Protein AF-A0A183IH00-F1 (afdb_monomer_lite)

Sequence (1038 aa):
MNSESSDDSAHSIEEIDLDALETKVKQNPSNYQAHLELVNACRRSGEFDRLKTARHNMQAVYPLSAELWLEWTKDEQKIGTGVSELKKLFDLAVQDYLSVELWLEYALWGCSHFSIDEARAVFERAVQAAGLHVAEGLLIWEAYRQFELSLLEELSPVKADSDKDNEPKQQDDYPKQTLFDEQRERFRRVFVRQLCLPLMDMEQGMKDYTETFGAEAVDSSLDYNYKSALKVLAQLKPFESQLKEAGKKTADVYSKYLDLEETLKNPARLQCLFERAVADHCLDGALWLRYVRWLDNELKDSNVSLSVYERAVRNCPWTTVLWQEYAMSCERFGLLWEQIEKVMKCALEAGFSSVSEAAELWLQYAYQCRRRQGMSGNEVTAEVQKIFCEGAAFLKEKFGGDCWDPEFYYRKCWARFEARHNIELFRELWDSILKEGNCRFANVWLEYIALERQFGNTQSARRLYQKAANSVSDFPEALFQCWIQFEREEGTLQDLDFARKKVEHYMERLHQRQAQTNARANKSNRRMQREGRNSDRTATIDAHNGSERRDSRKSINASKNRRLVSSDKAAVPLGGIPDTMDTSQRTKRDGDGFVIPILPKKLKTTEVKPTPNKERLMEVFETVGEVSDIRLVMLRPGRSKGYCYVEFKEGRCVDEALKLDRHMIDGRPMFVSVCKGDPQRSEVSSDASSTSFKYGTGEEKNKLFVKNVPKSATEYQLEELFKVYGKLRSVRLVTYKSGASKGLAYIEYEDVESATKALEKTDGTYFHGKQLMVSISNPPPRRSEGEDGGIRFAKILKQAHVSIGGREARSRQRVQLLPRSILLSLRFWNFLFAYSLPPINVYNHACIELFNRIDDIEDNSVLRRGMPVTHKIYGVPLTINSANYVYFLALQETMRLNHPKAVEIFTEQLLALHRGQALDIYWRDTVSCPTEEQYTEMVLQKTGGLFFLAIKLMQLFSDNKQNYSQLLTALSIYFQIRDDYCNLQAPDYFEKKSFAEDLTEGKFSFPIIHAVRTFSDDDRIISKIFCIKAVIFTAFIS

Organism: NCBI:txid241478

Secondary structure (DSSP, 8-state):
-----------------HHHHHHHHHH-TT-HHHHHHHHHHHHHHT-HHHHHHHHHHHHHHSPPPHHHHHHHHHHHHHHT--HHHHHHHHHHHTTTS--HHHHHHHHHHHHHHS-HHHHHHHHHHHHHHHTT-TTTHHHHHHHHHHHHHHHHHHHSPP---S-S------SS-HHHHHHHHHHHHHHHHHHHHHHTS--TTHHHHHHHHHHHH-GGG--HHHHHHHHHHHHHHHHHHHHHHHHHHHTT--HHHHHHHHHHHHHHT-HHHHHHHHHHHHHH-TT-HHHHHHHHHHIIIII--HHHHHHHHHHHHHH-TT-HHHHHHHHHHHHHTT--HHHHHHHHHHHHHS--SSHHHHHHHHHHHHHHHHHTS-S--HHHHHHHHHHHHHHHHHHHHHH-GGGSSGGGHHHHHHHHHHTTT-HHHHHHHHHHHIIIIITT-HHHHHHHHHHHHHHS-HHHHHHHHHHHHHH--S-HHHHHHHHHHHHHHHS-HHHHHHHHHHHHHHHHHHHHHHHHHHHHHHHHHHHHHHHHHHHTTSSSS---------------------------------------------------EEEEE--------S-PPPPPPHHHHHHHHHTTS-EEEEEEEEEETTEEEEEEEEEESSTHHHHHHHTTTT-EETTEE---EEPPPPSSS----------S-PPP-S-EEEEEEEES--TT--HHHHHHHHHTTS-EEEEEEEE-TTS-EEEEEEEEESSHHHHHHHHHHHTT-EETTEE-EEEEE-PPPPPPTTHHHHHHHHHHHHHTTSSS---------------HHHHHHHHHHHHHHHHS-HHHHHHHHHHHHHHHHHHHHHTT-SEETTEE-HHHHH-HHHHHHHHHHHHHHHHHHHHHT--TTHHHHHHHHHHHHHHHHHHHHHHHHHT-PPPHHHHHHHHHHTHHHHHHHHHHHHHHSSS-----HHHHHHHHHHHHHHHHHHHHH-HHHHTTS-TTHHHHTT---HHHHHHHHHTTT-THHHHHHHHHHHHHHHHTT-

Foldseek 3Di:
DDDDDDDPPPPPPPPLPLVVLVVVCVVPVPDLVSLVSNLVVCVVVVVVVSNVVSVVSNVVQFQDALVVLVVVLVVCVVVVPDPVVSLVSLVSNCLQFDDLVSLLVNLVVCLVPHDPVVSVVSLVVSCLQCCQPAERNVVSLVSVLVSLVVVLVVLDPDPDPPDDDDDDPPDDCVVSVVVSVVSVVVSLVSLLVSLLHLHPPSVVSVVVSCVVPNPVPCDPVSVVSNVVSPVVNVVCVVLVVCCVVVVLNNQVSLVVSLVVVVVVPDVSSSLSSLSVNCSSVVQDLVSLVVNLVCCVPPVVDLVVSLSSLVSNCSSHVAPLVSLLVNLVSCVVVPHDVVVSVVSLVSSQVSDYPFLVSLLVSLLSVLVSLVVNDDDDDPVSLVVSVVSLVVSLVVLCVPPNDPRSQVVVVSLLSVLLSCLQPPVPVNVVSLVVVCVSPCLQALVSLVSSLVSCVVRNDLVVSLVSLVSSCVRYDDCSVVSLVVNLVSCVVPNDPVSNVVSVVSVVVVVVVVVVVVCVVVVVVVVVVVVVVVVVVVVVVVPPPDPDDDDDDDDDDDDDDDDDYDYDDYDDDDDDDDDDDDDDDDDDDDDDADDWKWKWADDDDDDDDDDDDDDDDPVLVCVVLVVLAAWPDKAFDAPDVPHGRRMIMTHGRDPVSLVVVQVQQQPDDPNGGIHIGGDDDDDDDDDDDPDDDDDDDDDDQFFDLQKKKKAQADQPDDQVNVCVVLVVLAAWPDKAFDADPVRTGPRMIMTGHPDSNSLVSSQVPQAQDDDPRTGMHMDGDRDHPDDDPPVVVVVVVVVVVVVVVPPPDDDDDDDDDDDDDDDPVVVVLVCVVVVLLVDPDVLLNVLLVLVVVLLVLVLCVLLVFQFAQLHGHPCVVPNDVVSVVVSVVSLVVSLVSQVVVVQPCSNVLSVQLVVLQVVLVVVQSVCQVVVPQDAPVVNLSSLCSHQLSSVSNSVVNSCSVDPDPDDCPVVSSVSSVVVQLVVLVCLADPPSVCSRGPRNSCLLSLTCGPVNSCVCVVCVVDCPSSVSSVVSVVVVVVVVVD

pLDDT: mean 73.39, std 22.67, range [20.94, 97.62]

Structure (mmCIF, N/CA/C/O backbone):
data_AF-A0A183IH00-F1
#
_entry.id   AF-A0A183IH00-F1
#
loop_
_atom_site.group_PDB
_atom_site.id
_atom_site.type_symbol
_atom_site.label_atom_id
_atom_site.label_alt_id
_atom_site.label_comp_id
_atom_site.label_asym_id
_atom_site.label_entity_id
_atom_site.label_seq_id
_atom_site.pdbx_PDB_ins_code
_atom_site.Cartn_x
_atom_site.Cartn_y
_atom_site.Cartn_z
_atom_site.occupancy
_atom_site.B_iso_or_equiv
_atom_site.auth_seq_id
_atom_site.auth_comp_id
_atom_site.auth_asym_id
_atom_site.auth_atom_id
_atom_site.pdbx_PDB_model_num
ATOM 1 N N . MET A 1 1 ? -69.309 10.607 20.006 1.00 36.62 1 MET A N 1
ATOM 2 C CA . MET A 1 1 ? -70.012 11.709 19.310 1.00 36.62 1 MET A CA 1
ATOM 3 C C . MET A 1 1 ? -68.920 12.607 18.747 1.00 36.62 1 MET A C 1
ATOM 5 O O . MET A 1 1 ? -68.200 13.161 19.560 1.00 36.62 1 MET A O 1
ATOM 9 N N . ASN A 1 2 ? -68.590 12.697 17.458 1.00 30.89 2 ASN A N 1
ATOM 10 C CA . ASN A 1 2 ? -69.247 12.432 16.167 1.00 30.89 2 ASN A CA 1
ATOM 11 C C . ASN A 1 2 ? -68.167 11.850 15.219 1.00 30.89 2 ASN A C 1
ATOM 13 O O . ASN A 1 2 ? -67.032 12.305 15.287 1.00 30.89 2 ASN A O 1
ATOM 17 N N . SER A 1 3 ? -68.370 10.700 14.574 1.00 32.19 3 SER A N 1
ATOM 18 C CA . SER A 1 3 ? -69.025 10.443 13.269 1.00 32.19 3 SER A CA 1
ATOM 19 C C . SER A 1 3 ? -67.980 10.098 12.200 1.00 32.19 3 SER A C 1
ATOM 21 O O . SER A 1 3 ? -67.099 10.899 11.904 1.00 32.19 3 SER A O 1
ATOM 23 N N . GLU A 1 4 ? -68.115 8.892 11.660 1.00 38.56 4 GLU A N 1
ATOM 24 C CA . GLU A 1 4 ? -67.334 8.277 10.588 1.00 38.56 4 GLU A CA 1
ATOM 25 C C . GLU A 1 4 ? -67.392 9.063 9.267 1.00 38.56 4 GLU A C 1
ATOM 27 O O . GLU A 1 4 ? -68.438 9.598 8.899 1.00 38.56 4 GLU A O 1
ATOM 32 N N . SER A 1 5 ? -66.301 9.016 8.499 1.00 28.42 5 SER A N 1
ATOM 33 C CA . SER A 1 5 ? -66.369 8.910 7.039 1.00 28.42 5 SER A CA 1
ATOM 34 C C . SER A 1 5 ? -65.197 8.060 6.553 1.00 28.42 5 SER A C 1
ATOM 36 O O . SER A 1 5 ? -64.037 8.451 6.691 1.00 28.42 5 SER A O 1
ATOM 38 N N . SER A 1 6 ? -65.526 6.887 6.022 1.00 32.84 6 SER A N 1
ATOM 39 C CA . SER A 1 6 ? -64.645 6.021 5.248 1.00 32.84 6 SER A CA 1
ATOM 40 C C . SER A 1 6 ? -64.012 6.792 4.093 1.00 32.84 6 SER A C 1
ATOM 42 O O . SER A 1 6 ? -64.738 7.400 3.306 1.00 32.84 6 SER A O 1
ATOM 44 N N . ASP A 1 7 ? -62.697 6.683 3.947 1.00 27.64 7 ASP A N 1
ATOM 45 C CA . ASP A 1 7 ? -62.068 6.808 2.638 1.00 27.64 7 ASP A CA 1
ATOM 46 C C . ASP A 1 7 ? -61.231 5.547 2.417 1.00 27.64 7 ASP A C 1
ATOM 48 O O . ASP A 1 7 ? -60.072 5.433 2.826 1.00 27.64 7 ASP A O 1
ATOM 52 N N . ASP A 1 8 ? -61.908 4.552 1.840 1.00 31.06 8 ASP A N 1
ATOM 53 C CA . ASP A 1 8 ? -61.313 3.401 1.177 1.00 31.06 8 ASP A CA 1
ATOM 54 C C . ASP A 1 8 ? -60.395 3.911 0.058 1.00 31.06 8 ASP A C 1
ATOM 56 O O . ASP A 1 8 ? -60.789 4.045 -1.099 1.00 31.06 8 ASP A O 1
ATOM 60 N N . SER A 1 9 ? -59.134 4.172 0.392 1.00 29.38 9 SER A N 1
ATOM 61 C CA . SER A 1 9 ? -58.056 4.104 -0.587 1.00 29.38 9 SER A CA 1
ATOM 62 C C . SER A 1 9 ? -57.337 2.783 -0.372 1.00 29.38 9 SER A C 1
ATOM 64 O O . SER A 1 9 ? -56.379 2.661 0.389 1.00 29.38 9 SER A O 1
ATOM 66 N N . ALA A 1 10 ? -57.855 1.761 -1.051 1.00 33.75 10 ALA A N 1
ATOM 67 C CA . ALA A 1 10 ? -57.091 0.581 -1.395 1.00 33.75 10 ALA A CA 1
ATOM 68 C C . ALA A 1 10 ? -55.771 1.047 -2.027 1.00 33.75 10 ALA A C 1
ATOM 70 O O . ALA A 1 10 ? -55.713 1.377 -3.213 1.00 33.75 10 ALA A O 1
ATOM 71 N N . HIS A 1 11 ? -54.707 1.113 -1.226 1.00 34.12 11 HIS A N 1
ATOM 72 C CA . HIS A 1 11 ? -53.361 1.081 -1.756 1.00 34.12 11 HIS A CA 1
ATOM 73 C C . HIS A 1 11 ? -53.239 -0.271 -2.442 1.00 34.12 11 HIS A C 1
ATOM 75 O O . HIS A 1 11 ? -53.062 -1.300 -1.793 1.00 34.12 11 HIS A O 1
ATOM 81 N N . SER A 1 12 ? -53.395 -0.261 -3.764 1.00 33.66 12 SER A N 1
ATOM 82 C CA . SER A 1 12 ? -52.833 -1.278 -4.631 1.00 33.66 12 SER A CA 1
ATOM 83 C C . SER A 1 12 ? -51.390 -1.472 -4.180 1.00 33.66 12 SER A C 1
ATOM 85 O O . SER A 1 12 ? -50.540 -0.614 -4.428 1.00 33.66 12 SER A O 1
ATOM 87 N N . ILE A 1 13 ? -51.138 -2.553 -3.444 1.00 45.25 13 ILE A N 1
ATOM 88 C CA . ILE A 1 13 ? -49.807 -3.124 -3.326 1.00 45.25 13 ILE A CA 1
ATOM 89 C C . ILE A 1 13 ? -49.428 -3.348 -4.786 1.00 45.25 13 ILE A C 1
ATOM 91 O O . ILE A 1 13 ? -50.032 -4.197 -5.438 1.00 45.25 13 ILE A O 1
ATOM 95 N N . GLU A 1 14 ? -48.564 -2.492 -5.342 1.00 46.66 14 GLU A N 1
ATOM 96 C CA . GLU A 1 14 ? -47.907 -2.802 -6.609 1.00 46.66 14 GLU A CA 1
ATOM 97 C C . GLU A 1 14 ? -47.424 -4.236 -6.450 1.00 46.66 14 GLU A C 1
ATOM 99 O O . GLU A 1 14 ? -46.705 -4.520 -5.492 1.00 46.66 14 GLU A O 1
ATOM 104 N N . GLU A 1 15 ? -47.926 -5.146 -7.281 1.00 53.97 15 GLU A N 1
ATOM 105 C CA . GLU A 1 15 ? -47.542 -6.551 -7.254 1.00 53.97 15 GLU A CA 1
ATOM 106 C C . GLU A 1 15 ? -46.020 -6.573 -7.428 1.00 53.97 15 GLU A C 1
ATOM 108 O O . GLU A 1 15 ? -45.498 -6.330 -8.518 1.00 53.97 15 GLU A O 1
ATOM 113 N N . ILE A 1 16 ? -45.289 -6.705 -6.317 1.00 64.25 16 ILE A N 1
ATOM 114 C CA . ILE A 1 16 ? -43.835 -6.670 -6.349 1.00 64.25 16 ILE A CA 1
ATOM 115 C C . ILE A 1 16 ? -43.428 -8.000 -6.961 1.00 64.25 16 ILE A C 1
ATOM 117 O O . ILE A 1 16 ? -43.504 -9.035 -6.303 1.00 64.25 16 ILE A O 1
ATOM 121 N N . ASP A 1 17 ? -43.032 -7.969 -8.229 1.00 81.19 17 ASP A N 1
ATOM 122 C CA . ASP A 1 17 ? -42.592 -9.154 -8.955 1.00 81.19 17 ASP A CA 1
ATOM 123 C C . ASP A 1 17 ? -41.231 -9.628 -8.407 1.00 81.19 17 ASP A C 1
ATOM 125 O O . ASP A 1 17 ? -40.152 -9.233 -8.868 1.00 81.19 17 ASP A O 1
ATOM 129 N N . LEU A 1 18 ? -41.295 -10.446 -7.351 1.00 83.56 18 LEU A N 1
ATOM 130 C CA . LEU A 1 18 ? -40.136 -11.066 -6.710 1.00 83.56 18 LEU A CA 1
ATOM 131 C C . LEU A 1 18 ? -39.366 -11.950 -7.696 1.00 83.56 18 LEU A C 1
ATOM 133 O O . LEU A 1 18 ? -38.136 -11.974 -7.656 1.00 83.56 18 LEU A O 1
ATOM 137 N N . ASP A 1 19 ? -40.061 -12.620 -8.617 1.00 84.88 19 ASP A N 1
ATOM 138 C CA . ASP A 1 19 ? -39.446 -13.513 -9.600 1.00 84.88 19 ASP A CA 1
ATOM 139 C C . ASP A 1 19 ? -38.637 -12.722 -10.638 1.00 84.88 19 ASP A C 1
ATOM 141 O O . ASP A 1 19 ? -37.529 -13.129 -11.018 1.00 84.88 19 ASP A O 1
ATOM 145 N N . ALA A 1 20 ? -39.118 -11.546 -11.051 1.00 86.75 20 ALA A N 1
ATOM 146 C CA . ALA A 1 20 ? -38.352 -10.628 -11.890 1.00 86.75 20 ALA A CA 1
ATOM 147 C C . ALA A 1 20 ? -37.100 -10.098 -11.175 1.00 86.75 20 ALA A C 1
ATOM 149 O O . ALA A 1 20 ? -36.026 -10.042 -11.784 1.00 86.75 20 ALA A O 1
ATOM 150 N N . LEU A 1 21 ? -37.198 -9.744 -9.888 1.00 86.19 21 LEU A N 1
ATOM 151 C CA . LEU A 1 21 ? -36.047 -9.292 -9.096 1.00 86.19 21 LEU A CA 1
ATOM 152 C C . LEU A 1 21 ? -35.025 -10.416 -8.867 1.00 86.19 21 LEU A C 1
ATOM 154 O O . LEU A 1 21 ? -33.824 -10.193 -9.042 1.00 86.19 21 LEU A O 1
ATOM 158 N N . GLU A 1 22 ? -35.470 -11.639 -8.573 1.00 88.81 22 GLU A N 1
ATOM 159 C CA . GLU A 1 22 ? -34.593 -12.813 -8.502 1.00 88.81 22 GLU A CA 1
ATOM 160 C C . GLU A 1 22 ? -33.900 -13.082 -9.841 1.00 88.81 22 GLU A C 1
ATOM 162 O O . GLU A 1 22 ? -32.706 -13.384 -9.883 1.00 88.81 22 GLU A O 1
ATOM 167 N N . THR A 1 23 ? -34.628 -12.951 -10.951 1.00 89.81 23 THR A N 1
ATOM 168 C CA . THR A 1 23 ? -34.070 -13.120 -12.297 1.00 89.81 23 THR A CA 1
ATOM 169 C C . THR A 1 23 ? -33.021 -12.049 -12.591 1.00 89.81 23 THR A C 1
ATOM 171 O O . THR A 1 23 ? -31.955 -12.363 -13.120 1.00 89.81 23 THR A O 1
ATOM 174 N N . LYS A 1 24 ? -33.266 -10.798 -12.182 1.00 88.75 24 LYS A N 1
ATOM 175 C CA . LYS A 1 24 ? -32.320 -9.678 -12.311 1.00 88.75 24 LYS A CA 1
ATOM 176 C C . LYS A 1 24 ? -31.025 -9.935 -11.530 1.00 88.75 24 LYS A C 1
ATOM 178 O O . LYS A 1 24 ? -29.943 -9.678 -12.056 1.00 88.75 24 LYS A O 1
ATOM 183 N N . VAL A 1 25 ? -31.122 -10.494 -10.321 1.00 88.94 25 VAL A N 1
ATOM 184 C CA . VAL A 1 25 ? -29.955 -10.905 -9.520 1.00 88.94 25 VAL A CA 1
ATOM 185 C C . VAL A 1 25 ? -29.231 -12.098 -10.152 1.00 88.94 25 VAL A C 1
ATOM 187 O O . VAL A 1 25 ? -28.007 -12.084 -10.244 1.00 88.94 25 VAL A O 1
ATOM 190 N N . LYS A 1 26 ? -29.952 -13.108 -10.657 1.00 89.44 26 LYS A N 1
ATOM 191 C CA . LYS A 1 26 ? -29.349 -14.270 -11.342 1.00 89.44 26 LYS A CA 1
ATOM 192 C C . LYS A 1 26 ? -28.612 -13.876 -12.627 1.00 89.44 26 LYS A C 1
ATOM 194 O O . LYS A 1 26 ? -27.567 -14.444 -12.924 1.00 89.44 26 LYS A O 1
ATOM 199 N N . GLN A 1 27 ? -29.135 -12.907 -13.380 1.00 89.56 27 GLN A N 1
ATOM 200 C CA . GLN A 1 27 ? -28.500 -12.397 -14.601 1.00 89.56 27 GLN A CA 1
ATOM 201 C C . GLN A 1 27 ? -27.233 -11.584 -14.314 1.00 89.56 27 GLN A C 1
ATOM 203 O O . GLN A 1 27 ? -26.284 -11.639 -15.093 1.00 89.56 27 GLN A O 1
ATOM 208 N N . ASN A 1 28 ? -27.213 -10.822 -13.218 1.00 85.12 28 ASN A N 1
ATOM 209 C CA . ASN A 1 28 ? -26.047 -10.050 -12.805 1.00 85.12 28 ASN A CA 1
ATOM 210 C C . ASN A 1 28 ? -25.845 -10.128 -11.281 1.00 85.12 28 ASN A C 1
ATOM 212 O O . ASN A 1 28 ? -26.270 -9.220 -10.556 1.00 85.12 28 ASN A O 1
ATOM 216 N N . PRO A 1 29 ? -25.158 -11.181 -10.795 1.00 85.88 29 PRO A N 1
ATOM 217 C CA . PRO A 1 29 ? -24.917 -11.384 -9.365 1.00 85.88 29 PRO A CA 1
ATOM 218 C C . PRO A 1 29 ? -24.115 -10.253 -8.712 1.00 85.88 29 PRO A C 1
ATOM 220 O O . PRO A 1 29 ? -24.225 -10.040 -7.507 1.00 85.88 29 PRO A O 1
ATOM 223 N N . SER A 1 30 ? -23.346 -9.505 -9.509 1.00 83.56 30 SER A N 1
ATOM 224 C CA . SER A 1 30 ? -22.516 -8.375 -9.082 1.00 83.56 30 SER A CA 1
ATOM 225 C C . SER A 1 30 ? -23.264 -7.031 -9.065 1.00 83.56 30 SER A C 1
ATOM 227 O O . SER A 1 30 ? -22.630 -5.972 -9.009 1.00 83.56 30 SER A O 1
ATOM 229 N N . ASN A 1 31 ? -24.600 -7.030 -9.111 1.00 87.75 31 ASN A N 1
ATOM 230 C CA . ASN A 1 31 ? -25.405 -5.819 -8.973 1.00 87.75 31 ASN A CA 1
ATOM 231 C C . ASN A 1 31 ? -25.916 -5.627 -7.534 1.00 87.75 31 ASN A C 1
ATOM 233 O O . ASN A 1 31 ? -26.991 -6.105 -7.173 1.00 87.75 31 ASN A O 1
ATOM 237 N N . TYR A 1 32 ? -25.177 -4.848 -6.741 1.00 89.75 32 TYR A N 1
ATOM 238 C CA . TYR A 1 32 ? -25.512 -4.531 -5.346 1.00 89.75 32 TYR A CA 1
ATOM 239 C C . TYR A 1 32 ? -26.928 -3.953 -5.161 1.00 89.75 32 TYR A C 1
ATOM 241 O O . TYR A 1 32 ? -27.651 -4.346 -4.247 1.00 89.75 32 TYR A O 1
ATOM 249 N N . GLN A 1 33 ? -27.363 -3.059 -6.056 1.00 91.19 33 GLN A N 1
ATOM 250 C CA . GLN A 1 33 ? -28.675 -2.416 -5.951 1.00 91.19 33 GLN A CA 1
ATOM 251 C C . GLN A 1 33 ? -29.822 -3.412 -6.177 1.00 91.19 33 GLN A C 1
ATOM 253 O O . GLN A 1 33 ? -30.844 -3.327 -5.503 1.00 91.19 33 GLN A O 1
ATOM 258 N N . ALA A 1 34 ? -29.646 -4.379 -7.085 1.00 90.56 34 ALA A N 1
ATOM 259 C CA . ALA A 1 34 ? -30.646 -5.419 -7.327 1.00 90.56 34 ALA A CA 1
ATOM 260 C C . ALA A 1 34 ? -30.822 -6.342 -6.109 1.00 90.56 34 ALA A C 1
ATOM 262 O O . ALA A 1 34 ? -31.951 -6.702 -5.781 1.00 90.56 34 ALA A O 1
ATOM 263 N N . HIS A 1 35 ? -29.731 -6.669 -5.403 1.00 92.31 35 HIS A N 1
ATOM 264 C CA . HIS A 1 35 ? -29.807 -7.413 -4.139 1.00 92.31 35 HIS A CA 1
ATOM 265 C C . HIS A 1 35 ? -30.567 -6.632 -3.064 1.00 92.31 35 HIS A C 1
ATOM 267 O O . HIS A 1 35 ? -31.453 -7.191 -2.425 1.00 92.31 35 HIS A O 1
ATOM 273 N N . LEU A 1 36 ? -30.284 -5.335 -2.899 1.00 91.81 36 LEU A N 1
ATOM 274 C CA . LEU A 1 36 ? -31.011 -4.489 -1.945 1.00 91.81 36 LEU A CA 1
ATOM 275 C C . LEU A 1 36 ? -32.503 -4.369 -2.277 1.00 91.81 36 LEU A C 1
ATOM 277 O O . LEU A 1 36 ? -33.337 -4.417 -1.375 1.00 91.81 36 LEU A O 1
ATOM 281 N N . GLU A 1 37 ? -32.851 -4.199 -3.554 1.00 90.50 37 GLU A N 1
ATOM 282 C CA . GLU A 1 37 ? -34.245 -4.172 -4.012 1.00 90.50 37 GLU A CA 1
ATOM 283 C C . GLU A 1 37 ? -34.961 -5.481 -3.662 1.00 90.50 37 GLU A C 1
ATOM 285 O O . GLU A 1 37 ? -36.045 -5.438 -3.084 1.00 90.50 37 GLU A O 1
ATOM 290 N N . LEU A 1 38 ? -34.325 -6.629 -3.926 1.00 90.56 38 LEU A N 1
ATOM 291 C CA . LEU A 1 38 ? -34.868 -7.950 -3.611 1.00 90.56 38 LEU A CA 1
ATOM 292 C C . LEU A 1 38 ? -35.040 -8.162 -2.100 1.00 90.56 38 LEU A C 1
ATOM 294 O O . LEU A 1 38 ? -36.106 -8.582 -1.664 1.00 90.56 38 LEU A O 1
ATOM 298 N N . VAL A 1 39 ? -34.034 -7.833 -1.283 1.00 91.62 39 VAL A N 1
ATOM 299 C CA . VAL A 1 39 ? -34.113 -7.969 0.184 1.00 91.62 39 VAL A CA 1
ATOM 300 C C . VAL A 1 39 ? -35.242 -7.102 0.750 1.00 91.62 39 VAL A C 1
ATOM 302 O O . VAL A 1 39 ? -36.058 -7.586 1.535 1.00 91.62 39 VAL A O 1
ATOM 305 N N . ASN A 1 40 ? -35.346 -5.844 0.313 1.00 90.69 40 ASN A N 1
ATOM 306 C CA . ASN A 1 40 ? -36.413 -4.944 0.753 1.00 90.69 40 ASN A CA 1
ATOM 307 C C . ASN A 1 40 ? -37.801 -5.415 0.295 1.00 90.69 40 ASN A C 1
ATOM 309 O O . ASN A 1 40 ? -38.764 -5.310 1.056 1.00 90.69 40 ASN A O 1
ATOM 313 N N . ALA A 1 41 ? -37.910 -5.943 -0.925 1.00 89.12 41 ALA A N 1
ATOM 314 C CA . ALA A 1 41 ? -39.139 -6.517 -1.460 1.00 89.12 41 ALA A CA 1
ATOM 315 C C . ALA A 1 41 ? -39.588 -7.750 -0.659 1.00 89.12 41 ALA A C 1
ATOM 317 O O . ALA A 1 41 ? -40.713 -7.767 -0.157 1.00 89.12 41 ALA A O 1
ATOM 318 N N . CYS A 1 42 ? -38.693 -8.722 -0.445 1.00 88.44 42 CYS A N 1
ATOM 319 C CA . CYS A 1 42 ? -38.967 -9.913 0.363 1.00 88.44 42 CYS A CA 1
ATOM 320 C C . CYS A 1 42 ? -39.410 -9.525 1.781 1.00 88.44 42 CYS A C 1
ATOM 322 O O . CYS A 1 42 ? -40.415 -10.030 2.282 1.00 88.44 42 CYS A O 1
ATOM 324 N N . ARG A 1 43 ? -38.731 -8.552 2.404 1.00 88.69 43 ARG A N 1
ATOM 325 C CA . ARG A 1 43 ? -39.084 -8.064 3.744 1.00 88.69 43 ARG A CA 1
ATOM 326 C C . ARG A 1 43 ? -40.471 -7.415 3.800 1.00 88.69 43 ARG A C 1
ATOM 328 O O . ARG A 1 43 ? -41.190 -7.639 4.767 1.00 88.69 43 ARG A O 1
ATOM 335 N N . ARG A 1 44 ? -40.868 -6.647 2.774 1.00 87.81 44 ARG A N 1
ATOM 336 C CA . ARG A 1 44 ? -42.217 -6.048 2.673 1.00 87.81 44 ARG A CA 1
ATOM 337 C C . ARG A 1 44 ? -43.307 -7.085 2.405 1.00 87.81 44 ARG A C 1
ATOM 339 O O . ARG A 1 44 ? -44.411 -6.924 2.909 1.00 87.81 44 ARG A O 1
ATOM 346 N N . SER A 1 45 ? -42.997 -8.124 1.629 1.00 85.50 45 SER A N 1
ATOM 347 C CA . SER A 1 45 ? -43.931 -9.216 1.312 1.00 85.50 45 SER A CA 1
ATOM 348 C C . SER A 1 45 ? -44.172 -10.183 2.480 1.00 85.50 45 SER A C 1
ATOM 350 O O . SER A 1 45 ? -45.179 -10.879 2.495 1.00 85.50 45 SER A O 1
ATOM 352 N N . GLY A 1 46 ? -43.269 -10.220 3.470 1.00 83.12 46 GLY A N 1
ATOM 353 C CA . GLY A 1 46 ? -43.352 -11.141 4.609 1.00 83.12 46 GLY A CA 1
ATOM 354 C C . GLY A 1 46 ? -42.889 -12.573 4.307 1.00 83.12 46 GLY A C 1
ATOM 355 O O . GLY A 1 46 ? -43.059 -13.455 5.146 1.00 83.12 46 GLY A O 1
ATOM 356 N N . GLU A 1 47 ? -42.282 -12.828 3.144 1.00 84.88 47 GLU A N 1
ATOM 357 C CA . GLU A 1 47 ? -41.740 -14.142 2.775 1.00 84.88 47 GLU A CA 1
ATOM 358 C C . GLU A 1 47 ? -40.361 -14.384 3.427 1.00 84.88 47 GLU A C 1
ATOM 360 O O . GLU A 1 47 ? -39.308 -14.134 2.833 1.00 84.88 47 GLU A O 1
ATOM 365 N N . PHE A 1 48 ? -40.358 -14.868 4.675 1.00 85.06 48 PHE A N 1
ATOM 366 C CA . PHE A 1 48 ? -39.145 -15.016 5.497 1.00 85.06 48 PHE A CA 1
ATOM 367 C C . PHE A 1 48 ? -38.089 -15.970 4.910 1.00 85.06 48 PHE A C 1
ATOM 369 O O . PHE A 1 48 ? -36.900 -15.649 4.940 1.00 85.06 48 PHE A O 1
ATOM 376 N N . ASP A 1 49 ? -38.489 -17.100 4.318 1.00 86.12 49 ASP A N 1
ATOM 377 C CA . ASP A 1 49 ? -37.547 -18.070 3.732 1.00 86.12 49 ASP A CA 1
ATOM 378 C C . ASP A 1 49 ? -36.802 -17.491 2.518 1.00 86.12 49 ASP A C 1
ATOM 380 O O . ASP A 1 49 ? -35.584 -17.662 2.356 1.00 86.12 49 ASP A O 1
ATOM 384 N N . ARG A 1 50 ? -37.519 -16.733 1.678 1.00 88.75 50 ARG A N 1
ATOM 385 C CA . ARG A 1 50 ? -36.925 -16.019 0.540 1.00 88.75 50 ARG A CA 1
ATOM 386 C C . ARG A 1 50 ? -36.070 -14.851 1.002 1.00 88.75 50 ARG A C 1
ATOM 388 O O . ARG A 1 50 ? -34.995 -14.648 0.444 1.00 88.75 50 ARG A O 1
ATOM 395 N N . LEU A 1 51 ? -36.481 -14.130 2.048 1.00 89.38 51 LEU A N 1
ATOM 396 C CA . LEU A 1 51 ? -35.673 -13.072 2.657 1.00 89.38 51 LEU A CA 1
ATOM 397 C C . LEU A 1 51 ? -34.334 -13.612 3.180 1.00 89.38 51 LEU A C 1
ATOM 399 O O . LEU A 1 51 ? -33.287 -13.037 2.880 1.00 89.38 51 LEU A O 1
ATOM 403 N N . LYS A 1 52 ? -34.353 -14.734 3.911 1.00 89.31 52 LYS A N 1
ATOM 404 C CA . LYS A 1 52 ? -33.145 -15.400 4.422 1.00 89.31 52 LYS A CA 1
ATOM 405 C C . LYS A 1 52 ? -32.221 -15.811 3.277 1.00 89.31 52 LYS A C 1
ATOM 407 O O . LYS A 1 52 ? -31.028 -15.512 3.303 1.00 89.31 52 LYS A O 1
ATOM 412 N N . THR A 1 53 ? -32.780 -16.415 2.229 1.00 90.69 53 THR A N 1
ATOM 413 C CA . THR A 1 53 ? -32.025 -16.818 1.033 1.00 90.69 53 THR A CA 1
ATOM 414 C C . THR A 1 53 ? -31.424 -15.614 0.297 1.00 90.69 53 THR A C 1
ATOM 416 O O . THR A 1 53 ? -30.248 -15.633 -0.061 1.00 90.69 53 THR A O 1
ATOM 419 N N . ALA A 1 54 ? -32.192 -14.535 0.114 1.00 91.69 54 ALA A N 1
ATOM 420 C CA . ALA A 1 54 ? -31.725 -13.307 -0.527 1.00 91.69 54 ALA A CA 1
ATOM 421 C C . ALA A 1 54 ? -30.582 -12.642 0.259 1.00 91.69 54 ALA A C 1
ATOM 423 O O . ALA A 1 54 ? -29.577 -12.252 -0.337 1.00 91.69 54 ALA A O 1
ATOM 424 N N . ARG A 1 55 ? -30.685 -12.575 1.594 1.00 93.25 55 ARG A N 1
ATOM 425 C CA . ARG A 1 55 ? -29.627 -12.034 2.463 1.00 93.25 55 ARG A CA 1
ATOM 426 C C . ARG A 1 55 ? -28.355 -12.884 2.428 1.00 93.25 55 ARG A C 1
ATOM 428 O O . ARG A 1 55 ? -27.272 -12.322 2.290 1.00 93.25 55 ARG A O 1
ATOM 435 N N . HIS A 1 56 ? -28.468 -14.216 2.453 1.00 92.25 56 HIS A N 1
ATOM 436 C CA . HIS A 1 56 ? -27.311 -15.104 2.280 1.00 92.25 56 HIS A CA 1
ATOM 437 C C . HIS A 1 56 ? -26.644 -14.941 0.908 1.00 92.25 56 HIS A C 1
ATOM 439 O O . HIS A 1 56 ? -25.420 -14.862 0.834 1.00 92.25 56 HIS A O 1
ATOM 445 N N . ASN A 1 57 ? -27.426 -14.833 -0.170 1.00 91.00 57 ASN A N 1
ATOM 446 C CA . ASN A 1 57 ? -26.888 -14.610 -1.513 1.00 91.00 57 ASN A CA 1
ATOM 447 C C . ASN A 1 57 ? -26.155 -13.267 -1.620 1.00 91.00 57 ASN A C 1
ATOM 449 O O . ASN A 1 57 ? -25.082 -13.198 -2.217 1.00 91.00 57 ASN A O 1
ATOM 453 N N . MET A 1 58 ? -26.708 -12.210 -1.020 1.00 93.12 58 MET A N 1
ATOM 454 C CA . MET A 1 58 ? -26.072 -10.896 -0.984 1.00 93.12 58 MET A CA 1
ATOM 455 C C . MET A 1 58 ? -24.773 -10.926 -0.169 1.00 93.12 58 MET A C 1
ATOM 457 O O . MET A 1 58 ? -23.749 -10.434 -0.639 1.00 93.12 58 MET A O 1
ATOM 461 N N . GLN A 1 59 ? -24.795 -11.544 1.015 1.00 93.81 59 GLN A N 1
ATOM 462 C CA . GLN A 1 59 ? -23.633 -11.669 1.898 1.00 93.81 59 GLN A CA 1
ATOM 463 C C . GLN A 1 59 ? -22.504 -12.488 1.265 1.00 93.81 59 GLN A C 1
ATOM 465 O O . GLN A 1 59 ? -21.334 -12.143 1.413 1.00 93.81 59 GLN A O 1
ATOM 470 N N . ALA A 1 60 ? -22.825 -13.540 0.512 1.00 88.81 60 ALA A N 1
ATOM 471 C CA . ALA A 1 60 ? -21.817 -14.350 -0.167 1.00 88.81 60 ALA A CA 1
ATOM 472 C C . ALA A 1 60 ? -20.985 -13.529 -1.171 1.00 88.81 60 ALA A C 1
ATOM 474 O O . ALA A 1 60 ? -19.805 -13.814 -1.375 1.00 88.81 60 ALA A O 1
ATOM 475 N N . VAL A 1 61 ? -21.581 -12.493 -1.768 1.00 87.62 61 VAL A N 1
ATOM 476 C CA . VAL A 1 61 ? -20.920 -11.623 -2.750 1.00 87.62 61 VAL A CA 1
ATOM 477 C C . VAL A 1 61 ? -20.306 -10.388 -2.086 1.00 87.62 61 VAL A C 1
ATOM 479 O O . VAL A 1 61 ? -19.176 -10.024 -2.407 1.00 87.62 61 VAL A O 1
ATOM 482 N N . TYR A 1 62 ? -21.008 -9.765 -1.135 1.00 90.50 62 TYR A N 1
ATOM 483 C CA . TYR A 1 62 ? -20.638 -8.470 -0.559 1.00 90.50 62 TYR A CA 1
ATOM 484 C C . TYR A 1 62 ? -20.476 -8.515 0.957 1.00 90.50 62 TYR A C 1
ATOM 486 O O . TYR A 1 62 ? -21.300 -9.124 1.640 1.00 90.50 62 TYR A O 1
ATOM 494 N N . PRO A 1 63 ? -19.480 -7.807 1.512 1.00 93.25 63 PRO A N 1
ATOM 495 C CA . PRO A 1 63 ? -19.485 -7.466 2.927 1.00 93.25 63 PRO A CA 1
ATOM 496 C C . PRO A 1 63 ? -20.672 -6.537 3.214 1.00 93.25 63 PRO A C 1
ATOM 498 O O . PRO A 1 63 ? -20.867 -5.549 2.498 1.00 93.25 63 PRO A O 1
ATOM 501 N N . LEU A 1 64 ? -21.475 -6.842 4.233 1.00 94.19 64 LEU A N 1
ATOM 502 C CA . LEU A 1 64 ? -22.651 -6.036 4.571 1.00 94.19 64 LEU A CA 1
ATOM 503 C C . LEU A 1 64 ? -22.293 -4.941 5.581 1.00 94.19 64 LEU A C 1
ATOM 505 O O . LEU A 1 64 ? -21.400 -5.099 6.414 1.00 94.19 64 LEU A O 1
ATOM 509 N N . SER A 1 65 ? -23.002 -3.813 5.514 1.00 93.31 65 SER A N 1
ATOM 510 C CA . SER A 1 65 ? -22.866 -2.750 6.511 1.00 93.31 65 SER A CA 1
ATOM 511 C C . SER A 1 65 ? -23.421 -3.190 7.869 1.00 93.31 65 SER A C 1
ATOM 513 O O . SER A 1 65 ? -24.278 -4.073 7.953 1.00 93.31 65 SER A O 1
ATOM 515 N N . ALA A 1 66 ? -22.976 -2.525 8.938 1.00 92.81 66 ALA A N 1
ATOM 516 C CA . ALA A 1 66 ? -23.487 -2.773 10.286 1.00 92.81 66 ALA A CA 1
ATOM 517 C C . ALA A 1 66 ? -25.017 -2.615 10.372 1.00 92.81 66 ALA A C 1
ATOM 519 O O . ALA A 1 66 ? -25.676 -3.413 11.027 1.00 92.81 66 ALA A O 1
ATOM 520 N N . GLU A 1 67 ? -25.591 -1.645 9.653 1.00 93.44 67 GLU A N 1
ATOM 521 C CA . GLU A 1 67 ? -27.041 -1.416 9.590 1.00 93.44 67 GLU A CA 1
ATOM 522 C C . GLU A 1 67 ? -27.795 -2.624 9.013 1.00 93.44 67 GLU A C 1
ATOM 524 O O . GLU A 1 67 ? -28.785 -3.069 9.592 1.00 93.44 67 GLU A O 1
ATOM 529 N N . LEU A 1 68 ? -27.308 -3.189 7.900 1.00 94.19 68 LEU A N 1
ATOM 530 C CA . LEU A 1 68 ? -27.912 -4.367 7.268 1.00 94.19 68 LEU A CA 1
ATOM 531 C C . LEU A 1 68 ? -27.784 -5.608 8.156 1.00 94.19 68 LEU A C 1
ATOM 533 O O . LEU A 1 68 ? -28.721 -6.402 8.249 1.00 94.19 68 LEU A O 1
ATOM 537 N N . TRP A 1 69 ? -26.643 -5.762 8.831 1.00 96.25 69 TRP A N 1
ATOM 538 C CA . TRP A 1 69 ? -26.432 -6.844 9.789 1.00 96.25 69 TRP A CA 1
ATOM 539 C C . TRP A 1 69 ? -27.362 -6.739 10.998 1.00 96.25 69 TRP A C 1
ATOM 541 O O . TRP A 1 69 ? -28.008 -7.725 11.344 1.00 96.25 69 TRP A O 1
ATOM 551 N N . LEU A 1 70 ? -27.483 -5.552 11.599 1.00 93.94 70 LEU A N 1
ATOM 552 C CA . LEU A 1 70 ? -28.391 -5.291 12.720 1.00 93.94 70 LEU A CA 1
ATOM 553 C C . LEU A 1 70 ? -29.855 -5.491 12.328 1.00 93.94 70 LEU A C 1
ATOM 555 O O . LEU A 1 70 ? -30.650 -5.994 13.119 1.00 93.94 70 LEU A O 1
ATOM 559 N N . GLU A 1 71 ? -30.230 -5.101 11.112 1.00 93.12 71 GLU A N 1
ATOM 560 C CA . GLU A 1 71 ? -31.561 -5.369 10.584 1.00 93.12 71 GLU A CA 1
ATOM 561 C C . GLU A 1 71 ? -31.833 -6.875 10.502 1.00 93.12 71 GLU A C 1
ATOM 563 O O . GLU A 1 71 ? -32.889 -7.344 10.933 1.00 93.12 71 GLU A O 1
ATOM 568 N N . TRP A 1 72 ? -30.871 -7.634 9.974 1.00 94.12 72 TRP A N 1
ATOM 569 C CA . TRP A 1 72 ? -31.010 -9.073 9.823 1.00 94.12 72 TRP A CA 1
ATOM 570 C C . TRP A 1 72 ? -31.107 -9.781 11.172 1.00 94.12 72 TRP A C 1
ATOM 572 O O . TRP A 1 72 ? -32.048 -10.545 11.390 1.00 94.12 72 TRP A O 1
ATOM 582 N N . THR A 1 73 ? -30.202 -9.491 12.105 1.00 92.94 73 THR A N 1
ATOM 583 C CA . THR A 1 73 ? -30.217 -10.125 13.428 1.00 92.94 73 THR A CA 1
ATOM 584 C C . THR A 1 73 ? -31.502 -9.806 14.191 1.00 92.94 73 THR A C 1
ATOM 586 O O . THR A 1 73 ? -32.101 -10.715 14.764 1.00 92.94 73 THR A O 1
ATOM 589 N N . LYS A 1 74 ? -32.001 -8.563 14.131 1.00 92.00 74 LYS A N 1
ATOM 590 C CA . LYS A 1 74 ? -33.278 -8.170 14.759 1.00 92.00 74 LYS A CA 1
ATOM 591 C C . LYS A 1 74 ? -34.486 -8.868 14.137 1.00 92.00 74 LYS A C 1
ATOM 593 O O . LYS A 1 74 ? -35.427 -9.204 14.854 1.00 92.00 74 LYS A O 1
ATOM 598 N N . ASP A 1 75 ? -34.494 -9.078 12.824 1.00 91.25 75 ASP A N 1
ATOM 599 C CA . ASP A 1 75 ? -35.578 -9.815 12.169 1.00 91.25 75 ASP A CA 1
ATOM 600 C C . ASP A 1 75 ? -35.564 -11.301 12.570 1.00 91.25 75 ASP A C 1
ATOM 602 O O . ASP A 1 75 ? -36.607 -11.846 12.914 1.00 91.25 75 ASP A O 1
ATOM 606 N N . GLU A 1 76 ? -34.395 -11.942 12.614 1.00 90.81 76 GLU A N 1
ATOM 607 C CA . GLU A 1 76 ? -34.252 -13.354 13.017 1.00 90.81 76 GLU A CA 1
ATOM 608 C C . GLU A 1 76 ? -34.609 -13.576 14.497 1.00 90.81 76 GLU A C 1
ATOM 610 O O . GLU A 1 76 ? -35.237 -14.577 14.846 1.00 90.81 76 GLU A O 1
ATOM 615 N N . GLN A 1 77 ? -34.298 -12.610 15.369 1.00 89.81 77 GLN A N 1
ATOM 616 C CA . GLN A 1 77 ? -34.771 -12.614 16.757 1.00 89.81 77 GLN A CA 1
ATOM 617 C C . GLN A 1 77 ? -36.307 -12.570 16.839 1.00 89.81 77 GLN A C 1
ATOM 619 O O . GLN A 1 77 ? -36.896 -13.296 17.637 1.00 89.81 77 GLN A O 1
ATOM 624 N N . LYS A 1 78 ? -36.974 -11.759 16.003 1.00 88.44 78 LYS A N 1
ATOM 625 C CA . LYS A 1 78 ? -38.448 -11.671 15.966 1.00 88.44 78 LYS A CA 1
ATOM 626 C C . LYS A 1 78 ? -39.107 -12.930 15.407 1.00 88.44 78 LYS A C 1
ATOM 628 O O . LYS A 1 78 ? -40.197 -13.279 15.849 1.00 88.44 78 LYS A O 1
ATOM 633 N N . ILE A 1 79 ? -38.465 -13.587 14.442 1.00 86.19 79 ILE A N 1
ATOM 634 C CA . ILE A 1 79 ? -38.937 -14.849 13.851 1.00 86.19 79 ILE A CA 1
ATOM 635 C C . ILE A 1 79 ? -38.818 -16.005 14.862 1.00 86.19 79 ILE A C 1
ATOM 637 O O . ILE A 1 79 ? -39.550 -16.987 14.764 1.00 86.19 79 ILE A O 1
ATOM 641 N N . GLY A 1 80 ? -37.952 -15.870 15.873 1.00 83.38 80 GLY A N 1
ATOM 642 C CA . GLY A 1 80 ? -37.731 -16.892 16.895 1.00 83.38 80 GLY A CA 1
ATOM 643 C C . GLY A 1 80 ? -36.696 -17.936 16.477 1.00 83.38 80 GLY A C 1
ATOM 644 O O . GLY A 1 80 ? -36.787 -19.096 16.881 1.00 83.38 80 GLY A O 1
ATOM 645 N N . THR A 1 81 ? -35.718 -17.540 15.660 1.00 85.75 81 THR A N 1
ATOM 646 C CA . THR A 1 81 ? -34.610 -18.402 15.241 1.00 85.75 81 THR A CA 1
ATOM 647 C C . THR A 1 81 ? -33.829 -18.908 16.461 1.00 85.75 81 THR A C 1
ATOM 649 O O . THR A 1 81 ? -33.608 -18.182 17.431 1.00 85.75 81 THR A O 1
ATOM 652 N N . GLY A 1 82 ? -33.418 -20.180 16.443 1.00 87.56 82 GLY A N 1
ATOM 653 C CA . GLY A 1 82 ? -32.775 -20.814 17.596 1.00 87.56 82 GLY A CA 1
ATOM 654 C C . GLY A 1 82 ? -31.481 -20.109 18.030 1.00 87.56 82 GLY A C 1
ATOM 655 O O . GLY A 1 82 ? -30.705 -19.641 17.197 1.00 87.56 82 GLY A O 1
ATOM 656 N N . VAL A 1 83 ? -31.199 -20.104 19.339 1.00 90.94 83 VAL A N 1
ATOM 657 C CA . VAL A 1 83 ? -30.032 -19.427 19.951 1.00 90.94 83 VAL A CA 1
ATOM 658 C C . VAL A 1 83 ? -28.705 -19.806 19.273 1.00 90.94 83 VAL A C 1
ATOM 660 O O . VAL A 1 83 ? -27.852 -18.952 19.043 1.00 90.94 83 VAL A O 1
ATOM 663 N N . SER A 1 84 ? -28.531 -21.076 18.891 1.00 91.38 84 SER A N 1
ATOM 664 C CA . SER A 1 84 ? -27.318 -21.541 18.200 1.00 91.38 84 SER A CA 1
ATOM 665 C C . SER A 1 84 ? -27.168 -20.961 16.787 1.00 91.38 84 SER A C 1
ATOM 667 O O . SER A 1 84 ? -26.054 -20.655 16.364 1.00 91.38 84 SER A O 1
ATOM 669 N N . GLU A 1 85 ? -28.269 -20.793 16.054 1.00 90.75 85 GLU A N 1
ATOM 670 C CA . GLU A 1 85 ? -28.255 -20.215 14.706 1.00 90.75 85 GLU A CA 1
ATOM 671 C C . GLU A 1 85 ? -28.026 -18.703 14.754 1.00 90.75 85 GLU A C 1
ATOM 673 O O . GLU A 1 85 ? -27.190 -18.194 14.010 1.00 90.75 85 GLU A O 1
ATOM 678 N N . LEU A 1 86 ? -28.674 -18.004 15.691 1.00 92.94 86 LEU A N 1
ATOM 679 C CA . LEU A 1 86 ? -28.439 -16.577 15.927 1.00 92.94 86 LEU A CA 1
ATOM 680 C C . LEU A 1 86 ? -26.997 -16.291 16.359 1.00 92.94 86 LEU A C 1
ATOM 682 O O . LEU A 1 86 ? -26.394 -15.343 15.863 1.00 92.94 86 LEU A O 1
ATOM 686 N N . LYS A 1 87 ? -26.401 -17.137 17.211 1.00 94.12 87 LYS A N 1
ATOM 687 C CA . LYS A 1 87 ? -24.978 -17.034 17.579 1.00 94.12 87 LYS A CA 1
ATOM 688 C C . LYS A 1 87 ? -24.074 -17.087 16.344 1.00 94.12 87 LYS A C 1
ATOM 690 O O . LYS A 1 87 ? -23.220 -16.222 16.179 1.00 94.12 87 LYS A O 1
ATOM 695 N N . LYS A 1 88 ? -24.301 -18.051 15.441 1.00 94.62 88 LYS A N 1
ATOM 696 C CA . LYS A 1 88 ? -23.554 -18.157 14.173 1.00 94.62 88 LYS A CA 1
ATOM 697 C C . LYS A 1 88 ? -23.755 -16.930 13.284 1.00 94.62 88 LYS A C 1
ATOM 699 O O . LYS A 1 88 ? -22.811 -16.504 12.627 1.00 94.62 88 LYS A O 1
ATOM 704 N N . LEU A 1 89 ? -24.966 -16.372 13.266 1.00 94.56 89 LEU A N 1
ATOM 705 C CA . LEU A 1 89 ? -25.272 -15.167 12.502 1.00 94.56 89 LEU A CA 1
ATOM 706 C C . LEU A 1 89 ? -24.511 -13.950 13.044 1.00 94.56 89 LEU A C 1
ATOM 708 O O . LEU A 1 89 ? -23.895 -13.232 12.264 1.00 94.56 89 LEU A O 1
ATOM 712 N N . PHE A 1 90 ? -24.483 -13.755 14.365 1.00 95.50 90 PHE A N 1
ATOM 713 C CA . PHE A 1 90 ? -23.674 -12.708 14.991 1.00 95.50 90 PHE A CA 1
ATOM 714 C C . PHE A 1 90 ? -22.174 -12.911 14.756 1.00 95.50 90 PHE A C 1
ATOM 716 O O . PHE A 1 90 ? -21.478 -11.958 14.412 1.00 95.50 90 PHE A O 1
ATOM 723 N N . ASP A 1 91 ? -21.676 -14.145 14.888 1.00 94.94 91 ASP A N 1
ATOM 724 C CA . ASP A 1 91 ? -20.269 -14.470 14.627 1.00 94.94 91 ASP A CA 1
ATOM 725 C C . ASP A 1 91 ? -19.866 -14.203 13.171 1.00 94.94 91 ASP A C 1
ATOM 727 O O . ASP A 1 91 ? -18.705 -13.885 12.921 1.00 94.94 91 ASP A O 1
ATOM 731 N N . LEU A 1 92 ? -20.800 -14.308 12.221 1.00 94.19 92 LEU A N 1
ATOM 732 C CA . LEU A 1 92 ? -20.595 -13.918 10.826 1.00 94.19 92 LEU A CA 1
ATOM 733 C C . LEU A 1 92 ? -20.645 -12.393 10.656 1.00 94.19 92 LEU A C 1
ATOM 735 O O . LEU A 1 92 ? -19.798 -11.821 9.974 1.00 94.19 92 LEU A O 1
ATOM 739 N N . ALA A 1 93 ? -21.602 -11.734 11.309 1.00 94.69 93 ALA A N 1
ATOM 740 C CA . ALA A 1 93 ? -21.831 -10.300 11.183 1.00 94.69 93 ALA A CA 1
ATOM 741 C C . ALA A 1 93 ? -20.622 -9.458 11.622 1.00 94.69 93 ALA A C 1
ATOM 743 O O . ALA A 1 93 ? -20.268 -8.476 10.971 1.00 94.69 93 ALA A O 1
ATOM 744 N N . VAL A 1 94 ? -19.942 -9.866 12.697 1.00 94.69 94 VAL A N 1
ATOM 745 C CA . VAL A 1 94 ? -18.778 -9.142 13.241 1.00 94.69 94 VAL A CA 1
ATOM 746 C C . VAL A 1 94 ? -17.498 -9.278 12.401 1.00 94.69 94 VAL A C 1
ATOM 748 O O . VAL A 1 94 ? -16.484 -8.675 12.749 1.00 94.69 94 VAL A O 1
ATOM 751 N N . GLN A 1 95 ? -17.508 -10.067 11.319 1.00 93.19 95 GLN A N 1
ATOM 752 C CA . GLN A 1 95 ? -16.326 -10.297 10.476 1.00 93.19 95 GLN A CA 1
ATOM 753 C C . GLN A 1 95 ? -16.164 -9.269 9.352 1.00 93.19 95 GLN A C 1
ATOM 755 O O . GLN A 1 95 ? -15.040 -9.039 8.909 1.00 93.19 95 GLN A O 1
ATOM 760 N N . ASP A 1 96 ? -17.249 -8.657 8.866 1.00 93.56 96 ASP A N 1
ATOM 761 C CA . ASP A 1 96 ? -17.177 -7.775 7.694 1.00 93.56 96 ASP A CA 1
ATOM 762 C C . ASP A 1 96 ? -16.491 -6.438 8.035 1.00 93.56 96 ASP A C 1
ATOM 764 O O . ASP A 1 96 ? -15.492 -6.069 7.405 1.00 93.56 96 ASP A O 1
ATOM 768 N N . TYR A 1 97 ? -16.969 -5.742 9.071 1.00 95.44 97 TYR A N 1
ATOM 769 C CA . TYR A 1 97 ? -16.412 -4.469 9.541 1.00 95.44 97 TYR A CA 1
ATOM 770 C C . TYR A 1 97 ? -16.468 -4.346 11.060 1.00 95.44 97 TYR A C 1
ATOM 772 O O . TYR A 1 97 ? -17.332 -4.921 11.723 1.00 95.44 97 TYR A O 1
ATOM 780 N N . LEU A 1 98 ? -15.578 -3.520 11.606 1.00 96.00 98 LEU A N 1
ATOM 781 C CA . LEU A 1 98 ? -15.640 -3.128 13.004 1.00 96.00 98 LEU A CA 1
ATOM 782 C C . LEU A 1 98 ? -16.866 -2.238 13.251 1.00 96.00 98 LEU A C 1
ATOM 784 O O . LEU A 1 98 ? -16.963 -1.144 12.703 1.00 96.00 98 LEU A O 1
ATOM 788 N N . SER A 1 99 ? -17.776 -2.695 14.111 1.00 95.88 99 SER A N 1
ATOM 789 C CA . SER A 1 99 ? -18.939 -1.926 14.561 1.00 95.88 99 SER A CA 1
ATOM 790 C C . SER A 1 99 ? -19.151 -2.110 16.058 1.00 95.88 99 SER A C 1
ATOM 792 O O . SER A 1 99 ? -19.366 -3.227 16.531 1.00 95.88 99 SER A O 1
ATOM 794 N N . VAL A 1 100 ? -19.096 -1.007 16.807 1.00 95.44 100 VAL A N 1
ATOM 795 C CA . VAL A 1 100 ? -19.335 -1.012 18.257 1.00 95.44 100 VAL A CA 1
ATOM 796 C C . VAL A 1 100 ? -20.782 -1.390 18.568 1.00 95.44 100 VAL A C 1
ATOM 798 O O . VAL A 1 100 ? -21.016 -2.214 19.448 1.00 95.44 100 VAL A O 1
ATOM 801 N N . GLU A 1 101 ? -21.742 -0.853 17.814 1.00 95.50 101 GLU A N 1
ATOM 802 C CA . GLU A 1 101 ? -23.172 -1.138 17.989 1.00 95.50 101 GLU A CA 1
ATOM 803 C C . GLU A 1 101 ? -23.490 -2.628 17.808 1.00 95.50 101 GLU A C 1
ATOM 805 O O . GLU A 1 101 ? -24.192 -3.218 18.627 1.00 95.50 101 GLU A O 1
ATOM 810 N N . LEU A 1 102 ? -22.915 -3.265 16.783 1.00 95.38 102 LEU A N 1
ATOM 811 C CA . LEU A 1 102 ? -23.121 -4.690 16.528 1.00 95.38 102 LEU A CA 1
ATOM 812 C C . LEU A 1 102 ? -22.537 -5.570 17.644 1.00 95.38 102 LEU A C 1
ATOM 814 O O . LEU A 1 102 ? -23.171 -6.539 18.061 1.00 95.38 102 LEU A O 1
ATOM 818 N N . TRP A 1 103 ? -21.351 -5.223 18.156 1.00 96.94 103 TRP A N 1
ATOM 819 C CA . TRP A 1 103 ? -20.750 -5.922 19.295 1.00 96.94 103 TRP A CA 1
ATOM 820 C C . TRP A 1 103 ? -21.557 -5.749 20.584 1.00 96.94 103 TRP A C 1
ATOM 822 O O . TRP A 1 103 ? -21.682 -6.709 21.343 1.00 96.94 103 TRP A O 1
ATOM 832 N N . LEU A 1 104 ? -22.115 -4.559 20.826 1.00 95.06 104 LEU A N 1
ATOM 833 C CA . LEU A 1 104 ? -22.991 -4.301 21.971 1.00 95.06 104 LEU A CA 1
ATOM 834 C C . LEU A 1 104 ? -24.269 -5.131 21.896 1.00 95.06 104 LEU A C 1
ATOM 836 O O . LEU A 1 104 ? -24.602 -5.803 22.868 1.00 95.06 104 LEU A O 1
ATOM 840 N N . GLU A 1 105 ? -24.947 -5.133 20.747 1.00 94.50 105 GLU A N 1
ATOM 841 C CA . GLU A 1 105 ? -26.144 -5.950 20.531 1.00 94.50 105 GLU A CA 1
ATOM 842 C C . GLU A 1 105 ? -25.837 -7.435 20.760 1.00 94.50 105 GLU A C 1
ATOM 844 O O . GLU A 1 105 ? -26.560 -8.113 21.488 1.00 94.50 105 GLU A O 1
ATOM 849 N N . TYR A 1 106 ? -24.723 -7.935 20.212 1.00 96.00 106 TYR A N 1
ATOM 850 C CA . TYR A 1 106 ? -24.324 -9.328 20.397 1.00 96.00 106 TYR A CA 1
ATOM 851 C C . TYR A 1 106 ? -24.042 -9.660 21.871 1.00 96.00 106 TYR A C 1
ATOM 853 O O . TYR A 1 106 ? -24.520 -10.675 22.382 1.00 96.00 106 TYR A O 1
ATOM 861 N N . ALA A 1 107 ? -23.294 -8.807 22.573 1.00 94.19 107 ALA A N 1
ATOM 862 C CA . ALA A 1 107 ? -22.947 -9.036 23.970 1.00 94.19 107 ALA A CA 1
ATOM 863 C C . ALA A 1 107 ? -24.179 -8.972 24.888 1.00 94.19 107 ALA A C 1
ATOM 865 O O . ALA A 1 107 ? -24.388 -9.884 25.686 1.00 94.19 107 ALA A O 1
ATOM 866 N N . LEU A 1 108 ? -25.030 -7.952 24.733 1.00 91.62 108 LEU A N 1
ATOM 867 C CA . LEU A 1 108 ? -26.245 -7.775 25.537 1.00 91.62 108 LEU A CA 1
ATOM 868 C C . LEU A 1 108 ? -27.268 -8.887 25.286 1.00 91.62 108 LEU A C 1
ATOM 870 O O . LEU A 1 108 ? -27.841 -9.425 26.236 1.00 91.62 108 LEU A O 1
ATOM 874 N N . TRP A 1 109 ? -27.466 -9.277 24.023 1.00 93.56 109 TRP A N 1
ATOM 875 C CA . TRP A 1 109 ? -28.296 -10.432 23.691 1.00 93.56 109 TRP A CA 1
ATOM 876 C C . TRP A 1 109 ? -27.718 -11.716 24.305 1.00 93.56 109 TRP A C 1
ATOM 878 O O . TRP A 1 109 ? -28.460 -12.510 24.891 1.00 93.56 109 TRP A O 1
ATOM 888 N N . GLY A 1 110 ? -26.393 -11.883 24.249 1.00 91.81 110 GLY A N 1
ATOM 889 C CA . GLY A 1 110 ? -25.671 -12.997 24.858 1.00 91.81 110 GLY A CA 1
ATOM 890 C C . GLY A 1 110 ? -25.878 -13.108 26.370 1.00 91.81 110 GLY A C 1
ATOM 891 O O . GLY A 1 110 ? -26.086 -14.216 26.857 1.00 91.81 110 GLY A O 1
ATOM 892 N N . CYS A 1 111 ? -25.928 -11.992 27.107 1.00 91.50 111 CYS A N 1
ATOM 893 C CA . CYS A 1 111 ? -26.203 -11.994 28.553 1.00 91.50 111 CYS A CA 1
ATOM 894 C C . CYS A 1 111 ? -27.522 -12.688 28.921 1.00 91.50 111 CYS A C 1
ATOM 896 O O . CYS A 1 111 ? -27.624 -13.269 29.995 1.00 91.50 111 CYS A O 1
ATOM 898 N N . SER A 1 112 ? -28.530 -12.623 28.045 1.00 89.88 112 SER A N 1
ATOM 899 C CA . SER A 1 112 ? -29.858 -13.198 28.312 1.00 89.88 112 SER A CA 1
ATOM 900 C C . SER A 1 112 ? -30.006 -14.654 27.854 1.00 89.88 112 SER A C 1
ATOM 902 O O . SER A 1 112 ? -30.950 -15.324 28.264 1.00 89.88 112 SER A O 1
ATOM 904 N N . HIS A 1 113 ? -29.116 -15.148 26.986 1.00 91.69 113 HIS A N 1
ATOM 905 C CA . HIS A 1 113 ? -29.297 -16.434 26.291 1.00 91.69 113 HIS A CA 1
ATOM 906 C C . HIS A 1 113 ? -28.140 -17.418 26.476 1.00 91.69 113 HIS A C 1
ATOM 908 O O . HIS A 1 113 ? -28.303 -18.608 26.199 1.00 91.69 113 HIS A O 1
ATOM 914 N N . PHE A 1 114 ? -26.971 -16.943 26.899 1.00 93.06 114 PHE A N 1
ATOM 915 C CA . PHE A 1 114 ? -25.778 -17.760 27.069 1.00 93.06 114 PHE A CA 1
ATOM 916 C C . PHE A 1 114 ? -25.480 -18.041 28.538 1.00 93.06 114 PHE A C 1
ATOM 918 O O . PHE A 1 114 ? -25.977 -17.374 29.444 1.00 93.06 114 PHE A O 1
ATOM 925 N N . SER A 1 115 ? -24.618 -19.030 28.772 1.00 94.06 115 SER A N 1
ATOM 926 C CA . SER A 1 115 ? -23.986 -19.187 30.082 1.00 94.06 115 SER A CA 1
ATOM 927 C C . SER A 1 115 ? -23.109 -17.971 30.414 1.00 94.06 115 SER A C 1
ATOM 929 O O . SER A 1 115 ? -22.625 -17.276 29.517 1.00 94.06 115 SER A O 1
ATOM 931 N N . ILE A 1 116 ? -22.855 -17.730 31.705 1.00 92.00 116 ILE A N 1
ATOM 932 C CA . ILE A 1 116 ? -22.027 -16.602 32.170 1.00 92.00 116 ILE A CA 1
ATOM 933 C C . ILE A 1 116 ? -20.653 -16.600 31.480 1.00 92.00 116 ILE A C 1
ATOM 935 O O . ILE A 1 116 ? -20.188 -15.556 31.023 1.00 92.00 116 ILE A O 1
ATOM 939 N N . ASP A 1 117 ? -20.013 -17.764 31.357 1.00 93.75 117 ASP A N 1
ATOM 940 C CA . ASP A 1 117 ? -18.688 -17.876 30.739 1.00 93.75 117 ASP A CA 1
ATOM 941 C C . ASP A 1 117 ? -18.716 -17.600 29.230 1.00 93.75 117 ASP A C 1
ATOM 943 O O . ASP A 1 117 ? -17.798 -16.982 28.688 1.00 93.75 117 ASP A O 1
ATOM 947 N N . GLU A 1 118 ? -19.785 -17.997 28.542 1.00 94.25 118 GLU A N 1
ATOM 948 C CA . GLU A 1 118 ? -19.974 -17.668 27.130 1.00 94.25 118 GLU A CA 1
ATOM 949 C C . GLU A 1 118 ? -20.261 -16.178 26.918 1.00 94.25 118 GLU A C 1
ATOM 951 O O . GLU A 1 118 ? -19.695 -15.585 25.999 1.00 94.25 118 GLU A O 1
ATOM 956 N N . ALA A 1 119 ? -21.084 -15.554 27.768 1.00 93.94 119 ALA A N 1
ATOM 957 C CA . ALA A 1 119 ? -21.327 -14.113 27.726 1.00 93.94 119 ALA A CA 1
ATOM 958 C C . ALA A 1 119 ? -20.021 -13.327 27.944 1.00 93.94 119 ALA A C 1
ATOM 960 O O . ALA A 1 119 ? -19.690 -12.435 27.159 1.00 93.94 119 ALA A O 1
ATOM 961 N N . ARG A 1 120 ? -19.202 -13.734 28.925 1.00 95.31 120 ARG A N 1
ATOM 962 C CA . ARG A 1 120 ? -17.847 -13.191 29.136 1.00 95.31 120 ARG A CA 1
ATOM 963 C C . ARG A 1 120 ? -16.959 -13.354 27.909 1.00 95.31 120 ARG A C 1
ATOM 965 O O . ARG A 1 120 ? -16.271 -12.414 27.523 1.00 95.31 120 ARG A O 1
ATOM 972 N N . ALA A 1 121 ? -16.988 -14.518 27.262 1.00 96.69 121 ALA A N 1
ATOM 973 C CA . ALA A 1 121 ? -16.209 -14.753 26.049 1.00 96.69 121 ALA A CA 1
ATOM 974 C C . ALA A 1 121 ? -16.628 -13.828 24.891 1.00 96.69 121 ALA A C 1
ATOM 976 O O . ALA A 1 121 ? -15.779 -13.410 24.102 1.00 96.69 121 ALA A O 1
ATOM 977 N N . VAL A 1 122 ? -17.915 -13.474 24.780 1.00 96.56 122 VAL A N 1
ATOM 978 C CA . VAL A 1 122 ? -18.384 -12.470 23.808 1.00 96.56 122 VAL A CA 1
ATOM 979 C C . VAL A 1 122 ? -17.848 -11.082 24.166 1.00 96.56 122 VAL A C 1
ATOM 981 O O . VAL A 1 122 ? -17.296 -10.419 23.288 1.00 96.56 122 VAL A O 1
ATOM 984 N N . PHE A 1 123 ? -17.918 -10.667 25.436 1.00 97.00 123 PHE A N 1
ATOM 985 C CA . PHE A 1 123 ? -17.361 -9.383 25.877 1.00 97.00 123 PHE A CA 1
ATOM 986 C C . PHE A 1 123 ? -15.847 -9.278 25.668 1.00 97.00 123 PHE A C 1
ATOM 988 O O . PHE A 1 123 ? -15.371 -8.246 25.203 1.00 97.00 123 PHE A O 1
ATOM 995 N N . GLU A 1 124 ? -15.074 -10.329 25.949 1.00 97.06 124 GLU A N 1
ATOM 996 C CA . GLU A 1 124 ? -13.623 -10.309 25.716 1.00 97.06 124 GLU A CA 1
ATOM 997 C C . GLU A 1 124 ? -13.283 -10.180 24.225 1.00 97.06 124 GLU A C 1
ATOM 999 O O . GLU A 1 124 ? -12.383 -9.417 23.870 1.00 97.06 124 GLU A O 1
ATOM 1004 N N . ARG A 1 125 ? -14.039 -10.839 23.334 1.00 96.75 125 ARG A N 1
ATOM 1005 C CA . ARG A 1 125 ? -13.895 -10.632 21.882 1.00 96.75 125 ARG A CA 1
ATOM 1006 C C . ARG A 1 125 ? -14.271 -9.209 21.468 1.00 96.75 125 ARG A C 1
ATOM 1008 O O . ARG A 1 125 ? -13.538 -8.598 20.693 1.00 96.75 125 ARG A O 1
ATOM 1015 N N . ALA A 1 126 ? -15.357 -8.663 22.015 1.00 96.31 126 ALA A N 1
ATOM 1016 C CA . ALA A 1 126 ? -15.780 -7.288 21.755 1.00 96.31 126 ALA A CA 1
ATOM 1017 C C . ALA A 1 126 ? -14.711 -6.275 22.197 1.00 96.31 126 ALA A C 1
ATOM 1019 O O . ALA A 1 126 ? -14.368 -5.356 21.455 1.00 96.31 126 ALA A O 1
ATOM 1020 N N . VAL A 1 127 ? -14.120 -6.474 23.377 1.00 96.12 127 VAL A N 1
ATOM 1021 C CA . VAL A 1 127 ? -13.014 -5.658 23.891 1.00 96.12 127 VAL A CA 1
ATOM 1022 C C . VAL A 1 127 ? -11.759 -5.802 23.029 1.00 96.12 127 VAL A C 1
ATOM 1024 O O . VAL A 1 127 ? -11.095 -4.803 22.755 1.00 96.12 127 VAL A O 1
ATOM 1027 N N . GLN A 1 128 ? -11.429 -7.011 22.570 1.00 94.81 128 GLN A N 1
ATOM 1028 C CA . GLN A 1 128 ? -10.283 -7.232 21.689 1.00 94.81 128 GLN A CA 1
ATOM 1029 C C . GLN A 1 128 ? -10.450 -6.518 20.341 1.00 94.81 128 GLN A C 1
ATOM 1031 O O . GLN A 1 128 ? -9.487 -5.942 19.838 1.00 94.81 128 GLN A O 1
ATOM 1036 N N . ALA A 1 129 ? -11.658 -6.532 19.773 1.00 93.69 129 ALA A N 1
ATOM 1037 C CA . ALA A 1 129 ? -11.946 -5.905 18.488 1.00 93.69 129 ALA A CA 1
ATOM 1038 C C . ALA A 1 129 ? -12.081 -4.375 18.594 1.00 93.69 129 ALA A C 1
ATOM 1040 O O . ALA A 1 129 ? -11.462 -3.635 17.831 1.00 93.69 129 ALA A O 1
ATOM 1041 N N . ALA A 1 130 ? -12.883 -3.895 19.545 1.00 95.25 130 ALA A N 1
ATOM 1042 C CA . ALA A 1 130 ? -13.359 -2.514 19.605 1.00 95.25 130 ALA A CA 1
ATOM 1043 C C . ALA A 1 130 ? -13.029 -1.784 20.920 1.00 95.25 130 ALA A C 1
ATOM 1045 O O . ALA A 1 130 ? -13.242 -0.578 21.024 1.00 95.25 130 ALA A O 1
ATOM 1046 N N . GLY A 1 131 ? -12.458 -2.453 21.924 1.00 94.94 131 GLY A N 1
ATOM 1047 C CA . GLY A 1 131 ? -12.173 -1.848 23.233 1.00 94.94 131 GLY A CA 1
ATOM 1048 C C . GLY A 1 131 ? -11.113 -0.739 23.212 1.00 94.94 131 GLY A C 1
ATOM 1049 O O . GLY A 1 131 ? -11.034 0.039 24.160 1.00 94.94 131 GLY A O 1
ATOM 1050 N N . LEU A 1 132 ? -10.317 -0.645 22.139 1.00 96.06 132 LEU A N 1
ATOM 1051 C CA . LEU A 1 132 ? -9.358 0.443 21.882 1.00 96.06 132 LEU A CA 1
ATOM 1052 C C . LEU A 1 132 ? -9.932 1.572 21.012 1.00 96.06 132 LEU A C 1
ATOM 1054 O O . LEU A 1 132 ? -9.211 2.514 20.678 1.00 96.06 132 LEU A O 1
ATOM 1058 N N . HIS A 1 133 ? -11.204 1.484 20.620 1.00 96.44 133 HIS A N 1
ATOM 1059 C CA . HIS A 1 133 ? -11.857 2.520 19.837 1.00 96.44 133 HIS A CA 1
ATOM 1060 C C . HIS A 1 133 ? -11.992 3.794 20.683 1.00 96.44 133 HIS A C 1
ATOM 1062 O O . HIS A 1 133 ? -12.795 3.852 21.606 1.00 96.44 133 HIS A O 1
ATOM 1068 N N . VAL A 1 134 ? -11.235 4.843 20.353 1.00 95.19 134 VAL A N 1
ATOM 1069 C CA . VAL A 1 134 ? -11.076 6.030 21.218 1.00 95.19 134 VAL A CA 1
ATOM 1070 C C . VAL A 1 134 ? -12.403 6.730 21.532 1.00 95.19 134 VAL A C 1
ATOM 1072 O O . VAL A 1 134 ? -12.626 7.092 22.685 1.00 95.19 134 VAL A O 1
ATOM 1075 N N . ALA A 1 135 ? -13.282 6.903 20.538 1.00 93.44 135 ALA A N 1
ATOM 1076 C CA . ALA A 1 135 ? -14.566 7.585 20.729 1.00 93.44 135 ALA A CA 1
ATOM 1077 C C . ALA A 1 135 ? -15.661 6.697 21.356 1.00 93.44 135 ALA A C 1
ATOM 1079 O O . ALA A 1 135 ? -16.293 7.108 22.320 1.00 93.44 135 ALA A O 1
ATOM 1080 N N . GLU A 1 136 ? -15.881 5.491 20.823 1.00 94.12 136 GLU A N 1
ATOM 1081 C CA . GLU A 1 136 ? -17.033 4.641 21.170 1.00 94.12 136 GLU A CA 1
ATOM 1082 C C . GLU A 1 136 ? -16.690 3.393 21.998 1.00 94.12 136 GLU A C 1
ATOM 1084 O O . GLU A 1 136 ? -17.580 2.757 22.555 1.00 94.12 136 GLU A O 1
ATOM 1089 N N . GLY A 1 137 ? -15.411 3.030 22.138 1.00 94.00 137 GLY A N 1
ATOM 1090 C CA . GLY A 1 137 ? -14.994 1.807 22.833 1.00 94.00 137 GLY A CA 1
ATOM 1091 C C . GLY A 1 137 ? -15.391 1.785 24.310 1.00 94.00 137 GLY A C 1
ATOM 1092 O O . GLY A 1 137 ? -15.587 0.711 24.877 1.00 94.00 137 GLY A O 1
ATOM 1093 N N . LEU A 1 138 ? -15.577 2.965 24.918 1.00 94.56 138 LEU A N 1
ATOM 1094 C CA . LEU A 1 138 ? -16.088 3.118 26.280 1.00 94.56 138 LEU A CA 1
ATOM 1095 C C . LEU A 1 138 ? -17.440 2.415 26.481 1.00 94.56 138 LEU A C 1
ATOM 1097 O O . LEU A 1 138 ? -17.644 1.821 27.537 1.00 94.56 138 LEU A O 1
ATOM 1101 N N . LEU A 1 139 ? -18.311 2.406 25.467 1.00 95.31 139 LEU A N 1
ATOM 1102 C CA . LEU A 1 139 ? -19.644 1.801 25.548 1.00 95.31 139 LEU A CA 1
ATOM 1103 C C . LEU A 1 139 ? -19.571 0.288 25.804 1.00 95.31 139 LEU A C 1
ATOM 1105 O O . LEU A 1 139 ? -20.330 -0.248 26.609 1.00 95.31 139 LEU A O 1
ATOM 1109 N N . ILE A 1 140 ? -18.620 -0.407 25.167 1.00 95.00 140 ILE A N 1
ATOM 1110 C CA . ILE A 1 140 ? -18.408 -1.851 25.370 1.00 95.00 140 ILE A CA 1
ATOM 1111 C C . ILE A 1 140 ? -17.886 -2.113 26.777 1.00 95.00 140 ILE A C 1
ATOM 1113 O O . ILE A 1 140 ? -18.353 -3.028 27.454 1.00 95.00 140 ILE A O 1
ATOM 1117 N N . TRP A 1 141 ? -16.936 -1.295 27.237 1.00 96.19 141 TRP A N 1
ATOM 1118 C CA . TRP A 1 141 ? -16.430 -1.402 28.600 1.00 96.19 141 TRP A CA 1
ATOM 1119 C C . TRP A 1 141 ? -17.530 -1.146 29.627 1.00 96.19 141 TRP A C 1
ATOM 1121 O O . TRP A 1 141 ? -17.580 -1.849 30.627 1.00 96.19 141 TRP A O 1
ATOM 1131 N N . GLU A 1 142 ? -18.404 -0.165 29.404 1.00 94.19 142 GLU A N 1
ATOM 1132 C CA . GLU A 1 142 ? -19.549 0.120 30.275 1.00 94.19 142 GLU A CA 1
ATOM 1133 C C . GLU A 1 142 ? -20.520 -1.047 30.339 1.00 94.19 142 GLU A C 1
ATOM 1135 O O . GLU A 1 142 ? -20.827 -1.500 31.438 1.00 94.19 142 GLU A O 1
ATOM 1140 N N . ALA A 1 143 ? -20.926 -1.591 29.192 1.00 94.25 143 ALA A N 1
ATOM 1141 C CA . ALA A 1 143 ? -21.785 -2.768 29.148 1.00 94.25 143 ALA A CA 1
ATOM 1142 C C . ALA A 1 143 ? -21.152 -3.966 29.880 1.00 94.25 143 ALA A C 1
ATOM 1144 O O . ALA A 1 143 ? -21.824 -4.632 30.666 1.00 94.25 143 ALA A O 1
ATOM 1145 N N . TYR A 1 144 ? -19.846 -4.196 29.699 1.00 96.19 144 TYR A N 1
ATOM 1146 C CA . TYR A 1 144 ? -19.139 -5.279 30.385 1.00 96.19 144 TYR A CA 1
ATOM 1147 C C . TYR A 1 144 ? -19.044 -5.036 31.902 1.00 96.19 144 TYR A C 1
ATOM 1149 O O . TYR A 1 144 ? -19.273 -5.947 32.696 1.00 96.19 144 TYR A O 1
ATOM 1157 N N . ARG A 1 145 ? -18.770 -3.794 32.330 1.00 93.69 145 ARG A N 1
ATOM 1158 C CA . ARG A 1 145 ? -18.770 -3.416 33.753 1.00 93.69 145 ARG A CA 1
ATOM 1159 C C . ARG A 1 145 ? -20.148 -3.609 34.382 1.00 93.69 145 ARG A C 1
ATOM 1161 O O . ARG A 1 145 ? -20.218 -4.161 35.473 1.00 93.69 145 ARG A O 1
ATOM 1168 N N . GLN A 1 146 ? -21.219 -3.195 33.706 1.00 92.50 146 GLN A N 1
ATOM 1169 C CA . GLN A 1 146 ? -22.593 -3.361 34.191 1.00 92.50 146 GLN A CA 1
ATOM 1170 C C . GLN A 1 146 ? -22.984 -4.837 34.305 1.00 92.50 146 GLN A C 1
ATOM 1172 O O . GLN A 1 146 ? -23.580 -5.238 35.300 1.00 92.50 146 GLN A O 1
ATOM 1177 N N . PHE A 1 147 ? -22.581 -5.666 33.340 1.00 93.62 147 PHE A N 1
ATOM 1178 C CA . PHE A 1 147 ? -22.772 -7.111 33.418 1.00 93.62 147 PHE A CA 1
ATOM 1179 C C . PHE A 1 147 ? -22.069 -7.716 34.645 1.00 93.62 147 PHE A C 1
ATOM 1181 O O . PHE A 1 147 ? -22.713 -8.372 35.462 1.00 93.62 147 PHE A O 1
ATOM 1188 N N . GLU A 1 148 ? -20.777 -7.446 34.844 1.00 93.62 148 GLU A N 1
ATOM 1189 C CA . GLU A 1 148 ? -20.045 -7.993 35.998 1.00 93.62 148 GLU A CA 1
ATOM 1190 C C . GLU A 1 148 ? -20.536 -7.424 37.343 1.00 93.62 148 GLU A C 1
ATOM 1192 O O . GLU A 1 148 ? -20.469 -8.123 38.358 1.00 93.62 148 GLU A O 1
ATOM 1197 N N . LEU A 1 149 ? -21.053 -6.188 37.355 1.00 91.00 149 LEU A N 1
ATOM 1198 C CA . LEU A 1 149 ? -21.700 -5.584 38.520 1.00 91.00 149 LEU A CA 1
ATOM 1199 C C . LEU A 1 149 ? -23.027 -6.277 38.847 1.00 91.00 149 LEU A C 1
ATOM 1201 O O . LEU A 1 149 ? -23.244 -6.610 40.006 1.00 91.00 149 LEU A O 1
ATOM 1205 N N . SER A 1 150 ? -23.870 -6.568 37.851 1.00 90.94 150 SER A N 1
ATOM 1206 C CA . SER A 1 150 ? -25.141 -7.276 38.072 1.00 90.94 150 SER A CA 1
ATOM 1207 C C . SER A 1 150 ? -24.931 -8.658 38.703 1.00 90.94 150 SER A C 1
ATOM 1209 O O . SER A 1 150 ? -25.600 -9.007 39.672 1.00 90.94 150 SER A O 1
ATOM 1211 N N . LEU A 1 151 ? -23.904 -9.393 38.260 1.00 89.56 151 LEU A N 1
ATOM 1212 C CA . LEU A 1 151 ? -23.509 -10.668 38.867 1.00 89.56 151 LEU A CA 1
ATOM 1213 C C . LEU A 1 151 ? -22.997 -10.501 40.305 1.00 89.56 151 LEU A C 1
ATOM 1215 O O . LEU A 1 151 ? -23.202 -11.370 41.151 1.00 89.56 151 LEU A O 1
ATOM 1219 N N . LEU A 1 152 ? -22.306 -9.395 40.596 1.00 88.69 152 LEU A N 1
ATOM 1220 C CA . LEU A 1 152 ? -21.838 -9.091 41.948 1.00 88.69 152 LEU A CA 1
ATOM 1221 C C . LEU A 1 152 ? -23.005 -8.744 42.884 1.00 88.69 152 LEU A C 1
ATOM 1223 O O . LEU A 1 152 ? -22.999 -9.156 44.043 1.00 88.69 152 LEU A O 1
ATOM 1227 N N . GLU A 1 153 ? -23.999 -8.006 42.388 1.00 88.12 153 GLU A N 1
ATOM 1228 C CA . GLU A 1 153 ? -25.215 -7.654 43.126 1.00 88.12 153 GLU A CA 1
ATOM 1229 C C . GLU A 1 153 ? -26.067 -8.890 43.441 1.00 88.12 153 GLU A C 1
ATOM 1231 O O . GLU A 1 153 ? -26.542 -9.016 44.569 1.00 88.12 153 GLU A O 1
ATOM 1236 N N . GLU A 1 154 ? -26.183 -9.842 42.510 1.00 85.88 154 GLU A N 1
ATOM 1237 C CA . GLU A 1 154 ? -26.849 -11.136 42.738 1.00 85.88 154 GLU A CA 1
ATOM 1238 C C . GLU A 1 154 ? -26.163 -11.987 43.820 1.00 85.88 154 GLU A C 1
ATOM 1240 O O . GLU A 1 154 ? -26.827 -12.719 44.558 1.00 85.88 154 GLU A O 1
ATOM 1245 N N . LEU A 1 155 ? -24.835 -11.889 43.932 1.00 82.62 155 LEU A N 1
ATOM 1246 C CA . LEU A 1 155 ? -24.037 -12.590 44.944 1.00 82.62 155 LEU A CA 1
ATOM 1247 C C . LEU A 1 155 ? -23.949 -11.837 46.279 1.00 82.62 155 LEU A C 1
ATOM 1249 O O . LEU A 1 155 ? -23.434 -12.389 47.255 1.00 82.62 155 LEU A O 1
ATOM 1253 N N . SER A 1 156 ? -24.416 -10.587 46.333 1.00 75.00 156 SER A N 1
ATOM 1254 C CA . SER A 1 156 ? -24.340 -9.761 47.533 1.00 75.00 156 SER A CA 1
ATOM 1255 C C . SER A 1 156 ? -25.159 -10.392 48.665 1.00 75.00 156 SER A C 1
ATOM 1257 O O . SER A 1 156 ? -26.314 -10.776 48.452 1.00 75.00 156 SER A O 1
ATOM 1259 N N . PRO A 1 157 ? -24.609 -10.513 49.887 1.00 64.25 157 PRO A N 1
ATOM 1260 C CA . PRO A 1 157 ? -25.370 -11.033 51.009 1.00 64.25 157 PRO A CA 1
ATOM 1261 C C . PRO A 1 157 ? -26.560 -10.106 51.275 1.00 64.25 157 PRO A C 1
ATOM 1263 O O . PRO A 1 157 ? -26.388 -8.926 51.595 1.00 64.25 157 PRO A O 1
ATOM 1266 N N . VAL A 1 158 ? -27.778 -10.645 51.140 1.00 56.25 158 VAL A N 1
ATOM 1267 C CA . VAL A 1 158 ? -29.009 -9.968 51.564 1.00 56.25 158 VAL A CA 1
ATOM 1268 C C . VAL A 1 158 ? -28.774 -9.469 52.985 1.00 56.25 158 VAL A C 1
ATOM 1270 O O . VAL A 1 158 ? -28.450 -10.262 53.871 1.00 56.25 158 VAL A O 1
ATOM 1273 N N . LYS A 1 159 ? -28.904 -8.155 53.205 1.00 48.00 159 LYS A N 1
ATOM 1274 C CA . LYS A 1 159 ? -28.924 -7.591 54.556 1.00 48.00 159 LYS A CA 1
ATOM 1275 C C . LYS A 1 159 ? -30.019 -8.328 55.319 1.00 48.00 159 LYS A C 1
ATOM 1277 O O . LYS A 1 159 ? -31.194 -8.133 55.026 1.00 48.00 159 LYS A O 1
ATOM 1282 N N . ALA A 1 160 ? -29.631 -9.202 56.245 1.00 42.44 160 ALA A N 1
ATOM 1283 C CA . ALA A 1 160 ? -30.559 -9.735 57.221 1.00 42.44 160 ALA A CA 1
ATOM 1284 C C . ALA A 1 160 ? -31.194 -8.525 57.908 1.00 42.44 160 ALA A C 1
ATOM 1286 O O . ALA A 1 160 ? -30.475 -7.712 58.497 1.00 42.44 160 ALA A O 1
ATOM 1287 N N . ASP A 1 161 ? -32.510 -8.379 57.752 1.00 38.97 161 ASP A N 1
ATOM 1288 C CA . ASP A 1 161 ? -33.296 -7.429 58.524 1.00 38.97 161 ASP A CA 1
ATOM 1289 C C . ASP A 1 161 ? -32.909 -7.613 59.988 1.00 38.97 161 ASP A C 1
ATOM 1291 O O . ASP A 1 161 ? -33.060 -8.691 60.574 1.00 38.97 161 ASP A O 1
ATOM 1295 N N . SER A 1 162 ? -32.328 -6.565 60.556 1.00 41.12 162 SER A N 1
ATOM 1296 C CA . SER A 1 162 ? -32.001 -6.488 61.965 1.00 41.12 162 SER A CA 1
ATOM 1297 C C . SER A 1 162 ? -33.303 -6.344 62.742 1.00 41.12 162 SER A C 1
ATOM 1299 O O . SER A 1 162 ? -33.675 -5.235 63.099 1.00 41.12 162 SER A O 1
ATOM 1301 N N . ASP A 1 163 ? -34.005 -7.456 62.933 1.00 47.50 163 ASP A N 1
ATOM 1302 C CA . ASP A 1 163 ? -34.966 -7.670 64.012 1.00 47.50 163 ASP A CA 1
ATOM 1303 C C . ASP A 1 163 ? -35.277 -9.171 64.117 1.00 47.50 163 ASP A C 1
ATOM 1305 O O . ASP A 1 163 ? -36.283 -9.664 63.602 1.00 47.50 163 ASP A O 1
ATOM 1309 N N . LYS A 1 164 ? -34.369 -9.910 64.774 1.00 40.88 164 LYS A N 1
ATOM 1310 C CA . LYS A 1 164 ? -34.655 -10.916 65.821 1.00 40.88 164 LYS A CA 1
ATOM 1311 C C . LYS A 1 164 ? -33.411 -11.744 66.155 1.00 40.88 164 LYS A C 1
ATOM 1313 O O . LYS A 1 164 ? -32.923 -12.527 65.350 1.00 40.88 164 LYS A O 1
ATOM 1318 N N . ASP A 1 165 ? -32.939 -11.502 67.371 1.00 43.81 165 ASP A N 1
ATOM 1319 C CA . ASP A 1 165 ? -32.271 -12.385 68.327 1.00 43.81 165 ASP A CA 1
ATOM 1320 C C . ASP A 1 165 ? -31.595 -13.681 67.838 1.00 43.81 165 ASP A C 1
ATOM 1322 O O . ASP A 1 165 ? -32.235 -14.641 67.423 1.00 43.81 165 ASP A O 1
ATOM 1326 N N . ASN A 1 166 ? -30.279 -13.708 68.082 1.00 46.69 166 ASN A N 1
ATOM 1327 C CA . ASN A 1 166 ? -29.499 -14.822 68.632 1.00 46.69 166 ASN A CA 1
ATOM 1328 C C . ASN A 1 166 ? -29.806 -16.243 68.130 1.00 46.69 166 ASN A C 1
ATOM 1330 O O . ASN A 1 166 ? -30.552 -16.976 68.768 1.00 46.69 166 ASN A O 1
ATOM 1334 N N . GLU A 1 167 ? -29.027 -16.695 67.146 1.00 38.19 167 GLU A N 1
ATOM 1335 C CA . GLU A 1 167 ? -28.434 -18.041 67.140 1.00 38.19 167 GLU A CA 1
ATOM 1336 C C . GLU A 1 167 ? -27.129 -18.024 66.314 1.00 38.19 167 GLU A C 1
ATOM 1338 O O . GLU A 1 167 ? -27.100 -17.438 65.227 1.00 38.19 167 GLU A O 1
ATOM 1343 N N . PRO A 1 168 ? -26.023 -18.635 66.784 1.00 42.78 168 PRO A N 1
ATOM 1344 C CA . PRO A 1 168 ? -24.774 -18.668 66.037 1.00 42.78 168 PRO A CA 1
ATOM 1345 C C . PRO A 1 168 ? -24.877 -19.711 64.918 1.00 42.78 168 PRO A C 1
ATOM 1347 O O . PRO A 1 168 ? -24.576 -20.886 65.116 1.00 42.78 168 PRO A O 1
ATOM 1350 N N . LYS A 1 169 ? -25.277 -19.288 63.717 1.00 44.34 169 LYS A N 1
ATOM 1351 C CA . LYS A 1 169 ? -25.126 -20.101 62.504 1.00 44.34 169 LYS A CA 1
ATOM 1352 C C . LYS A 1 169 ? -23.700 -19.962 61.973 1.00 44.34 169 LYS A C 1
ATOM 1354 O O . LYS A 1 169 ? -23.424 -19.164 61.085 1.00 44.34 169 LYS A O 1
ATOM 1359 N N . GLN A 1 170 ? -22.776 -20.725 62.552 1.00 48.16 170 GLN A N 1
ATOM 1360 C CA . GLN A 1 170 ? -21.525 -21.067 61.876 1.00 48.16 170 GLN A CA 1
ATOM 1361 C C . GLN A 1 170 ? -21.767 -22.255 60.936 1.00 48.16 170 GLN A C 1
ATOM 1363 O O . GLN A 1 170 ? -22.487 -23.184 61.295 1.00 48.16 170 GLN A O 1
ATOM 1368 N N . GLN A 1 171 ? -21.084 -22.214 59.783 1.00 41.44 171 GLN A N 1
ATOM 1369 C CA . GLN A 1 171 ? -20.605 -23.353 58.979 1.00 41.44 171 GLN A CA 1
ATOM 1370 C C . GLN A 1 171 ? -21.182 -23.612 57.565 1.00 41.44 171 GLN A C 1
ATOM 1372 O O . GLN A 1 171 ? -20.745 -24.590 56.980 1.00 41.44 171 GLN A O 1
ATOM 1377 N N . ASP A 1 172 ? -22.017 -22.755 56.951 1.00 45.97 172 ASP A N 1
ATOM 1378 C CA . ASP A 1 172 ? -22.462 -22.978 55.543 1.00 45.97 172 ASP A CA 1
ATOM 1379 C C . ASP A 1 172 ? -22.276 -21.793 54.555 1.00 45.97 172 ASP A C 1
ATOM 1381 O O . ASP A 1 172 ? -22.426 -21.979 53.349 1.00 45.97 172 ASP A O 1
ATOM 1385 N N . ASP A 1 173 ? -21.870 -20.592 54.999 1.00 52.22 173 ASP A N 1
ATOM 1386 C CA . ASP A 1 173 ? -21.737 -19.400 54.120 1.00 52.22 173 ASP A CA 1
ATOM 1387 C C . ASP A 1 173 ? -20.325 -19.154 53.535 1.00 52.22 173 ASP A C 1
ATOM 1389 O O . ASP A 1 173 ? -20.127 -18.260 52.708 1.00 52.22 173 ASP A O 1
ATOM 1393 N N . TYR A 1 174 ? -19.325 -19.965 53.902 1.00 53.38 174 TYR A N 1
ATOM 1394 C CA . TYR A 1 174 ? -17.932 -19.811 53.435 1.00 53.38 174 TYR A CA 1
ATOM 1395 C C . TYR A 1 174 ? -17.747 -19.875 51.893 1.00 53.38 174 TYR A C 1
ATOM 1397 O O . TYR A 1 174 ? -16.929 -19.115 51.362 1.00 53.38 174 TYR A O 1
ATOM 1405 N N . PRO A 1 175 ? -18.505 -20.698 51.128 1.00 59.88 175 PRO A N 1
ATOM 1406 C CA . PRO A 1 175 ? -18.411 -20.723 49.663 1.00 59.88 175 PRO A CA 1
ATOM 1407 C C . PRO A 1 175 ? -18.954 -19.455 48.988 1.00 59.88 175 PRO A C 1
ATOM 1409 O O . PRO A 1 175 ? -18.493 -19.085 47.915 1.00 59.88 175 PRO A O 1
ATOM 1412 N N . LYS A 1 176 ? -19.936 -18.771 49.591 1.00 66.00 176 LYS A N 1
ATOM 1413 C CA . LYS A 1 176 ? -20.568 -17.590 48.979 1.00 66.00 176 LYS A CA 1
ATOM 1414 C C . LYS A 1 176 ? -19.718 -16.335 49.128 1.00 66.00 176 LYS A C 1
ATOM 1416 O O . LYS A 1 176 ? -19.604 -15.569 48.178 1.00 66.00 176 LYS A O 1
ATOM 1421 N N . GLN A 1 177 ? -19.074 -16.159 50.283 1.00 73.38 177 GLN A N 1
ATOM 1422 C CA . GLN A 1 177 ? -18.181 -15.022 50.520 1.00 73.38 177 GLN A CA 1
ATOM 1423 C C . GLN A 1 177 ? -16.950 -15.068 49.601 1.00 73.38 177 GLN A C 1
ATOM 1425 O O . GLN A 1 177 ? -16.565 -14.056 49.025 1.00 73.38 177 GLN A O 1
ATOM 1430 N N . THR A 1 178 ? -16.372 -16.258 49.412 1.00 80.69 178 THR A N 1
ATOM 1431 C CA . THR A 1 178 ? -15.231 -16.464 48.506 1.00 80.69 178 THR A CA 1
ATOM 1432 C C . THR A 1 178 ? -15.602 -16.197 47.045 1.00 80.69 178 THR A C 1
ATOM 1434 O O . THR A 1 178 ? -14.876 -15.479 46.362 1.00 80.69 178 THR A O 1
ATOM 1437 N N . LEU A 1 179 ? -16.766 -16.671 46.583 1.00 82.50 179 LEU A N 1
ATOM 1438 C CA . LEU A 1 179 ? -17.290 -16.356 45.246 1.00 82.50 179 LEU A CA 1
ATOM 1439 C C . LEU A 1 179 ? -17.575 -14.857 45.056 1.00 82.50 179 LEU A C 1
ATOM 1441 O O . LEU A 1 179 ? -17.277 -14.307 43.996 1.00 82.50 179 LEU A O 1
ATOM 1445 N N . PHE A 1 180 ? -18.112 -14.184 46.077 1.00 87.31 180 PHE A N 1
ATOM 1446 C CA . PHE A 1 180 ? -18.332 -12.737 46.054 1.00 87.31 180 PHE A CA 1
ATOM 1447 C C . PHE A 1 180 ? -17.012 -11.967 45.917 1.00 87.31 180 PHE A C 1
ATOM 1449 O O . PHE A 1 180 ? -16.900 -11.079 45.072 1.00 87.31 180 PHE A O 1
ATOM 1456 N N . ASP A 1 181 ? -15.992 -12.328 46.699 1.00 85.12 181 ASP A N 1
ATOM 1457 C CA . ASP A 1 181 ? -14.679 -11.681 46.646 1.00 85.12 181 ASP A CA 1
ATOM 1458 C C . ASP A 1 181 ? -13.980 -11.914 45.293 1.00 85.12 181 ASP A C 1
ATOM 1460 O O . ASP A 1 181 ? -13.401 -10.984 44.723 1.00 85.12 181 ASP A O 1
ATOM 1464 N N . GLU A 1 182 ? -14.087 -13.120 44.725 1.00 88.50 182 GLU A N 1
ATOM 1465 C CA . GLU A 1 182 ? -13.589 -13.425 43.377 1.00 88.50 182 GLU A CA 1
ATOM 1466 C C . GLU A 1 182 ? -14.297 -12.598 42.296 1.00 88.50 182 GLU A C 1
ATOM 1468 O O . GLU A 1 182 ? -13.643 -12.041 41.407 1.00 88.50 182 GLU A O 1
ATOM 1473 N N . GLN A 1 183 ? -15.625 -12.486 42.376 1.00 90.62 183 GLN A N 1
ATOM 1474 C CA . GLN A 1 183 ? -16.423 -11.697 41.441 1.00 90.62 183 GLN A CA 1
ATOM 1475 C C . GLN A 1 183 ? -16.107 -10.200 41.560 1.00 90.62 183 GLN A C 1
ATOM 1477 O O . GLN A 1 183 ? -15.926 -9.513 40.551 1.00 90.62 183 GLN A O 1
ATOM 1482 N N . ARG A 1 184 ? -15.947 -9.697 42.788 1.00 90.62 184 ARG A N 1
ATOM 1483 C CA . ARG A 1 184 ? -15.554 -8.311 43.063 1.00 90.62 184 ARG A CA 1
ATOM 1484 C C . ARG A 1 184 ? -14.180 -7.993 42.479 1.00 90.62 184 ARG A C 1
ATOM 1486 O O . ARG A 1 184 ? -13.991 -6.929 41.889 1.00 90.62 184 ARG A O 1
ATOM 1493 N N . GLU A 1 185 ? -13.227 -8.915 42.595 1.00 91.31 185 GLU A N 1
ATOM 1494 C CA . GLU A 1 185 ? -11.897 -8.765 42.004 1.00 91.31 185 GLU A CA 1
ATOM 1495 C C . GLU A 1 185 ? -11.936 -8.823 40.467 1.00 91.31 185 GLU A C 1
ATOM 1497 O O . GLU A 1 185 ? -11.214 -8.071 39.809 1.00 91.31 185 GLU A O 1
ATOM 1502 N N . ARG A 1 186 ? -12.801 -9.648 39.860 1.00 92.38 186 ARG A N 1
ATOM 1503 C CA . ARG A 1 186 ? -13.019 -9.638 38.399 1.00 92.38 186 ARG A CA 1
ATOM 1504 C C . ARG A 1 186 ? -13.571 -8.303 37.919 1.00 92.38 186 ARG A C 1
ATOM 1506 O O . ARG A 1 186 ? -12.988 -7.709 37.010 1.00 92.38 186 ARG A O 1
ATOM 1513 N N . PHE A 1 187 ? -14.623 -7.805 38.565 1.00 93.81 187 PHE A N 1
ATOM 1514 C CA . PHE A 1 187 ? -15.195 -6.493 38.277 1.00 93.81 187 PHE A CA 1
ATOM 1515 C C . PHE A 1 187 ? -14.131 -5.388 38.386 1.00 93.81 187 PHE A C 1
ATOM 1517 O O . PHE A 1 187 ? -13.956 -4.593 37.457 1.00 93.81 187 PHE A O 1
ATOM 1524 N N . ARG A 1 188 ? -13.316 -5.410 39.453 1.00 93.69 188 ARG A N 1
ATOM 1525 C CA . ARG A 1 188 ? -12.179 -4.492 39.619 1.00 93.69 188 ARG A CA 1
ATOM 1526 C C . ARG A 1 188 ? -11.185 -4.592 38.458 1.00 93.69 188 ARG A C 1
ATOM 1528 O O . ARG A 1 188 ? -10.775 -3.566 37.922 1.00 93.69 188 ARG A O 1
ATOM 1535 N N . ARG A 1 189 ? -10.804 -5.800 38.028 1.00 94.06 189 ARG A N 1
ATOM 1536 C CA . ARG A 1 189 ? -9.853 -6.007 36.917 1.00 94.06 189 ARG A CA 1
ATOM 1537 C C . ARG A 1 189 ? -10.359 -5.455 35.587 1.00 94.06 189 ARG A C 1
ATOM 1539 O O . ARG A 1 189 ? -9.562 -4.867 34.857 1.00 94.06 189 ARG A O 1
ATOM 1546 N N . VAL A 1 190 ? -11.644 -5.621 35.268 1.00 94.81 190 VAL A N 1
ATOM 1547 C CA . VAL A 1 190 ? -12.250 -5.037 34.055 1.00 94.81 190 VAL A CA 1
ATOM 1548 C C . VAL A 1 190 ? -12.148 -3.510 34.102 1.00 94.81 190 VAL A C 1
ATOM 1550 O O . VAL A 1 190 ? -11.693 -2.893 33.139 1.00 94.81 190 VAL A O 1
ATOM 1553 N N . PHE A 1 191 ? -12.463 -2.912 35.252 1.00 93.19 191 PHE A N 1
ATOM 1554 C CA . PHE A 1 191 ? -12.364 -1.467 35.469 1.00 93.19 191 PHE A CA 1
ATOM 1555 C C . PHE A 1 191 ? -10.922 -0.953 35.305 1.00 93.19 191 PHE A C 1
ATOM 1557 O O . PHE A 1 191 ? -10.662 -0.018 34.549 1.00 93.19 191 PHE A O 1
ATOM 1564 N N . VAL A 1 192 ? -9.957 -1.606 35.958 1.00 94.81 192 VAL A N 1
ATOM 1565 C CA . VAL A 1 192 ? -8.529 -1.252 35.884 1.00 94.81 192 VAL A CA 1
ATOM 1566 C C . VAL A 1 192 ? -8.006 -1.352 34.448 1.00 94.81 192 VAL A C 1
ATOM 1568 O O . VAL A 1 192 ? -7.294 -0.452 33.998 1.00 94.81 192 VAL A O 1
ATOM 1571 N N . ARG A 1 193 ? -8.382 -2.403 33.699 1.00 95.94 193 ARG A N 1
ATOM 1572 C CA . ARG A 1 193 ? -7.998 -2.570 32.283 1.00 95.94 193 ARG A CA 1
ATOM 1573 C C . ARG A 1 193 ? -8.448 -1.385 31.436 1.00 95.94 193 ARG A C 1
ATOM 1575 O O . ARG A 1 193 ? -7.633 -0.850 30.691 1.00 95.94 193 ARG A O 1
ATOM 1582 N N . GLN A 1 194 ? -9.699 -0.956 31.580 1.00 95.56 194 GLN A N 1
ATOM 1583 C CA . GLN A 1 194 ? -10.245 0.192 30.857 1.00 95.56 194 GLN A CA 1
ATOM 1584 C C . GLN A 1 194 ? -9.513 1.498 31.191 1.00 95.56 194 GLN A C 1
ATOM 1586 O O . GLN A 1 194 ? -9.189 2.260 30.285 1.00 95.56 194 GLN A O 1
ATOM 1591 N N . LEU A 1 195 ? -9.219 1.762 32.470 1.00 94.81 195 LEU A N 1
ATOM 1592 C CA . LEU A 1 195 ? -8.533 2.994 32.899 1.00 94.81 195 LEU A CA 1
ATOM 1593 C C . LEU A 1 195 ? -7.111 3.125 32.337 1.00 94.81 195 LEU A C 1
ATOM 1595 O O . LEU A 1 195 ? -6.556 4.221 32.284 1.00 94.81 195 LEU A O 1
ATOM 1599 N N . CYS A 1 196 ? -6.523 2.019 31.884 1.00 94.75 196 CYS A N 1
ATOM 1600 C CA . CYS A 1 196 ? -5.224 2.013 31.220 1.00 94.75 196 CYS A CA 1
ATOM 1601 C C . CYS A 1 196 ? -5.299 2.372 29.723 1.00 94.75 196 CYS A C 1
ATOM 1603 O O . CYS A 1 196 ? -4.267 2.364 29.049 1.00 94.75 196 CYS A O 1
ATOM 1605 N N . LEU A 1 197 ? -6.488 2.663 29.182 1.00 95.44 197 LEU A N 1
ATOM 1606 C CA . LEU A 1 197 ? -6.707 2.915 27.758 1.00 95.44 197 LEU A CA 1
ATOM 1607 C C . LEU A 1 197 ? -7.015 4.394 27.475 1.00 95.44 197 LEU A C 1
ATOM 1609 O O . LEU A 1 197 ? -7.726 5.035 28.248 1.00 95.44 197 LEU A O 1
ATOM 1613 N N . PRO A 1 198 ? -6.512 4.955 26.358 1.00 95.88 198 PRO A N 1
ATOM 1614 C CA . PRO A 1 198 ? -6.757 6.344 25.981 1.00 95.88 198 PRO A CA 1
ATOM 1615 C C . PRO A 1 198 ? -8.148 6.496 25.341 1.00 95.88 198 PRO A C 1
ATOM 1617 O O . PRO A 1 198 ? -8.255 6.673 24.129 1.00 95.88 198 PRO A O 1
ATOM 1620 N N . LEU A 1 199 ? -9.205 6.399 26.147 1.00 95.44 199 LEU A N 1
ATOM 1621 C CA . LEU A 1 199 ? -10.602 6.531 25.713 1.00 95.44 199 LEU A CA 1
ATOM 1622 C C . LEU A 1 199 ? -11.160 7.917 26.048 1.00 95.44 199 LEU A C 1
ATOM 1624 O O . LEU A 1 199 ? -10.739 8.548 27.020 1.00 95.44 199 LEU A O 1
ATOM 1628 N N . MET A 1 200 ? -12.127 8.391 25.261 1.00 93.31 200 MET A N 1
ATOM 1629 C CA . MET A 1 200 ? -12.884 9.597 25.605 1.00 93.31 200 MET A CA 1
ATOM 1630 C C . MET A 1 200 ? -13.531 9.451 26.991 1.00 93.31 200 MET A C 1
ATOM 1632 O O . MET A 1 200 ? -13.879 8.353 27.411 1.00 93.31 200 MET A O 1
ATOM 1636 N N . ASP A 1 201 ? -13.604 10.560 27.729 1.00 91.56 201 ASP A N 1
ATOM 1637 C CA . ASP A 1 201 ? -14.200 10.645 29.071 1.00 91.56 201 ASP A CA 1
ATOM 1638 C C . ASP A 1 201 ? -13.603 9.716 30.152 1.00 91.56 201 ASP A C 1
ATOM 1640 O O . ASP A 1 201 ? -14.170 9.563 31.234 1.00 91.56 201 ASP A O 1
ATOM 1644 N N . MET A 1 202 ? -12.388 9.185 29.941 1.00 92.94 202 MET A N 1
ATOM 1645 C CA . MET A 1 202 ? -11.690 8.331 30.921 1.00 92.94 202 MET A CA 1
ATOM 1646 C C . MET A 1 202 ? -11.473 8.982 32.304 1.00 92.94 202 MET A C 1
ATOM 1648 O O . MET A 1 202 ? -11.288 8.278 33.295 1.00 92.94 202 MET A O 1
ATOM 1652 N N . GLU A 1 203 ? -11.521 10.316 32.390 1.00 93.44 203 GLU A N 1
ATOM 1653 C CA . GLU A 1 203 ? -11.450 11.062 33.653 1.00 93.44 203 GLU A CA 1
ATOM 1654 C C . GLU A 1 203 ? -12.652 10.800 34.563 1.00 93.44 203 GLU A C 1
ATOM 1656 O O . GLU A 1 203 ? -12.488 10.741 35.782 1.00 93.44 203 GLU A O 1
ATOM 1661 N N . GLN A 1 204 ? -13.845 10.617 33.987 1.00 93.00 204 GLN A N 1
ATOM 1662 C CA . GLN A 1 204 ? -15.031 10.250 34.754 1.00 93.00 204 GLN A CA 1
ATOM 1663 C C . GLN A 1 204 ? -14.901 8.820 35.282 1.00 93.00 204 GLN A C 1
ATOM 1665 O O . GLN A 1 204 ? -15.108 8.595 36.468 1.00 93.00 204 GLN A O 1
ATOM 1670 N N . GLY A 1 205 ? -14.410 7.890 34.457 1.00 90.81 205 GLY A N 1
ATOM 1671 C CA . GLY A 1 205 ? -14.163 6.513 34.891 1.00 90.81 205 GLY A CA 1
ATOM 1672 C C . GLY A 1 205 ? -13.206 6.414 36.086 1.00 90.81 205 GLY A C 1
ATOM 1673 O O . GLY A 1 205 ? -13.394 5.568 36.956 1.00 90.81 205 GLY A O 1
ATOM 1674 N N . MET A 1 206 ? -12.194 7.286 36.172 1.00 92.62 206 MET A N 1
ATOM 1675 C CA . MET A 1 206 ? -11.292 7.313 37.331 1.00 92.62 206 MET A CA 1
ATOM 1676 C C . MET A 1 206 ? -12.007 7.778 38.606 1.00 92.62 206 MET A C 1
ATOM 1678 O O . MET A 1 206 ? -11.750 7.230 39.678 1.00 92.62 206 MET A O 1
ATOM 1682 N N . LYS A 1 207 ? -12.921 8.752 38.498 1.00 93.75 207 LYS A N 1
ATOM 1683 C CA . LYS A 1 207 ? -13.759 9.186 39.627 1.00 93.75 207 LYS A CA 1
ATOM 1684 C C . LYS A 1 207 ? -14.658 8.045 40.090 1.00 93.75 207 LYS A C 1
ATOM 1686 O O . LYS A 1 207 ? -14.594 7.678 41.260 1.00 93.75 207 LYS A O 1
ATOM 1691 N N . ASP A 1 208 ? -15.374 7.422 39.158 1.00 92.25 208 ASP A N 1
ATOM 1692 C CA . ASP A 1 208 ? -16.272 6.298 39.430 1.00 92.25 208 ASP A CA 1
ATOM 1693 C C . ASP A 1 208 ? -15.522 5.135 40.114 1.00 92.25 208 ASP A C 1
ATOM 1695 O O . ASP A 1 208 ? -16.018 4.535 41.070 1.00 92.25 208 ASP A O 1
ATOM 1699 N N . TYR A 1 209 ? -14.284 4.845 39.690 1.00 93.38 209 TYR A N 1
ATOM 1700 C CA . TYR A 1 209 ? -13.436 3.832 40.329 1.00 93.38 209 TYR A CA 1
ATOM 1701 C C . TYR A 1 209 ? -13.082 4.198 41.775 1.00 93.38 209 TYR A C 1
ATOM 1703 O O . TYR A 1 209 ? -13.204 3.360 42.671 1.00 93.38 209 TYR A O 1
ATOM 1711 N N . THR A 1 210 ? -12.671 5.446 42.024 1.00 92.94 210 THR A N 1
ATOM 1712 C CA . THR A 1 210 ? -12.343 5.907 43.382 1.00 92.94 210 THR A CA 1
ATOM 1713 C C . THR A 1 210 ? -13.559 5.972 44.302 1.00 92.94 210 THR A C 1
ATOM 1715 O O . THR A 1 210 ? -13.413 5.727 45.496 1.00 92.94 210 THR A O 1
ATOM 1718 N N . GLU A 1 211 ? -14.749 6.246 43.768 1.00 92.56 211 GLU A N 1
ATOM 1719 C CA . GLU A 1 211 ? -16.007 6.203 44.521 1.00 92.56 211 GLU A CA 1
ATOM 1720 C C . GLU A 1 211 ? -16.403 4.760 44.866 1.00 92.56 211 GLU A C 1
ATOM 1722 O O . GLU A 1 211 ? -16.836 4.488 45.983 1.00 92.56 211 GLU A O 1
ATOM 1727 N N . THR A 1 212 ? -16.184 3.820 43.942 1.00 88.94 212 THR A N 1
ATOM 1728 C CA . THR A 1 212 ? -16.575 2.412 44.111 1.00 88.94 212 THR A CA 1
ATOM 1729 C C . THR A 1 212 ? -15.625 1.626 45.025 1.00 88.94 212 THR A C 1
ATOM 1731 O O . THR A 1 212 ? -16.070 0.814 45.836 1.00 88.94 212 THR A O 1
ATOM 1734 N N . PHE A 1 213 ? -14.308 1.835 44.904 1.00 89.56 213 PHE A N 1
ATOM 1735 C CA . PHE A 1 213 ? -13.289 1.054 45.626 1.00 89.56 213 PHE A CA 1
ATOM 1736 C C . PHE A 1 213 ? -12.506 1.853 46.680 1.00 89.56 213 PHE A C 1
ATOM 1738 O O . PHE A 1 213 ? -11.736 1.261 47.436 1.00 89.56 213 PHE A O 1
ATOM 1745 N N . GLY A 1 214 ? -12.707 3.170 46.758 1.00 88.00 214 GLY A N 1
ATOM 1746 C CA . GLY A 1 214 ? -11.942 4.074 47.616 1.00 88.00 214 GLY A CA 1
ATOM 1747 C C . GLY A 1 214 ? -10.642 4.562 46.966 1.00 88.00 214 GLY A C 1
ATOM 1748 O O . GLY A 1 214 ? -10.042 3.893 46.124 1.00 88.00 214 GLY A O 1
ATOM 1749 N N . ALA A 1 215 ? -10.165 5.737 47.386 1.00 85.12 215 ALA A N 1
ATOM 1750 C CA . ALA A 1 215 ? -8.930 6.333 46.860 1.00 85.12 215 ALA A CA 1
ATOM 1751 C C . ALA A 1 215 ? -7.673 5.480 47.134 1.00 85.12 215 ALA A C 1
ATOM 1753 O O . ALA A 1 215 ? -6.716 5.523 46.367 1.00 85.12 215 ALA A O 1
ATOM 1754 N N . GLU A 1 216 ? -7.688 4.676 48.200 1.00 86.25 216 GLU A N 1
ATOM 1755 C CA . GLU A 1 216 ? -6.591 3.776 48.588 1.00 86.25 216 GLU A CA 1
ATOM 1756 C C . GLU A 1 216 ? -6.423 2.587 47.628 1.00 86.25 216 GLU A C 1
ATOM 1758 O O . GLU A 1 216 ? -5.350 1.991 47.565 1.00 86.25 216 GLU A O 1
ATOM 1763 N N . ALA A 1 217 ? -7.455 2.260 46.841 1.00 84.69 217 ALA A N 1
ATOM 1764 C CA . ALA A 1 217 ? -7.420 1.177 45.858 1.00 84.69 217 ALA A CA 1
ATOM 1765 C C . ALA A 1 217 ? -6.677 1.546 44.559 1.00 84.69 217 ALA A C 1
ATOM 1767 O O . ALA A 1 217 ? -6.566 0.713 43.651 1.00 84.69 217 ALA A O 1
ATOM 1768 N N . VAL A 1 218 ? -6.198 2.789 44.435 1.00 88.50 218 VAL A N 1
ATOM 1769 C CA . VAL A 1 218 ? -5.367 3.240 43.315 1.00 88.50 218 VAL A CA 1
ATOM 1770 C C . VAL A 1 218 ? -3.906 2.948 43.634 1.00 88.50 218 VAL A C 1
ATOM 1772 O O . VAL A 1 218 ? -3.242 3.699 44.347 1.00 88.50 218 VAL A O 1
ATOM 1775 N N . ASP A 1 219 ? -3.394 1.849 43.087 1.00 90.62 219 ASP A N 1
ATOM 1776 C CA . ASP A 1 219 ? -1.977 1.525 43.203 1.00 90.62 219 ASP A CA 1
ATOM 1777 C C . ASP A 1 219 ? -1.101 2.398 42.276 1.00 90.62 219 ASP A C 1
ATOM 1779 O O . ASP A 1 219 ? -1.560 3.007 41.303 1.00 90.62 219 ASP A O 1
ATOM 1783 N N . SER A 1 220 ? 0.202 2.451 42.571 1.00 91.06 220 SER A N 1
ATOM 1784 C CA . SER A 1 220 ? 1.171 3.252 41.809 1.00 91.06 220 SER A CA 1
ATOM 1785 C C . SER A 1 220 ? 1.286 2.844 40.333 1.00 91.06 220 SER A C 1
ATOM 1787 O O . SER A 1 220 ? 1.688 3.661 39.504 1.00 91.06 220 SER A O 1
ATOM 1789 N N . SER A 1 221 ? 0.977 1.587 39.997 1.00 94.00 221 SER A N 1
ATOM 1790 C CA . SER A 1 221 ? 1.025 1.075 38.624 1.00 94.00 221 SER A CA 1
ATOM 1791 C C . SER A 1 221 ? -0.170 1.584 37.818 1.00 94.00 221 SER A C 1
ATOM 1793 O O . SER A 1 221 ? 0.004 2.102 36.712 1.00 94.00 221 SER A O 1
ATOM 1795 N N . LEU A 1 222 ? -1.374 1.513 38.392 1.00 93.38 222 LEU A N 1
ATOM 1796 C CA . LEU A 1 222 ? -2.601 2.051 37.817 1.00 93.38 222 LEU A CA 1
ATOM 1797 C C . LEU A 1 222 ? -2.486 3.559 37.594 1.00 93.38 222 LEU A C 1
ATOM 1799 O O . LEU A 1 222 ? -2.745 4.019 36.485 1.00 93.38 222 LEU A O 1
ATOM 1803 N N . ASP A 1 223 ? -2.032 4.320 38.594 1.00 93.50 223 ASP A N 1
ATOM 1804 C CA . ASP A 1 223 ? -1.852 5.772 38.461 1.00 93.50 223 ASP A CA 1
ATOM 1805 C C . ASP A 1 223 ? -0.872 6.130 37.327 1.00 93.50 223 ASP A C 1
ATOM 1807 O O . ASP A 1 223 ? -1.142 7.018 36.511 1.00 93.50 223 ASP A O 1
ATOM 1811 N N . TYR A 1 224 ? 0.241 5.397 37.214 1.00 95.12 224 TYR A N 1
ATOM 1812 C CA . TYR A 1 224 ? 1.198 5.580 36.123 1.00 95.12 224 TYR A CA 1
ATOM 1813 C C . TYR A 1 224 ? 0.578 5.284 34.748 1.00 95.12 224 TYR A C 1
ATOM 1815 O O . TYR A 1 224 ? 0.711 6.094 33.823 1.00 95.12 224 TYR A O 1
ATOM 1823 N N . ASN A 1 225 ? -0.113 4.149 34.607 1.00 95.50 225 ASN A N 1
ATOM 1824 C CA . ASN A 1 225 ? -0.727 3.734 33.344 1.00 95.50 225 ASN A CA 1
ATOM 1825 C C . ASN A 1 225 ? -1.854 4.682 32.921 1.00 95.50 225 ASN A C 1
ATOM 1827 O O . ASN A 1 225 ? -1.893 5.095 31.762 1.00 95.50 225 ASN A O 1
ATOM 1831 N N . TYR A 1 226 ? -2.700 5.102 33.861 1.00 96.31 226 TYR A N 1
ATOM 1832 C CA . TYR A 1 226 ? -3.763 6.079 33.640 1.00 96.31 226 TYR A CA 1
ATOM 1833 C C . TYR A 1 226 ? -3.206 7.429 33.162 1.00 96.31 226 TYR A C 1
ATOM 1835 O O . TYR A 1 226 ? -3.632 7.959 32.134 1.00 96.31 226 TYR A O 1
ATOM 1843 N N . LYS A 1 227 ? -2.173 7.965 33.831 1.00 95.94 227 LYS A N 1
ATOM 1844 C CA . LYS A 1 227 ? -1.504 9.215 33.410 1.00 95.94 227 LYS A CA 1
ATOM 1845 C C . LYS A 1 227 ? -0.847 9.093 32.035 1.00 95.94 227 LYS A C 1
ATOM 1847 O O . LYS A 1 227 ? -0.865 10.045 31.250 1.00 95.94 227 LYS A O 1
ATOM 1852 N N . SER A 1 228 ? -0.265 7.933 31.731 1.00 94.94 228 SER A N 1
ATOM 1853 C CA . SER A 1 228 ? 0.301 7.638 30.412 1.00 94.94 228 SER A CA 1
ATOM 1854 C C . SER A 1 228 ? -0.785 7.633 29.329 1.00 94.94 228 SER A C 1
ATOM 1856 O O . SER A 1 228 ? -0.639 8.304 28.303 1.00 94.94 228 SER A O 1
ATOM 1858 N N . ALA A 1 229 ? -1.909 6.961 29.586 1.00 95.19 229 ALA A N 1
ATOM 1859 C CA . ALA A 1 229 ? -3.058 6.913 28.692 1.00 95.19 229 ALA A CA 1
ATOM 1860 C C . ALA A 1 229 ? -3.678 8.304 28.464 1.00 95.19 229 ALA A C 1
ATOM 1862 O O . ALA A 1 229 ? -3.895 8.676 27.312 1.00 95.19 229 ALA A O 1
ATOM 1863 N N . LEU A 1 230 ? -3.827 9.134 29.503 1.00 96.00 230 LEU A N 1
ATOM 1864 C CA . LEU A 1 230 ? -4.273 10.529 29.366 1.00 96.00 230 LEU A CA 1
ATOM 1865 C C . LEU A 1 230 ? -3.364 11.356 28.446 1.00 96.00 230 LEU A C 1
ATOM 1867 O O . LEU A 1 230 ? -3.840 12.133 27.616 1.00 96.00 230 LEU A O 1
ATOM 1871 N N . LYS A 1 231 ? -2.041 11.184 28.562 1.00 95.25 231 LYS A N 1
ATOM 1872 C CA . LYS A 1 231 ? -1.072 11.889 27.711 1.00 95.25 231 LYS A CA 1
ATOM 1873 C C . LYS A 1 231 ? -1.179 11.467 26.244 1.00 95.25 231 LYS A C 1
ATOM 1875 O O . LYS A 1 231 ? -0.963 12.291 25.352 1.00 95.25 231 LYS A O 1
ATOM 1880 N N . VAL A 1 232 ? -1.469 10.194 25.985 1.00 95.12 232 VAL A N 1
ATOM 1881 C CA . VAL A 1 232 ? -1.736 9.707 24.627 1.00 95.12 232 VAL A CA 1
ATOM 1882 C C . VAL A 1 232 ? -3.061 10.277 24.131 1.00 95.12 232 VAL A C 1
ATOM 1884 O O . VAL A 1 232 ? -3.075 10.910 23.082 1.00 95.12 232 VAL A O 1
ATOM 1887 N N . LEU A 1 233 ? -4.137 10.167 24.914 1.00 95.25 233 LEU A N 1
ATOM 1888 C CA . LEU A 1 233 ? -5.458 10.690 24.568 1.00 95.25 233 LEU A CA 1
ATOM 1889 C C . LEU A 1 233 ? -5.418 12.183 24.206 1.00 95.25 233 LEU A C 1
ATOM 1891 O O . LEU A 1 233 ? -6.047 12.592 23.236 1.00 95.25 233 LEU A O 1
ATOM 1895 N N . ALA A 1 234 ? -4.636 12.999 24.918 1.00 95.50 234 ALA A N 1
ATOM 1896 C CA . ALA A 1 234 ? -4.467 14.420 24.601 1.00 95.50 234 ALA A CA 1
ATOM 1897 C C . ALA A 1 234 ? -3.932 14.674 23.176 1.00 95.50 234 ALA A C 1
ATOM 1899 O O . ALA A 1 234 ? -4.274 15.686 22.566 1.00 95.50 234 ALA A O 1
ATOM 1900 N N . GLN A 1 235 ? -3.122 13.759 22.635 1.00 95.00 235 GLN A N 1
ATOM 1901 C CA . GLN A 1 235 ? -2.625 13.823 21.256 1.00 95.00 235 GLN A CA 1
ATOM 1902 C C . GLN A 1 235 ? -3.658 13.317 20.240 1.00 95.00 235 GLN A C 1
ATOM 1904 O O . GLN A 1 235 ? -3.649 13.778 19.102 1.00 95.00 235 GLN A O 1
ATOM 1909 N N . LEU A 1 236 ? -4.545 12.399 20.644 1.00 94.69 236 LEU A N 1
ATOM 1910 C CA . LEU A 1 236 ? -5.559 11.789 19.774 1.00 94.69 236 LEU A CA 1
ATOM 1911 C C . LEU A 1 236 ? -6.837 12.636 19.661 1.00 94.69 236 LEU A C 1
ATOM 1913 O O . LEU A 1 236 ? -7.417 12.731 18.581 1.00 94.69 236 LEU A O 1
ATOM 1917 N N . LYS A 1 237 ? -7.238 13.318 20.745 1.00 93.88 237 LYS A N 1
ATOM 1918 C CA . LYS A 1 237 ? -8.443 14.168 20.826 1.00 93.88 237 LYS A CA 1
ATOM 1919 C C . LYS A 1 237 ? -8.641 15.106 19.617 1.00 93.88 237 LYS A C 1
ATOM 1921 O O . LYS A 1 237 ? -9.756 15.150 19.104 1.00 93.88 237 LYS A O 1
ATOM 1926 N N . PRO A 1 238 ? -7.617 15.826 19.107 1.00 95.06 238 PRO A N 1
ATOM 1927 C CA . PRO A 1 238 ? -7.793 16.709 17.951 1.00 95.06 238 PRO A CA 1
ATOM 1928 C C . PRO A 1 238 ? -8.229 15.987 16.670 1.00 95.06 238 PRO A C 1
ATOM 1930 O O . PRO A 1 238 ? -8.933 16.580 15.855 1.00 95.06 238 PRO A O 1
ATOM 1933 N N . PHE A 1 239 ? -7.807 14.734 16.479 1.00 94.94 239 PHE A N 1
ATOM 1934 C CA . PHE A 1 239 ? -8.184 13.933 15.315 1.00 94.94 239 PHE A CA 1
ATOM 1935 C C . PHE A 1 239 ? -9.620 13.433 15.439 1.00 94.94 239 PHE A C 1
ATOM 1937 O O . PHE A 1 239 ? -10.371 13.533 14.476 1.00 94.94 239 PHE A O 1
ATOM 1944 N N . GLU A 1 240 ? -10.030 12.987 16.628 1.00 94.19 240 GLU A N 1
ATOM 1945 C CA . GLU A 1 240 ? -11.413 12.564 16.891 1.00 94.19 240 GLU A CA 1
ATOM 1946 C C . GLU A 1 240 ? -12.413 13.714 16.687 1.00 94.19 240 GLU A C 1
ATOM 1948 O O . GLU A 1 240 ? -13.447 13.535 16.041 1.00 94.19 240 GLU A O 1
ATOM 1953 N N . SER A 1 241 ? -12.078 14.932 17.131 1.00 92.25 241 SER A N 1
ATOM 1954 C CA . SER A 1 241 ? -12.898 16.117 16.844 1.00 92.25 241 SER A CA 1
ATOM 1955 C C . SER A 1 241 ? -12.997 16.399 15.342 1.00 92.25 241 SER A C 1
ATOM 1957 O O . SER A 1 241 ? -14.089 16.642 14.831 1.00 92.25 241 SER A O 1
ATOM 1959 N N . GLN A 1 242 ? -11.880 16.310 14.609 1.00 92.56 242 GLN A N 1
ATOM 1960 C CA . GLN A 1 242 ? -11.872 16.504 13.155 1.00 92.56 242 GLN A CA 1
ATOM 1961 C C . GLN A 1 242 ? -12.674 15.431 12.414 1.00 92.56 242 GLN A C 1
ATOM 1963 O O . GLN A 1 242 ? -13.331 15.758 11.428 1.00 92.56 242 GLN A O 1
ATOM 1968 N N . LEU A 1 243 ? -12.647 14.174 12.869 1.00 92.75 243 LEU A N 1
ATOM 1969 C CA . LEU A 1 243 ? -13.459 13.103 12.289 1.00 92.75 243 LEU A CA 1
ATOM 1970 C C . LEU A 1 243 ? -14.953 13.408 12.441 1.00 92.75 243 LEU A C 1
ATOM 1972 O O . LEU A 1 243 ? -15.700 13.318 11.468 1.00 92.75 243 LEU A O 1
ATOM 1976 N N . LYS A 1 244 ? -15.369 13.875 13.624 1.00 88.56 244 LYS A N 1
ATOM 1977 C CA . LYS A 1 244 ? -16.757 14.275 13.890 1.00 88.56 244 LYS A CA 1
ATOM 1978 C C . LYS A 1 244 ? -17.199 15.484 13.053 1.00 88.56 244 LYS A C 1
ATOM 1980 O O . LYS A 1 244 ? -18.331 15.522 12.581 1.00 88.56 244 LYS A O 1
ATOM 1985 N N . GLU A 1 245 ? -16.317 16.463 12.847 1.00 87.81 245 GLU A N 1
ATOM 1986 C CA . GLU A 1 245 ? -16.605 17.678 12.068 1.00 87.81 245 GLU A CA 1
ATOM 1987 C C . GLU A 1 245 ? -16.599 17.450 10.547 1.00 87.81 245 GLU A C 1
ATOM 1989 O O . GLU A 1 245 ? -17.380 18.063 9.818 1.00 87.81 245 GLU A O 1
ATOM 1994 N N . ALA A 1 246 ? -15.719 16.578 10.043 1.00 80.69 246 ALA A N 1
ATOM 1995 C CA . ALA A 1 246 ? -15.519 16.371 8.608 1.00 80.69 246 ALA A CA 1
ATOM 1996 C C . ALA A 1 246 ? -16.657 15.589 7.922 1.00 80.69 246 ALA A C 1
ATOM 1998 O O . ALA A 1 246 ? -16.752 15.597 6.685 1.00 80.69 246 ALA A O 1
ATOM 1999 N N . GLY A 1 247 ? -17.525 14.920 8.689 1.00 78.62 247 GLY A N 1
ATOM 2000 C CA . GLY A 1 247 ? -18.647 14.136 8.173 1.00 78.62 247 GLY A CA 1
ATOM 2001 C C . GLY A 1 247 ? -18.183 13.078 7.167 1.00 78.62 247 GLY A C 1
ATOM 2002 O O . GLY A 1 247 ? -17.425 12.183 7.503 1.00 78.62 247 GLY A O 1
ATOM 2003 N N . LYS A 1 248 ? -18.594 13.192 5.896 1.00 70.81 248 LYS A N 1
ATOM 2004 C CA . LYS A 1 248 ? -18.246 12.214 4.841 1.00 70.81 248 LYS A CA 1
ATOM 2005 C C . LYS A 1 248 ? -16.845 12.383 4.224 1.00 70.81 248 LYS A C 1
ATOM 2007 O O . LYS A 1 248 ? -16.476 11.608 3.349 1.00 70.81 248 LYS A O 1
ATOM 2012 N N . LYS A 1 249 ? -16.069 13.408 4.597 1.00 80.19 249 LYS A N 1
ATOM 2013 C CA . LYS A 1 249 ? -14.736 13.692 4.014 1.00 80.19 249 LYS A CA 1
ATOM 2014 C C . LYS A 1 249 ? -13.599 13.403 4.998 1.00 80.19 249 LYS A C 1
ATOM 2016 O O . LYS A 1 249 ? -12.724 14.239 5.204 1.00 80.19 249 LYS A O 1
ATOM 2021 N N . THR A 1 250 ? -13.615 12.223 5.607 1.00 91.50 250 THR A N 1
ATOM 2022 C CA . THR A 1 250 ? -12.697 11.844 6.695 1.00 91.50 250 THR A CA 1
ATOM 2023 C C . THR A 1 250 ? -11.390 11.187 6.235 1.00 91.50 250 THR A C 1
ATOM 2025 O O . THR A 1 250 ? -10.465 11.092 7.036 1.00 91.50 250 THR A O 1
ATOM 2028 N N . ALA A 1 251 ? -11.241 10.811 4.958 1.00 89.19 251 ALA A N 1
ATOM 2029 C CA . ALA A 1 251 ? -10.060 10.093 4.448 1.00 89.19 251 ALA A CA 1
ATOM 2030 C C . ALA A 1 251 ? -8.715 10.798 4.745 1.00 89.19 251 ALA A C 1
ATOM 2032 O O . ALA A 1 251 ? -7.779 10.182 5.256 1.00 89.19 251 ALA A O 1
ATOM 2033 N N . ASP A 1 252 ? -8.629 12.114 4.511 1.00 90.44 252 ASP A N 1
ATOM 2034 C CA . ASP A 1 252 ? -7.420 12.905 4.799 1.00 90.44 252 ASP A CA 1
ATOM 2035 C C . ASP A 1 252 ? -7.097 12.963 6.305 1.00 90.44 252 ASP A C 1
ATOM 2037 O O . ASP A 1 252 ? -5.932 13.095 6.690 1.00 90.44 252 ASP A O 1
ATOM 2041 N N . VAL A 1 253 ? -8.126 12.908 7.158 1.00 94.62 253 VAL A N 1
ATOM 2042 C CA . VAL A 1 253 ? -7.976 12.912 8.620 1.00 94.62 253 VAL A CA 1
ATOM 2043 C C . VAL A 1 253 ? -7.462 11.550 9.077 1.00 94.62 253 VAL A C 1
ATOM 2045 O O . VAL A 1 253 ? -6.457 11.506 9.786 1.00 94.62 253 VAL A O 1
ATOM 2048 N N . TYR A 1 254 ? -8.062 10.454 8.595 1.00 96.00 254 TYR A N 1
ATOM 2049 C CA . TYR A 1 254 ? -7.596 9.092 8.866 1.00 96.00 254 TYR A CA 1
ATOM 2050 C C . TYR A 1 254 ? -6.148 8.879 8.437 1.00 96.00 254 TYR A C 1
ATOM 2052 O O . TYR A 1 254 ? -5.373 8.344 9.220 1.00 96.00 254 TYR A O 1
ATOM 2060 N N . SER A 1 255 ? -5.741 9.353 7.255 1.00 94.56 255 SER A N 1
ATOM 2061 C CA . SER A 1 255 ? -4.349 9.213 6.810 1.00 94.56 255 SER A CA 1
ATOM 2062 C C . SER A 1 255 ? -3.364 9.847 7.795 1.00 94.56 255 SER A C 1
ATOM 2064 O O . SER A 1 255 ? -2.381 9.211 8.160 1.00 94.56 255 SER A O 1
ATOM 2066 N N . LYS A 1 256 ? -3.628 11.077 8.256 1.00 94.62 256 LYS A N 1
ATOM 2067 C CA . LYS A 1 256 ? -2.756 11.761 9.229 1.00 94.62 256 LYS A CA 1
ATOM 2068 C C . LYS A 1 256 ? -2.798 11.106 10.606 1.00 94.62 256 LYS A C 1
ATOM 2070 O O . LYS A 1 256 ? -1.807 11.135 11.330 1.00 94.62 256 LYS A O 1
ATOM 2075 N N . TYR A 1 257 ? -3.952 10.561 10.978 1.00 96.25 257 TYR A N 1
ATOM 2076 C CA . TYR A 1 257 ? -4.120 9.856 12.237 1.00 96.25 257 TYR A CA 1
ATOM 2077 C C . TYR A 1 257 ? -3.318 8.539 12.221 1.00 96.25 257 TYR A C 1
ATOM 2079 O O . TYR A 1 257 ? -2.540 8.281 13.137 1.00 96.25 257 TYR A O 1
ATOM 2087 N N . LEU A 1 258 ? -3.397 7.762 11.139 1.00 96.19 258 LEU A N 1
ATOM 2088 C CA . LEU A 1 258 ? -2.580 6.560 10.942 1.00 96.19 258 LEU A CA 1
ATOM 2089 C C . LEU A 1 258 ? -1.080 6.880 11.003 1.00 96.19 258 LEU A C 1
ATOM 2091 O O . LEU A 1 258 ? -0.349 6.189 11.706 1.00 96.19 258 LEU A O 1
ATOM 2095 N N . ASP A 1 259 ? -0.637 7.970 10.362 1.00 94.75 259 ASP A N 1
ATOM 2096 C CA . ASP A 1 259 ? 0.764 8.413 10.427 1.00 94.75 259 ASP A CA 1
ATOM 2097 C C . ASP A 1 259 ? 1.209 8.671 11.881 1.00 94.75 259 ASP A C 1
ATOM 2099 O O . ASP A 1 259 ? 2.303 8.273 12.280 1.00 94.75 259 ASP A O 1
ATOM 2103 N N . LEU A 1 260 ? 0.364 9.304 12.706 1.00 94.44 260 LEU A N 1
ATOM 2104 C CA . LEU A 1 260 ? 0.657 9.513 14.127 1.00 94.44 260 LEU A CA 1
ATOM 2105 C C . LEU A 1 260 ? 0.727 8.182 14.892 1.00 94.44 260 LEU A C 1
ATOM 2107 O O . LEU A 1 260 ? 1.680 7.960 15.638 1.00 94.44 260 LEU A O 1
ATOM 2111 N N . GLU A 1 261 ? -0.250 7.292 14.729 1.00 93.69 261 GLU A N 1
ATOM 2112 C CA . GLU A 1 261 ? -0.282 6.009 15.447 1.00 93.69 261 GLU A CA 1
ATOM 2113 C C . GLU A 1 261 ? 0.899 5.097 15.085 1.00 93.69 261 GLU A C 1
ATOM 2115 O O . GLU A 1 261 ? 1.474 4.445 15.964 1.00 93.69 261 GLU A O 1
ATOM 2120 N N . GLU A 1 262 ? 1.348 5.125 13.830 1.00 92.31 262 GLU A N 1
ATOM 2121 C CA . GLU A 1 262 ? 2.577 4.454 13.396 1.00 92.31 262 GLU A CA 1
ATOM 2122 C C . GLU A 1 262 ? 3.816 4.974 14.149 1.00 92.31 262 GLU A C 1
ATOM 2124 O O . GLU A 1 262 ? 4.696 4.188 14.515 1.00 92.31 262 GLU A O 1
ATOM 2129 N N . THR A 1 263 ? 3.880 6.270 14.485 1.00 92.44 263 THR A N 1
ATOM 2130 C CA . THR A 1 263 ? 4.974 6.801 15.323 1.00 92.44 263 THR A CA 1
ATOM 2131 C C . THR A 1 263 ? 4.879 6.357 16.783 1.00 92.44 263 THR A C 1
ATOM 2133 O O . THR A 1 263 ? 5.911 6.160 17.436 1.00 92.44 263 THR A O 1
ATOM 2136 N N . LEU A 1 264 ? 3.657 6.158 17.294 1.00 89.75 264 LEU A N 1
ATOM 2137 C CA . LEU A 1 264 ? 3.400 5.707 18.664 1.00 89.75 264 LEU A CA 1
ATOM 2138 C C . LEU A 1 264 ? 3.687 4.208 18.859 1.00 89.75 264 LEU A C 1
ATOM 2140 O O . LEU A 1 264 ? 3.872 3.779 20.000 1.00 89.75 264 LEU A O 1
ATOM 2144 N N . LYS A 1 265 ? 3.783 3.431 17.769 1.00 87.62 265 LYS A N 1
ATOM 2145 C CA . LYS A 1 265 ? 4.152 2.001 17.740 1.00 87.62 265 LYS A CA 1
ATOM 2146 C C . LYS A 1 265 ? 3.315 1.117 18.669 1.00 87.62 265 LYS A C 1
ATOM 2148 O O . LYS A 1 265 ? 3.849 0.233 19.338 1.00 87.62 265 LYS A O 1
ATOM 2153 N N . ASN A 1 266 ? 2.004 1.348 18.713 1.00 90.75 266 ASN A N 1
ATOM 2154 C CA . ASN A 1 266 ? 1.069 0.446 19.382 1.00 90.75 266 ASN A CA 1
ATOM 2155 C C . ASN A 1 266 ? 0.292 -0.364 18.325 1.00 90.75 266 ASN A C 1
ATOM 2157 O O . ASN A 1 266 ? -0.614 0.196 17.708 1.00 90.75 266 ASN A O 1
ATOM 2161 N N . PRO A 1 267 ? 0.621 -1.652 18.103 1.00 92.31 267 PRO A N 1
ATOM 2162 C CA . PRO A 1 267 ? 0.039 -2.423 17.007 1.00 92.31 267 PRO A CA 1
ATOM 2163 C C . PRO A 1 267 ? -1.467 -2.648 17.168 1.00 92.31 267 PRO A C 1
ATOM 2165 O O . PRO A 1 267 ? -2.196 -2.527 16.193 1.00 92.31 267 PRO A O 1
ATOM 2168 N N . ALA A 1 268 ? -1.959 -2.891 18.386 1.00 92.12 268 ALA A N 1
ATOM 2169 C CA . ALA A 1 268 ? -3.383 -3.130 18.622 1.00 92.12 268 ALA A CA 1
ATOM 2170 C C . ALA A 1 268 ? -4.233 -1.873 18.365 1.00 92.12 268 ALA A C 1
ATOM 2172 O O . ALA A 1 268 ? -5.298 -1.947 17.755 1.00 92.12 268 ALA A O 1
ATOM 2173 N N . ARG A 1 269 ? -3.751 -0.693 18.783 1.00 93.50 269 ARG A N 1
ATOM 2174 C CA . ARG A 1 269 ? -4.461 0.573 18.539 1.00 93.50 269 ARG A CA 1
ATOM 2175 C C . ARG A 1 269 ? -4.397 0.984 17.072 1.00 93.50 269 ARG A C 1
ATOM 2177 O O . ARG A 1 269 ? -5.394 1.454 16.535 1.00 93.50 269 ARG A O 1
ATOM 2184 N N . LEU A 1 270 ? -3.254 0.762 16.424 1.00 95.00 270 LEU A N 1
ATOM 2185 C CA . LEU A 1 270 ? -3.097 1.006 14.995 1.00 95.00 270 LEU A CA 1
ATOM 2186 C C . LEU A 1 270 ? -3.998 0.081 14.165 1.00 95.00 270 LEU A C 1
ATOM 2188 O O . LEU A 1 270 ? -4.676 0.563 13.265 1.00 95.00 270 LEU A O 1
ATOM 2192 N N . GLN A 1 271 ? -4.082 -1.208 14.511 1.00 95.19 271 GLN A N 1
ATOM 2193 C CA . GLN A 1 271 ? -5.020 -2.142 13.887 1.00 95.19 271 GLN A CA 1
ATOM 2194 C C . GLN A 1 271 ? -6.469 -1.678 14.069 1.00 95.19 271 GLN A C 1
ATOM 2196 O O . GLN A 1 271 ? -7.200 -1.579 13.091 1.00 95.19 271 GLN A O 1
ATOM 2201 N N . CYS A 1 272 ? -6.868 -1.315 15.292 1.00 95.62 272 CYS A N 1
ATOM 2202 C CA . CYS A 1 272 ? -8.199 -0.764 15.555 1.00 95.62 272 CYS A CA 1
ATOM 2203 C C . CYS A 1 272 ? -8.473 0.496 14.712 1.00 95.62 272 CYS A C 1
ATOM 2205 O O . CYS A 1 272 ? -9.555 0.643 14.150 1.00 95.62 272 CYS A O 1
ATOM 2207 N N . LEU A 1 273 ? -7.490 1.388 14.547 1.00 96.69 273 LEU A N 1
ATOM 2208 C CA . LEU A 1 273 ? -7.638 2.570 13.697 1.00 96.69 273 LEU A CA 1
ATOM 2209 C C . LEU A 1 273 ? -7.758 2.223 12.205 1.00 96.69 273 LEU A C 1
ATOM 2211 O O . LEU A 1 273 ? -8.566 2.845 11.516 1.00 96.69 273 LEU A O 1
ATOM 2215 N N . PHE A 1 274 ? -7.004 1.239 11.706 1.00 97.25 274 PHE A N 1
ATOM 2216 C CA . PHE A 1 274 ? -7.181 0.728 10.345 1.00 97.25 274 PHE A CA 1
ATOM 2217 C C . PHE A 1 274 ? -8.584 0.156 10.149 1.00 97.25 274 PHE A C 1
ATOM 2219 O O . PHE A 1 274 ? -9.240 0.521 9.178 1.00 97.25 274 PHE A O 1
ATOM 2226 N N . GLU A 1 275 ? -9.067 -0.661 11.088 1.00 96.75 275 GLU A N 1
ATOM 2227 C CA . GLU A 1 275 ? -10.412 -1.244 11.055 1.00 96.75 275 GLU A CA 1
ATOM 2228 C C . GLU A 1 275 ? -11.515 -0.173 11.037 1.00 96.75 275 GLU A C 1
ATOM 2230 O O . GLU A 1 275 ? -12.468 -0.273 10.266 1.00 96.75 275 GLU A O 1
ATOM 2235 N N . ARG A 1 276 ? -11.350 0.907 11.812 1.00 95.62 276 ARG A N 1
ATOM 2236 C CA . ARG A 1 276 ? -12.235 2.085 11.757 1.00 95.62 276 ARG A CA 1
ATOM 2237 C C . ARG A 1 276 ? -12.187 2.768 10.391 1.00 95.62 276 ARG A C 1
ATOM 2239 O O . ARG A 1 276 ? -13.222 3.095 9.823 1.00 95.62 276 ARG A O 1
ATOM 2246 N N . ALA A 1 277 ? -10.987 2.986 9.853 1.00 95.81 277 ALA A N 1
ATOM 2247 C CA . ALA A 1 277 ? -10.815 3.675 8.580 1.00 95.81 277 ALA A CA 1
ATOM 2248 C C . ALA A 1 277 ? -11.415 2.882 7.408 1.00 95.81 277 ALA A C 1
ATOM 2250 O O . ALA A 1 277 ? -12.037 3.481 6.532 1.00 95.81 277 ALA A O 1
ATOM 2251 N N . VAL A 1 278 ? -11.251 1.552 7.383 1.00 95.75 278 VAL A N 1
ATOM 2252 C CA . VAL A 1 278 ? -11.823 0.704 6.324 1.00 95.75 278 VAL A CA 1
ATOM 2253 C C . VAL A 1 278 ? -13.326 0.505 6.476 1.00 95.75 278 VAL A C 1
ATOM 2255 O O . VAL A 1 278 ? -13.978 0.276 5.467 1.00 95.75 278 VAL A O 1
ATOM 2258 N N . ALA A 1 279 ? -13.896 0.621 7.680 1.00 94.25 279 ALA A N 1
ATOM 2259 C CA . ALA A 1 279 ? -15.349 0.639 7.853 1.00 94.25 279 ALA A CA 1
ATOM 2260 C C . ALA A 1 279 ? -15.981 1.876 7.181 1.00 94.25 279 ALA A C 1
ATOM 2262 O O . ALA A 1 279 ? -16.997 1.752 6.499 1.00 94.25 279 ALA A O 1
ATOM 2263 N N . ASP A 1 280 ? -15.336 3.042 7.292 1.00 92.38 280 ASP A N 1
ATOM 2264 C CA . ASP A 1 280 ? -15.804 4.296 6.683 1.00 92.38 280 ASP A CA 1
ATOM 2265 C C . ASP A 1 280 ? -15.460 4.421 5.186 1.00 92.38 280 ASP A C 1
ATOM 2267 O O . ASP A 1 280 ? -16.240 4.965 4.401 1.00 92.38 280 ASP A O 1
ATOM 2271 N N . HIS A 1 281 ? -14.275 3.945 4.780 1.00 93.81 281 HIS A N 1
ATOM 2272 C CA . HIS A 1 281 ? -13.715 4.097 3.426 1.00 93.81 281 HIS A CA 1
ATOM 2273 C C . HIS A 1 281 ? -13.391 2.744 2.786 1.00 93.81 281 HIS A C 1
ATOM 2275 O O . HIS A 1 281 ? -12.325 2.552 2.201 1.00 93.81 281 HIS A O 1
ATOM 2281 N N . CYS A 1 282 ? -14.326 1.798 2.864 1.00 94.25 282 CYS A N 1
ATOM 2282 C CA . CYS A 1 282 ? -14.130 0.424 2.394 1.00 94.25 282 CYS A CA 1
ATOM 2283 C C . CYS A 1 282 ? -13.817 0.303 0.892 1.00 94.25 282 CYS A C 1
ATOM 2285 O O . CYS A 1 282 ? -13.224 -0.683 0.468 1.00 94.25 282 CYS A O 1
ATOM 2287 N N . LEU A 1 283 ? -14.151 1.307 0.078 1.00 94.25 283 LEU A N 1
ATOM 2288 C CA . LEU A 1 283 ? -13.893 1.309 -1.369 1.00 94.25 283 LEU A CA 1
ATOM 2289 C C . LEU A 1 283 ? -12.540 1.939 -1.758 1.00 94.25 283 LEU A C 1
ATOM 2291 O O . LEU A 1 283 ? -12.248 2.086 -2.948 1.00 94.25 283 LEU A O 1
ATOM 2295 N N . ASP A 1 284 ? -11.715 2.336 -0.783 1.00 94.56 284 ASP A N 1
ATOM 2296 C CA . ASP A 1 284 ? -10.367 2.852 -1.028 1.00 94.56 284 ASP A CA 1
ATOM 2297 C C . ASP A 1 284 ? -9.334 1.713 -1.062 1.00 94.56 284 ASP A C 1
ATOM 2299 O O . ASP A 1 284 ? -8.812 1.263 -0.038 1.00 94.56 284 ASP A O 1
ATOM 2303 N N . GLY A 1 285 ? -8.989 1.264 -2.271 1.00 93.88 285 GLY A N 1
ATOM 2304 C CA . GLY A 1 285 ? -7.978 0.224 -2.472 1.00 93.88 285 GLY A CA 1
ATOM 2305 C C . GLY A 1 285 ? -6.585 0.592 -1.939 1.00 93.88 285 GLY A C 1
ATOM 2306 O O . GLY A 1 285 ? -5.830 -0.298 -1.551 1.00 93.88 285 GLY A O 1
ATOM 2307 N N . ALA A 1 286 ? -6.232 1.882 -1.867 1.00 94.81 286 ALA A N 1
ATOM 2308 C CA . ALA A 1 286 ? -4.937 2.311 -1.336 1.00 94.81 286 ALA A CA 1
ATOM 2309 C C . ALA A 1 286 ? -4.878 2.179 0.193 1.00 94.81 286 ALA A C 1
ATOM 2311 O O . ALA A 1 286 ? -3.835 1.798 0.733 1.00 94.81 286 ALA A O 1
ATOM 2312 N N . LEU A 1 287 ? -5.994 2.440 0.879 1.00 96.50 287 LEU A N 1
ATOM 2313 C CA . LEU A 1 287 ? -6.123 2.230 2.320 1.00 96.50 287 LEU A CA 1
ATOM 2314 C C . LEU A 1 287 ? -5.969 0.746 2.677 1.00 96.50 287 LEU A C 1
ATOM 2316 O O . LEU A 1 287 ? -5.160 0.412 3.544 1.00 96.50 287 LEU A O 1
ATOM 2320 N N . TRP A 1 288 ? -6.667 -0.143 1.961 1.00 97.62 288 TRP A N 1
ATOM 2321 C CA . TRP A 1 288 ? -6.515 -1.591 2.141 1.00 97.62 288 TRP A CA 1
ATOM 2322 C C . TRP A 1 288 ? -5.080 -2.052 1.898 1.00 97.62 288 TRP A C 1
ATOM 2324 O O . TRP A 1 288 ? -4.537 -2.790 2.715 1.00 97.62 288 TRP A O 1
ATOM 2334 N N . LEU A 1 289 ? -4.434 -1.575 0.826 1.00 96.50 289 LEU A N 1
ATOM 2335 C CA . LEU A 1 289 ? -3.035 -1.901 0.532 1.00 96.50 289 LEU A CA 1
ATOM 2336 C C . LEU A 1 289 ? -2.088 -1.458 1.653 1.00 96.50 289 LEU A C 1
ATOM 2338 O O . LEU A 1 289 ? -1.162 -2.195 1.990 1.00 96.50 289 LEU A O 1
ATOM 2342 N N . ARG A 1 290 ? -2.298 -0.273 2.242 1.00 96.44 290 ARG A N 1
ATOM 2343 C CA . ARG A 1 290 ? -1.514 0.184 3.400 1.00 96.44 290 ARG A CA 1
ATOM 2344 C C . ARG A 1 290 ? -1.722 -0.744 4.598 1.00 96.44 290 ARG A C 1
ATOM 2346 O O . ARG A 1 290 ? -0.740 -1.127 5.228 1.00 96.44 290 ARG A O 1
ATOM 2353 N N . TYR A 1 291 ? -2.968 -1.128 4.871 1.00 96.88 291 TYR A N 1
ATOM 2354 C CA . TYR A 1 291 ? -3.310 -1.984 6.004 1.00 96.88 291 TYR A CA 1
ATOM 2355 C C . TYR A 1 291 ? -2.691 -3.385 5.881 1.00 96.88 291 TYR A C 1
ATOM 2357 O O . TYR A 1 291 ? -1.956 -3.814 6.770 1.00 96.88 291 TYR A O 1
ATOM 2365 N N . VAL A 1 292 ? -2.897 -4.074 4.756 1.00 96.38 292 VAL A N 1
ATOM 2366 C CA . VAL A 1 292 ? -2.378 -5.440 4.561 1.00 96.38 292 VAL A CA 1
ATOM 2367 C C . VAL A 1 292 ? -0.850 -5.492 4.505 1.00 96.38 292 VAL A C 1
ATOM 2369 O O . VAL A 1 292 ? -0.240 -6.398 5.067 1.00 96.38 292 VAL A O 1
ATOM 2372 N N . ARG A 1 293 ? -0.198 -4.475 3.922 1.00 94.94 293 ARG A N 1
ATOM 2373 C CA . ARG A 1 293 ? 1.270 -4.371 3.940 1.00 94.94 293 ARG A CA 1
ATOM 2374 C C . ARG A 1 293 ? 1.813 -4.147 5.341 1.00 94.94 293 ARG A C 1
ATOM 2376 O O . ARG A 1 293 ? 2.886 -4.651 5.658 1.00 94.94 293 ARG A O 1
ATOM 2383 N N . TRP A 1 294 ? 1.111 -3.380 6.170 1.00 94.88 294 TRP A N 1
ATOM 2384 C CA . TRP A 1 294 ? 1.484 -3.223 7.570 1.00 94.88 294 TRP A CA 1
ATOM 2385 C C . TRP A 1 294 ? 1.352 -4.555 8.327 1.00 94.88 294 TRP A C 1
ATOM 2387 O O . TRP A 1 294 ? 2.289 -4.939 9.026 1.00 94.88 294 TRP A O 1
ATOM 2397 N N . LEU A 1 295 ? 0.261 -5.303 8.122 1.00 93.75 295 LEU A N 1
ATOM 2398 C CA . LEU A 1 295 ? 0.058 -6.623 8.735 1.00 93.75 295 LEU A CA 1
ATOM 2399 C C . LEU A 1 295 ? 1.167 -7.615 8.360 1.00 93.75 295 LEU A C 1
ATOM 2401 O O . LEU A 1 295 ? 1.778 -8.205 9.251 1.00 93.75 295 LEU A O 1
ATOM 2405 N N . ASP A 1 296 ? 1.482 -7.741 7.070 1.00 91.00 296 ASP A N 1
ATOM 2406 C CA . ASP A 1 296 ? 2.511 -8.665 6.577 1.00 91.00 296 ASP A CA 1
ATOM 2407 C C . ASP A 1 296 ? 3.931 -8.298 7.053 1.00 91.00 296 ASP A C 1
ATOM 2409 O O . ASP A 1 296 ? 4.780 -9.177 7.223 1.00 91.00 296 ASP A O 1
ATOM 2413 N N . ASN A 1 297 ? 4.222 -7.008 7.258 1.00 89.00 297 ASN A N 1
ATOM 2414 C CA . ASN A 1 297 ? 5.560 -6.550 7.646 1.00 89.00 297 ASN A CA 1
ATOM 2415 C C . ASN A 1 297 ? 5.771 -6.514 9.165 1.00 89.00 297 ASN A C 1
ATOM 2417 O O . ASN A 1 297 ? 6.855 -6.876 9.629 1.00 89.00 297 ASN A O 1
ATOM 2421 N N . GLU A 1 298 ? 4.762 -6.094 9.930 1.00 87.69 298 GLU A N 1
ATOM 2422 C CA . GLU A 1 298 ? 4.886 -5.832 11.368 1.00 87.69 298 GLU A CA 1
ATOM 2423 C C . GLU A 1 298 ? 4.244 -6.933 12.224 1.00 87.69 298 GLU A C 1
ATOM 2425 O O . GLU A 1 298 ? 4.900 -7.448 13.129 1.00 87.69 298 GLU A O 1
ATOM 2430 N N . LEU A 1 299 ? 2.987 -7.315 11.952 1.00 85.56 299 LEU A N 1
ATOM 2431 C CA . LEU A 1 299 ? 2.246 -8.262 12.800 1.00 85.56 299 LEU A CA 1
ATOM 2432 C C . LEU A 1 299 ? 2.592 -9.724 12.483 1.00 85.56 299 LEU A C 1
ATOM 2434 O O . LEU A 1 299 ? 2.791 -10.516 13.402 1.00 85.56 299 LEU A O 1
ATOM 2438 N N . LYS A 1 300 ? 2.682 -10.070 11.191 1.00 87.19 300 LYS A N 1
ATOM 2439 C CA . LYS A 1 300 ? 3.015 -11.411 10.671 1.00 87.19 300 LYS A CA 1
ATOM 2440 C C . LYS A 1 300 ? 2.119 -12.540 11.196 1.00 87.19 300 LYS A C 1
ATOM 2442 O O . LYS A 1 300 ? 2.547 -13.691 11.264 1.00 87.19 300 LYS A O 1
ATOM 2447 N N . ASP A 1 301 ? 0.875 -12.224 11.543 1.00 89.69 301 ASP A N 1
ATOM 2448 C CA . ASP A 1 301 ? -0.131 -13.213 11.925 1.00 89.69 301 ASP A CA 1
ATOM 2449 C C . ASP A 1 301 ? -0.908 -13.672 10.684 1.00 89.69 301 ASP A C 1
ATOM 2451 O O . ASP A 1 301 ? -1.550 -12.858 10.015 1.00 89.69 301 ASP A O 1
ATOM 2455 N N . SER A 1 302 ? -0.845 -14.971 10.379 1.00 90.88 302 SER A N 1
ATOM 2456 C CA . SER A 1 302 ? -1.490 -15.567 9.202 1.00 90.88 302 SER A CA 1
ATOM 2457 C C . SER A 1 302 ? -3.013 -15.413 9.232 1.00 90.88 302 SER A C 1
ATOM 2459 O O . SER A 1 302 ? -3.613 -14.992 8.246 1.00 90.88 302 SER A O 1
ATOM 2461 N N . ASN A 1 303 ? -3.649 -15.681 10.374 1.00 89.50 303 ASN A N 1
ATOM 2462 C CA . ASN A 1 303 ? -5.108 -15.671 10.471 1.00 89.50 303 ASN A CA 1
ATOM 2463 C C . ASN A 1 303 ? -5.656 -14.255 10.288 1.00 89.50 303 ASN A C 1
ATOM 2465 O O . ASN A 1 303 ? -6.615 -14.049 9.544 1.00 89.50 303 ASN A O 1
ATOM 2469 N N . VAL A 1 304 ? -5.020 -13.273 10.933 1.00 91.00 304 VAL A N 1
ATOM 2470 C CA . VAL A 1 304 ? -5.425 -11.867 10.815 1.00 91.00 304 VAL A CA 1
ATOM 2471 C C . VAL A 1 304 ? -5.163 -11.352 9.401 1.00 91.00 304 VAL A C 1
ATOM 2473 O O . VAL A 1 304 ? -6.049 -10.758 8.793 1.00 91.00 304 VAL A O 1
ATOM 2476 N N . SER A 1 305 ? -3.974 -11.608 8.850 1.00 93.44 305 SER A N 1
ATOM 2477 C CA . SER A 1 305 ? -3.591 -11.080 7.534 1.00 93.44 305 SER A CA 1
ATOM 2478 C C . SER A 1 305 ? -4.480 -11.639 6.425 1.00 93.44 305 SER A C 1
ATOM 2480 O O . SER A 1 305 ? -5.030 -10.868 5.640 1.00 93.44 305 SER A O 1
ATOM 2482 N N . LEU A 1 306 ? -4.690 -12.961 6.389 1.00 93.94 306 LEU A N 1
ATOM 2483 C CA . LEU A 1 306 ? -5.515 -13.607 5.363 1.00 93.94 306 LEU A CA 1
ATOM 2484 C C . LEU A 1 306 ? -6.982 -13.172 5.452 1.00 93.94 306 LEU A C 1
ATOM 2486 O O . LEU A 1 306 ? -7.580 -12.867 4.424 1.00 93.94 306 LEU A O 1
ATOM 2490 N N . SER A 1 307 ? -7.530 -13.050 6.665 1.00 93.81 307 SER A N 1
ATOM 2491 C CA . SER A 1 307 ? -8.888 -12.532 6.880 1.00 93.81 307 SER A CA 1
ATOM 2492 C C . SER A 1 307 ? -9.054 -11.104 6.339 1.00 93.81 307 SER A C 1
ATOM 2494 O O . SER A 1 307 ? -10.036 -10.793 5.662 1.00 93.81 307 SER A O 1
ATOM 2496 N N . VAL A 1 308 ? -8.073 -10.228 6.575 1.00 96.12 308 VAL A N 1
ATOM 2497 C CA . VAL A 1 308 ? -8.100 -8.851 6.060 1.00 96.12 308 VAL A CA 1
ATOM 2498 C C . VAL A 1 308 ? -7.935 -8.825 4.540 1.00 96.12 308 VAL A C 1
ATOM 2500 O O . VAL A 1 308 ? -8.627 -8.050 3.881 1.00 96.12 308 VAL A O 1
ATOM 2503 N N . TYR A 1 309 ? -7.096 -9.686 3.956 1.00 96.25 309 TYR A N 1
ATOM 2504 C CA . TYR A 1 309 ? -6.995 -9.810 2.499 1.00 96.25 309 TYR A CA 1
ATOM 2505 C C . TYR A 1 309 ? -8.316 -10.256 1.861 1.00 96.25 309 TYR A C 1
ATOM 2507 O O . TYR A 1 309 ? -8.743 -9.642 0.882 1.00 96.25 309 TYR A O 1
ATOM 2515 N N . GLU A 1 310 ? -8.992 -11.261 2.426 1.00 94.00 310 GLU A N 1
ATOM 2516 C CA . GLU A 1 310 ? -10.307 -11.724 1.957 1.00 94.00 310 GLU A CA 1
ATOM 2517 C C . GLU A 1 310 ? -11.341 -10.591 1.964 1.00 94.00 310 GLU A C 1
ATOM 2519 O O . GLU A 1 310 ? -12.077 -10.396 0.993 1.00 94.00 310 GLU A O 1
ATOM 2524 N N . ARG A 1 311 ? -11.356 -9.781 3.027 1.00 95.44 311 ARG A N 1
ATOM 2525 C CA . ARG A 1 311 ? -12.220 -8.594 3.128 1.00 95.44 311 ARG A CA 1
ATOM 2526 C C . ARG A 1 311 ? -11.830 -7.509 2.125 1.00 95.44 311 ARG A C 1
ATOM 2528 O O . ARG A 1 311 ? -12.712 -6.906 1.511 1.00 95.44 311 ARG A O 1
ATOM 2535 N N . ALA A 1 312 ? -10.535 -7.278 1.924 1.00 96.56 312 ALA A N 1
ATOM 2536 C CA . ALA A 1 312 ? -10.023 -6.267 1.006 1.00 96.56 312 ALA A CA 1
ATOM 2537 C C . ALA A 1 312 ? -10.420 -6.564 -0.446 1.00 96.56 312 ALA A C 1
ATOM 2539 O O . ALA A 1 312 ? -10.889 -5.671 -1.153 1.00 96.56 312 ALA A O 1
ATOM 2540 N N . VAL A 1 313 ? -10.284 -7.819 -0.889 1.00 94.50 313 VAL A N 1
ATOM 2541 C CA . VAL A 1 313 ? -10.619 -8.212 -2.267 1.00 94.50 313 VAL A CA 1
ATOM 2542 C C . VAL A 1 313 ? -12.126 -8.296 -2.516 1.00 94.50 313 VAL A C 1
ATOM 2544 O O . VAL A 1 313 ? -12.565 -8.019 -3.628 1.00 94.50 313 VAL A O 1
ATOM 2547 N N . ARG A 1 314 ? -12.936 -8.598 -1.489 1.00 92.81 314 ARG A N 1
ATOM 2548 C CA . ARG A 1 314 ? -14.407 -8.503 -1.567 1.00 92.81 314 ARG A CA 1
ATOM 2549 C C . ARG A 1 314 ? -14.891 -7.053 -1.686 1.00 92.81 314 ARG A C 1
ATOM 2551 O O . ARG A 1 314 ? -15.897 -6.798 -2.340 1.00 92.81 314 ARG A O 1
ATOM 2558 N N . ASN A 1 315 ? -14.167 -6.110 -1.085 1.00 94.25 315 ASN A N 1
ATOM 2559 C CA . ASN A 1 315 ? -14.473 -4.680 -1.142 1.00 94.25 315 ASN A CA 1
ATOM 2560 C C . ASN A 1 315 ? -13.997 -3.992 -2.423 1.00 94.25 315 ASN A C 1
ATOM 2562 O O . ASN A 1 315 ? -14.738 -3.234 -3.045 1.00 94.25 315 ASN A O 1
ATOM 2566 N N . CYS A 1 316 ? -12.751 -4.260 -2.810 1.00 93.69 316 CYS A N 1
ATOM 2567 C CA . CYS A 1 316 ? -12.075 -3.626 -3.937 1.00 93.69 316 CYS A CA 1
ATOM 2568 C C . CYS A 1 316 ? -11.620 -4.662 -4.985 1.00 93.69 316 CYS A C 1
ATOM 2570 O O . CYS A 1 316 ? -10.429 -4.701 -5.317 1.00 93.69 316 CYS A O 1
ATOM 2572 N N . PRO A 1 317 ? -12.527 -5.483 -5.556 1.00 91.69 317 PRO A N 1
ATOM 2573 C CA . PRO A 1 317 ? -12.154 -6.565 -6.472 1.00 91.69 317 PRO A CA 1
ATOM 2574 C C . PRO A 1 317 ? -11.440 -6.070 -7.737 1.00 91.69 317 PRO A C 1
ATOM 2576 O O . PRO A 1 317 ? -10.608 -6.784 -8.288 1.00 91.69 317 PRO A O 1
ATOM 2579 N N . TRP A 1 318 ? -11.692 -4.829 -8.165 1.00 89.19 318 TRP A N 1
ATOM 2580 C CA . TRP A 1 318 ? -11.041 -4.197 -9.322 1.00 89.19 318 TRP A CA 1
ATOM 2581 C C . TRP A 1 318 ? -9.572 -3.814 -9.093 1.00 89.19 318 TRP A C 1
ATOM 2583 O O . TRP A 1 318 ? -8.890 -3.413 -10.036 1.00 89.19 318 TRP A O 1
ATOM 2593 N N . THR A 1 319 ? -9.071 -3.873 -7.856 1.00 92.44 319 THR A N 1
ATOM 2594 C CA . THR A 1 319 ? -7.685 -3.506 -7.544 1.00 92.44 319 THR A CA 1
ATOM 2595 C C . THR A 1 319 ? -6.796 -4.741 -7.650 1.00 92.44 319 THR A C 1
ATOM 2597 O O . THR A 1 319 ? -6.594 -5.462 -6.676 1.00 92.44 319 THR A O 1
ATOM 2600 N N . THR A 1 320 ? -6.227 -4.986 -8.833 1.00 91.88 320 THR A N 1
ATOM 2601 C CA . THR A 1 320 ? -5.419 -6.190 -9.116 1.00 91.88 320 THR A CA 1
ATOM 2602 C C . THR A 1 320 ? -4.245 -6.379 -8.151 1.00 91.88 320 THR A C 1
ATOM 2604 O O . THR A 1 320 ? -3.934 -7.506 -7.778 1.00 91.88 320 THR A O 1
ATOM 2607 N N . VAL A 1 321 ? -3.637 -5.289 -7.673 1.00 93.50 321 VAL A N 1
ATOM 2608 C CA . VAL A 1 321 ? -2.522 -5.344 -6.713 1.00 93.50 321 VAL A CA 1
ATOM 2609 C C . VAL A 1 321 ? -2.937 -5.985 -5.378 1.00 93.50 321 VAL A C 1
ATOM 2611 O O . VAL A 1 321 ? -2.126 -6.670 -4.766 1.00 93.50 321 VAL A O 1
ATOM 2614 N N . LEU A 1 322 ? -4.194 -5.839 -4.932 1.00 95.56 322 LEU A N 1
ATOM 2615 C CA . LEU A 1 322 ? -4.670 -6.515 -3.714 1.00 95.56 322 LEU A CA 1
ATOM 2616 C C . LEU A 1 322 ? -4.680 -8.035 -3.888 1.00 95.56 322 LEU A C 1
ATOM 2618 O O . LEU A 1 322 ? -4.228 -8.753 -3.003 1.00 95.56 322 LEU A O 1
ATOM 2622 N N . TRP A 1 323 ? -5.138 -8.523 -5.042 1.00 95.38 323 TRP A N 1
ATOM 2623 C CA . TRP A 1 323 ? -5.113 -9.949 -5.368 1.00 95.38 323 TRP A CA 1
ATOM 2624 C C . TRP A 1 323 ? -3.690 -10.496 -5.481 1.00 95.38 323 TRP A C 1
ATOM 2626 O O . TRP A 1 323 ? -3.411 -11.593 -4.999 1.00 95.38 323 TRP A O 1
ATOM 2636 N N . GLN A 1 324 ? -2.786 -9.720 -6.083 1.00 93.00 324 GLN A N 1
ATOM 2637 C CA . GLN A 1 324 ? -1.367 -10.060 -6.171 1.00 93.00 324 GLN A CA 1
ATOM 2638 C C . GLN A 1 324 ? -0.753 -10.225 -4.774 1.00 93.00 324 GLN A C 1
ATOM 2640 O O . GLN A 1 324 ? -0.148 -11.257 -4.481 1.00 93.00 324 GLN A O 1
ATOM 2645 N N . GLU A 1 325 ? -0.940 -9.242 -3.893 1.00 94.56 325 GLU A N 1
ATOM 2646 C CA . GLU A 1 325 ? -0.424 -9.287 -2.520 1.00 94.56 325 GLU A CA 1
ATOM 2647 C C . GLU A 1 325 ? -1.089 -10.401 -1.703 1.00 94.56 325 GLU A C 1
ATOM 2649 O O . GLU A 1 325 ? -0.391 -11.113 -0.986 1.00 94.56 325 GLU A O 1
ATOM 2654 N N . TYR A 1 326 ? -2.391 -10.648 -1.889 1.00 95.75 326 TYR A N 1
ATOM 2655 C CA . TYR A 1 326 ? -3.095 -11.750 -1.231 1.00 95.75 326 TYR A CA 1
ATOM 2656 C C . TYR A 1 326 ? -2.512 -13.110 -1.630 1.00 95.75 326 TYR A C 1
ATOM 2658 O O . TYR A 1 326 ? -2.129 -13.898 -0.767 1.00 95.75 326 TYR A O 1
ATOM 2666 N N . ALA A 1 327 ? -2.352 -13.371 -2.930 1.00 93.25 327 ALA A N 1
ATOM 2667 C CA . ALA A 1 327 ? -1.759 -14.617 -3.404 1.00 93.25 327 ALA A CA 1
ATOM 2668 C C . ALA A 1 327 ? -0.303 -14.781 -2.934 1.00 93.25 327 ALA A C 1
ATOM 2670 O O . ALA A 1 327 ? 0.095 -15.889 -2.568 1.00 93.25 327 ALA A O 1
ATOM 2671 N N . MET A 1 328 ? 0.486 -13.701 -2.890 1.00 91.81 328 MET A N 1
ATOM 2672 C CA . MET A 1 328 ? 1.841 -13.735 -2.324 1.00 91.81 328 MET A CA 1
ATOM 2673 C C . MET A 1 328 ? 1.831 -13.998 -0.817 1.00 91.81 328 MET A C 1
ATOM 2675 O O . MET A 1 328 ? 2.671 -14.749 -0.331 1.00 91.81 328 MET A O 1
ATOM 2679 N N . SER A 1 329 ? 0.899 -13.408 -0.070 1.00 93.06 329 SER A N 1
ATOM 2680 C CA . SER A 1 329 ? 0.763 -13.629 1.370 1.00 93.06 329 SER A CA 1
ATOM 2681 C C . SER A 1 329 ? 0.380 -15.085 1.667 1.00 93.06 329 SER A C 1
ATOM 2683 O O . SER A 1 329 ? 1.028 -15.732 2.490 1.00 93.06 329 SER A O 1
ATOM 2685 N N . CYS A 1 330 ? -0.539 -15.674 0.888 1.00 92.38 330 CYS A N 1
ATOM 2686 C CA . CYS A 1 330 ? -0.843 -17.109 0.949 1.00 92.38 330 CYS A CA 1
ATOM 2687 C C . CYS A 1 330 ? 0.404 -17.990 0.734 1.00 92.38 330 CYS A C 1
ATOM 2689 O O . CYS A 1 330 ? 0.583 -18.986 1.434 1.00 92.38 330 CYS A O 1
ATOM 2691 N N . GLU A 1 331 ? 1.288 -17.622 -0.202 1.00 90.38 331 GLU A N 1
ATOM 2692 C CA . GLU A 1 331 ? 2.569 -18.317 -0.418 1.00 90.38 331 GLU A CA 1
ATOM 2693 C C . GLU A 1 331 ? 3.519 -18.157 0.776 1.00 90.38 331 GLU A C 1
ATOM 2695 O O . GLU A 1 331 ? 4.099 -19.142 1.227 1.00 90.38 331 GLU A O 1
ATOM 2700 N N . ARG A 1 332 ? 3.658 -16.938 1.318 1.00 90.25 332 ARG A N 1
ATOM 2701 C CA . ARG A 1 332 ? 4.527 -16.644 2.475 1.00 90.25 332 ARG A CA 1
ATOM 2702 C C . ARG A 1 332 ? 4.110 -17.429 3.718 1.00 90.25 332 ARG A C 1
ATOM 2704 O O . ARG A 1 332 ? 4.978 -17.885 4.458 1.00 90.25 332 ARG A O 1
ATOM 2711 N N . PHE A 1 333 ? 2.807 -17.600 3.931 1.00 90.44 333 PHE A N 1
ATOM 2712 C CA . PHE A 1 333 ? 2.258 -18.380 5.042 1.00 90.44 333 PHE A CA 1
ATOM 2713 C C . PHE A 1 333 ? 2.172 -19.890 4.760 1.00 90.44 333 PHE A C 1
ATOM 2715 O O . PHE A 1 333 ? 1.762 -20.645 5.639 1.00 90.44 333 PHE A O 1
ATOM 2722 N N . GLY A 1 334 ? 2.590 -20.350 3.575 1.00 88.38 334 GLY A N 1
ATOM 2723 C CA . GLY A 1 334 ? 2.695 -21.774 3.252 1.00 88.38 334 GLY A CA 1
ATOM 2724 C C . GLY A 1 334 ? 1.355 -22.481 3.033 1.00 88.38 334 GLY A C 1
ATOM 2725 O O . GLY A 1 334 ? 1.247 -23.671 3.331 1.00 88.38 334 GLY A O 1
ATOM 2726 N N . LEU A 1 335 ? 0.335 -21.774 2.532 1.00 90.31 335 LEU A N 1
ATOM 2727 C CA . LEU A 1 335 ? -0.956 -22.384 2.200 1.00 90.31 335 LEU A CA 1
ATOM 2728 C C . LEU A 1 335 ? -0.825 -23.416 1.071 1.00 90.31 335 LEU A C 1
ATOM 2730 O O . LEU A 1 335 ? 0.100 -23.381 0.254 1.00 90.31 335 LEU A O 1
ATOM 2734 N N . LEU A 1 336 ? -1.796 -24.331 1.004 1.00 89.88 336 LEU A N 1
ATOM 2735 C CA . LEU A 1 336 ? -1.857 -25.327 -0.060 1.00 89.88 336 LEU A CA 1
ATOM 2736 C C . LEU A 1 336 ? -2.096 -24.648 -1.413 1.00 89.88 336 LEU A C 1
ATOM 2738 O O . LEU A 1 336 ? -2.841 -23.674 -1.527 1.00 89.88 336 LEU A O 1
ATOM 2742 N N . TRP A 1 337 ? -1.508 -25.212 -2.468 1.00 87.25 337 TRP A N 1
ATOM 2743 C CA . TRP A 1 337 ? -1.638 -24.667 -3.821 1.00 87.25 337 TRP A CA 1
ATOM 2744 C C . TRP A 1 337 ? -3.084 -24.546 -4.289 1.00 87.25 337 TRP A C 1
ATOM 2746 O O . TRP A 1 337 ? -3.421 -23.562 -4.927 1.00 87.25 337 TRP A O 1
ATOM 2756 N N . GLU A 1 338 ? -3.947 -25.494 -3.932 1.00 90.12 338 GLU A N 1
ATOM 2757 C CA . GLU A 1 338 ? -5.371 -25.457 -4.282 1.00 90.12 338 GLU A CA 1
ATOM 2758 C C . GLU A 1 338 ? -6.058 -24.183 -3.763 1.00 90.12 338 GLU A C 1
ATOM 2760 O O . GLU A 1 338 ? -6.924 -23.615 -4.428 1.00 90.12 338 GLU A O 1
ATOM 2765 N N . GLN A 1 339 ? -5.633 -23.688 -2.595 1.00 90.62 339 GLN A N 1
ATOM 2766 C CA . GLN A 1 339 ? -6.146 -22.447 -2.015 1.00 90.62 339 GLN A CA 1
ATOM 2767 C C . GLN A 1 339 ? -5.612 -21.227 -2.774 1.00 90.62 339 GLN A C 1
ATOM 2769 O O . GLN A 1 339 ? -6.381 -20.330 -3.109 1.00 90.62 339 GLN A O 1
ATOM 2774 N N . ILE A 1 340 ? -4.317 -21.216 -3.105 1.00 90.75 340 ILE A N 1
ATOM 2775 C CA . ILE A 1 340 ? -3.692 -20.153 -3.908 1.00 90.75 340 ILE A CA 1
ATOM 2776 C C . ILE A 1 340 ? -4.321 -20.094 -5.305 1.00 90.75 340 ILE A C 1
ATOM 2778 O O . ILE A 1 340 ? -4.675 -19.022 -5.786 1.00 90.75 340 ILE A O 1
ATOM 2782 N N . GLU A 1 341 ? -4.508 -21.242 -5.950 1.00 90.25 341 GLU A N 1
ATOM 2783 C CA . GLU A 1 341 ? -5.134 -21.362 -7.263 1.00 90.25 341 GLU A CA 1
ATOM 2784 C C . GLU A 1 341 ? -6.578 -20.856 -7.240 1.00 90.25 341 GLU A C 1
ATOM 2786 O O . GLU A 1 341 ? -6.985 -20.142 -8.155 1.00 90.25 341 GLU A O 1
ATOM 2791 N N . LYS A 1 342 ? -7.338 -21.154 -6.178 1.00 92.44 342 LYS A N 1
ATOM 2792 C CA . LYS A 1 342 ? -8.679 -20.590 -5.985 1.00 92.44 342 LYS A CA 1
ATOM 2793 C C . LYS A 1 342 ? -8.637 -19.061 -5.929 1.00 92.44 342 LYS A C 1
ATOM 2795 O O . LYS A 1 342 ? -9.411 -18.420 -6.633 1.00 92.44 342 LYS A O 1
ATOM 2800 N N . VAL A 1 343 ? -7.719 -18.479 -5.151 1.00 93.56 343 VAL A N 1
ATOM 2801 C CA . VAL A 1 343 ? -7.541 -17.016 -5.073 1.00 93.56 343 VAL A CA 1
ATOM 2802 C C . VAL A 1 343 ? -7.196 -16.432 -6.444 1.00 93.56 343 VAL A C 1
ATOM 2804 O O . VAL A 1 343 ? -7.798 -15.443 -6.857 1.00 93.56 343 VAL A O 1
ATOM 2807 N N . MET A 1 344 ? -6.284 -17.067 -7.184 1.00 91.62 344 MET A N 1
ATOM 2808 C CA . MET A 1 344 ? -5.885 -16.606 -8.516 1.00 91.62 344 MET A CA 1
ATOM 2809 C C . MET A 1 344 ? -7.027 -16.688 -9.531 1.00 91.62 344 MET A C 1
ATOM 2811 O O . MET A 1 344 ? -7.215 -15.749 -10.299 1.00 91.62 344 MET A O 1
ATOM 2815 N N . LYS A 1 345 ? -7.837 -17.752 -9.517 1.00 91.12 345 LYS A N 1
ATOM 2816 C CA . LYS A 1 345 ? -9.025 -17.862 -10.382 1.00 91.12 345 LYS A CA 1
ATOM 2817 C C . LYS A 1 345 ? -10.049 -16.768 -10.079 1.00 91.12 345 LYS A C 1
ATOM 2819 O O . LYS A 1 345 ? -10.483 -16.089 -11.005 1.00 91.12 345 LYS A O 1
ATOM 2824 N N . CYS A 1 346 ? -10.340 -16.516 -8.801 1.00 91.38 346 CYS A N 1
ATOM 2825 C CA . CYS A 1 346 ? -11.203 -15.399 -8.403 1.00 91.38 346 CYS A CA 1
ATOM 2826 C C . CYS A 1 346 ? -10.651 -14.047 -8.890 1.00 91.38 346 CYS A C 1
ATOM 2828 O O . CYS A 1 346 ? -11.401 -13.212 -9.392 1.00 91.38 346 CYS A O 1
ATOM 2830 N N . ALA A 1 347 ? -9.333 -13.840 -8.802 1.00 92.50 347 ALA A N 1
ATOM 2831 C CA . ALA A 1 347 ? -8.686 -12.621 -9.283 1.00 92.50 347 ALA A CA 1
ATOM 2832 C C . ALA A 1 347 ? -8.814 -12.434 -10.807 1.00 92.50 347 ALA A C 1
ATOM 2834 O O . ALA A 1 347 ? -8.957 -11.307 -11.282 1.00 92.50 347 ALA A O 1
ATOM 2835 N N . LEU A 1 348 ? -8.789 -13.525 -11.583 1.00 89.31 348 LEU A N 1
ATOM 2836 C CA . LEU A 1 348 ? -8.982 -13.493 -13.038 1.00 89.31 348 LEU A CA 1
ATOM 2837 C C . LEU A 1 348 ? -10.423 -13.127 -13.434 1.00 89.31 348 LEU A C 1
ATOM 2839 O O . LEU A 1 348 ? -10.633 -12.442 -14.442 1.00 89.31 348 LEU A O 1
ATOM 2843 N N . GLU A 1 349 ? -11.401 -13.542 -12.628 1.00 87.50 349 GLU A N 1
ATOM 2844 C CA . GLU A 1 349 ? -12.828 -13.248 -12.811 1.00 87.50 349 GLU A CA 1
ATOM 2845 C C . GLU A 1 349 ? -13.210 -11.826 -12.364 1.00 87.50 349 GLU A C 1
ATOM 2847 O O . GLU A 1 349 ? -14.118 -11.226 -12.940 1.00 87.50 349 GLU A O 1
ATOM 2852 N N . ALA A 1 350 ? -12.479 -11.242 -11.405 1.00 84.75 350 ALA A N 1
ATOM 2853 C CA . ALA A 1 350 ? -12.754 -9.921 -10.826 1.00 84.75 350 ALA A CA 1
ATOM 2854 C C . ALA A 1 350 ? -12.668 -8.740 -11.824 1.00 84.75 350 ALA A C 1
ATOM 2856 O O . ALA A 1 350 ? -13.205 -7.661 -11.566 1.00 84.75 350 ALA A O 1
ATOM 2857 N N . GLY A 1 351 ? -12.035 -8.945 -12.986 1.00 78.94 351 GLY A N 1
ATOM 2858 C CA . GLY A 1 351 ? -11.890 -7.939 -14.040 1.00 78.94 351 GLY A CA 1
ATOM 2859 C C . GLY A 1 351 ? -10.621 -7.082 -13.915 1.00 78.94 351 GLY A C 1
ATOM 2860 O O . GLY A 1 351 ? -10.021 -6.968 -12.854 1.00 78.94 351 GLY A O 1
ATOM 2861 N N . PHE A 1 352 ? -10.194 -6.476 -15.031 1.00 84.19 352 PHE A N 1
ATOM 2862 C CA . PHE A 1 352 ? -8.938 -5.711 -15.129 1.00 84.19 352 PHE A CA 1
ATOM 2863 C C . PHE A 1 352 ? -9.192 -4.328 -15.710 1.00 84.19 352 PHE A C 1
ATOM 2865 O O . PHE A 1 352 ? -9.993 -4.200 -16.641 1.00 84.19 352 PHE A O 1
ATOM 2872 N N . SER A 1 353 ? -8.477 -3.312 -15.222 1.00 84.12 353 SER A N 1
ATOM 2873 C CA . SER A 1 353 ? -8.575 -1.956 -15.771 1.00 84.12 353 SER A CA 1
ATOM 2874 C C . SER A 1 353 ? -7.643 -1.750 -16.970 1.00 84.12 353 SER A C 1
ATOM 2876 O O . SER A 1 353 ? -7.929 -0.944 -17.862 1.00 84.12 353 SER A O 1
ATOM 2878 N N . SER A 1 354 ? -6.543 -2.509 -17.026 1.00 88.44 354 SER A N 1
ATOM 2879 C CA . SER A 1 354 ? -5.542 -2.425 -18.087 1.00 88.44 354 SER A CA 1
ATOM 2880 C C . SER A 1 354 ? -4.956 -3.786 -18.478 1.00 88.44 354 SER A C 1
ATOM 2882 O O . SER A 1 354 ? -5.049 -4.771 -17.749 1.00 88.44 354 SER A O 1
ATOM 2884 N N . VAL A 1 355 ? -4.311 -3.824 -19.649 1.00 89.62 355 VAL A N 1
ATOM 2885 C CA . VAL A 1 355 ? -3.578 -5.005 -20.137 1.00 89.62 355 VAL A CA 1
ATOM 2886 C C . VAL A 1 355 ? -2.369 -5.319 -19.253 1.00 89.62 355 VAL A C 1
ATOM 2888 O O . VAL A 1 355 ? -2.075 -6.488 -19.033 1.00 89.62 355 VAL A O 1
ATOM 2891 N N . SER A 1 356 ? -1.694 -4.289 -18.720 1.00 89.69 356 SER A N 1
ATOM 2892 C CA . SER A 1 356 ? -0.523 -4.458 -17.842 1.00 89.69 356 SER A CA 1
ATOM 2893 C C . SER A 1 356 ? -0.900 -5.207 -16.570 1.00 89.69 356 SER A C 1
ATOM 2895 O O . SER A 1 356 ? -0.253 -6.186 -16.230 1.00 89.69 356 SER A O 1
ATOM 2897 N N . GLU A 1 357 ? -2.001 -4.811 -15.927 1.00 90.06 357 GLU A N 1
ATOM 2898 C CA . GLU A 1 357 ? -2.499 -5.464 -14.709 1.00 90.06 357 GLU A CA 1
ATOM 2899 C C . GLU A 1 357 ? -2.841 -6.937 -14.950 1.00 90.06 357 GLU A C 1
ATOM 2901 O O . GLU A 1 357 ? -2.451 -7.808 -14.172 1.00 90.06 357 GLU A O 1
ATOM 2906 N N . ALA A 1 358 ? -3.530 -7.228 -16.059 1.00 91.06 358 ALA A N 1
ATOM 2907 C CA . ALA A 1 358 ? -3.857 -8.597 -16.439 1.00 91.06 358 ALA A CA 1
ATOM 2908 C C . ALA A 1 358 ? -2.587 -9.425 -16.695 1.00 91.06 358 ALA A C 1
ATOM 2910 O O . ALA A 1 358 ? -2.465 -10.546 -16.200 1.00 91.06 358 ALA A O 1
ATOM 2911 N N . ALA A 1 359 ? -1.630 -8.871 -17.446 1.00 91.88 359 ALA A N 1
ATOM 2912 C CA . ALA A 1 359 ? -0.366 -9.531 -17.749 1.00 91.88 359 ALA A CA 1
ATOM 2913 C C . ALA A 1 359 ? 0.447 -9.803 -16.475 1.00 91.88 359 ALA A C 1
ATOM 2915 O O . ALA A 1 359 ? 0.932 -10.916 -16.295 1.00 91.88 359 ALA A O 1
ATOM 2916 N N . GLU A 1 360 ? 0.554 -8.832 -15.568 1.00 91.50 360 GLU A N 1
ATOM 2917 C CA . GLU A 1 360 ? 1.264 -8.975 -14.294 1.00 91.50 360 GLU A CA 1
ATOM 2918 C C . GLU A 1 360 ? 0.655 -10.064 -13.407 1.00 91.50 360 GLU A C 1
ATOM 2920 O O . GLU A 1 360 ? 1.397 -10.872 -12.849 1.00 91.50 360 GLU A O 1
ATOM 2925 N N . LEU A 1 361 ? -0.677 -10.147 -13.319 1.00 92.94 361 LEU A N 1
ATOM 2926 C CA . LEU A 1 361 ? -1.342 -11.192 -12.538 1.00 92.94 361 LEU A CA 1
ATOM 2927 C C . LEU A 1 361 ? -1.076 -12.595 -13.113 1.00 92.94 361 LEU A C 1
ATOM 2929 O O . LEU A 1 361 ? -0.747 -13.517 -12.364 1.00 92.94 361 LEU A O 1
ATOM 2933 N N . TRP A 1 362 ? -1.150 -12.760 -14.437 1.00 93.88 362 TRP A N 1
ATOM 2934 C CA . TRP A 1 362 ? -0.817 -14.029 -15.097 1.00 93.88 362 TRP A CA 1
ATOM 2935 C C . TRP A 1 362 ? 0.660 -14.405 -14.935 1.00 93.88 362 TRP A C 1
ATOM 2937 O O . TRP A 1 362 ? 0.977 -15.569 -14.687 1.00 93.88 362 TRP A O 1
ATOM 2947 N N . LEU A 1 363 ? 1.572 -13.434 -15.044 1.00 93.38 363 LEU A N 1
ATOM 2948 C CA . LEU A 1 363 ? 2.997 -13.660 -14.798 1.00 93.38 363 LEU A CA 1
ATOM 2949 C C . LEU A 1 363 ? 3.240 -14.085 -13.351 1.00 93.38 363 LEU A C 1
ATOM 2951 O O . LEU A 1 363 ? 3.990 -15.031 -13.109 1.00 93.38 363 LEU A O 1
ATOM 2955 N N . GLN A 1 364 ? 2.586 -13.431 -12.391 1.00 92.00 364 GLN A N 1
ATOM 2956 C CA . GLN A 1 364 ? 2.655 -13.836 -10.997 1.00 92.00 364 GLN A CA 1
ATOM 2957 C C . GLN A 1 364 ? 2.170 -15.274 -10.821 1.00 92.00 364 GLN A C 1
ATOM 2959 O O . GLN A 1 364 ? 2.873 -16.053 -10.181 1.00 92.00 364 GLN A O 1
ATOM 2964 N N . TYR A 1 365 ? 1.038 -15.645 -11.426 1.00 92.25 365 TYR A N 1
ATOM 2965 C CA . TYR A 1 365 ? 0.509 -17.004 -11.342 1.00 92.25 365 TYR A CA 1
ATOM 2966 C C . TYR A 1 365 ? 1.524 -18.044 -11.838 1.00 92.25 365 TYR A C 1
ATOM 2968 O O . TYR A 1 365 ? 1.842 -19.001 -11.128 1.00 92.25 365 TYR A O 1
ATOM 2976 N N . ALA A 1 366 ? 2.107 -17.802 -13.016 1.00 91.00 366 ALA A N 1
ATOM 2977 C CA . ALA A 1 366 ? 3.113 -18.673 -13.615 1.00 91.00 366 ALA A CA 1
ATOM 2978 C C . ALA A 1 366 ? 4.373 -18.786 -12.737 1.00 91.00 366 ALA A C 1
ATOM 2980 O O . ALA A 1 366 ? 4.862 -19.884 -12.461 1.00 91.00 366 ALA A O 1
ATOM 2981 N N . TYR A 1 367 ? 4.898 -17.660 -12.243 1.00 89.69 367 TYR A N 1
ATOM 2982 C CA . TYR A 1 367 ? 6.101 -17.669 -11.409 1.00 89.69 367 TYR A CA 1
ATOM 2983 C C . TYR A 1 367 ? 5.862 -18.215 -9.999 1.00 89.69 367 TYR A C 1
ATOM 2985 O O . TYR A 1 367 ? 6.800 -18.748 -9.408 1.00 89.69 367 TYR A O 1
ATOM 2993 N N . GLN A 1 368 ? 4.645 -18.115 -9.470 1.00 88.94 368 GLN A N 1
ATOM 2994 C CA . GLN A 1 368 ? 4.254 -18.707 -8.194 1.00 88.94 368 GLN A CA 1
ATOM 2995 C C . GLN A 1 368 ? 4.126 -20.231 -8.312 1.00 88.94 368 GLN A C 1
ATOM 2997 O O . GLN A 1 368 ? 4.690 -20.952 -7.490 1.00 88.94 368 GLN A O 1
ATOM 3002 N N . CYS A 1 369 ? 3.524 -20.725 -9.401 1.00 86.75 369 CYS A N 1
ATOM 3003 C CA . CYS A 1 369 ? 3.551 -22.148 -9.759 1.00 86.75 369 CYS A CA 1
ATOM 3004 C C . CYS A 1 369 ? 4.999 -22.665 -9.850 1.00 86.75 369 CYS A C 1
ATOM 3006 O O . CYS A 1 369 ? 5.346 -23.680 -9.249 1.00 86.75 369 CYS A O 1
ATOM 3008 N N . ARG A 1 370 ? 5.891 -21.897 -10.493 1.00 85.81 370 ARG A N 1
ATOM 3009 C CA . ARG A 1 370 ? 7.324 -22.221 -10.575 1.00 85.81 370 ARG A CA 1
ATOM 3010 C C . ARG A 1 370 ? 8.025 -22.254 -9.207 1.00 85.81 370 ARG A C 1
ATOM 3012 O O . ARG A 1 370 ? 8.913 -23.078 -9.011 1.00 85.81 370 ARG A O 1
ATOM 3019 N N . ARG A 1 371 ? 7.706 -21.335 -8.284 1.00 85.12 371 ARG A N 1
ATOM 3020 C CA . ARG A 1 371 ? 8.353 -21.244 -6.954 1.00 85.12 371 ARG A CA 1
ATOM 3021 C C . ARG A 1 371 ? 7.912 -22.340 -5.988 1.00 85.12 371 ARG A C 1
ATOM 3023 O O . ARG A 1 371 ? 8.700 -22.713 -5.125 1.00 85.12 371 ARG A O 1
ATOM 3030 N N . ARG A 1 372 ? 6.701 -22.874 -6.166 1.00 74.31 372 ARG A N 1
ATOM 3031 C CA . ARG A 1 372 ? 6.103 -23.939 -5.346 1.00 74.31 372 ARG A CA 1
ATOM 3032 C C . ARG A 1 372 ? 7.014 -25.157 -5.156 1.00 74.31 372 ARG A C 1
ATOM 3034 O O . ARG A 1 372 ? 6.873 -25.851 -4.155 1.00 74.31 372 ARG A O 1
ATOM 3041 N N . GLN A 1 373 ? 7.909 -25.455 -6.100 1.00 60.84 373 GLN A N 1
ATOM 3042 C CA . GLN A 1 373 ? 8.675 -26.699 -6.078 1.00 60.84 373 GLN A CA 1
ATOM 3043 C C . GLN A 1 373 ? 10.165 -26.434 -6.309 1.00 60.84 373 GLN A C 1
ATOM 3045 O O . GLN A 1 373 ? 10.585 -25.957 -7.365 1.00 60.84 373 GLN A O 1
ATOM 3050 N N . GLY A 1 374 ? 10.970 -26.721 -5.280 1.00 50.72 374 GLY A N 1
ATOM 3051 C CA . GLY A 1 374 ? 12.425 -26.627 -5.327 1.00 50.72 374 GLY A CA 1
ATOM 3052 C C . GLY A 1 374 ? 12.978 -27.453 -6.487 1.00 50.72 374 GLY A C 1
ATOM 3053 O O . GLY A 1 374 ? 12.828 -28.664 -6.505 1.00 50.72 374 GLY A O 1
ATOM 3054 N N . MET A 1 375 ? 13.565 -26.764 -7.467 1.00 51.12 375 MET A N 1
ATOM 3055 C CA . MET A 1 375 ? 14.355 -27.263 -8.604 1.00 51.12 375 MET A CA 1
ATOM 3056 C C . MET A 1 375 ? 14.474 -28.800 -8.731 1.00 51.12 375 MET A C 1
ATOM 3058 O O . MET A 1 375 ? 15.492 -29.362 -8.343 1.00 51.12 375 MET A O 1
ATOM 3062 N N . SER A 1 376 ? 13.470 -29.472 -9.310 1.00 50.38 376 SER A N 1
ATOM 3063 C CA . SER A 1 376 ? 13.627 -30.606 -10.250 1.00 50.38 376 SER A CA 1
ATOM 3064 C C . SER A 1 376 ? 12.274 -31.243 -10.608 1.00 50.38 376 SER A C 1
ATOM 3066 O O . SER A 1 376 ? 11.569 -31.752 -9.746 1.00 50.38 376 SER A O 1
ATOM 3068 N N . GLY A 1 377 ? 11.920 -31.240 -11.898 1.00 56.41 377 GLY A N 1
ATOM 3069 C CA . GLY A 1 377 ? 10.784 -32.002 -12.430 1.00 56.41 377 GLY A CA 1
ATOM 3070 C C . GLY A 1 377 ? 10.329 -31.512 -13.809 1.00 56.41 377 GLY A C 1
ATOM 3071 O O . GLY A 1 377 ? 10.009 -30.338 -13.964 1.00 56.41 377 GLY A O 1
ATOM 3072 N N . ASN A 1 378 ? 10.269 -32.412 -14.800 1.00 63.06 378 ASN A N 1
ATOM 3073 C CA . ASN A 1 378 ? 9.733 -32.117 -16.142 1.00 63.06 378 ASN A CA 1
ATOM 3074 C C . ASN A 1 378 ? 8.219 -31.817 -16.118 1.00 63.06 378 ASN A C 1
ATOM 3076 O O . ASN A 1 378 ? 7.720 -31.094 -16.975 1.00 63.06 378 ASN A O 1
ATOM 3080 N N . GLU A 1 379 ? 7.492 -32.343 -15.128 1.00 61.56 379 GLU A N 1
ATOM 3081 C CA . GLU A 1 379 ? 6.040 -32.153 -14.977 1.00 61.56 379 GLU A CA 1
ATOM 3082 C C . GLU A 1 379 ? 5.676 -30.710 -14.586 1.00 61.56 379 GLU A C 1
ATOM 3084 O O . GLU A 1 379 ? 4.743 -30.133 -15.139 1.00 61.56 379 GLU A O 1
ATOM 3089 N N . VAL A 1 380 ? 6.468 -30.079 -13.713 1.00 61.72 380 VAL A N 1
ATOM 3090 C CA . VAL A 1 380 ? 6.260 -28.686 -13.268 1.00 61.72 380 VAL A CA 1
ATOM 3091 C C . VAL A 1 380 ? 6.467 -27.700 -14.418 1.00 61.72 380 VAL A C 1
ATOM 3093 O O . VAL A 1 380 ? 5.746 -26.713 -14.546 1.00 61.72 380 VAL A O 1
ATOM 3096 N N . THR A 1 381 ? 7.432 -27.977 -15.297 1.00 77.25 381 THR A N 1
ATOM 3097 C CA . THR A 1 381 ? 7.659 -27.174 -16.502 1.00 77.25 381 THR A CA 1
ATOM 3098 C C . THR A 1 381 ? 6.435 -27.184 -17.417 1.00 77.25 381 THR A C 1
ATOM 3100 O O . THR A 1 381 ? 6.068 -26.127 -17.926 1.00 77.25 381 THR A O 1
ATOM 3103 N N . ALA A 1 382 ? 5.773 -28.334 -17.576 1.00 83.31 382 ALA A N 1
ATOM 3104 C CA . ALA A 1 382 ? 4.574 -28.451 -18.403 1.00 83.31 382 ALA A CA 1
ATOM 3105 C C . ALA A 1 382 ? 3.383 -27.669 -17.819 1.00 83.31 382 ALA A C 1
ATOM 3107 O O . ALA A 1 382 ? 2.641 -27.027 -18.563 1.00 83.31 382 ALA A O 1
ATOM 3108 N N . GLU A 1 383 ? 3.213 -27.670 -16.494 1.00 85.75 383 GLU A N 1
ATOM 3109 C CA . GLU A 1 383 ? 2.152 -26.905 -15.826 1.00 85.75 383 GLU A CA 1
ATOM 3110 C C . GLU A 1 383 ? 2.379 -25.389 -15.945 1.00 85.75 383 GLU A C 1
ATOM 3112 O O . GLU A 1 383 ? 1.470 -24.649 -16.320 1.00 85.75 383 GLU A O 1
ATOM 3117 N N . VAL A 1 384 ? 3.612 -24.917 -15.733 1.00 88.50 384 VAL A N 1
ATOM 3118 C CA . VAL A 1 384 ? 3.956 -23.496 -15.914 1.00 88.50 384 VAL A CA 1
ATOM 3119 C C . VAL A 1 384 ? 3.794 -23.067 -17.379 1.00 88.50 384 VAL A C 1
ATOM 3121 O O . VAL A 1 384 ? 3.240 -22.001 -17.648 1.00 88.50 384 VAL A O 1
ATOM 3124 N N . GLN A 1 385 ? 4.217 -23.904 -18.332 1.00 89.81 385 GLN A N 1
ATOM 3125 C CA . GLN A 1 385 ? 3.994 -23.687 -19.768 1.00 89.81 385 GLN A CA 1
ATOM 3126 C C . GLN A 1 385 ? 2.508 -23.564 -20.100 1.00 89.81 385 GLN A C 1
ATOM 3128 O O . GLN A 1 385 ? 2.114 -22.660 -20.837 1.00 89.81 385 GLN A O 1
ATOM 3133 N N . LYS A 1 386 ? 1.674 -24.437 -19.526 1.00 91.44 386 LYS A N 1
ATOM 3134 C CA . LYS A 1 386 ? 0.221 -24.376 -19.684 1.00 91.44 386 LYS A CA 1
ATOM 3135 C C . LYS A 1 386 ? -0.332 -23.035 -19.192 1.00 91.44 386 LYS A C 1
ATOM 3137 O O . LYS A 1 386 ? -1.075 -22.402 -19.936 1.00 91.44 386 LYS A O 1
ATOM 3142 N N . ILE A 1 387 ? 0.090 -22.559 -18.018 1.00 92.62 387 ILE A N 1
ATOM 3143 C CA . ILE A 1 387 ? -0.334 -21.253 -17.478 1.00 92.62 387 ILE A CA 1
ATOM 3144 C C . ILE A 1 387 ? 0.094 -20.099 -18.401 1.00 92.62 387 ILE A C 1
ATOM 3146 O O . ILE A 1 387 ? -0.698 -19.191 -18.652 1.00 92.62 387 ILE A O 1
ATOM 3150 N N . PHE A 1 388 ? 1.317 -20.124 -18.945 1.00 93.81 388 PHE A N 1
ATOM 3151 C CA . PHE A 1 388 ? 1.764 -19.107 -19.908 1.00 93.81 388 PHE A CA 1
ATOM 3152 C C . PHE A 1 388 ? 0.939 -19.116 -21.204 1.00 93.81 388 PHE A C 1
ATOM 3154 O O . PHE A 1 388 ? 0.561 -18.056 -21.711 1.00 93.81 388 PHE A O 1
ATOM 3161 N N . CYS A 1 389 ? 0.629 -20.302 -21.733 1.00 92.62 389 CYS A N 1
ATOM 3162 C CA . CYS A 1 389 ? -0.224 -20.461 -22.909 1.00 92.62 389 CYS A CA 1
ATOM 3163 C C . CYS A 1 389 ? -1.642 -19.930 -22.659 1.00 92.62 389 CYS A C 1
ATOM 3165 O O . CYS A 1 389 ? -2.166 -19.175 -23.480 1.00 92.62 389 CYS A O 1
ATOM 3167 N N . GLU A 1 390 ? -2.248 -20.295 -21.527 1.00 93.88 390 GLU A N 1
ATOM 3168 C CA . GLU A 1 390 ? -3.580 -19.835 -21.121 1.00 93.88 390 GLU A CA 1
ATOM 3169 C C . GLU A 1 390 ? -3.614 -18.316 -20.936 1.00 93.88 390 GLU A C 1
ATOM 3171 O O . GLU A 1 390 ? -4.497 -17.652 -21.480 1.00 93.88 390 GLU A O 1
ATOM 3176 N N . GLY A 1 391 ? -2.611 -17.742 -20.266 1.00 93.12 391 GLY A N 1
ATOM 3177 C CA . GLY A 1 391 ? -2.507 -16.297 -20.091 1.00 93.12 391 GLY A CA 1
ATOM 3178 C C . GLY A 1 391 ? -2.333 -15.550 -21.412 1.00 93.12 391 GLY A C 1
ATOM 3179 O O . GLY A 1 391 ? -3.018 -14.556 -21.652 1.00 93.12 391 GLY A O 1
ATOM 3180 N N . ALA A 1 392 ? -1.494 -16.048 -22.324 1.00 92.06 392 ALA A N 1
ATOM 3181 C CA . ALA A 1 392 ? -1.352 -15.459 -23.655 1.00 92.06 392 ALA A CA 1
ATOM 3182 C C . ALA A 1 392 ? -2.653 -15.540 -24.475 1.00 92.06 392 ALA A C 1
ATOM 3184 O O . ALA A 1 392 ? -2.999 -14.577 -25.164 1.00 92.06 392 ALA A O 1
ATOM 3185 N N . ALA A 1 393 ? -3.378 -16.662 -24.411 1.00 92.25 393 ALA A N 1
ATOM 3186 C CA . ALA A 1 393 ? -4.671 -16.821 -25.077 1.00 92.25 393 ALA A CA 1
ATOM 3187 C C . ALA A 1 393 ? -5.715 -15.849 -24.508 1.00 92.25 393 ALA A C 1
ATOM 3189 O O . ALA A 1 393 ? -6.344 -15.116 -25.271 1.00 92.25 393 ALA A O 1
ATOM 3190 N N . PHE A 1 394 ? -5.811 -15.762 -23.180 1.00 91.69 394 PHE A N 1
ATOM 3191 C CA . PHE A 1 394 ? -6.710 -14.850 -22.479 1.00 91.69 394 PHE A CA 1
ATOM 3192 C C . PHE A 1 394 ? -6.441 -13.382 -22.831 1.00 91.69 394 PHE A C 1
ATOM 3194 O O . PHE A 1 394 ? -7.365 -12.633 -23.151 1.00 91.69 394 PHE A O 1
ATOM 3201 N N . LEU A 1 395 ? -5.174 -12.951 -22.803 1.00 91.38 395 LEU A N 1
ATOM 3202 C CA . LEU A 1 395 ? -4.803 -11.574 -23.135 1.00 91.38 395 LEU A CA 1
ATOM 3203 C C . LEU A 1 395 ? -5.157 -11.235 -24.591 1.00 91.38 395 LEU A C 1
ATOM 3205 O O . LEU A 1 395 ? -5.688 -10.154 -24.859 1.00 91.38 395 LEU A O 1
ATOM 3209 N N . LYS A 1 396 ? -4.909 -12.161 -25.526 1.00 90.31 396 LYS A N 1
ATOM 3210 C CA . LYS A 1 396 ? -5.273 -11.998 -26.942 1.00 90.31 396 LYS A CA 1
ATOM 3211 C C . LYS A 1 396 ? -6.781 -11.912 -27.145 1.00 90.31 396 LYS A C 1
ATOM 3213 O O . LYS A 1 396 ? -7.227 -11.042 -27.885 1.00 90.31 396 LYS A O 1
ATOM 3218 N N . GLU A 1 397 ? -7.549 -12.785 -26.501 1.00 90.50 397 GLU A N 1
ATOM 3219 C CA . GLU A 1 397 ? -9.010 -12.811 -26.603 1.00 90.50 397 GLU A CA 1
ATOM 3220 C C . GLU A 1 397 ? -9.632 -11.535 -26.026 1.00 90.50 397 GLU A C 1
ATOM 3222 O O . GLU A 1 397 ? -10.436 -10.878 -26.686 1.00 90.50 397 GLU A O 1
ATOM 3227 N N . LYS A 1 398 ? -9.218 -11.147 -24.814 1.00 86.94 398 LYS A N 1
ATOM 3228 C CA . LYS A 1 398 ? -9.822 -10.028 -24.082 1.00 86.94 398 LYS A CA 1
ATOM 3229 C C . LYS A 1 398 ? -9.460 -8.664 -24.664 1.00 86.94 398 LYS A C 1
ATOM 3231 O O . LYS A 1 398 ? -10.288 -7.754 -24.629 1.00 86.94 398 LYS A O 1
ATOM 3236 N N . PHE A 1 399 ? -8.233 -8.496 -25.161 1.00 85.81 399 PHE A N 1
ATOM 3237 C CA . PHE A 1 399 ? -7.726 -7.180 -25.566 1.00 85.81 399 PHE A CA 1
ATOM 3238 C C . PHE A 1 399 ? -7.475 -7.023 -27.070 1.00 85.81 399 PHE A C 1
ATOM 3240 O O . PHE A 1 399 ? -7.501 -5.887 -27.541 1.00 85.81 399 PHE A O 1
ATOM 3247 N N . GLY A 1 400 ? -7.307 -8.116 -27.824 1.00 80.56 400 GLY A N 1
ATOM 3248 C CA . GLY A 1 400 ? -7.219 -8.129 -29.290 1.00 80.56 400 GLY A CA 1
ATOM 3249 C C . GLY A 1 400 ? -6.074 -7.314 -29.923 1.00 80.56 400 GLY A C 1
ATOM 3250 O O . GLY A 1 400 ? -5.422 -6.482 -29.295 1.00 80.56 400 GLY A O 1
ATOM 3251 N N . GLY A 1 401 ? -5.833 -7.539 -31.221 1.00 74.38 401 GLY A N 1
ATOM 3252 C CA . GLY A 1 401 ? -4.928 -6.722 -32.054 1.00 74.38 401 GLY A CA 1
ATOM 3253 C C . GLY A 1 401 ? -3.462 -6.683 -31.594 1.00 74.38 401 GLY A C 1
ATOM 3254 O O . GLY A 1 401 ? -2.996 -7.602 -30.938 1.00 74.38 401 GLY A O 1
ATOM 3255 N N . ASP A 1 402 ? -2.731 -5.608 -31.915 1.00 66.44 402 ASP A N 1
ATOM 3256 C CA . ASP A 1 402 ? -1.323 -5.404 -31.505 1.00 66.44 402 ASP A CA 1
ATOM 3257 C C . ASP A 1 402 ? -1.171 -4.950 -30.032 1.00 66.44 402 ASP A C 1
ATOM 3259 O O . ASP A 1 402 ? -0.070 -4.623 -29.590 1.00 66.44 402 ASP A O 1
ATOM 3263 N N . CYS A 1 403 ? -2.263 -4.850 -29.260 1.00 72.69 403 CYS A N 1
ATOM 3264 C CA . CYS A 1 403 ? -2.255 -4.230 -27.928 1.00 72.69 403 CYS A CA 1
ATOM 3265 C C . CYS A 1 403 ? -2.385 -5.196 -26.742 1.00 72.69 403 CYS A C 1
ATOM 3267 O O . CYS A 1 403 ? -2.384 -4.723 -25.607 1.00 72.69 403 CYS A O 1
ATOM 3269 N N . TRP A 1 404 ? -2.451 -6.512 -26.972 1.00 86.00 404 TRP A N 1
ATOM 3270 C CA . TRP A 1 404 ? -2.522 -7.521 -25.900 1.00 86.00 404 TRP A CA 1
ATOM 3271 C C . TRP A 1 404 ? -1.209 -7.706 -25.120 1.00 86.00 404 TRP A C 1
ATOM 3273 O O . TRP A 1 404 ? -1.232 -8.224 -24.009 1.00 86.00 404 TRP A O 1
ATOM 3283 N N . ASP A 1 405 ? -0.075 -7.280 -25.683 1.00 84.69 405 ASP A N 1
ATOM 3284 C CA . ASP A 1 405 ? 1.243 -7.384 -25.047 1.00 84.69 405 ASP A CA 1
ATOM 3285 C C . ASP A 1 405 ? 2.082 -6.123 -25.318 1.00 84.69 405 ASP A C 1
ATOM 3287 O O . ASP A 1 405 ? 2.956 -6.120 -26.196 1.00 84.69 405 ASP A O 1
ATOM 3291 N N . PRO A 1 406 ? 1.792 -5.009 -24.616 1.00 82.12 406 PRO A N 1
ATOM 3292 C CA . PRO A 1 406 ? 2.559 -3.778 -24.745 1.00 82.12 406 PRO A CA 1
ATOM 3293 C C . PRO A 1 406 ? 4.041 -4.031 -24.462 1.00 82.12 406 PRO A C 1
ATOM 3295 O O . PRO A 1 406 ? 4.398 -4.686 -23.487 1.00 82.12 406 PRO A O 1
ATOM 3298 N N . GLU A 1 407 ? 4.915 -3.520 -25.332 1.00 81.00 407 GLU A N 1
ATOM 3299 C CA . GLU A 1 407 ? 6.377 -3.684 -25.222 1.00 81.00 407 GLU A CA 1
ATOM 3300 C C . GLU A 1 407 ? 6.872 -5.140 -25.211 1.00 81.00 407 GLU A C 1
ATOM 3302 O O . GLU A 1 407 ? 8.068 -5.392 -25.004 1.00 81.00 407 GLU A O 1
ATOM 3307 N N . PHE A 1 408 ? 5.982 -6.082 -25.540 1.00 86.94 408 PHE A N 1
ATOM 3308 C CA . PHE A 1 408 ? 6.241 -7.514 -25.548 1.00 86.94 408 PHE A CA 1
ATOM 3309 C C . PHE A 1 408 ? 6.632 -8.053 -24.169 1.00 86.94 408 PHE A C 1
ATOM 3311 O O . PHE A 1 408 ? 7.390 -9.019 -24.063 1.00 86.94 408 PHE A O 1
ATOM 3318 N N . TYR A 1 409 ? 6.194 -7.376 -23.106 1.00 89.06 409 TYR A N 1
ATOM 3319 C CA . TYR A 1 409 ? 6.593 -7.670 -21.738 1.00 89.06 409 TYR A CA 1
ATOM 3320 C C . TYR A 1 409 ? 6.237 -9.104 -21.330 1.00 89.06 409 TYR A C 1
ATOM 3322 O O . TYR A 1 409 ? 7.092 -9.827 -20.812 1.00 89.06 409 TYR A O 1
ATOM 3330 N N . TYR A 1 410 ? 5.015 -9.548 -21.636 1.00 92.25 410 TYR A N 1
ATOM 3331 C CA . TYR A 1 410 ? 4.550 -10.890 -21.304 1.00 92.25 410 TYR A CA 1
ATOM 3332 C C . TYR A 1 410 ? 5.358 -11.952 -22.056 1.00 92.25 410 TYR A C 1
ATOM 3334 O O . TYR A 1 410 ? 5.921 -12.863 -21.441 1.00 92.25 410 TYR A O 1
ATOM 3342 N N . ARG A 1 411 ? 5.503 -11.797 -23.382 1.00 90.88 411 ARG A N 1
ATOM 3343 C CA . ARG A 1 411 ? 6.288 -12.723 -24.214 1.00 90.88 411 ARG A CA 1
ATOM 3344 C C . ARG A 1 411 ? 7.766 -12.761 -23.833 1.00 90.88 411 ARG A C 1
ATOM 3346 O O . ARG A 1 411 ? 8.352 -13.838 -23.853 1.00 90.88 411 ARG A O 1
ATOM 3353 N N . LYS A 1 412 ? 8.375 -11.635 -23.445 1.00 91.19 412 LYS A N 1
ATOM 3354 C CA . LYS A 1 412 ? 9.767 -11.601 -22.956 1.00 91.19 412 LYS A CA 1
ATOM 3355 C C . LYS A 1 412 ? 9.932 -12.391 -21.662 1.00 91.19 412 LYS A C 1
ATOM 3357 O O . LYS A 1 412 ? 10.886 -13.156 -21.534 1.00 91.19 412 LYS A O 1
ATOM 3362 N N . CYS A 1 413 ? 9.017 -12.233 -20.707 1.00 92.38 413 CYS A N 1
ATOM 3363 C CA . CYS A 1 413 ? 9.034 -13.001 -19.461 1.00 92.38 413 CYS A CA 1
ATOM 3364 C C . CYS A 1 413 ? 8.854 -14.503 -19.719 1.00 92.38 413 CYS A C 1
ATOM 3366 O O . CYS A 1 413 ? 9.614 -15.309 -19.176 1.00 92.38 413 CYS A O 1
ATOM 3368 N N . TRP A 1 414 ? 7.930 -14.867 -20.611 1.00 93.12 414 TRP A N 1
ATOM 3369 C CA . TRP A 1 414 ? 7.748 -16.251 -21.043 1.00 93.12 414 TRP A CA 1
ATOM 3370 C C . TRP A 1 414 ? 9.012 -16.806 -21.718 1.00 93.12 414 TRP A C 1
ATOM 3372 O O . TRP A 1 414 ? 9.529 -17.839 -21.304 1.00 93.12 414 TRP A O 1
ATOM 3382 N N . ALA A 1 415 ? 9.607 -16.079 -22.666 1.00 91.56 415 ALA A N 1
ATOM 3383 C CA . ALA A 1 415 ? 10.835 -16.505 -23.333 1.00 91.56 415 ALA A CA 1
ATOM 3384 C C . ALA A 1 415 ? 11.995 -16.707 -22.340 1.00 91.56 415 ALA A C 1
ATOM 3386 O O . ALA A 1 415 ? 12.722 -17.692 -22.428 1.00 91.56 415 ALA A O 1
ATOM 3387 N N . ARG A 1 416 ? 12.159 -15.826 -21.343 1.00 90.31 416 ARG A N 1
ATOM 3388 C CA . ARG A 1 416 ? 13.179 -16.003 -20.290 1.00 90.31 416 ARG A CA 1
ATOM 3389 C C . ARG A 1 416 ? 12.971 -17.275 -19.470 1.00 90.31 416 ARG A C 1
ATOM 3391 O O . ARG A 1 416 ? 13.956 -17.872 -19.043 1.00 90.31 416 ARG A O 1
ATOM 3398 N N . PHE A 1 417 ? 11.720 -17.671 -19.235 1.00 89.06 417 PHE A N 1
ATOM 3399 C CA . PHE A 1 417 ? 11.415 -18.949 -18.599 1.00 89.06 417 PHE A CA 1
ATOM 3400 C C . PHE A 1 417 ? 11.810 -20.116 -19.517 1.00 89.06 417 PHE A C 1
ATOM 3402 O O . PHE A 1 417 ? 12.582 -20.979 -19.102 1.00 89.06 417 PHE A O 1
ATOM 3409 N N . GLU A 1 418 ? 11.387 -20.092 -20.783 1.00 89.25 418 GLU A N 1
ATOM 3410 C CA . GLU A 1 418 ? 11.670 -21.169 -21.742 1.00 89.25 418 GLU A CA 1
ATOM 3411 C C . GLU A 1 418 ? 13.147 -21.323 -22.093 1.00 89.25 418 GLU A C 1
ATOM 3413 O O . GLU A 1 418 ? 13.571 -22.419 -22.446 1.00 89.25 418 GLU A O 1
ATOM 3418 N N . ALA A 1 419 ? 13.964 -20.278 -21.949 1.00 87.06 419 ALA A N 1
ATOM 3419 C CA . ALA A 1 419 ? 15.382 -20.330 -22.298 1.00 87.06 419 ALA A CA 1
ATOM 3420 C C . ALA A 1 419 ? 16.133 -21.501 -21.628 1.00 87.06 419 ALA A C 1
ATOM 3422 O O . ALA A 1 419 ? 17.061 -22.048 -22.215 1.00 87.06 419 ALA A O 1
ATOM 3423 N N . ARG A 1 420 ? 15.710 -21.929 -20.428 1.00 82.44 420 ARG A N 1
ATOM 3424 C CA . ARG A 1 420 ? 16.294 -23.071 -19.693 1.00 82.44 420 ARG A CA 1
ATOM 3425 C C . ARG A 1 420 ? 15.620 -24.419 -19.962 1.00 82.44 420 ARG A C 1
ATOM 3427 O O . ARG A 1 420 ? 16.145 -25.439 -19.525 1.00 82.44 420 ARG A O 1
ATOM 3434 N N . HIS A 1 421 ? 14.459 -24.425 -20.609 1.00 83.25 421 HIS A N 1
ATOM 3435 C CA . HIS A 1 421 ? 13.551 -25.574 -20.651 1.00 83.25 421 HIS A CA 1
ATOM 3436 C C . HIS A 1 421 ? 13.210 -26.014 -22.079 1.00 83.25 421 HIS A C 1
ATOM 3438 O O . HIS A 1 421 ? 13.250 -27.204 -22.378 1.00 83.25 421 HIS A O 1
ATOM 3444 N N . ASN A 1 422 ? 12.915 -25.067 -22.970 1.00 86.94 422 ASN A N 1
ATOM 3445 C CA . ASN A 1 422 ? 12.588 -25.303 -24.368 1.00 86.94 422 ASN A CA 1
ATOM 3446 C C . ASN A 1 422 ? 13.202 -24.204 -25.253 1.00 86.94 422 ASN A C 1
ATOM 3448 O O . ASN A 1 422 ? 12.622 -23.139 -25.480 1.00 86.94 422 ASN A O 1
ATOM 3452 N N . ILE A 1 423 ? 14.394 -24.487 -25.787 1.00 87.12 423 ILE A N 1
ATOM 3453 C CA . ILE A 1 423 ? 15.139 -23.540 -26.627 1.00 87.12 423 ILE A CA 1
ATOM 3454 C C . ILE A 1 423 ? 14.438 -23.253 -27.968 1.00 87.12 423 ILE A C 1
ATOM 3456 O O . ILE A 1 423 ? 14.635 -22.185 -28.547 1.00 87.12 423 ILE A O 1
ATOM 3460 N N . GLU A 1 424 ? 13.625 -24.182 -28.481 1.00 89.06 424 GLU A N 1
ATOM 3461 C CA . GLU A 1 424 ? 12.897 -24.002 -29.743 1.00 89.06 424 GLU A CA 1
ATOM 3462 C C . GLU A 1 424 ? 11.760 -22.996 -29.567 1.00 89.06 424 GLU A C 1
ATOM 3464 O O . GLU A 1 424 ? 11.700 -22.009 -30.302 1.00 89.06 424 GLU A O 1
ATOM 3469 N N . LEU A 1 425 ? 10.943 -23.178 -28.525 1.00 88.94 425 LEU A N 1
ATOM 3470 C CA . LEU A 1 425 ? 9.872 -22.245 -28.173 1.00 88.94 425 LEU A CA 1
ATOM 3471 C C . LEU A 1 425 ? 10.427 -20.869 -27.776 1.00 88.94 425 LEU A C 1
ATOM 3473 O O . LEU A 1 425 ? 9.884 -19.841 -28.176 1.00 88.94 425 LEU A O 1
ATOM 3477 N N . PHE A 1 426 ? 11.554 -20.825 -27.057 1.00 92.62 426 PHE A N 1
ATOM 3478 C CA . PHE A 1 426 ? 12.278 -19.582 -26.774 1.00 92.62 426 PHE A CA 1
ATOM 3479 C C . PHE A 1 426 ? 12.598 -18.795 -28.056 1.00 92.62 426 PHE A C 1
ATOM 3481 O O . PHE A 1 426 ? 12.320 -17.595 -28.130 1.00 92.62 426 PHE A O 1
ATOM 3488 N N . ARG A 1 427 ? 13.155 -19.459 -29.078 1.00 92.25 427 ARG A N 1
ATOM 3489 C CA . ARG A 1 427 ? 13.481 -18.821 -30.364 1.00 92.25 427 ARG A CA 1
ATOM 3490 C C . ARG A 1 427 ? 12.226 -18.403 -31.124 1.00 92.25 427 ARG A C 1
ATOM 3492 O O . ARG A 1 427 ? 12.209 -17.309 -31.678 1.00 92.25 427 ARG A O 1
ATOM 3499 N N . GLU A 1 428 ? 11.173 -19.220 -31.109 1.00 92.31 428 GLU A N 1
ATOM 3500 C CA . GLU A 1 428 ? 9.887 -18.888 -31.733 1.00 92.31 428 GLU A CA 1
ATOM 3501 C C . GLU A 1 428 ? 9.267 -17.616 -31.131 1.00 92.31 428 GLU A C 1
ATOM 3503 O O . GLU A 1 428 ? 8.846 -16.717 -31.868 1.00 92.31 428 GLU A O 1
ATOM 3508 N N . LEU A 1 429 ? 9.268 -17.501 -29.798 1.00 91.44 429 LEU A N 1
ATOM 3509 C CA . LEU A 1 429 ? 8.777 -16.321 -29.086 1.00 91.44 429 LEU A CA 1
ATOM 3510 C C . LEU A 1 429 ? 9.571 -15.066 -29.474 1.00 91.44 429 LEU A C 1
ATOM 3512 O O . LEU A 1 429 ? 8.971 -14.039 -29.798 1.00 91.44 429 LEU A O 1
ATOM 3516 N N . TRP A 1 430 ? 10.904 -15.139 -29.510 1.00 92.62 430 TRP A N 1
ATOM 3517 C CA . TRP A 1 430 ? 11.742 -14.009 -29.927 1.00 92.62 430 TRP A CA 1
ATOM 3518 C C . TRP A 1 430 ? 11.578 -13.644 -31.404 1.00 92.62 430 TRP A C 1
ATOM 3520 O O . TRP A 1 430 ? 11.498 -12.458 -31.734 1.00 92.62 430 TRP A O 1
ATOM 3530 N N . ASP A 1 431 ? 11.446 -14.627 -32.294 1.00 90.25 431 ASP A N 1
ATOM 3531 C CA . ASP A 1 431 ? 11.154 -14.384 -33.707 1.00 90.25 431 ASP A CA 1
ATOM 3532 C C . ASP A 1 431 ? 9.786 -13.702 -33.889 1.00 90.25 431 ASP A C 1
ATOM 3534 O O . ASP A 1 431 ? 9.653 -12.804 -34.725 1.00 90.25 431 ASP A O 1
ATOM 3538 N N . SER A 1 432 ? 8.774 -14.073 -33.094 1.00 89.56 432 SER A N 1
ATOM 3539 C CA . SER A 1 432 ? 7.478 -13.379 -33.058 1.00 89.56 432 SER A CA 1
ATOM 3540 C C . SER A 1 432 ? 7.628 -11.919 -32.611 1.00 89.56 432 SER A C 1
ATOM 3542 O O . SER A 1 432 ? 7.120 -11.028 -33.294 1.00 89.56 432 SER A O 1
ATOM 3544 N N . ILE A 1 433 ? 8.381 -11.655 -31.535 1.00 89.31 433 ILE A N 1
ATOM 3545 C CA . ILE A 1 433 ? 8.642 -10.292 -31.033 1.00 89.31 433 ILE A CA 1
ATOM 3546 C C . ILE A 1 433 ? 9.315 -9.426 -32.109 1.00 89.31 433 ILE A C 1
ATOM 3548 O O . ILE A 1 433 ? 8.955 -8.263 -32.304 1.00 89.31 433 ILE A O 1
ATOM 3552 N N . LEU A 1 434 ? 10.296 -9.974 -32.830 1.00 88.56 434 LEU A N 1
ATOM 3553 C CA . LEU A 1 434 ? 11.035 -9.233 -33.853 1.00 88.56 434 LEU A CA 1
ATOM 3554 C C . LEU A 1 434 ? 10.182 -8.921 -35.094 1.00 88.56 434 LEU A C 1
ATOM 3556 O O . LEU A 1 434 ? 10.324 -7.831 -35.658 1.00 88.56 434 LEU A O 1
ATOM 3560 N N . LYS A 1 435 ? 9.289 -9.838 -35.501 1.00 86.06 435 LYS A N 1
ATOM 3561 C CA . LYS A 1 435 ? 8.396 -9.677 -36.667 1.00 86.06 435 LYS A CA 1
ATOM 3562 C C . LYS A 1 435 ? 7.393 -8.532 -36.502 1.00 86.06 435 LYS A C 1
ATOM 3564 O O . LYS A 1 435 ? 7.092 -7.856 -37.481 1.00 86.06 435 LYS A O 1
ATOM 3569 N N . GLU A 1 436 ? 6.935 -8.255 -35.284 1.00 81.50 436 GLU A N 1
ATOM 3570 C CA . GLU A 1 436 ? 5.941 -7.209 -34.979 1.00 81.50 436 GLU A CA 1
ATOM 3571 C C . GLU A 1 436 ? 6.546 -5.782 -34.876 1.00 81.50 436 GLU A C 1
ATOM 3573 O O . GLU A 1 436 ? 5.971 -4.875 -34.279 1.00 81.50 436 GLU A O 1
ATOM 3578 N N . GLY A 1 437 ? 7.709 -5.535 -35.500 1.00 69.19 437 GLY A N 1
ATOM 3579 C CA . GLY A 1 437 ? 8.252 -4.181 -35.715 1.00 69.19 437 GLY A CA 1
ATOM 3580 C C . GLY A 1 437 ? 9.283 -3.690 -34.689 1.00 69.19 437 GLY A C 1
ATOM 3581 O O . GLY A 1 437 ? 9.675 -2.514 -34.723 1.00 69.19 437 GLY A O 1
ATOM 3582 N N . ASN A 1 438 ? 9.758 -4.581 -33.814 1.00 75.44 438 ASN A N 1
ATOM 3583 C CA . ASN A 1 438 ? 10.817 -4.307 -32.836 1.00 75.44 438 ASN A CA 1
ATOM 3584 C C . ASN A 1 438 ? 12.238 -4.595 -33.331 1.00 75.44 438 ASN A C 1
ATOM 3586 O O . ASN A 1 438 ? 13.202 -4.215 -32.670 1.00 75.44 438 ASN A O 1
ATOM 3590 N N . CYS A 1 439 ? 12.391 -5.181 -34.520 1.00 81.88 439 CYS A N 1
ATOM 3591 C CA . CYS A 1 439 ? 13.694 -5.465 -35.126 1.00 81.88 439 CYS A CA 1
ATOM 3592 C C . CYS A 1 439 ? 14.579 -4.222 -35.353 1.00 81.88 439 CYS A C 1
ATOM 3594 O O . CYS A 1 439 ? 15.758 -4.358 -35.668 1.00 81.88 439 CYS A O 1
ATOM 3596 N N . ARG A 1 440 ? 14.024 -3.014 -35.214 1.00 82.81 440 ARG A N 1
ATOM 3597 C CA . ARG A 1 440 ? 14.735 -1.738 -35.361 1.00 82.81 440 ARG A CA 1
ATOM 3598 C C . ARG A 1 440 ? 15.467 -1.263 -34.107 1.00 82.81 440 ARG A C 1
ATOM 3600 O O . ARG A 1 440 ? 16.269 -0.340 -34.243 1.00 82.81 440 ARG A O 1
ATOM 3607 N N . PHE A 1 441 ? 15.157 -1.834 -32.941 1.00 86.44 441 PHE A N 1
ATOM 3608 C CA . PHE A 1 441 ? 15.661 -1.373 -31.649 1.00 86.44 441 PHE A CA 1
ATOM 3609 C C . PHE A 1 441 ? 16.833 -2.227 -31.161 1.00 86.44 441 PHE A C 1
ATOM 3611 O O . PHE A 1 441 ? 16.713 -3.449 -31.052 1.00 86.44 441 PHE A O 1
ATOM 3618 N N . ALA A 1 442 ? 17.964 -1.592 -30.852 1.00 86.56 442 ALA A N 1
ATOM 3619 C CA . ALA A 1 442 ? 19.194 -2.273 -30.446 1.00 86.56 442 ALA A CA 1
ATOM 3620 C C . ALA A 1 442 ? 19.030 -3.064 -29.138 1.00 86.56 442 ALA A C 1
ATOM 3622 O O . ALA A 1 442 ? 19.523 -4.185 -29.029 1.00 86.56 442 ALA A O 1
ATOM 3623 N N . ASN A 1 443 ? 18.301 -2.513 -28.163 1.00 88.25 443 ASN A N 1
ATOM 3624 C CA . ASN A 1 443 ? 18.096 -3.135 -26.852 1.00 88.25 443 ASN A CA 1
ATOM 3625 C C . ASN A 1 443 ? 17.379 -4.494 -26.939 1.00 88.25 443 ASN A C 1
ATOM 3627 O O . ASN A 1 443 ? 17.755 -5.420 -26.229 1.00 88.25 443 ASN A O 1
ATOM 3631 N N . VAL A 1 444 ? 16.393 -4.633 -27.832 1.00 88.81 444 VAL A N 1
ATOM 3632 C CA . VAL A 1 444 ? 15.643 -5.886 -28.029 1.00 88.81 444 VAL A CA 1
ATOM 3633 C C . VAL A 1 444 ? 16.557 -6.984 -28.578 1.00 88.81 444 VAL A C 1
ATOM 3635 O O . VAL A 1 444 ? 16.521 -8.114 -28.097 1.00 88.81 444 VAL A O 1
ATOM 3638 N N . TRP A 1 445 ? 17.411 -6.653 -29.551 1.00 91.50 445 TRP A N 1
ATOM 3639 C CA . TRP A 1 445 ? 18.389 -7.602 -30.091 1.00 91.50 445 TRP A CA 1
ATOM 3640 C C . TRP A 1 445 ? 19.444 -7.993 -29.068 1.00 91.50 445 TRP A C 1
ATOM 3642 O O . TRP A 1 445 ? 19.757 -9.172 -28.951 1.00 91.50 445 TRP A O 1
ATOM 3652 N N . LEU A 1 446 ? 19.985 -7.022 -28.330 1.00 91.25 446 LEU A N 1
ATOM 3653 C CA . LEU A 1 446 ? 20.992 -7.285 -27.305 1.00 91.25 446 LEU A CA 1
ATOM 3654 C C . LEU A 1 446 ? 20.445 -8.187 -26.196 1.00 91.25 446 LEU A C 1
ATOM 3656 O O . LEU A 1 446 ? 21.147 -9.091 -25.758 1.00 91.25 446 LEU A O 1
ATOM 3660 N N . GLU A 1 447 ? 19.187 -7.998 -25.796 1.00 91.44 447 GLU A N 1
ATOM 3661 C CA . GLU A 1 447 ? 18.520 -8.867 -24.826 1.00 91.44 447 GLU A CA 1
ATOM 3662 C C . GLU A 1 447 ? 18.366 -10.304 -25.352 1.00 91.44 447 GLU A C 1
ATOM 3664 O O . GLU A 1 447 ? 18.735 -11.255 -24.661 1.00 91.44 447 GLU A O 1
ATOM 3669 N N . TYR A 1 448 ? 17.888 -10.471 -26.591 1.00 92.62 448 TYR A N 1
ATOM 3670 C CA . TYR A 1 448 ? 17.769 -11.793 -27.212 1.00 92.62 448 TYR A CA 1
ATOM 3671 C C . TYR A 1 448 ? 19.135 -12.486 -27.326 1.00 92.62 448 TYR A C 1
ATOM 3673 O O . TYR A 1 448 ? 19.290 -13.645 -26.941 1.00 92.62 448 TYR A O 1
ATOM 3681 N N . ILE A 1 449 ? 20.150 -11.760 -27.800 1.00 92.12 449 ILE A N 1
ATOM 3682 C CA . ILE A 1 449 ? 21.509 -12.279 -27.957 1.00 92.12 449 ILE A CA 1
ATOM 3683 C C . ILE A 1 449 ? 22.114 -12.654 -26.605 1.00 92.12 449 ILE A C 1
ATOM 3685 O O . ILE A 1 449 ? 22.742 -13.703 -26.509 1.00 92.12 449 ILE A O 1
ATOM 3689 N N . ALA A 1 450 ? 21.919 -11.849 -25.559 1.00 91.38 450 ALA A N 1
ATOM 3690 C CA . ALA A 1 450 ? 22.414 -12.163 -24.221 1.00 91.38 450 ALA A CA 1
ATOM 3691 C C . ALA A 1 450 ? 21.819 -13.479 -23.690 1.00 91.38 450 ALA A C 1
ATOM 3693 O O . ALA A 1 450 ? 22.553 -14.321 -23.173 1.00 91.38 450 ALA A O 1
ATOM 3694 N N . LEU A 1 451 ? 20.514 -13.695 -23.880 1.00 90.31 451 LEU A N 1
ATOM 3695 C CA . LEU A 1 451 ? 19.847 -14.939 -23.488 1.00 90.31 451 LEU A CA 1
ATOM 3696 C C . LEU A 1 451 ? 20.297 -16.139 -24.342 1.00 90.31 451 LEU A C 1
ATOM 3698 O O . LEU A 1 451 ? 20.547 -17.213 -23.800 1.00 90.31 451 LEU A O 1
ATOM 3702 N N . GLU A 1 452 ? 20.468 -15.968 -25.657 1.00 91.56 452 GLU A N 1
ATOM 3703 C CA . GLU A 1 452 ? 20.981 -17.023 -26.547 1.00 91.56 452 GLU A CA 1
ATOM 3704 C C . GLU A 1 452 ? 22.461 -17.346 -26.261 1.00 91.56 452 GLU A C 1
ATOM 3706 O O . GLU A 1 452 ? 22.855 -18.503 -26.374 1.00 91.56 452 GLU A O 1
ATOM 3711 N N . ARG A 1 453 ? 23.280 -16.371 -25.839 1.00 90.00 453 ARG A N 1
ATOM 3712 C CA . ARG A 1 453 ? 24.652 -16.621 -25.353 1.00 90.00 453 ARG A CA 1
ATOM 3713 C C . ARG A 1 453 ? 24.650 -17.433 -24.061 1.00 90.00 453 ARG A C 1
ATOM 3715 O O . ARG A 1 453 ? 25.492 -18.305 -23.896 1.00 90.00 453 ARG A O 1
ATOM 3722 N N . GLN A 1 454 ? 23.715 -17.150 -23.153 1.00 88.56 454 GLN A N 1
ATOM 3723 C CA . GLN A 1 454 ? 23.656 -17.813 -21.852 1.00 88.56 454 GLN A CA 1
ATOM 3724 C C . GLN A 1 454 ? 23.132 -19.255 -21.931 1.00 88.56 454 GLN A C 1
ATOM 3726 O O . GLN A 1 454 ? 23.633 -20.114 -21.208 1.00 88.56 454 GLN A O 1
ATOM 3731 N N . PHE A 1 455 ? 22.119 -19.520 -22.762 1.00 86.19 455 PHE A N 1
ATOM 3732 C CA . PHE A 1 455 ? 21.422 -20.818 -22.789 1.00 86.19 455 PHE A CA 1
ATOM 3733 C C . PHE A 1 455 ? 21.475 -21.549 -24.135 1.00 86.19 455 PHE A C 1
ATOM 3735 O O . PHE A 1 455 ? 21.190 -22.742 -24.201 1.00 86.19 455 PHE A O 1
ATOM 3742 N N . GLY A 1 456 ? 21.793 -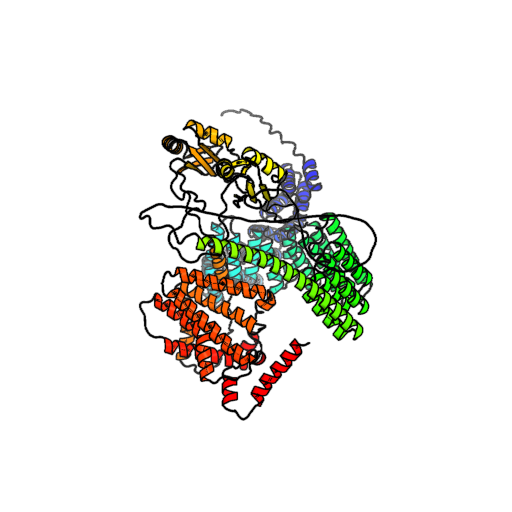20.839 -25.215 1.00 85.44 456 GLY A N 1
ATOM 3743 C CA . GLY A 1 456 ? 21.846 -21.374 -26.569 1.00 85.44 456 GLY A CA 1
ATOM 3744 C C . GLY A 1 456 ? 23.259 -21.787 -26.969 1.00 85.44 456 GLY A C 1
ATOM 3745 O O . GLY A 1 456 ? 23.958 -22.490 -26.244 1.00 85.44 456 GLY A O 1
ATOM 3746 N N . ASN A 1 457 ? 23.673 -21.387 -28.172 1.00 85.31 457 ASN A N 1
ATOM 3747 C CA . ASN A 1 457 ? 25.019 -21.664 -28.667 1.00 85.31 457 ASN A CA 1
ATOM 3748 C C . ASN A 1 457 ? 25.663 -20.428 -29.314 1.00 85.31 457 ASN A C 1
ATOM 3750 O O . ASN A 1 457 ? 24.988 -19.569 -29.890 1.00 85.31 457 ASN A O 1
ATOM 3754 N N . THR A 1 458 ? 26.996 -20.377 -29.266 1.00 86.69 458 THR A N 1
ATOM 3755 C CA . THR A 1 458 ? 27.817 -19.276 -29.795 1.00 86.69 458 THR A CA 1
ATOM 3756 C C . THR A 1 458 ? 27.553 -19.006 -31.282 1.00 86.69 458 THR A C 1
ATOM 3758 O O . THR A 1 458 ? 27.517 -17.855 -31.715 1.00 86.69 458 THR A O 1
ATOM 3761 N N . GLN A 1 459 ? 27.290 -20.042 -32.089 1.00 87.75 459 GLN A N 1
ATOM 3762 C CA . GLN A 1 459 ? 27.042 -19.869 -33.525 1.00 87.75 459 GLN A CA 1
ATOM 3763 C C . GLN A 1 459 ? 25.691 -19.198 -33.818 1.00 87.75 459 GLN A C 1
ATOM 3765 O O . GLN A 1 459 ? 25.581 -18.391 -34.745 1.00 87.75 459 GLN A O 1
ATOM 3770 N N . SER A 1 460 ? 24.662 -19.503 -33.031 1.00 88.62 460 SER A N 1
ATOM 3771 C CA . SER A 1 460 ? 23.361 -18.841 -33.078 1.00 88.62 460 SER A CA 1
ATOM 3772 C C . SER A 1 460 ? 23.495 -17.382 -32.652 1.00 88.62 460 SER A C 1
ATOM 3774 O O . SER A 1 460 ? 23.040 -16.507 -33.389 1.00 88.62 460 SER A O 1
ATOM 3776 N N . ALA A 1 461 ? 24.199 -17.101 -31.549 1.00 89.75 461 ALA A N 1
ATOM 3777 C CA . ALA A 1 461 ? 24.464 -15.734 -31.094 1.00 89.75 461 ALA A CA 1
ATOM 3778 C C . ALA A 1 461 ? 25.188 -14.894 -32.165 1.00 89.75 461 ALA A C 1
ATOM 3780 O O . ALA A 1 461 ? 24.761 -13.780 -32.480 1.00 89.75 461 ALA A O 1
ATOM 3781 N N . ARG A 1 462 ? 26.208 -15.462 -32.827 1.00 92.12 462 ARG A N 1
ATOM 3782 C CA . ARG A 1 462 ? 26.905 -14.831 -33.962 1.00 92.12 462 ARG A CA 1
ATOM 3783 C C . ARG A 1 462 ? 25.959 -14.485 -35.113 1.00 92.12 462 ARG A C 1
ATOM 3785 O O . ARG A 1 462 ? 25.980 -13.369 -35.634 1.00 92.12 462 ARG A O 1
ATOM 3792 N N . ARG A 1 463 ? 25.093 -15.425 -35.511 1.00 91.12 463 ARG A N 1
ATOM 3793 C CA . ARG A 1 463 ? 24.084 -15.189 -36.562 1.00 91.12 463 ARG A CA 1
ATOM 3794 C C . ARG A 1 463 ? 23.105 -14.082 -36.170 1.00 91.12 463 ARG A C 1
ATOM 3796 O O . ARG A 1 463 ? 22.697 -13.308 -37.035 1.00 91.12 463 ARG A O 1
ATOM 3803 N N . LEU A 1 464 ? 22.731 -13.992 -34.895 1.00 92.06 464 LEU A N 1
ATOM 3804 C CA . LEU A 1 464 ? 21.856 -12.934 -34.395 1.00 92.06 464 LEU A CA 1
ATOM 3805 C C . LEU A 1 464 ? 22.529 -11.559 -34.455 1.00 92.06 464 LEU A C 1
ATOM 3807 O O . LEU A 1 464 ? 21.903 -10.635 -34.968 1.00 92.06 464 LEU A O 1
ATOM 3811 N N . TYR A 1 465 ? 23.803 -11.424 -34.067 1.00 91.31 465 TYR A N 1
ATOM 3812 C CA . TYR A 1 465 ? 24.556 -10.173 -34.252 1.00 91.31 465 TYR A CA 1
ATOM 3813 C C . TYR A 1 465 ? 24.594 -9.731 -35.722 1.00 91.31 465 TYR A C 1
ATOM 3815 O O . TYR A 1 465 ? 24.321 -8.572 -36.042 1.00 91.31 465 TYR A O 1
ATOM 3823 N N . GLN A 1 466 ? 24.848 -10.670 -36.638 1.00 89.94 466 GLN A N 1
ATOM 3824 C CA . GLN A 1 466 ? 24.861 -10.393 -38.077 1.00 89.94 466 GLN A CA 1
ATOM 3825 C C . GLN A 1 466 ? 23.488 -9.951 -38.613 1.00 89.94 466 GLN A C 1
ATOM 3827 O O . GLN A 1 466 ? 23.419 -9.068 -39.473 1.00 89.94 466 GLN A O 1
ATOM 3832 N N . LYS A 1 467 ? 22.390 -10.544 -38.121 1.00 89.88 467 LYS A N 1
ATOM 3833 C CA . LYS A 1 467 ? 21.014 -10.137 -38.462 1.00 89.88 467 LYS A CA 1
ATOM 3834 C C . LYS A 1 467 ? 20.665 -8.765 -37.876 1.00 89.88 467 LYS A C 1
ATOM 3836 O O . LYS A 1 467 ? 20.120 -7.916 -38.589 1.00 89.88 467 LYS A O 1
ATOM 3841 N N . ALA A 1 468 ? 21.017 -8.533 -36.613 1.00 89.69 468 ALA A N 1
ATOM 3842 C CA . ALA A 1 468 ? 20.779 -7.285 -35.897 1.00 89.69 468 ALA A CA 1
ATOM 3843 C C . ALA A 1 468 ? 21.482 -6.105 -36.583 1.00 89.69 468 ALA A C 1
ATOM 3845 O O . ALA A 1 468 ? 20.865 -5.063 -36.796 1.00 89.69 468 ALA A O 1
ATOM 3846 N N . ALA A 1 469 ? 22.722 -6.301 -37.043 1.00 85.88 469 ALA A N 1
ATOM 3847 C CA . ALA A 1 469 ? 23.515 -5.280 -37.730 1.00 85.88 469 ALA A CA 1
ATOM 3848 C C . ALA A 1 469 ? 22.846 -4.708 -38.995 1.00 85.88 469 ALA A C 1
ATOM 3850 O O . ALA A 1 469 ? 23.123 -3.573 -39.374 1.00 85.88 469 ALA A O 1
ATOM 3851 N N . ASN A 1 470 ? 21.967 -5.474 -39.654 1.00 85.56 470 ASN A N 1
ATOM 3852 C CA . ASN A 1 470 ? 21.228 -5.004 -40.832 1.00 85.56 470 ASN A CA 1
ATOM 3853 C C . ASN A 1 470 ? 19.840 -4.430 -40.490 1.00 85.56 470 ASN A C 1
ATOM 3855 O O . ASN A 1 470 ? 19.211 -3.830 -41.359 1.00 85.56 470 ASN A O 1
ATOM 3859 N N . SER A 1 471 ? 19.349 -4.644 -39.266 1.00 85.50 471 SER A N 1
ATOM 3860 C CA . SER A 1 471 ? 17.964 -4.349 -38.870 1.00 85.50 471 SER A CA 1
ATOM 3861 C C . SER A 1 471 ? 17.854 -3.151 -37.918 1.00 85.50 471 SER A C 1
ATOM 3863 O O . SER A 1 471 ? 16.868 -2.418 -37.969 1.00 85.50 471 SER A O 1
ATOM 3865 N N . VAL A 1 472 ? 18.866 -2.936 -37.071 1.00 85.56 472 VAL A N 1
ATOM 3866 C CA . VAL A 1 472 ? 18.901 -1.890 -36.037 1.00 85.56 472 VAL A CA 1
ATOM 3867 C C . VAL A 1 472 ? 19.103 -0.500 -36.641 1.00 85.56 472 VAL A C 1
ATOM 3869 O O . VAL A 1 472 ? 19.929 -0.306 -37.530 1.00 85.56 472 VAL A O 1
ATOM 3872 N N . SER A 1 473 ? 18.353 0.486 -36.140 1.00 80.75 473 SER A N 1
ATOM 3873 C CA . SER A 1 473 ? 18.366 1.861 -36.669 1.00 80.75 473 SER A CA 1
ATOM 3874 C C . SER A 1 473 ? 18.438 2.965 -35.612 1.00 80.75 473 SER A C 1
ATOM 3876 O O . SER A 1 473 ? 18.670 4.115 -35.974 1.00 80.75 473 SER A O 1
ATOM 3878 N N . ASP A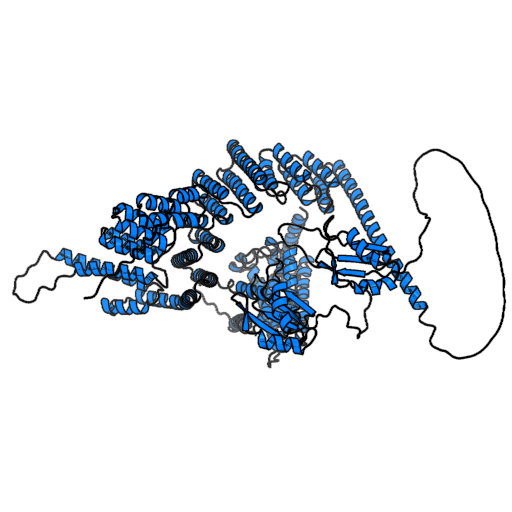 1 474 ? 18.243 2.637 -34.335 1.00 83.81 474 ASP A N 1
ATOM 3879 C CA . ASP A 1 474 ? 18.270 3.579 -33.214 1.00 83.81 474 ASP A CA 1
ATOM 3880 C C . ASP A 1 474 ? 19.696 3.804 -32.684 1.00 83.81 474 ASP A C 1
ATOM 3882 O O . ASP A 1 474 ? 20.260 4.875 -32.892 1.00 83.81 474 ASP A O 1
ATOM 3886 N N . PHE A 1 475 ? 20.305 2.787 -32.068 1.00 81.19 475 PHE A N 1
ATOM 3887 C CA . PHE A 1 475 ? 21.625 2.843 -31.434 1.00 81.19 475 PHE A CA 1
ATOM 3888 C C . PHE A 1 475 ? 22.532 1.716 -31.954 1.00 81.19 475 PHE A C 1
ATOM 3890 O O . PHE A 1 475 ? 22.913 0.811 -31.206 1.00 81.19 475 PHE A O 1
ATOM 3897 N N . PRO A 1 476 ? 22.888 1.736 -33.252 1.00 82.25 476 PRO A N 1
ATOM 3898 C CA . PRO A 1 476 ? 23.691 0.678 -33.863 1.00 82.25 476 PRO A CA 1
ATOM 3899 C C . PRO A 1 476 ? 25.114 0.597 -33.283 1.00 82.25 476 PRO A C 1
ATOM 3901 O O . PRO A 1 476 ? 25.700 -0.479 -33.250 1.00 82.25 476 PRO A O 1
ATOM 3904 N N . GLU A 1 477 ? 25.653 1.705 -32.770 1.00 83.69 477 GLU A N 1
ATOM 3905 C CA . GLU A 1 477 ? 26.992 1.786 -32.167 1.00 83.69 477 GLU A CA 1
ATOM 3906 C C . GLU A 1 477 ? 27.151 0.837 -30.972 1.00 83.69 477 GLU A C 1
ATOM 3908 O O . GLU A 1 477 ? 28.131 0.095 -30.904 1.00 83.69 477 GLU A O 1
ATOM 3913 N N . ALA A 1 478 ? 26.161 0.801 -30.074 1.00 84.50 478 ALA A N 1
ATOM 3914 C CA . ALA A 1 478 ? 26.162 -0.090 -28.915 1.00 84.50 478 ALA A CA 1
ATOM 3915 C C . ALA A 1 478 ? 26.142 -1.566 -29.343 1.00 84.50 478 ALA A C 1
ATOM 3917 O O . ALA A 1 478 ? 26.926 -2.373 -28.847 1.00 84.50 478 ALA A O 1
ATOM 3918 N N . LEU A 1 479 ? 25.308 -1.910 -30.333 1.00 90.06 479 LEU A N 1
ATOM 3919 C CA . LEU A 1 479 ? 25.266 -3.258 -30.903 1.00 90.06 479 LEU A CA 1
ATOM 3920 C C . LEU A 1 479 ? 26.627 -3.668 -31.486 1.00 90.06 479 LEU A C 1
ATOM 3922 O O . LEU A 1 479 ? 27.073 -4.794 -31.275 1.00 90.06 479 LEU A O 1
ATOM 3926 N N . PHE A 1 480 ? 27.291 -2.771 -32.215 1.00 89.19 480 PHE A N 1
ATOM 3927 C CA . PHE A 1 480 ? 28.587 -3.050 -32.832 1.00 89.19 480 PHE A CA 1
ATOM 3928 C C . PHE A 1 480 ? 29.712 -3.215 -31.822 1.00 89.19 480 PHE A C 1
ATOM 3930 O O . PHE A 1 480 ? 30.554 -4.094 -32.002 1.00 89.19 480 PHE A O 1
ATOM 3937 N N . GLN A 1 481 ? 29.724 -2.410 -30.759 1.00 88.31 481 GLN A N 1
ATOM 3938 C CA . GLN A 1 481 ? 30.672 -2.588 -29.662 1.00 88.31 481 GLN A CA 1
ATOM 3939 C C . GLN A 1 481 ? 30.498 -3.968 -29.020 1.00 88.31 481 GLN A C 1
ATOM 3941 O O . GLN A 1 481 ? 31.478 -4.704 -28.903 1.00 88.31 481 GLN A O 1
ATOM 3946 N N . CYS A 1 482 ? 29.257 -4.363 -28.711 1.00 89.94 482 CYS A N 1
ATOM 3947 C CA . CYS A 1 482 ? 28.958 -5.693 -28.178 1.00 89.94 482 CYS A CA 1
ATOM 3948 C C . CYS A 1 482 ? 29.331 -6.820 -29.154 1.00 89.94 482 CYS A C 1
ATOM 3950 O O . CYS A 1 482 ? 29.862 -7.840 -28.723 1.00 89.94 482 CYS A O 1
ATOM 3952 N N . TRP A 1 483 ? 29.110 -6.645 -30.462 1.00 92.88 483 TRP A N 1
ATOM 3953 C CA . TRP A 1 483 ? 29.479 -7.651 -31.462 1.00 92.88 483 TRP A CA 1
ATOM 3954 C C . TRP A 1 483 ? 31.000 -7.815 -31.581 1.00 92.88 483 TRP A C 1
ATOM 3956 O O . TRP A 1 483 ? 31.502 -8.935 -31.556 1.00 92.88 483 TRP A O 1
ATOM 3966 N N . ILE A 1 484 ? 31.755 -6.713 -31.656 1.00 91.44 484 ILE A N 1
ATOM 3967 C CA . ILE A 1 484 ? 33.224 -6.764 -31.688 1.00 91.44 484 ILE A CA 1
ATOM 3968 C C . ILE A 1 484 ? 33.757 -7.419 -30.414 1.00 91.44 484 ILE A C 1
ATOM 3970 O O . ILE A 1 484 ? 34.679 -8.225 -30.494 1.00 91.44 484 ILE A O 1
ATOM 3974 N N . GLN A 1 485 ? 33.194 -7.076 -29.256 1.00 92.25 485 GLN A N 1
ATOM 3975 C CA . GLN A 1 485 ? 33.599 -7.661 -27.984 1.00 92.25 485 GLN A CA 1
ATOM 3976 C C . GLN A 1 485 ? 33.312 -9.170 -27.938 1.00 92.25 485 GLN A C 1
ATOM 3978 O O . GLN A 1 485 ? 34.198 -9.944 -27.597 1.00 92.25 485 GLN A O 1
ATOM 3983 N N . PHE A 1 486 ? 32.138 -9.600 -28.403 1.00 93.25 486 PHE A N 1
ATOM 3984 C CA . PHE A 1 486 ? 31.793 -11.016 -28.534 1.00 93.25 486 PHE A CA 1
ATOM 3985 C C . PHE A 1 486 ? 32.789 -11.796 -29.411 1.00 93.25 486 PHE A C 1
ATOM 3987 O O . PHE A 1 486 ? 33.244 -12.861 -29.009 1.00 93.25 486 PHE A O 1
ATOM 3994 N N . GLU A 1 487 ? 33.188 -11.272 -30.577 1.00 93.25 487 GLU A N 1
ATOM 3995 C CA . GLU A 1 487 ? 34.161 -11.976 -31.433 1.00 93.25 487 GLU A CA 1
ATOM 3996 C C . GLU A 1 487 ? 35.593 -11.948 -30.868 1.00 93.25 487 GLU A C 1
ATOM 3998 O O . GLU A 1 487 ? 36.401 -12.795 -31.239 1.00 93.25 487 GLU A O 1
ATOM 4003 N N . ARG A 1 488 ? 35.933 -11.009 -29.969 1.00 90.69 488 ARG A N 1
ATOM 4004 C CA . ARG A 1 488 ? 37.214 -11.044 -29.234 1.00 90.69 488 ARG A CA 1
ATOM 4005 C C . ARG A 1 488 ? 37.252 -12.173 -28.207 1.00 90.69 488 ARG A C 1
ATOM 4007 O O . ARG A 1 488 ? 38.317 -12.737 -27.986 1.00 90.69 488 ARG A O 1
ATOM 4014 N N . GLU A 1 489 ? 36.119 -12.445 -27.567 1.00 90.56 489 GLU A N 1
ATOM 4015 C CA . GLU A 1 489 ? 35.983 -13.444 -26.502 1.00 90.56 489 GLU A CA 1
ATOM 4016 C C . GLU A 1 489 ? 35.797 -14.860 -27.060 1.00 90.56 489 GLU A C 1
ATOM 4018 O O . GLU A 1 489 ? 36.443 -15.799 -26.603 1.00 90.56 489 GLU A O 1
ATOM 4023 N N . GLU A 1 490 ? 34.910 -15.014 -28.047 1.00 86.81 490 GLU A N 1
ATOM 4024 C CA . GLU A 1 490 ? 34.397 -16.316 -28.504 1.00 86.81 490 GLU A CA 1
ATOM 4025 C C . GLU A 1 490 ? 34.618 -16.573 -30.012 1.00 86.81 490 GLU A C 1
ATOM 4027 O O . GLU A 1 490 ? 34.212 -17.611 -30.547 1.00 86.81 490 GLU A O 1
ATOM 4032 N N . GLY A 1 491 ? 35.204 -15.614 -30.735 1.00 87.62 491 GLY A N 1
ATOM 4033 C CA . GLY A 1 491 ? 35.395 -15.661 -32.186 1.00 87.62 491 GLY A CA 1
ATOM 4034 C C . GLY A 1 491 ? 36.804 -16.042 -32.620 1.00 87.62 491 GLY A C 1
ATOM 4035 O O . GLY A 1 491 ? 37.763 -16.022 -31.850 1.00 87.62 491 GLY A O 1
ATOM 4036 N N . THR A 1 492 ? 36.943 -16.386 -33.901 1.00 90.06 492 THR A N 1
ATOM 4037 C CA . THR A 1 492 ? 38.265 -16.492 -34.527 1.00 90.06 492 THR A CA 1
ATOM 4038 C C . THR A 1 492 ? 38.748 -15.115 -34.987 1.00 90.06 492 THR A C 1
ATOM 4040 O O . THR A 1 492 ? 37.959 -14.185 -35.162 1.00 90.06 492 THR A O 1
ATOM 4043 N N . LEU A 1 493 ? 40.048 -14.976 -35.269 1.00 88.00 493 LEU A N 1
ATOM 4044 C CA . LEU A 1 493 ? 40.588 -13.734 -35.840 1.00 88.00 493 LEU A CA 1
ATOM 4045 C C . LEU A 1 493 ? 39.880 -13.344 -37.153 1.00 88.00 493 LEU A C 1
ATOM 4047 O O . LEU A 1 493 ? 39.649 -12.164 -37.402 1.00 88.00 493 LEU A O 1
ATOM 4051 N N . GLN A 1 494 ? 39.472 -14.333 -37.958 1.00 89.88 494 GLN A N 1
ATOM 4052 C CA . GLN A 1 494 ? 38.720 -14.099 -39.193 1.00 89.88 494 GLN A CA 1
ATOM 4053 C C . GLN A 1 494 ? 37.324 -13.522 -38.917 1.00 89.88 494 GLN A C 1
ATOM 4055 O O . GLN A 1 494 ? 36.889 -12.611 -39.624 1.00 89.88 494 GLN A O 1
ATOM 4060 N N . ASP A 1 495 ? 36.641 -14.011 -37.878 1.00 89.19 495 ASP A N 1
ATOM 4061 C CA . ASP A 1 495 ? 35.327 -13.506 -37.465 1.00 89.19 495 ASP A CA 1
ATOM 4062 C C . ASP A 1 495 ? 35.427 -12.081 -36.902 1.00 89.19 495 ASP A C 1
ATOM 4064 O O . ASP A 1 495 ? 34.612 -11.217 -37.236 1.00 89.19 495 ASP A O 1
ATOM 4068 N N . LEU A 1 496 ? 36.472 -11.800 -36.114 1.00 89.44 496 LEU A N 1
ATOM 4069 C CA . LEU A 1 496 ? 36.749 -10.467 -35.580 1.00 89.44 496 LEU A CA 1
ATOM 4070 C C . LEU A 1 496 ? 37.048 -9.454 -36.694 1.00 89.44 496 LEU A C 1
ATOM 4072 O O . LEU A 1 496 ? 36.516 -8.340 -36.681 1.00 89.44 496 LEU A O 1
ATOM 4076 N N . ASP A 1 497 ? 37.866 -9.836 -37.675 1.00 88.94 497 ASP A N 1
ATOM 4077 C CA . ASP A 1 497 ? 38.166 -9.003 -38.840 1.00 88.94 497 ASP A CA 1
ATOM 4078 C C . ASP A 1 497 ? 36.916 -8.755 -39.688 1.00 88.94 497 ASP A C 1
ATOM 4080 O O . ASP A 1 497 ? 36.694 -7.639 -40.170 1.00 88.94 497 ASP A O 1
ATOM 4084 N N . PHE A 1 498 ? 36.067 -9.772 -39.852 1.00 90.12 498 PHE A N 1
ATOM 4085 C CA . PHE A 1 498 ? 34.791 -9.633 -40.544 1.00 90.12 498 PHE A CA 1
ATOM 4086 C C . PHE A 1 498 ? 33.859 -8.647 -39.827 1.00 90.12 498 PHE A C 1
ATOM 4088 O O . PHE A 1 498 ? 33.317 -7.741 -40.470 1.00 90.12 498 PHE A O 1
ATOM 4095 N N . ALA A 1 499 ? 33.706 -8.778 -38.506 1.00 88.12 499 ALA A N 1
ATOM 4096 C CA . ALA A 1 499 ? 32.894 -7.873 -37.698 1.00 88.12 499 ALA A CA 1
ATOM 4097 C C . ALA A 1 499 ? 33.418 -6.431 -37.783 1.00 88.12 499 ALA A C 1
ATOM 4099 O O . ALA A 1 499 ? 32.651 -5.520 -38.091 1.00 88.12 499 ALA A O 1
ATOM 4100 N N . ARG A 1 500 ? 34.731 -6.212 -37.622 1.00 87.94 500 ARG A N 1
ATOM 4101 C CA . ARG A 1 500 ? 35.352 -4.878 -37.734 1.00 87.94 500 ARG A CA 1
ATOM 4102 C C . ARG A 1 500 ? 35.106 -4.231 -39.094 1.00 87.94 500 ARG A C 1
ATOM 4104 O O . ARG A 1 500 ? 34.650 -3.092 -39.132 1.00 87.94 500 ARG A O 1
ATOM 4111 N N . LYS A 1 501 ? 35.314 -4.965 -40.194 1.00 88.81 501 LYS A N 1
ATOM 4112 C CA . LYS A 1 501 ? 35.054 -4.468 -41.559 1.00 88.81 501 LYS A CA 1
ATOM 4113 C C . LYS A 1 501 ? 33.589 -4.080 -41.764 1.00 88.81 501 LYS A C 1
ATOM 4115 O O . LYS A 1 501 ? 33.289 -3.057 -42.375 1.00 88.81 501 LYS A O 1
ATOM 4120 N N . LYS A 1 502 ? 32.658 -4.890 -41.248 1.00 86.12 502 LYS A N 1
ATOM 4121 C CA . LYS A 1 502 ? 31.213 -4.609 -41.294 1.00 86.12 502 LYS A CA 1
ATOM 4122 C C . LYS A 1 502 ? 30.852 -3.337 -40.524 1.00 86.12 502 LYS A C 1
ATOM 4124 O O . LYS A 1 502 ? 30.073 -2.532 -41.035 1.00 86.12 502 LYS A O 1
ATOM 4129 N N . VAL A 1 503 ? 31.414 -3.160 -39.328 1.00 85.88 503 VAL A N 1
ATOM 4130 C CA . VAL A 1 503 ? 31.191 -1.981 -38.479 1.00 85.88 503 VAL A CA 1
ATOM 4131 C C . VAL A 1 503 ? 31.777 -0.728 -39.124 1.00 85.88 503 VAL A C 1
ATOM 4133 O O . VAL A 1 503 ? 31.078 0.274 -39.233 1.00 85.88 503 VAL A O 1
ATOM 4136 N N . GLU A 1 504 ? 33.011 -0.792 -39.624 1.00 84.75 504 GLU A N 1
ATOM 4137 C CA . GLU A 1 504 ? 33.681 0.316 -40.312 1.00 84.75 504 GLU A CA 1
ATOM 4138 C C . GLU A 1 504 ? 32.871 0.793 -41.523 1.00 84.75 504 GLU A C 1
ATOM 4140 O O . GLU A 1 504 ? 32.513 1.968 -41.605 1.00 84.75 504 GLU A O 1
ATOM 4145 N N . HIS A 1 505 ? 32.442 -0.135 -42.386 1.00 84.25 505 HIS A N 1
ATOM 4146 C CA . HIS A 1 505 ? 31.611 0.193 -43.545 1.00 84.25 505 HIS A CA 1
ATOM 4147 C C . HIS A 1 505 ? 30.271 0.849 -43.163 1.00 84.25 505 HIS A C 1
ATOM 4149 O O . HIS A 1 505 ? 29.742 1.705 -43.881 1.00 84.25 505 HIS A O 1
ATOM 4155 N N . TYR A 1 506 ? 29.688 0.452 -42.031 1.00 80.19 506 TYR A N 1
ATOM 4156 C CA . TYR A 1 506 ? 28.453 1.053 -41.539 1.00 80.19 506 TYR A CA 1
ATOM 4157 C C . TYR A 1 506 ? 28.688 2.456 -40.954 1.00 80.19 506 TYR A C 1
ATOM 4159 O O . TYR A 1 506 ? 27.926 3.379 -41.259 1.00 80.19 506 TYR A O 1
ATOM 4167 N N . MET A 1 507 ? 29.755 2.641 -40.172 1.00 75.56 507 MET A N 1
ATOM 4168 C CA . MET A 1 507 ? 30.139 3.940 -39.607 1.00 75.56 507 MET A CA 1
ATOM 4169 C C . MET A 1 507 ? 30.492 4.947 -40.703 1.00 75.56 507 MET A C 1
ATOM 4171 O O . MET A 1 507 ? 30.053 6.093 -40.642 1.00 75.56 507 MET A O 1
ATOM 4175 N N . GLU A 1 508 ? 31.179 4.521 -41.765 1.00 81.38 508 GLU A N 1
ATOM 4176 C CA . GLU A 1 508 ? 31.425 5.350 -42.948 1.00 81.38 508 GLU A CA 1
ATOM 4177 C C . GLU A 1 508 ? 30.121 5.835 -43.588 1.00 81.38 508 GLU A C 1
ATOM 4179 O O . GLU A 1 508 ? 29.973 7.020 -43.892 1.00 81.38 508 GLU A O 1
ATOM 4184 N N . ARG A 1 509 ? 29.133 4.946 -43.750 1.00 80.88 509 ARG A N 1
ATOM 4185 C CA . ARG A 1 509 ? 27.814 5.307 -44.294 1.00 80.88 509 ARG A CA 1
ATOM 4186 C C . ARG A 1 509 ? 27.054 6.278 -43.391 1.00 80.88 509 ARG A C 1
ATOM 4188 O O . ARG A 1 509 ? 26.386 7.180 -43.904 1.00 80.88 509 ARG A O 1
ATOM 4195 N N . LEU A 1 510 ? 27.141 6.121 -42.070 1.00 72.94 510 LEU A N 1
ATOM 4196 C CA . LEU A 1 510 ? 26.554 7.061 -41.111 1.00 72.94 510 LEU A CA 1
ATOM 4197 C C . LEU A 1 510 ? 27.250 8.424 -41.151 1.00 72.94 510 LEU A C 1
ATOM 4199 O O . LEU A 1 510 ? 26.565 9.437 -41.297 1.00 72.94 510 LEU A O 1
ATOM 4203 N N . HIS A 1 511 ? 28.584 8.461 -41.110 1.00 74.88 511 HIS A N 1
ATOM 4204 C CA . HIS A 1 511 ? 29.370 9.691 -41.213 1.00 74.88 511 HIS A CA 1
ATOM 4205 C C . HIS A 1 511 ? 29.111 10.414 -42.536 1.00 74.88 511 HIS A C 1
ATOM 4207 O O . HIS A 1 511 ? 28.947 11.630 -42.544 1.00 74.88 511 HIS A O 1
ATOM 4213 N N . GLN A 1 512 ? 28.980 9.690 -43.651 1.00 77.62 512 GLN A N 1
ATOM 4214 C CA . GLN A 1 512 ? 28.597 10.270 -44.940 1.00 77.62 512 GLN A CA 1
ATOM 4215 C C . GLN A 1 512 ? 27.187 10.870 -44.903 1.00 77.62 512 GLN A C 1
ATOM 4217 O O . GLN A 1 512 ? 26.986 11.976 -45.404 1.00 77.62 512 GLN A O 1
ATOM 4222 N N . ARG A 1 513 ? 26.208 10.192 -44.288 1.00 74.44 513 ARG A N 1
ATOM 4223 C CA . ARG A 1 513 ? 24.844 10.729 -44.128 1.00 74.44 513 ARG A CA 1
ATOM 4224 C C . ARG A 1 513 ? 24.822 11.976 -43.242 1.00 74.44 513 ARG A C 1
ATOM 4226 O O . ARG A 1 513 ? 24.214 12.967 -43.637 1.00 74.44 513 ARG A O 1
ATOM 4233 N N . GLN A 1 514 ? 25.523 11.956 -42.109 1.00 69.62 514 GLN A N 1
ATOM 4234 C CA . GLN A 1 514 ? 25.650 13.096 -41.194 1.00 69.62 514 GLN A CA 1
ATOM 4235 C C . GLN A 1 514 ? 26.407 14.268 -41.839 1.00 69.62 514 GLN A C 1
ATOM 4237 O O . GLN A 1 514 ? 26.002 15.424 -41.722 1.00 69.62 514 GLN A O 1
ATOM 4242 N N . ALA A 1 515 ? 27.471 13.988 -42.593 1.00 73.19 515 ALA A N 1
ATOM 4243 C CA . ALA A 1 515 ? 28.211 14.991 -43.350 1.00 73.19 515 ALA A CA 1
ATOM 4244 C C . ALA A 1 515 ? 27.356 15.592 -44.471 1.00 73.19 515 ALA A C 1
ATOM 4246 O O . ALA A 1 515 ? 27.404 16.799 -44.686 1.00 73.19 515 ALA A O 1
ATOM 4247 N N . GLN A 1 516 ? 26.523 14.799 -45.152 1.00 75.75 516 GLN A N 1
ATOM 4248 C CA . GLN A 1 516 ? 25.585 15.297 -46.162 1.00 75.75 516 GLN A CA 1
ATOM 4249 C C . GLN A 1 516 ? 24.479 16.164 -45.549 1.00 75.75 516 GLN A C 1
ATOM 4251 O O . GLN A 1 516 ? 24.150 17.207 -46.119 1.00 75.75 516 GLN A O 1
ATOM 4256 N N . THR A 1 517 ? 23.922 15.794 -44.391 1.00 71.62 517 THR A N 1
ATOM 4257 C CA . THR A 1 517 ? 22.944 16.634 -43.679 1.00 71.62 517 THR A CA 1
ATOM 4258 C C . THR A 1 517 ? 23.579 17.930 -43.181 1.00 71.62 517 THR A C 1
ATOM 4260 O O . THR A 1 517 ? 23.023 19.005 -43.409 1.00 71.62 517 THR A O 1
ATOM 4263 N N . ASN A 1 518 ? 24.787 17.863 -42.616 1.00 71.12 518 ASN A N 1
ATOM 4264 C CA . ASN A 1 518 ? 25.519 19.032 -42.124 1.00 71.12 518 ASN A CA 1
ATOM 4265 C C . ASN A 1 518 ? 26.007 19.928 -43.272 1.00 71.12 518 ASN A C 1
ATOM 4267 O O . ASN A 1 518 ? 25.971 21.150 -43.162 1.00 71.12 518 ASN A O 1
ATOM 4271 N N . ALA A 1 519 ? 26.401 19.356 -44.412 1.00 71.62 519 ALA A N 1
ATOM 4272 C CA . ALA A 1 519 ? 26.780 20.104 -45.610 1.00 71.62 519 ALA A CA 1
ATOM 4273 C C . ALA A 1 519 ? 25.574 20.782 -46.271 1.00 71.62 519 ALA A C 1
ATOM 4275 O O . ALA A 1 519 ? 25.707 21.904 -46.763 1.00 71.62 519 ALA A O 1
ATOM 4276 N N . ARG A 1 520 ? 24.393 20.146 -46.257 1.00 70.56 520 ARG A N 1
ATOM 4277 C CA . ARG A 1 520 ? 23.135 20.777 -46.689 1.00 70.56 520 ARG A CA 1
ATOM 4278 C C . ARG A 1 520 ? 22.767 21.952 -45.776 1.00 70.56 520 ARG A C 1
ATOM 4280 O O . ARG A 1 520 ? 22.492 23.029 -46.298 1.00 70.56 520 ARG A O 1
ATOM 4287 N N . ALA A 1 521 ? 22.874 21.785 -44.456 1.00 65.06 521 ALA A N 1
ATOM 4288 C CA . ALA A 1 521 ? 22.638 22.850 -43.475 1.00 65.06 521 ALA A CA 1
ATOM 4289 C C . ALA A 1 521 ? 23.675 23.995 -43.554 1.00 65.06 521 ALA A C 1
ATOM 4291 O O . ALA A 1 521 ? 23.339 25.173 -43.445 1.00 65.06 521 ALA A O 1
ATOM 4292 N N . ASN A 1 522 ? 24.946 23.684 -43.821 1.00 68.00 522 ASN A N 1
ATOM 4293 C CA . ASN A 1 522 ? 25.994 24.695 -43.985 1.00 68.00 522 ASN A CA 1
ATOM 4294 C C . ASN A 1 522 ? 25.915 25.425 -45.333 1.00 68.00 522 ASN A C 1
ATOM 4296 O O . ASN A 1 522 ? 26.218 26.619 -45.396 1.00 68.00 522 ASN A O 1
ATOM 4300 N N . LYS A 1 523 ? 25.485 24.754 -46.414 1.00 69.12 523 LYS A N 1
ATOM 4301 C CA . LYS A 1 523 ? 25.207 25.411 -47.703 1.00 69.12 523 LYS A CA 1
ATOM 4302 C C . LYS A 1 523 ? 24.024 26.374 -47.595 1.00 69.12 523 LYS A C 1
ATOM 4304 O O . LYS A 1 523 ? 24.119 27.464 -48.158 1.00 69.12 523 LYS A O 1
ATOM 4309 N N . SER A 1 524 ? 22.965 26.035 -46.852 1.00 60.97 524 SER A N 1
ATOM 4310 C CA . SER A 1 524 ? 21.862 26.974 -46.596 1.00 60.97 524 SER A CA 1
ATOM 4311 C C . SER A 1 524 ? 22.314 28.170 -45.747 1.00 60.97 524 SER A C 1
ATOM 4313 O O . SER A 1 524 ? 22.044 29.309 -46.124 1.00 60.97 524 SER A O 1
ATOM 4315 N N . ASN A 1 525 ? 23.113 27.952 -44.695 1.00 58.47 525 ASN A N 1
ATOM 4316 C CA . ASN A 1 525 ? 23.640 29.037 -43.851 1.00 58.47 525 ASN A CA 1
ATOM 4317 C C . ASN A 1 525 ? 24.611 29.985 -44.583 1.00 58.47 525 ASN A C 1
ATOM 4319 O O . ASN A 1 525 ? 24.559 31.203 -44.396 1.00 58.47 525 ASN A O 1
ATOM 4323 N N . ARG A 1 526 ? 25.490 29.457 -45.449 1.00 62.41 526 ARG A N 1
ATOM 4324 C CA . ARG A 1 526 ? 26.417 30.281 -46.253 1.00 62.41 526 ARG A CA 1
ATOM 4325 C C . ARG A 1 526 ? 25.704 31.092 -47.336 1.00 62.41 526 ARG A C 1
ATOM 4327 O O . ARG A 1 526 ? 26.186 32.169 -47.689 1.00 62.41 526 ARG A O 1
ATOM 4334 N N . ARG A 1 527 ? 24.575 30.598 -47.855 1.00 55.97 527 ARG A N 1
ATOM 4335 C CA . ARG A 1 527 ? 23.740 31.329 -48.818 1.00 55.97 527 ARG A CA 1
ATOM 4336 C C . ARG A 1 527 ? 23.062 32.534 -48.150 1.00 55.97 527 ARG A C 1
ATOM 4338 O O . ARG A 1 527 ? 23.229 33.642 -48.647 1.00 55.97 527 ARG A O 1
ATOM 4345 N N . MET A 1 528 ? 22.492 32.352 -46.953 1.00 52.38 528 MET A N 1
ATOM 4346 C CA . MET A 1 528 ? 21.931 33.449 -46.142 1.00 52.38 528 MET A CA 1
ATOM 4347 C C . MET A 1 528 ? 22.972 34.511 -45.731 1.00 52.38 528 MET A C 1
ATOM 4349 O O . MET A 1 528 ? 22.669 35.700 -45.702 1.00 52.38 528 MET A O 1
ATOM 4353 N N . GLN A 1 529 ? 24.225 34.130 -45.444 1.00 52.44 529 GLN A N 1
ATOM 4354 C CA . GLN A 1 529 ? 25.287 35.101 -45.114 1.00 52.44 529 GLN A CA 1
ATOM 4355 C C . GLN A 1 529 ? 25.786 35.927 -46.309 1.00 52.44 529 GLN A C 1
ATOM 4357 O O . GLN A 1 529 ? 26.243 37.053 -46.117 1.00 52.44 529 GLN A O 1
ATOM 4362 N N . ARG A 1 530 ? 25.745 35.384 -47.533 1.00 52.62 530 ARG A N 1
ATOM 4363 C CA . ARG A 1 530 ? 26.137 36.133 -48.740 1.00 52.62 530 ARG A CA 1
ATOM 4364 C C . ARG A 1 530 ? 25.066 37.132 -49.167 1.00 52.62 530 ARG A C 1
ATOM 4366 O O . ARG A 1 530 ? 25.423 38.210 -49.627 1.00 52.62 530 ARG A O 1
ATOM 4373 N N . GLU A 1 531 ? 23.795 36.801 -48.965 1.00 48.16 531 GLU A N 1
ATOM 4374 C CA . GLU A 1 531 ? 22.677 37.708 -49.247 1.00 48.16 531 GLU A CA 1
ATOM 4375 C C . GLU A 1 531 ? 22.639 38.883 -48.249 1.00 48.16 531 GLU A C 1
ATOM 4377 O O . GLU A 1 531 ? 22.495 40.023 -48.680 1.00 48.16 531 GLU A O 1
ATOM 4382 N N . GLY A 1 532 ? 22.949 38.657 -46.963 1.00 48.34 532 GLY A N 1
ATOM 4383 C CA . GLY A 1 532 ? 23.065 39.737 -45.966 1.00 48.34 532 GLY A CA 1
ATOM 4384 C C . GLY A 1 532 ? 24.270 40.680 -46.138 1.00 48.34 532 GLY A C 1
ATOM 4385 O O . GLY A 1 532 ? 24.238 41.810 -45.672 1.00 48.34 532 GLY A O 1
ATOM 4386 N N . ARG A 1 533 ? 25.343 40.268 -46.834 1.00 44.88 533 ARG A N 1
ATOM 4387 C CA . ARG A 1 533 ? 26.517 41.138 -47.087 1.00 44.88 533 ARG A CA 1
ATOM 4388 C C . ARG A 1 533 ? 26.347 42.082 -48.279 1.00 44.88 533 ARG A C 1
ATOM 4390 O O . ARG A 1 533 ? 27.094 43.052 -48.384 1.00 44.88 533 ARG A O 1
ATOM 4397 N N . ASN A 1 534 ? 25.404 41.793 -49.176 1.00 44.56 534 ASN A N 1
ATOM 4398 C CA . ASN A 1 534 ? 25.099 42.663 -50.313 1.00 44.56 534 ASN A CA 1
ATOM 4399 C C . ASN A 1 534 ? 24.082 43.761 -49.964 1.00 44.56 534 ASN A C 1
ATOM 4401 O O . ASN A 1 534 ? 24.092 44.780 -50.644 1.00 44.56 534 ASN A O 1
ATOM 4405 N N . SER A 1 535 ? 23.276 43.607 -48.903 1.00 44.34 535 SER A N 1
ATOM 4406 C CA . SER A 1 535 ? 22.369 44.664 -48.422 1.00 44.34 535 SER A CA 1
ATOM 4407 C C . SER A 1 535 ? 23.097 45.792 -47.677 1.00 44.34 535 SER A C 1
ATOM 4409 O O . SER A 1 535 ? 22.708 46.950 -47.806 1.00 44.34 535 SER A O 1
ATOM 4411 N N . ASP A 1 536 ? 24.199 45.487 -46.979 1.00 42.72 536 ASP A N 1
ATOM 4412 C CA . ASP A 1 536 ? 24.960 46.472 -46.185 1.00 42.72 536 ASP A CA 1
ATOM 4413 C C . ASP A 1 536 ? 25.837 47.419 -47.024 1.00 42.72 536 ASP A C 1
ATOM 4415 O O . ASP A 1 536 ? 26.209 48.498 -46.565 1.00 42.72 536 ASP A O 1
ATOM 4419 N N . ARG A 1 537 ? 26.161 47.063 -48.276 1.00 42.47 537 ARG A N 1
ATOM 4420 C CA . ARG A 1 537 ? 26.929 47.946 -49.180 1.00 42.47 537 ARG A CA 1
ATOM 4421 C C . ARG A 1 537 ? 26.068 48.960 -49.934 1.00 42.47 537 ARG A C 1
ATOM 4423 O O . ARG A 1 537 ? 26.615 49.914 -50.474 1.00 42.47 537 ARG A O 1
ATOM 4430 N N . THR A 1 538 ? 24.748 48.784 -49.951 1.00 43.75 538 THR A N 1
ATOM 4431 C CA . THR A 1 538 ? 23.792 49.699 -50.602 1.00 43.75 538 THR A CA 1
ATOM 4432 C C . THR A 1 538 ? 23.183 50.741 -49.658 1.00 43.75 538 THR A C 1
ATOM 4434 O O . THR A 1 538 ? 22.424 51.582 -50.118 1.00 43.75 538 THR A O 1
ATOM 4437 N N . ALA A 1 539 ? 23.526 50.732 -48.362 1.00 42.72 539 ALA A N 1
ATOM 4438 C CA . ALA A 1 539 ? 22.916 51.603 -47.347 1.00 42.72 539 ALA A CA 1
ATOM 4439 C C . ALA A 1 539 ? 23.836 52.717 -46.789 1.00 42.72 539 ALA A C 1
ATOM 4441 O O . ALA A 1 539 ? 23.492 53.343 -45.791 1.00 42.72 539 ALA A O 1
ATOM 4442 N N . THR A 1 540 ? 25.001 52.986 -47.395 1.00 38.50 540 THR A N 1
ATOM 4443 C CA . THR A 1 540 ? 25.961 54.010 -46.905 1.00 38.50 540 THR A CA 1
ATOM 4444 C C . THR A 1 540 ? 26.281 55.142 -47.884 1.00 38.50 540 THR A C 1
ATOM 4446 O O . THR A 1 540 ? 27.188 55.930 -47.631 1.00 38.50 540 THR A O 1
ATOM 4449 N N . ILE A 1 541 ? 25.529 55.289 -48.976 1.00 40.34 541 ILE A N 1
ATOM 4450 C CA . ILE A 1 541 ? 25.658 56.441 -49.878 1.00 40.34 541 ILE A CA 1
ATOM 4451 C C . ILE A 1 541 ? 24.252 56.833 -50.332 1.00 40.34 541 ILE A C 1
ATOM 4453 O O . ILE A 1 541 ? 23.826 56.377 -51.377 1.00 40.34 541 ILE A O 1
ATOM 4457 N N . ASP A 1 542 ? 23.509 57.572 -49.502 1.00 35.44 542 ASP A N 1
ATOM 4458 C CA . ASP A 1 542 ? 22.432 58.487 -49.932 1.00 35.44 542 ASP A CA 1
ATOM 4459 C C . ASP A 1 542 ? 21.906 59.286 -48.727 1.00 35.44 542 ASP A C 1
ATOM 4461 O O . ASP A 1 542 ? 20.769 59.176 -48.275 1.00 35.44 542 ASP A O 1
ATOM 4465 N N . ALA A 1 543 ? 22.787 60.121 -48.181 1.00 34.28 543 ALA A N 1
ATOM 4466 C CA . ALA A 1 543 ? 22.403 61.279 -47.389 1.00 34.28 543 ALA A CA 1
ATOM 4467 C C . ALA A 1 543 ? 23.424 62.386 -47.656 1.00 34.28 543 ALA A C 1
ATOM 4469 O O . ALA A 1 543 ? 24.369 62.532 -46.892 1.00 34.28 543 ALA A O 1
ATOM 4470 N N . HIS A 1 544 ? 23.267 63.101 -48.775 1.00 32.91 544 HIS A N 1
ATOM 4471 C CA . HIS A 1 544 ? 23.522 64.543 -48.912 1.00 32.91 544 HIS A CA 1
ATOM 4472 C C . HIS A 1 544 ? 23.107 65.001 -50.321 1.00 32.91 544 HIS A C 1
ATOM 4474 O O . HIS A 1 544 ? 23.785 64.739 -51.310 1.00 32.91 544 HIS A O 1
ATOM 4480 N N . ASN A 1 545 ? 21.978 65.708 -50.398 1.00 28.25 545 ASN A N 1
ATOM 4481 C CA . ASN A 1 545 ? 21.620 66.522 -51.557 1.00 28.25 545 ASN A CA 1
ATOM 4482 C C . ASN A 1 545 ? 22.495 67.782 -51.571 1.00 28.25 545 ASN A C 1
ATOM 4484 O O . ASN A 1 545 ? 22.587 68.465 -50.552 1.00 28.25 545 ASN A O 1
ATOM 4488 N N . GLY A 1 546 ? 23.071 68.135 -52.725 1.00 25.95 546 GLY A N 1
ATOM 4489 C CA . GLY A 1 546 ? 23.796 69.396 -52.863 1.00 25.95 546 GLY A CA 1
ATOM 4490 C C . GLY A 1 546 ? 24.511 69.631 -54.194 1.00 25.95 546 GLY A C 1
ATOM 4491 O O . GLY A 1 546 ? 25.731 69.668 -54.229 1.00 25.95 546 GLY A O 1
ATOM 4492 N N . SER A 1 547 ? 23.731 69.948 -55.231 1.00 27.61 547 SER A N 1
ATOM 4493 C CA . SER A 1 547 ? 24.081 70.876 -56.325 1.00 27.61 547 SER A CA 1
ATOM 4494 C C . SER A 1 547 ? 24.914 70.413 -57.546 1.00 27.61 547 SER A C 1
ATOM 4496 O O . SER A 1 547 ? 25.949 69.774 -57.449 1.00 27.61 547 SER A O 1
ATOM 4498 N N . GLU A 1 548 ? 24.418 70.892 -58.697 1.00 27.11 548 GLU A N 1
ATOM 4499 C CA . GLU A 1 548 ? 25.109 71.287 -59.936 1.00 27.11 548 GLU A CA 1
ATOM 4500 C C . GLU A 1 548 ? 25.598 70.263 -60.997 1.00 27.11 548 GLU A C 1
ATOM 4502 O O . GLU A 1 548 ? 26.621 69.607 -60.876 1.00 27.11 548 GLU A O 1
ATOM 4507 N N . ARG A 1 549 ? 24.926 70.388 -62.161 1.00 27.78 549 ARG A N 1
ATOM 4508 C CA . ARG A 1 549 ? 25.445 70.496 -63.550 1.00 27.78 549 ARG A CA 1
ATOM 4509 C C . ARG A 1 549 ? 25.683 69.237 -64.418 1.00 27.78 549 ARG A C 1
ATOM 4511 O O . ARG A 1 549 ? 26.352 68.281 -64.059 1.00 27.78 549 ARG A O 1
ATOM 4518 N N . ARG A 1 550 ? 25.124 69.375 -65.640 1.00 25.88 550 ARG A N 1
ATOM 4519 C CA . ARG A 1 550 ? 25.473 68.837 -66.983 1.00 25.88 550 ARG A CA 1
ATOM 4520 C C . ARG A 1 550 ? 26.959 68.423 -67.114 1.00 25.88 550 ARG A C 1
ATOM 4522 O O . ARG A 1 550 ? 27.802 69.079 -66.526 1.00 25.88 550 ARG A O 1
ATOM 4529 N N . ASP A 1 551 ? 27.393 67.446 -67.917 1.00 26.52 551 ASP A N 1
ATOM 4530 C CA . ASP A 1 551 ? 27.090 67.234 -69.339 1.00 26.52 551 ASP A CA 1
ATOM 4531 C C . ASP A 1 551 ? 27.737 65.924 -69.881 1.00 26.52 551 ASP A C 1
ATOM 4533 O O . ASP A 1 551 ? 28.849 65.565 -69.511 1.00 26.52 551 ASP A O 1
ATOM 4537 N N . SER A 1 552 ? 27.094 65.317 -70.886 1.00 26.05 552 SER A N 1
ATOM 4538 C CA . SER A 1 552 ? 27.688 64.664 -72.077 1.00 26.05 552 SER A CA 1
ATOM 4539 C C . SER A 1 552 ? 28.558 63.364 -72.049 1.00 26.05 552 SER A C 1
ATOM 4541 O O . SER A 1 552 ? 29.720 63.353 -71.673 1.00 26.05 552 SER A O 1
ATOM 4543 N N . ARG A 1 553 ? 28.023 62.357 -72.777 1.00 27.67 553 ARG A N 1
ATOM 4544 C CA . ARG A 1 553 ? 28.594 61.627 -73.953 1.00 27.67 553 ARG A CA 1
ATOM 4545 C C . ARG A 1 553 ? 29.505 60.374 -73.824 1.00 27.67 553 ARG A C 1
ATOM 4547 O O . ARG A 1 553 ? 30.657 60.456 -73.433 1.00 27.67 553 ARG A O 1
ATOM 4554 N N . LYS A 1 554 ? 29.015 59.345 -74.558 1.00 28.09 554 LYS A N 1
ATOM 4555 C CA . LYS A 1 554 ? 29.676 58.419 -75.529 1.00 28.09 554 LYS A CA 1
ATOM 4556 C C . LYS A 1 554 ? 30.359 57.146 -74.978 1.00 28.09 554 LYS A C 1
ATOM 4558 O O . LYS A 1 554 ? 31.279 57.235 -74.191 1.00 28.09 554 LYS A O 1
ATOM 4563 N N . SER A 1 555 ? 29.851 55.945 -75.323 1.00 27.72 555 SER A N 1
ATOM 4564 C CA . SER A 1 555 ? 30.131 55.112 -76.538 1.00 27.72 555 SER A CA 1
ATOM 4565 C C . SER A 1 555 ? 31.289 54.123 -76.259 1.00 27.72 555 SER A C 1
ATOM 4567 O O . SER A 1 555 ? 32.219 54.542 -75.594 1.00 27.72 555 SER A O 1
ATOM 4569 N N . ILE A 1 556 ? 31.401 52.861 -76.698 1.00 28.39 556 ILE A N 1
ATOM 4570 C CA . ILE A 1 556 ? 30.934 52.113 -77.881 1.00 28.39 556 ILE A CA 1
ATOM 4571 C C . ILE A 1 556 ? 31.357 50.623 -77.691 1.00 28.39 556 ILE A C 1
ATOM 4573 O O . ILE A 1 556 ? 32.385 50.402 -77.066 1.00 28.39 556 ILE A O 1
ATOM 4577 N N . ASN A 1 557 ? 30.580 49.678 -78.267 1.00 28.02 557 ASN A N 1
ATOM 4578 C CA . ASN A 1 557 ? 30.853 48.338 -78.880 1.00 28.02 557 ASN A CA 1
ATOM 4579 C C . ASN A 1 557 ? 31.947 47.376 -78.312 1.00 28.02 557 ASN A C 1
ATOM 4581 O O . ASN A 1 557 ? 32.885 47.793 -77.663 1.00 28.02 557 ASN A O 1
ATOM 4585 N N . ALA A 1 558 ? 31.997 46.055 -78.561 1.00 29.19 558 ALA A N 1
ATOM 4586 C CA . ALA A 1 558 ? 31.440 45.156 -79.585 1.00 29.19 558 ALA A CA 1
ATOM 4587 C C . ALA A 1 558 ? 31.639 43.679 -79.116 1.00 29.19 558 ALA A C 1
ATOM 4589 O O . ALA A 1 558 ? 32.651 43.400 -78.490 1.00 29.19 558 ALA A O 1
ATOM 4590 N N . SER A 1 559 ? 30.692 42.743 -79.334 1.00 29.73 559 SER A N 1
ATOM 4591 C CA . SER A 1 559 ? 30.707 41.633 -80.341 1.00 29.73 559 SER A CA 1
ATOM 4592 C C . SER A 1 559 ? 31.720 40.475 -80.085 1.00 29.73 559 SER A C 1
ATOM 4594 O O . SER A 1 559 ? 32.849 40.768 -79.736 1.00 29.73 559 SER A O 1
ATOM 4596 N N . LYS A 1 560 ? 31.487 39.157 -80.300 1.00 30.86 560 LYS A N 1
ATOM 4597 C CA . LYS A 1 560 ? 30.846 38.442 -81.438 1.00 30.86 560 LYS A CA 1
ATOM 4598 C C . LYS A 1 560 ? 30.895 36.883 -81.250 1.00 30.86 560 LYS A C 1
ATOM 4600 O O . LYS A 1 560 ? 31.941 36.402 -80.842 1.00 30.86 560 LYS A O 1
ATOM 4605 N N . ASN A 1 561 ? 29.847 36.157 -81.716 1.00 26.97 561 ASN A N 1
ATOM 4606 C CA . ASN A 1 561 ? 29.794 34.863 -82.494 1.00 26.97 561 ASN A CA 1
ATOM 4607 C C . ASN A 1 561 ? 30.415 33.520 -81.965 1.00 26.97 561 ASN A C 1
ATOM 4609 O O . ASN A 1 561 ? 31.423 33.574 -81.289 1.00 26.97 561 ASN A O 1
ATOM 4613 N N . ARG A 1 562 ? 30.020 32.259 -82.315 1.00 27.69 562 ARG A N 1
ATOM 4614 C CA . ARG A 1 562 ? 28.957 31.558 -83.123 1.00 27.69 562 ARG A CA 1
ATOM 4615 C C . ARG A 1 562 ? 29.142 29.995 -83.076 1.00 27.69 562 ARG A C 1
ATOM 4617 O O . ARG A 1 562 ? 30.292 29.584 -83.092 1.00 27.69 562 ARG A O 1
ATOM 4624 N N . ARG A 1 563 ? 28.038 29.221 -83.295 1.00 25.78 563 ARG A N 1
ATOM 4625 C CA . ARG A 1 563 ? 27.840 27.904 -84.038 1.00 25.78 563 ARG A CA 1
ATOM 4626 C C . ARG A 1 563 ? 28.491 26.578 -83.529 1.00 25.78 563 ARG A C 1
ATOM 4628 O O . ARG A 1 563 ? 29.557 26.669 -82.957 1.00 25.78 563 ARG A O 1
ATOM 4635 N N . LEU A 1 564 ? 28.064 25.317 -83.813 1.00 25.05 564 LEU A N 1
ATOM 4636 C CA . LEU A 1 564 ? 26.856 24.531 -84.252 1.00 25.05 564 LEU A CA 1
ATOM 4637 C C . LEU A 1 564 ? 27.284 23.012 -84.443 1.00 25.05 564 LEU A C 1
ATOM 4639 O O . LEU A 1 564 ? 28.441 22.807 -84.790 1.00 25.05 564 LEU A O 1
ATOM 4643 N N . VAL A 1 565 ? 26.336 22.029 -84.391 1.00 26.66 565 VAL A N 1
ATOM 4644 C CA . VAL A 1 565 ? 26.223 20.690 -85.119 1.00 26.66 565 VAL A CA 1
ATOM 4645 C C . VAL A 1 565 ? 26.429 19.286 -84.408 1.00 26.66 565 VAL A C 1
ATOM 4647 O O . VAL A 1 565 ? 27.492 19.042 -83.858 1.00 26.66 565 VAL A O 1
ATOM 4650 N N . SER A 1 566 ? 25.376 18.411 -84.523 1.00 26.94 566 SER A N 1
ATOM 4651 C CA . SER A 1 566 ? 25.083 16.906 -84.611 1.00 26.94 566 SER A CA 1
ATOM 4652 C C . SER A 1 566 ? 26.103 15.755 -84.288 1.00 26.94 566 SER A C 1
ATOM 4654 O O . SER A 1 566 ? 27.283 16.048 -84.227 1.00 26.94 566 SER A O 1
ATOM 4656 N N . SER A 1 567 ? 25.850 14.412 -84.175 1.00 25.67 567 SER A N 1
ATOM 4657 C CA . SER A 1 567 ? 24.741 13.390 -84.062 1.00 25.67 567 SER A CA 1
ATOM 4658 C C . SER A 1 567 ? 25.321 11.954 -83.761 1.00 25.67 567 SER A C 1
ATOM 4660 O O . SER A 1 567 ? 26.499 11.732 -84.015 1.00 25.67 567 SER A O 1
ATOM 4662 N N . ASP A 1 568 ? 24.465 10.988 -83.339 1.00 25.36 568 ASP A N 1
ATOM 4663 C CA . ASP A 1 568 ? 24.523 9.481 -83.415 1.00 25.36 568 ASP A CA 1
ATOM 4664 C C . ASP A 1 568 ? 25.112 8.540 -82.301 1.00 25.36 568 ASP A C 1
ATOM 4666 O O . ASP A 1 568 ? 25.761 8.971 -81.359 1.00 25.36 568 ASP A O 1
ATOM 4670 N N . LYS A 1 569 ? 24.728 7.237 -82.376 1.00 26.00 569 LYS A N 1
ATOM 4671 C CA . LYS A 1 569 ? 24.278 6.244 -81.342 1.00 26.00 569 LYS A CA 1
ATOM 4672 C C . LYS A 1 569 ? 25.286 5.171 -80.796 1.00 26.00 569 LYS A C 1
ATOM 4674 O O . LYS A 1 569 ? 26.178 4.756 -81.519 1.00 26.00 569 LYS A O 1
ATOM 4679 N N . ALA A 1 570 ? 24.913 4.570 -79.634 1.00 23.27 570 ALA A N 1
ATOM 4680 C CA . ALA A 1 570 ? 25.003 3.145 -79.159 1.00 23.27 570 ALA A CA 1
ATOM 4681 C C . ALA A 1 570 ? 26.109 2.612 -78.169 1.00 23.27 570 ALA A C 1
ATOM 4683 O O . ALA A 1 570 ? 27.292 2.657 -78.461 1.00 23.27 570 ALA A O 1
ATOM 4684 N N . ALA A 1 571 ? 25.619 1.968 -77.073 1.00 23.12 571 ALA A N 1
ATOM 4685 C CA . ALA A 1 571 ? 26.092 0.823 -76.225 1.00 23.12 571 ALA A CA 1
ATOM 4686 C C . ALA A 1 571 ? 27.314 0.861 -75.225 1.00 23.12 571 ALA A C 1
ATOM 4688 O O . ALA A 1 571 ? 28.457 0.826 -75.650 1.00 23.12 571 ALA A O 1
ATOM 4689 N N . VAL A 1 572 ? 26.996 0.816 -73.897 1.00 25.11 572 VAL A N 1
ATOM 4690 C CA . VAL A 1 572 ? 27.528 0.118 -72.650 1.00 25.11 572 VAL A CA 1
ATOM 4691 C C . VAL A 1 572 ? 29.039 -0.288 -72.530 1.00 25.11 572 VAL A C 1
ATOM 4693 O O . VAL A 1 572 ? 29.492 -0.859 -73.516 1.00 25.11 572 VAL A O 1
ATOM 4696 N N . PRO A 1 573 ? 29.816 -0.195 -71.381 1.00 31.77 573 PRO A N 1
ATOM 4697 C CA . PRO A 1 573 ? 29.489 -0.094 -69.919 1.00 31.77 573 PRO A CA 1
ATOM 4698 C C . PRO A 1 573 ? 30.306 0.887 -68.990 1.00 31.77 573 PRO A C 1
ATOM 4700 O O . PRO A 1 573 ? 31.382 1.358 -69.325 1.00 31.77 573 PRO A O 1
ATOM 4703 N N . LEU A 1 574 ? 29.773 1.073 -67.760 1.00 24.75 574 LEU A N 1
ATOM 4704 C CA . LEU A 1 574 ? 30.353 1.370 -66.412 1.00 24.75 574 LEU A CA 1
ATOM 4705 C C . LEU A 1 574 ? 31.480 2.419 -66.175 1.00 24.75 574 LEU A C 1
ATOM 4707 O O . LEU A 1 574 ? 32.655 2.146 -66.391 1.00 24.75 574 LEU A O 1
ATOM 4711 N N . GLY A 1 575 ? 31.117 3.497 -65.450 1.00 20.94 575 GLY A N 1
ATOM 4712 C CA . GLY A 1 575 ? 31.976 4.207 -64.477 1.00 20.94 575 GLY A CA 1
ATOM 4713 C C . GLY A 1 575 ? 32.010 5.745 -64.590 1.00 20.94 575 GLY A C 1
ATOM 4714 O O . GLY A 1 575 ? 32.452 6.262 -65.605 1.00 20.94 575 GLY A O 1
ATOM 4715 N N . GLY A 1 576 ? 31.636 6.474 -63.521 1.00 21.59 576 GLY A N 1
ATOM 4716 C CA . GLY A 1 576 ? 32.068 7.873 -63.292 1.00 21.59 576 GLY A CA 1
ATOM 4717 C C . GLY A 1 576 ? 30.978 8.953 -63.117 1.00 21.59 576 GLY A C 1
ATOM 4718 O O . GLY A 1 576 ? 30.179 9.204 -64.005 1.00 21.59 576 GLY A O 1
ATOM 4719 N N . ILE A 1 577 ? 31.003 9.603 -61.950 1.00 22.12 577 ILE A N 1
ATOM 4720 C CA . ILE A 1 577 ? 30.293 10.818 -61.447 1.00 22.12 577 ILE A CA 1
ATOM 4721 C C . ILE A 1 577 ? 30.950 12.105 -62.068 1.00 22.12 577 ILE A C 1
ATOM 4723 O O . ILE A 1 577 ? 32.073 11.906 -62.53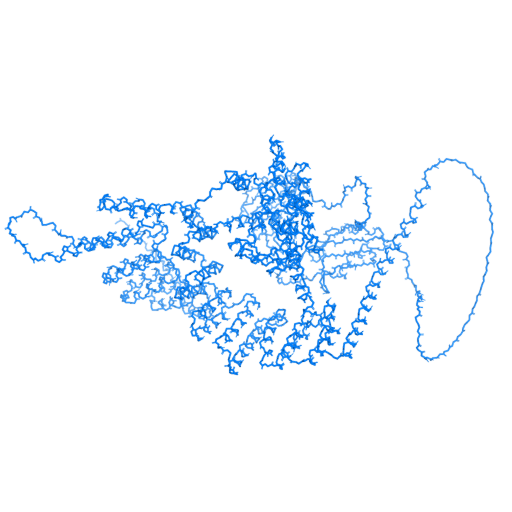8 1.00 22.12 577 ILE A O 1
ATOM 4727 N N . PRO A 1 578 ? 30.466 13.398 -62.048 1.00 28.25 578 PRO A N 1
ATOM 4728 C CA . PRO A 1 578 ? 29.282 14.095 -61.454 1.00 28.25 578 PRO A CA 1
ATOM 4729 C C . PRO A 1 578 ? 28.515 15.146 -62.343 1.00 28.25 578 PRO A C 1
ATOM 4731 O O . PRO A 1 578 ? 28.951 15.522 -63.421 1.00 28.25 578 PRO A O 1
ATOM 4734 N N . ASP A 1 579 ? 27.431 15.696 -61.758 1.00 21.28 579 ASP A N 1
ATOM 4735 C CA . ASP A 1 579 ? 26.887 17.084 -61.814 1.00 21.28 579 ASP A CA 1
ATOM 4736 C C . ASP A 1 579 ? 26.208 17.718 -63.065 1.00 21.28 579 ASP A C 1
ATOM 4738 O O . ASP A 1 579 ? 26.861 18.128 -64.013 1.00 21.28 579 ASP A O 1
ATOM 4742 N N . THR A 1 580 ? 24.908 18.050 -62.880 1.00 23.89 580 THR A N 1
ATOM 4743 C CA . THR A 1 580 ? 24.139 19.245 -63.361 1.00 23.89 580 THR A CA 1
ATOM 4744 C C . THR A 1 580 ? 23.946 19.436 -64.884 1.00 23.89 580 THR A C 1
ATOM 4746 O O . THR A 1 580 ? 24.883 19.316 -65.650 1.00 23.89 580 THR A O 1
ATOM 4749 N N . MET A 1 581 ? 22.755 19.701 -65.444 1.00 22.81 581 MET A N 1
ATOM 4750 C CA . MET A 1 581 ? 21.881 20.895 -65.357 1.00 22.81 581 MET A CA 1
ATOM 4751 C C . MET A 1 581 ? 20.530 20.564 -66.044 1.00 22.81 581 MET A C 1
ATOM 4753 O O . MET A 1 581 ? 20.509 19.804 -67.004 1.00 22.81 581 MET A O 1
ATOM 4757 N N . ASP A 1 582 ? 19.370 20.892 -65.473 1.00 25.11 582 ASP A N 1
ATOM 4758 C CA . ASP A 1 582 ? 18.607 22.157 -65.562 1.00 25.11 582 ASP A CA 1
ATOM 4759 C C . ASP A 1 582 ? 17.923 22.426 -66.920 1.00 25.11 582 ASP A C 1
ATOM 4761 O O . ASP A 1 582 ? 18.548 22.387 -67.975 1.00 25.11 582 ASP A O 1
ATOM 4765 N N . THR A 1 583 ? 16.617 22.702 -66.850 1.00 22.03 583 THR A N 1
ATOM 4766 C CA . THR A 1 583 ? 15.811 23.684 -67.607 1.00 22.03 583 THR A CA 1
ATOM 4767 C C . THR A 1 583 ? 14.339 23.261 -67.523 1.00 22.03 583 THR A C 1
ATOM 4769 O O . THR A 1 583 ? 14.014 22.089 -67.641 1.00 22.03 583 THR A O 1
ATOM 4772 N N . SER A 1 584 ? 13.343 24.124 -67.384 1.00 23.14 584 SER A N 1
ATOM 4773 C CA . SER A 1 584 ? 13.220 25.520 -66.972 1.00 23.14 584 SER A CA 1
ATOM 4774 C C . SER A 1 584 ? 11.708 25.789 -66.976 1.00 23.14 584 SER A C 1
ATOM 4776 O O . SER A 1 584 ? 11.006 25.282 -67.845 1.00 23.14 584 SER A O 1
ATOM 4778 N N . GLN A 1 585 ? 11.215 26.551 -65.995 1.00 23.30 585 GLN A N 1
ATOM 4779 C CA . GLN A 1 585 ? 10.096 27.513 -66.071 1.00 23.30 585 GLN A CA 1
ATOM 4780 C C . GLN A 1 585 ? 9.440 27.665 -64.692 1.00 23.30 585 GLN A C 1
ATOM 4782 O O . GLN A 1 585 ? 8.527 26.927 -64.340 1.00 23.30 585 GLN A O 1
ATOM 4787 N N . ARG A 1 586 ? 9.865 28.678 -63.930 1.00 22.41 586 ARG A N 1
ATOM 4788 C CA . ARG A 1 586 ? 8.970 29.730 -63.409 1.00 22.41 586 ARG A CA 1
ATOM 4789 C C . ARG A 1 586 ? 9.744 30.701 -62.516 1.00 22.41 586 ARG A C 1
ATOM 4791 O O . ARG A 1 586 ? 10.219 30.348 -61.449 1.00 22.41 586 ARG A O 1
ATOM 4798 N N . THR A 1 587 ? 9.869 31.922 -63.032 1.00 23.39 587 THR A N 1
ATOM 4799 C CA . THR A 1 587 ? 9.580 33.204 -62.365 1.00 23.39 587 THR A CA 1
ATOM 4800 C C . THR A 1 587 ? 9.876 33.345 -60.864 1.00 23.39 587 THR A C 1
ATOM 4802 O O . THR A 1 587 ? 9.248 32.689 -60.037 1.00 23.39 587 THR A O 1
ATOM 4805 N N . LYS A 1 588 ? 10.742 34.328 -60.558 1.00 32.69 588 LYS A N 1
ATOM 4806 C CA . LYS A 1 588 ? 10.921 35.026 -59.269 1.00 32.69 588 LYS A CA 1
ATOM 4807 C C . LYS A 1 588 ? 9.629 35.115 -58.450 1.00 32.69 588 LYS A C 1
ATOM 4809 O O . LYS A 1 588 ? 8.624 35.542 -59.013 1.00 32.69 588 LYS A O 1
ATOM 4814 N N . ARG A 1 589 ? 9.705 34.830 -57.146 1.00 25.42 589 ARG A N 1
ATOM 4815 C CA . ARG A 1 589 ? 8.768 35.320 -56.127 1.00 25.42 589 ARG A CA 1
ATOM 4816 C C . ARG A 1 589 ? 9.478 35.496 -54.786 1.00 25.42 589 ARG A C 1
ATOM 4818 O O . ARG A 1 589 ? 10.329 34.683 -54.427 1.00 25.42 589 ARG A O 1
ATOM 4825 N N . ASP A 1 590 ? 9.140 36.604 -54.146 1.00 26.08 590 ASP A N 1
ATOM 4826 C CA . ASP A 1 590 ? 9.644 37.099 -52.874 1.00 26.08 590 ASP A CA 1
ATOM 4827 C C . ASP A 1 590 ? 9.172 36.210 -51.720 1.00 26.08 590 ASP A C 1
ATOM 4829 O O . ASP A 1 590 ? 8.071 35.662 -51.755 1.00 26.08 590 ASP A O 1
ATOM 4833 N N . GLY A 1 591 ? 10.041 36.019 -50.730 1.00 32.59 591 GLY A N 1
ATOM 4834 C CA . GLY A 1 591 ? 9.750 35.184 -49.575 1.00 32.59 591 GLY A CA 1
ATOM 4835 C C . GLY A 1 591 ? 8.973 35.960 -48.526 1.00 32.59 591 GLY A C 1
ATOM 4836 O O . GLY A 1 591 ? 9.585 36.739 -47.810 1.00 32.59 591 GLY A O 1
ATOM 4837 N N . ASP A 1 592 ? 7.678 35.671 -48.407 1.00 33.47 592 ASP A N 1
ATOM 4838 C CA . ASP A 1 592 ? 6.818 36.043 -47.280 1.00 33.47 592 ASP A CA 1
ATOM 4839 C C . ASP A 1 592 ? 5.769 34.929 -47.068 1.00 33.47 592 ASP A C 1
ATOM 4841 O O . ASP A 1 592 ? 4.855 34.746 -47.874 1.00 33.47 592 ASP A O 1
ATOM 4845 N N . GLY A 1 593 ? 5.896 34.150 -45.986 1.00 31.19 593 GLY A N 1
ATOM 4846 C CA . GLY A 1 593 ? 4.959 33.071 -45.624 1.00 31.19 593 GLY A CA 1
ATOM 4847 C C . GLY A 1 593 ? 4.240 33.311 -44.287 1.00 31.19 593 GLY A C 1
ATOM 4848 O O . GLY A 1 593 ? 4.812 33.892 -43.365 1.00 31.19 593 GLY A O 1
ATOM 4849 N N . PHE A 1 594 ? 2.994 32.832 -44.159 1.00 36.94 594 PHE A N 1
ATOM 4850 C CA . PHE A 1 594 ? 2.079 33.024 -43.009 1.00 36.94 594 PHE A CA 1
ATOM 4851 C C . PHE A 1 594 ? 2.091 31.862 -42.014 1.00 36.94 594 PHE A C 1
ATOM 4853 O O . PHE A 1 594 ? 2.430 30.743 -42.389 1.00 36.94 594 PHE A O 1
ATOM 4860 N N . VAL A 1 595 ? 1.638 32.086 -40.767 1.00 33.44 595 VAL A N 1
ATOM 4861 C CA . VAL A 1 595 ? 1.381 31.018 -39.771 1.00 33.44 595 VAL A CA 1
ATOM 4862 C C . VAL A 1 595 ? -0.089 31.009 -39.354 1.00 33.44 595 VAL A C 1
ATOM 4864 O O . VAL A 1 595 ? -0.616 32.018 -38.883 1.00 33.44 595 VAL A O 1
ATOM 4867 N N . ILE A 1 596 ? -0.729 29.840 -39.435 1.00 37.84 596 ILE A N 1
ATOM 4868 C CA . ILE A 1 596 ? -2.091 29.583 -38.938 1.00 37.84 596 ILE A CA 1
ATOM 4869 C C . ILE A 1 596 ? -2.002 28.668 -37.710 1.00 37.84 596 ILE A C 1
ATOM 4871 O O . ILE A 1 596 ? -1.850 27.457 -37.887 1.00 37.84 596 ILE A O 1
ATOM 4875 N N . PRO A 1 597 ? -2.072 29.181 -36.470 1.00 30.27 597 PRO A N 1
ATOM 4876 C CA . PRO A 1 597 ? -2.055 28.349 -35.269 1.00 30.27 597 PRO A CA 1
ATOM 4877 C C . PRO A 1 597 ? -3.431 27.719 -34.968 1.00 30.27 597 PRO A C 1
ATOM 4879 O O . PRO A 1 597 ? -4.406 28.423 -34.725 1.00 30.27 597 PRO A O 1
ATOM 4882 N N . ILE A 1 598 ? -3.505 26.387 -34.862 1.00 37.22 598 ILE A N 1
ATOM 4883 C CA . ILE A 1 598 ? -4.574 25.650 -34.154 1.00 37.22 598 ILE A CA 1
ATOM 4884 C C . ILE A 1 598 ? -3.916 24.921 -32.962 1.00 37.22 598 ILE A C 1
ATOM 4886 O O . ILE A 1 598 ? -2.853 24.307 -33.065 1.00 37.22 598 ILE A O 1
ATOM 4890 N N . LEU A 1 599 ? -4.535 25.002 -31.784 1.00 29.36 599 LEU A N 1
ATOM 4891 C CA . LEU A 1 599 ? -4.066 24.395 -30.523 1.00 29.36 599 LEU A CA 1
ATOM 4892 C C . LEU A 1 599 ? -5.143 23.435 -29.963 1.00 29.36 599 LEU A C 1
ATOM 4894 O O . LEU A 1 599 ? -6.299 23.528 -30.366 1.00 29.36 599 LEU A O 1
ATOM 4898 N N . PRO A 1 600 ? -4.877 22.666 -28.884 1.00 27.78 600 PRO A N 1
ATOM 4899 C CA . PRO A 1 600 ? -4.022 21.488 -28.714 1.00 27.78 600 PRO A CA 1
ATOM 4900 C C . PRO A 1 600 ? -4.834 20.155 -28.626 1.00 27.78 600 PRO A C 1
ATOM 4902 O O . PRO A 1 600 ? -6.048 20.110 -28.784 1.00 27.78 600 PRO A O 1
ATOM 4905 N N . LYS A 1 601 ? -4.130 19.033 -28.398 1.00 28.34 601 LYS A N 1
ATOM 4906 C CA . LYS A 1 601 ? -4.535 17.613 -28.571 1.00 28.34 601 LYS A CA 1
ATOM 4907 C C . LYS A 1 601 ? -5.800 17.103 -27.816 1.00 28.34 601 LYS A C 1
ATOM 4909 O O . LYS A 1 601 ? -5.898 17.228 -26.603 1.00 28.34 601 LYS A O 1
ATOM 4914 N N . LYS A 1 602 ? -6.642 16.402 -28.604 1.00 29.86 602 LYS A N 1
ATOM 4915 C CA . LYS A 1 602 ? -7.654 15.315 -28.416 1.00 29.86 602 LYS A CA 1
ATOM 4916 C C . LYS A 1 602 ? -8.262 14.969 -27.034 1.00 29.86 602 LYS A C 1
ATOM 4918 O O . LYS A 1 602 ? -7.560 14.544 -26.122 1.00 29.86 602 LYS A O 1
ATOM 4923 N N . LEU A 1 603 ? -9.605 14.946 -27.034 1.00 25.62 603 LEU A N 1
ATOM 4924 C CA . LEU A 1 603 ? -10.517 14.096 -26.249 1.00 25.62 603 LEU A CA 1
ATOM 4925 C C . LEU A 1 603 ? -10.554 12.639 -26.773 1.00 25.62 603 LEU A C 1
ATOM 4927 O O . LEU A 1 603 ? -10.260 12.398 -27.947 1.00 25.62 603 LEU A O 1
ATOM 4931 N N . LYS A 1 604 ? -11.025 11.707 -25.929 1.00 33.59 604 LYS A N 1
ATOM 4932 C CA . LYS A 1 604 ? -11.728 10.465 -26.307 1.00 33.59 604 LYS A CA 1
ATOM 4933 C C . LYS A 1 604 ? -13.237 10.702 -26.125 1.00 33.59 604 LYS A C 1
ATOM 4935 O O . LYS A 1 604 ? -13.625 10.926 -24.988 1.00 33.59 604 LYS A O 1
ATOM 4940 N N . THR A 1 605 ? -14.021 10.653 -27.204 1.00 23.47 605 THR A N 1
ATOM 4941 C CA . THR A 1 605 ? -15.399 10.116 -27.308 1.00 23.47 605 THR A CA 1
ATOM 4942 C C . THR A 1 605 ? -15.887 10.250 -28.759 1.00 23.47 605 THR A C 1
ATOM 4944 O O . THR A 1 605 ? -15.278 10.947 -29.568 1.00 23.47 605 THR A O 1
ATOM 4947 N N . THR A 1 606 ? -16.900 9.451 -29.071 1.00 31.03 606 THR A N 1
ATOM 4948 C CA . THR A 1 606 ? -17.417 8.952 -30.353 1.00 31.03 606 THR A CA 1
ATOM 4949 C C . THR A 1 606 ? -17.927 10.002 -31.354 1.00 31.03 606 THR A C 1
ATOM 4951 O O . THR A 1 606 ? -18.386 11.068 -30.969 1.00 31.03 606 THR A O 1
ATOM 4954 N N . GLU A 1 607 ? -17.837 9.630 -32.641 1.00 31.42 607 GLU A N 1
ATOM 4955 C CA . GLU A 1 607 ? -18.203 10.355 -33.879 1.00 31.42 607 GLU A CA 1
ATOM 4956 C C . GLU A 1 607 ? -17.310 11.548 -34.278 1.00 31.42 607 GLU A C 1
ATOM 4958 O O . GLU A 1 607 ? -17.437 12.686 -33.832 1.00 31.42 607 GLU A O 1
ATOM 4963 N N . VAL A 1 608 ? -16.360 11.268 -35.177 1.00 31.62 608 VAL A N 1
ATOM 4964 C CA . VAL A 1 608 ? -15.325 12.200 -35.642 1.00 31.62 608 VAL A CA 1
ATOM 4965 C C . VAL A 1 608 ? -15.680 12.726 -37.032 1.00 31.62 608 VAL A C 1
ATOM 4967 O O . VAL A 1 608 ? -15.637 11.970 -37.999 1.00 31.62 608 VAL A O 1
ATOM 4970 N N . LYS A 1 609 ? -15.892 14.042 -37.168 1.00 29.77 609 LYS A N 1
ATOM 4971 C CA . LYS A 1 609 ? -15.553 14.732 -38.424 1.00 29.77 609 LYS A CA 1
ATOM 4972 C C . LYS A 1 609 ? -14.035 14.999 -38.439 1.00 29.77 609 LYS A C 1
ATOM 4974 O O . LYS A 1 609 ? -13.506 15.483 -37.429 1.00 29.77 609 LYS A O 1
ATOM 4979 N N . PRO A 1 610 ? -13.311 14.616 -39.507 1.00 38.41 610 PRO A N 1
ATOM 4980 C CA . PRO A 1 610 ? -11.850 14.665 -39.551 1.00 38.41 610 PRO A CA 1
ATOM 4981 C C . PRO A 1 610 ? -11.308 16.102 -39.487 1.00 38.41 610 PRO A C 1
ATOM 4983 O O . PRO A 1 610 ? -12.004 17.066 -39.784 1.00 38.41 610 PRO A O 1
ATOM 4986 N N . THR A 1 611 ? -10.046 16.251 -39.071 1.00 47.75 611 THR A N 1
ATOM 4987 C CA . THR A 1 611 ? -9.299 17.515 -39.205 1.00 47.75 611 THR A CA 1
ATOM 4988 C C . THR A 1 611 ? -9.274 17.953 -40.672 1.00 47.75 611 THR A C 1
ATOM 4990 O O . THR A 1 611 ? -9.031 17.079 -41.504 1.00 47.75 611 THR A O 1
ATOM 4993 N N . PRO A 1 612 ? -9.465 19.247 -40.998 1.00 53.81 612 PRO A N 1
ATOM 4994 C CA . PRO A 1 612 ? -9.508 19.691 -42.388 1.00 53.81 612 PRO A CA 1
ATOM 4995 C C . PRO A 1 612 ? -8.200 19.331 -43.100 1.00 53.81 612 PRO A C 1
ATOM 4997 O O . PRO A 1 612 ? -7.103 19.643 -42.623 1.00 53.81 612 PRO A O 1
ATOM 5000 N N . ASN A 1 613 ? -8.329 18.608 -44.213 1.00 56.66 613 ASN A N 1
ATOM 5001 C CA . ASN A 1 613 ? -7.207 18.190 -45.045 1.00 56.66 613 ASN A CA 1
ATOM 5002 C C . ASN A 1 613 ? -6.641 19.382 -45.826 1.00 56.66 613 ASN A C 1
ATOM 5004 O O . ASN A 1 613 ? -7.282 20.426 -45.959 1.00 56.66 613 ASN A O 1
ATOM 5008 N N . LYS A 1 614 ? -5.428 19.210 -46.368 1.00 63.16 614 LYS A N 1
ATOM 5009 C CA . LYS A 1 614 ? -4.737 20.223 -47.182 1.00 63.16 614 LYS A CA 1
ATOM 5010 C C . LYS A 1 614 ? -5.630 20.773 -48.307 1.00 63.16 614 LYS A C 1
ATOM 5012 O O . LYS A 1 614 ? -5.581 21.970 -48.555 1.00 63.16 614 LYS A O 1
ATOM 5017 N N . GLU A 1 615 ? -6.474 19.933 -48.911 1.00 66.38 615 GLU A N 1
ATOM 5018 C CA . GLU A 1 615 ? -7.413 20.327 -49.973 1.00 66.38 615 GLU A CA 1
ATOM 5019 C C . GLU A 1 615 ? -8.446 21.364 -49.500 1.00 66.38 615 GLU A C 1
ATOM 5021 O O . GLU A 1 615 ? -8.639 22.383 -50.154 1.00 66.38 615 GLU A O 1
ATOM 5026 N N . ARG A 1 616 ? -9.046 21.179 -48.316 1.00 68.12 616 ARG A N 1
ATOM 5027 C CA . ARG A 1 616 ? -10.077 22.092 -47.793 1.00 68.12 616 ARG A CA 1
ATOM 5028 C C . ARG A 1 616 ? -9.510 23.455 -47.394 1.00 68.12 616 ARG A C 1
ATOM 5030 O O . ARG A 1 616 ? -10.187 24.470 -47.515 1.00 68.12 616 ARG A O 1
ATOM 5037 N N . LEU A 1 617 ? -8.263 23.479 -46.921 1.00 67.94 617 LEU A N 1
ATOM 5038 C CA . LEU A 1 617 ? -7.541 24.724 -46.647 1.00 67.94 617 LEU A CA 1
ATOM 5039 C C . LEU A 1 617 ? -7.130 25.432 -47.948 1.00 67.94 617 LEU A C 1
ATOM 5041 O O . LEU A 1 617 ? -7.155 26.656 -47.986 1.00 67.94 617 LEU A O 1
ATOM 5045 N N . MET A 1 618 ? -6.805 24.693 -49.016 1.00 67.75 618 MET A N 1
ATOM 5046 C CA . MET A 1 618 ? -6.561 25.287 -50.337 1.00 67.75 618 MET A CA 1
ATOM 5047 C C . MET A 1 618 ? -7.817 25.973 -50.882 1.00 67.75 618 MET A C 1
ATOM 5049 O O . MET A 1 618 ? -7.730 27.138 -51.246 1.00 67.75 618 MET A O 1
ATOM 5053 N N . GLU A 1 619 ? -8.984 25.324 -50.828 1.00 73.44 6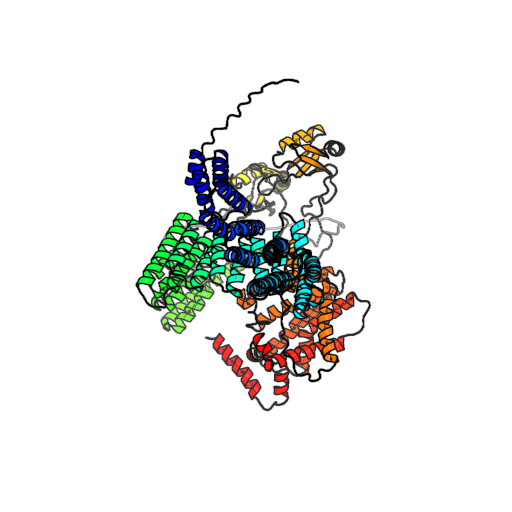19 GLU A N 1
ATOM 5054 C CA . GLU A 1 619 ? -10.251 25.908 -51.306 1.00 73.44 619 GLU A CA 1
ATOM 5055 C C . GLU A 1 619 ? -10.596 27.249 -50.635 1.00 73.44 619 GLU A C 1
ATOM 5057 O O . GLU A 1 619 ? -11.059 28.173 -51.298 1.00 73.44 619 GLU A O 1
ATOM 5062 N N . VAL A 1 620 ? -10.363 27.380 -49.322 1.00 72.12 620 VAL A N 1
ATOM 5063 C CA . VAL A 1 620 ? -10.693 28.605 -48.567 1.00 72.12 620 VAL A CA 1
ATOM 5064 C C . VAL A 1 620 ? -9.690 29.734 -48.820 1.00 72.12 620 VAL A C 1
ATOM 5066 O O . VAL A 1 620 ? -10.059 30.903 -48.773 1.00 72.12 620 VAL A O 1
ATOM 5069 N N . PHE A 1 621 ? -8.420 29.421 -49.086 1.00 70.56 621 PHE A N 1
ATOM 5070 C CA . PHE A 1 621 ? -7.403 30.446 -49.342 1.00 70.56 621 PHE A CA 1
ATOM 5071 C C . PHE A 1 621 ? -7.269 30.810 -50.828 1.00 70.56 621 PHE A C 1
ATOM 5073 O O . PHE A 1 621 ? -6.871 31.933 -51.134 1.00 70.56 621 PHE A O 1
ATOM 5080 N N . GLU A 1 622 ? -7.698 29.943 -51.750 1.00 71.75 622 GLU A N 1
ATOM 5081 C CA . GLU A 1 622 ? -7.805 30.262 -53.181 1.00 71.75 622 GLU A CA 1
ATOM 5082 C C . GLU A 1 622 ? -8.849 31.349 -53.481 1.00 71.75 622 GLU A C 1
ATOM 5084 O O . GLU A 1 622 ? -8.698 32.075 -54.462 1.00 71.75 622 GLU A O 1
ATOM 5089 N N . THR A 1 623 ? -9.859 31.548 -52.620 1.00 69.19 623 THR A N 1
ATOM 5090 C CA . THR A 1 623 ? -10.817 32.663 -52.774 1.00 69.19 623 THR A CA 1
ATOM 5091 C C . THR A 1 623 ? -10.193 34.038 -52.518 1.00 69.19 623 THR A C 1
ATOM 5093 O O . THR A 1 623 ? -10.789 35.052 -52.869 1.00 69.19 623 THR A O 1
ATOM 5096 N N . VAL A 1 624 ? -9.012 34.084 -51.891 1.00 65.50 624 VAL A N 1
ATOM 5097 C CA . VAL A 1 624 ? -8.284 35.317 -51.542 1.00 65.50 624 VAL A CA 1
ATOM 5098 C C . VAL A 1 624 ? -7.158 35.614 -52.534 1.00 65.50 624 VAL A C 1
ATOM 5100 O O . VAL A 1 624 ? -6.845 36.774 -52.808 1.00 65.50 624 VAL A O 1
ATOM 5103 N N . GLY A 1 625 ? -6.539 34.573 -53.091 1.00 65.50 625 GLY A N 1
ATOM 5104 C CA . GLY A 1 625 ? -5.472 34.708 -54.073 1.00 65.50 625 GLY A CA 1
ATOM 5105 C C . GLY A 1 625 ? -4.808 33.381 -54.418 1.00 65.50 625 GLY A C 1
ATOM 5106 O O . GLY A 1 625 ? -5.035 32.361 -53.775 1.00 65.50 625 GLY A O 1
ATOM 5107 N N . GLU A 1 626 ? -3.954 33.391 -55.440 1.00 65.12 626 GLU A N 1
ATOM 5108 C CA . GLU A 1 626 ? -3.284 32.175 -55.904 1.00 65.12 626 GLU A CA 1
ATOM 5109 C C . GLU A 1 626 ? -2.206 31.730 -54.888 1.00 65.12 626 GLU A C 1
ATOM 5111 O O . GLU A 1 626 ? -1.228 32.444 -54.636 1.00 65.12 626 GLU A O 1
ATOM 5116 N N . VAL A 1 627 ? -2.389 30.549 -54.289 1.00 69.81 627 VAL A N 1
ATOM 5117 C CA . VAL A 1 627 ? -1.515 29.996 -53.239 1.00 69.81 627 VAL A CA 1
ATOM 5118 C C . VAL A 1 627 ? -0.280 29.320 -53.861 1.00 69.81 627 VAL A C 1
ATOM 5120 O O . VAL A 1 627 ? -0.388 28.532 -54.800 1.00 69.81 627 VAL A O 1
ATOM 5123 N N . SER A 1 628 ? 0.913 29.637 -53.353 1.00 63.34 628 SER A N 1
ATOM 5124 C CA . SER A 1 628 ? 2.207 29.061 -53.757 1.00 63.34 628 SER A CA 1
ATOM 5125 C C . SER A 1 628 ? 2.475 27.709 -53.093 1.00 63.34 628 SER A C 1
ATOM 5127 O O . SER A 1 628 ? 2.822 26.752 -53.784 1.00 63.34 628 SER A O 1
ATOM 5129 N N . ASP A 1 629 ? 2.316 27.618 -51.769 1.00 57.34 629 ASP A N 1
ATOM 5130 C CA . ASP A 1 629 ? 2.459 26.370 -51.010 1.00 57.34 629 ASP A CA 1
ATOM 5131 C C . ASP A 1 629 ? 1.619 26.398 -49.722 1.00 57.34 629 ASP A C 1
ATOM 5133 O O . ASP A 1 629 ? 1.410 27.446 -49.110 1.00 57.34 629 ASP A O 1
ATOM 5137 N N . ILE A 1 630 ? 1.160 25.216 -49.295 1.00 68.50 630 ILE A N 1
ATOM 5138 C CA . ILE A 1 630 ? 0.580 24.991 -47.966 1.00 68.50 630 ILE A CA 1
ATOM 5139 C C . ILE A 1 630 ? 1.333 23.850 -47.292 1.00 68.50 630 ILE A C 1
ATOM 5141 O O . ILE A 1 630 ? 1.235 22.677 -47.688 1.00 68.50 630 ILE A O 1
ATOM 5145 N N . ARG A 1 631 ? 2.035 24.191 -46.212 1.00 62.19 631 ARG A N 1
ATOM 5146 C CA . ARG A 1 631 ? 2.836 23.275 -45.407 1.00 62.19 631 ARG A CA 1
ATOM 5147 C C . ARG A 1 631 ? 2.142 22.963 -44.087 1.00 62.19 631 ARG A C 1
ATOM 5149 O O . ARG A 1 631 ? 2.231 23.718 -43.119 1.00 62.19 631 ARG A O 1
ATOM 5156 N N . LEU A 1 632 ? 1.471 21.815 -44.034 1.00 68.69 632 LEU A N 1
ATOM 5157 C CA . LEU A 1 632 ? 0.835 21.309 -42.818 1.00 68.69 632 LEU A CA 1
ATOM 5158 C C . LEU A 1 632 ? 1.881 20.661 -41.897 1.00 68.69 632 LEU A C 1
ATOM 5160 O O . LEU A 1 632 ? 2.610 19.761 -42.321 1.00 68.69 632 LEU A O 1
ATOM 5164 N N . VAL A 1 633 ? 1.961 21.078 -40.632 1.00 60.38 633 VAL A N 1
ATOM 5165 C CA . VAL A 1 633 ? 2.936 20.495 -39.701 1.00 60.38 633 VAL A CA 1
ATOM 5166 C C . VAL A 1 633 ? 2.372 19.224 -39.076 1.00 60.38 633 VAL A C 1
ATOM 5168 O O . VAL A 1 633 ? 1.378 19.260 -38.354 1.00 60.38 633 VAL A O 1
ATOM 5171 N N . MET A 1 634 ? 3.030 18.089 -39.316 1.00 55.03 634 MET A N 1
ATOM 5172 C CA . MET A 1 634 ? 2.602 16.768 -38.842 1.00 55.03 634 MET A CA 1
ATOM 5173 C C . MET A 1 634 ? 3.355 16.340 -37.574 1.00 55.03 634 MET A C 1
ATOM 5175 O O . MET A 1 634 ? 4.534 16.638 -37.397 1.00 55.03 634 MET A O 1
ATOM 5179 N N . LEU A 1 635 ? 2.671 15.645 -36.659 1.00 42.34 635 LEU A N 1
ATOM 5180 C CA . LEU A 1 635 ? 3.283 15.031 -35.472 1.00 42.34 635 LEU A CA 1
ATOM 5181 C C . LEU A 1 635 ? 3.836 13.637 -35.799 1.00 42.34 635 LEU A C 1
ATOM 5183 O O . LEU A 1 635 ? 4.894 13.269 -35.303 1.00 42.34 635 LEU A O 1
ATOM 5187 N N . ARG A 1 636 ? 3.091 12.875 -36.608 1.00 46.47 636 ARG A N 1
ATOM 5188 C CA . ARG A 1 636 ? 3.415 11.559 -37.189 1.00 46.47 636 ARG A CA 1
ATOM 5189 C C . ARG A 1 636 ? 2.696 11.445 -38.549 1.00 46.47 636 ARG A C 1
ATOM 5191 O O . ARG A 1 636 ? 1.750 12.215 -38.758 1.00 46.47 636 ARG A O 1
ATOM 5198 N N . PRO A 1 637 ? 3.089 10.532 -39.461 1.00 43.81 637 PRO A N 1
ATOM 5199 C CA . PRO A 1 637 ? 2.376 10.331 -40.726 1.00 43.81 637 PRO A CA 1
ATOM 5200 C C . PRO A 1 637 ? 0.871 10.138 -40.465 1.00 43.81 637 PRO A C 1
ATOM 5202 O O . PRO A 1 637 ? 0.494 9.313 -39.638 1.00 43.81 637 PRO A O 1
ATOM 5205 N N . GLY A 1 638 ? 0.021 10.975 -41.070 1.00 50.38 638 GLY A N 1
ATOM 5206 C CA . GLY A 1 638 ? -1.439 10.950 -40.880 1.00 50.38 638 GLY A CA 1
ATOM 5207 C C . GLY A 1 638 ? -2.016 11.713 -39.670 1.00 50.38 638 GLY A C 1
ATOM 5208 O O . GLY A 1 638 ? -3.234 11.772 -39.533 1.00 50.38 638 GLY A O 1
ATOM 5209 N N . ARG A 1 639 ? -1.208 12.344 -38.794 1.00 49.44 639 ARG A N 1
ATOM 5210 C CA . ARG A 1 639 ? -1.720 13.145 -37.654 1.00 49.44 639 ARG A CA 1
ATOM 5211 C C . ARG A 1 639 ? -1.064 14.528 -37.554 1.00 49.44 639 ARG A C 1
ATOM 5213 O O . ARG A 1 639 ? 0.081 14.639 -37.117 1.00 49.44 639 ARG A O 1
ATOM 5220 N N . SER A 1 640 ? -1.820 15.578 -37.888 1.00 56.25 640 SER A N 1
ATOM 5221 C CA . SER A 1 640 ? -1.392 16.988 -37.822 1.00 56.25 640 SER A CA 1
ATOM 5222 C C . SER A 1 640 ? -1.126 17.476 -36.387 1.00 56.25 640 SER A C 1
ATOM 5224 O O . SER A 1 640 ? -1.800 17.056 -35.441 1.00 56.25 640 SER A O 1
ATOM 5226 N N . LYS A 1 641 ? -0.141 18.373 -36.221 1.00 48.88 641 LYS A N 1
ATOM 5227 C CA . LYS A 1 641 ? 0.107 19.156 -34.993 1.00 48.88 641 LYS A CA 1
ATOM 5228 C C . LYS A 1 641 ? -0.915 20.279 -34.801 1.00 48.88 641 LYS A C 1
ATOM 5230 O O . LYS A 1 641 ? -0.928 20.873 -33.729 1.00 48.88 641 LYS A O 1
ATOM 5235 N N . GLY A 1 642 ? -1.770 20.518 -35.795 1.00 54.97 642 GLY A N 1
ATOM 5236 C CA . GLY A 1 642 ? -2.800 21.542 -35.745 1.00 54.97 642 GLY A CA 1
ATOM 5237 C C . GLY A 1 642 ? -2.313 22.908 -36.209 1.00 54.97 642 GLY A C 1
ATOM 5238 O O . GLY A 1 642 ? -2.908 23.889 -35.857 1.00 54.97 642 GLY A O 1
ATOM 5239 N N . TYR A 1 643 ? -1.252 23.060 -36.985 1.00 64.12 643 TYR A N 1
ATOM 5240 C CA . TYR A 1 643 ? -0.988 24.367 -37.598 1.00 64.12 643 TYR A CA 1
ATOM 5241 C C . TYR A 1 643 ? -0.355 24.181 -38.964 1.00 64.12 643 TYR A C 1
ATOM 5243 O O . TYR A 1 643 ? 0.226 23.125 -39.254 1.00 64.12 643 TYR A O 1
ATOM 5251 N N . CYS A 1 644 ? -0.508 25.184 -39.818 1.00 64.94 644 CYS A N 1
ATOM 5252 C CA . CYS A 1 644 ? 0.048 25.167 -41.159 1.00 64.94 644 CYS A CA 1
ATOM 5253 C C . CYS A 1 644 ? 0.612 26.526 -41.549 1.00 64.94 644 CYS A C 1
ATOM 5255 O O . CYS A 1 644 ? 0.216 27.561 -41.011 1.00 64.94 644 CYS A O 1
ATOM 5257 N N . TYR A 1 645 ? 1.540 26.483 -42.497 1.00 65.44 645 TYR A N 1
ATOM 5258 C CA . TYR A 1 645 ? 2.075 27.661 -43.156 1.00 65.44 645 TYR A CA 1
ATOM 5259 C C . TYR A 1 645 ? 1.475 27.750 -44.550 1.00 65.44 645 TYR A C 1
ATOM 5261 O O . TYR A 1 645 ? 1.426 26.738 -45.250 1.00 65.44 645 TYR A O 1
ATOM 5269 N N . VAL A 1 646 ? 0.998 28.931 -44.922 1.00 67.94 646 VAL A N 1
ATOM 5270 C CA . VAL A 1 646 ? 0.431 29.213 -46.246 1.00 67.94 646 VAL A CA 1
ATOM 5271 C C . VAL A 1 646 ? 1.288 30.304 -46.869 1.00 67.94 646 VAL A C 1
ATOM 5273 O O . VAL A 1 646 ? 1.596 31.291 -46.206 1.00 67.94 646 VAL A O 1
ATOM 5276 N N . GLU A 1 647 ? 1.705 30.116 -48.112 1.00 67.19 647 GLU A N 1
ATOM 5277 C CA . GLU A 1 647 ? 2.495 31.082 -48.874 1.00 67.19 647 GLU A CA 1
ATOM 5278 C C . GLU A 1 647 ? 1.687 31.498 -50.102 1.00 67.19 647 GLU A C 1
ATOM 5280 O O . GLU A 1 647 ? 1.222 30.638 -50.847 1.00 67.19 647 GLU A O 1
ATOM 5285 N N . PHE A 1 648 ? 1.495 32.800 -50.316 1.00 71.06 648 PHE A N 1
ATOM 5286 C CA . PHE A 1 648 ? 0.767 33.330 -51.472 1.00 71.06 648 PHE A CA 1
ATOM 5287 C C . PHE A 1 648 ? 1.728 33.780 -52.566 1.00 71.06 648 PHE A C 1
ATOM 5289 O O . PHE A 1 648 ? 2.908 34.024 -52.331 1.00 71.06 648 PHE A O 1
ATOM 5296 N N . LYS A 1 649 ? 1.228 33.884 -53.795 1.00 63.66 649 LYS A N 1
ATOM 5297 C CA . LYS A 1 649 ? 2.028 34.343 -54.933 1.00 63.66 649 LYS A CA 1
ATOM 5298 C C . LYS A 1 649 ? 2.234 35.857 -54.973 1.00 63.66 649 LYS A C 1
ATOM 5300 O O . LYS A 1 649 ? 3.179 36.311 -55.611 1.00 63.66 649 LYS A O 1
ATOM 5305 N N . GLU A 1 650 ? 1.358 36.621 -54.332 1.00 58.69 650 GLU A N 1
ATOM 5306 C CA . GLU A 1 650 ? 1.384 38.083 -54.324 1.00 58.69 650 GLU A CA 1
ATOM 5307 C C . GLU A 1 650 ? 1.188 38.614 -52.899 1.00 58.69 650 GLU A C 1
ATOM 5309 O O . GLU A 1 650 ? 0.275 38.190 -52.191 1.00 58.69 650 GLU A O 1
ATOM 5314 N N . GLY A 1 651 ? 2.003 39.596 -52.498 1.00 53.84 651 GLY A N 1
ATOM 5315 C CA . GLY A 1 651 ? 1.979 40.178 -51.149 1.00 53.84 651 GLY A CA 1
ATOM 5316 C C . GLY A 1 651 ? 0.684 40.918 -50.782 1.00 53.84 651 GLY A C 1
ATOM 5317 O O . GLY A 1 651 ? 0.394 41.088 -49.610 1.00 53.84 651 GLY A O 1
ATOM 5318 N N . ARG A 1 652 ? -0.153 41.308 -51.752 1.00 64.06 652 ARG A N 1
ATOM 5319 C CA . ARG A 1 652 ? -1.466 41.937 -51.484 1.00 64.06 652 ARG A CA 1
ATOM 5320 C C . ARG A 1 652 ? -2.525 40.959 -50.960 1.00 64.06 652 ARG A C 1
ATOM 5322 O O . ARG A 1 652 ? -3.465 41.371 -50.292 1.00 64.06 652 ARG A O 1
ATOM 5329 N N . CYS A 1 653 ? -2.378 39.664 -51.250 1.00 61.47 653 CYS A N 1
ATOM 5330 C CA . CYS A 1 653 ? -3.312 38.620 -50.805 1.00 61.47 653 CYS A CA 1
ATOM 5331 C C . CYS A 1 653 ? -3.207 38.357 -49.295 1.00 61.47 653 CYS A C 1
ATOM 5333 O O . CYS A 1 653 ? -4.095 37.767 -48.693 1.00 61.47 653 CYS A O 1
ATOM 5335 N N . VAL A 1 654 ? -2.123 38.826 -48.687 1.00 58.59 654 VAL A N 1
ATOM 5336 C CA . VAL A 1 654 ? -1.798 38.723 -47.266 1.00 58.59 654 VAL A CA 1
ATOM 5337 C C . VAL A 1 654 ? -2.769 39.517 -46.403 1.00 58.59 654 VAL A C 1
ATOM 5339 O O . VAL A 1 654 ? -3.324 38.983 -45.443 1.00 58.59 654 VAL A O 1
ATOM 5342 N N . ASP A 1 655 ? -3.001 40.777 -46.769 1.00 58.94 655 ASP A N 1
ATOM 5343 C CA . ASP A 1 655 ? -3.876 41.677 -46.020 1.00 58.94 655 ASP A CA 1
ATOM 5344 C C . ASP A 1 655 ? -5.338 41.229 -46.111 1.00 58.94 655 ASP A C 1
ATOM 5346 O O . ASP A 1 655 ? -6.092 41.351 -45.148 1.00 58.94 655 ASP A O 1
ATOM 5350 N N . GLU A 1 656 ? -5.733 40.640 -47.242 1.00 66.00 656 GLU A N 1
ATOM 5351 C CA . GLU A 1 656 ? -7.049 40.021 -47.413 1.00 66.00 656 GLU A CA 1
ATOM 5352 C C . GLU A 1 656 ? -7.158 38.675 -46.669 1.00 66.00 656 GLU A C 1
ATOM 5354 O O . GLU A 1 656 ? -8.201 38.376 -46.088 1.00 66.00 656 GLU A O 1
ATOM 5359 N N . ALA A 1 657 ? -6.081 37.884 -46.585 1.00 66.06 657 ALA A N 1
ATOM 5360 C CA . ALA A 1 657 ? -6.067 36.626 -45.831 1.00 66.06 657 ALA A CA 1
ATOM 5361 C C . ALA A 1 657 ? -6.153 36.858 -44.314 1.00 66.06 657 ALA A C 1
ATOM 5363 O O . ALA A 1 657 ? -6.785 36.072 -43.609 1.00 66.06 657 ALA A O 1
ATOM 5364 N N . LEU A 1 658 ? -5.586 37.957 -43.802 1.00 62.53 658 LEU A N 1
ATOM 5365 C CA . LEU A 1 658 ? -5.733 38.367 -42.400 1.00 62.53 658 LEU A CA 1
ATOM 5366 C C . LEU A 1 658 ? -7.184 38.729 -42.039 1.00 62.53 658 LEU A C 1
ATOM 5368 O O . LEU A 1 658 ? -7.578 38.569 -40.885 1.00 62.53 658 LEU A O 1
ATOM 5372 N N . LYS A 1 659 ? -8.011 39.147 -43.009 1.00 69.06 659 LYS A N 1
ATOM 5373 C CA . LYS A 1 659 ? -9.451 39.389 -42.792 1.00 69.06 659 LYS A CA 1
ATOM 5374 C C . LYS A 1 659 ? -10.265 38.099 -42.648 1.00 69.06 659 LYS A C 1
ATOM 5376 O O . LYS A 1 659 ? -11.394 38.161 -42.171 1.00 69.06 659 LYS A O 1
ATOM 5381 N N . LEU A 1 660 ? -9.702 36.942 -43.016 1.00 65.88 660 LEU A N 1
ATOM 5382 C CA . LEU A 1 660 ? -10.294 35.624 -42.757 1.00 65.88 660 LEU A CA 1
ATOM 5383 C C . LEU A 1 660 ? -10.003 35.097 -41.340 1.00 65.88 660 LEU A C 1
ATOM 5385 O O . LEU A 1 660 ? -10.348 33.951 -41.030 1.00 65.88 660 LEU A O 1
ATOM 5389 N N . ASP A 1 661 ? -9.402 35.906 -40.459 1.00 53.75 661 ASP A N 1
ATOM 5390 C CA . ASP A 1 661 ? -9.302 35.571 -39.039 1.00 53.75 661 ASP A CA 1
ATOM 5391 C C . ASP A 1 661 ? -10.704 35.343 -38.446 1.00 53.75 661 ASP A C 1
ATOM 5393 O O . ASP A 1 661 ? -11.614 36.160 -38.579 1.00 53.75 661 ASP A O 1
ATOM 5397 N N . ARG A 1 662 ? -10.872 34.197 -37.781 1.00 54.06 662 ARG A N 1
ATOM 5398 C CA . ARG A 1 662 ? -12.113 33.643 -37.210 1.00 54.06 662 ARG A CA 1
ATOM 5399 C C . ARG A 1 662 ? -13.148 33.118 -38.208 1.00 54.06 662 ARG A C 1
ATOM 5401 O O . ARG A 1 662 ? -14.268 32.815 -37.795 1.00 54.06 662 ARG A O 1
ATOM 5408 N N . HIS A 1 663 ? -12.792 32.933 -39.479 1.00 66.50 663 HIS A N 1
ATOM 5409 C CA . HIS A 1 663 ? -13.686 32.305 -40.454 1.00 66.50 663 HIS A CA 1
ATOM 5410 C C . HIS A 1 663 ? -13.980 30.833 -40.094 1.00 66.50 663 HIS A C 1
ATOM 5412 O O . HIS A 1 663 ? -13.089 30.097 -39.667 1.00 66.50 663 HIS A O 1
ATOM 5418 N N . MET A 1 664 ? -15.238 30.400 -40.234 1.00 56.50 664 MET A N 1
ATOM 5419 C CA . MET A 1 664 ? -15.696 29.077 -39.787 1.00 56.50 664 MET A CA 1
ATOM 5420 C C . MET A 1 664 ? -15.430 28.006 -40.847 1.00 56.50 664 MET A C 1
ATOM 5422 O O . MET A 1 664 ? -16.053 28.005 -41.904 1.00 56.50 664 MET A O 1
ATOM 5426 N N . ILE A 1 665 ? -14.561 27.045 -40.529 1.00 60.44 665 ILE A N 1
ATOM 5427 C CA . ILE A 1 665 ? -14.291 25.863 -41.354 1.00 60.44 665 ILE A CA 1
ATOM 5428 C C . ILE A 1 665 ? -14.736 24.626 -40.571 1.00 60.44 665 ILE A C 1
ATOM 5430 O O . ILE A 1 665 ? -14.277 24.385 -39.454 1.00 60.44 665 ILE A O 1
ATOM 5434 N N . ASP A 1 666 ? -15.676 23.866 -41.137 1.00 56.47 666 ASP A N 1
ATOM 5435 C CA . ASP A 1 666 ? -16.235 22.634 -40.558 1.00 56.47 666 ASP A CA 1
ATOM 5436 C C . ASP A 1 666 ? -16.728 22.792 -39.102 1.00 56.47 666 ASP A C 1
ATOM 5438 O O . ASP A 1 666 ? -16.558 21.915 -38.252 1.00 56.47 666 ASP A O 1
ATOM 5442 N N . GLY A 1 667 ? -17.348 23.943 -38.812 1.00 46.00 667 GLY A N 1
ATOM 5443 C CA . GLY A 1 667 ? -17.903 24.279 -37.496 1.00 46.00 667 GLY A CA 1
ATOM 5444 C C . GLY A 1 667 ? -16.877 24.787 -36.479 1.00 46.00 667 GLY A C 1
ATOM 5445 O O . GLY A 1 667 ? -17.173 24.805 -35.284 1.00 46.00 667 GLY A O 1
ATOM 5446 N N . ARG A 1 668 ? -15.668 25.177 -36.915 1.00 46.28 668 ARG A N 1
ATOM 5447 C CA . ARG A 1 668 ? -14.603 25.699 -36.043 1.00 46.28 668 ARG A CA 1
ATOM 5448 C C . ARG A 1 668 ? -13.964 26.973 -36.613 1.00 46.28 668 ARG A C 1
ATOM 5450 O O . ARG A 1 668 ? -13.695 27.013 -37.811 1.00 46.28 668 ARG A O 1
ATOM 5457 N N . PRO A 1 669 ? -13.666 27.989 -35.782 1.00 48.06 669 PRO A N 1
ATOM 5458 C CA . PRO A 1 669 ? -13.035 29.220 -36.250 1.00 48.06 669 PRO A CA 1
ATOM 5459 C C . PRO A 1 669 ? -11.541 29.006 -36.541 1.00 48.06 669 PRO A C 1
ATOM 5461 O O . PRO A 1 669 ? -10.805 28.468 -35.709 1.00 48.06 669 PRO A O 1
ATOM 5464 N N . MET A 1 670 ? -11.100 29.435 -37.721 1.00 64.25 670 MET A N 1
ATOM 5465 C CA . MET A 1 670 ? -9.703 29.459 -38.167 1.00 64.25 670 MET A CA 1
ATOM 5466 C C . MET A 1 670 ? -9.018 30.758 -37.727 1.00 64.25 670 MET A C 1
ATOM 5468 O O . MET A 1 670 ? -9.636 31.808 -37.822 1.00 64.25 670 MET A O 1
ATOM 5472 N N . PHE A 1 671 ? -7.755 30.718 -37.288 1.00 55.91 671 PHE A N 1
ATOM 5473 C CA . PHE A 1 671 ? -7.006 31.919 -36.880 1.00 55.91 671 PHE A CA 1
ATOM 5474 C C . PHE A 1 671 ? -5.833 32.204 -37.819 1.00 55.91 671 PHE A C 1
ATOM 5476 O O . PHE A 1 671 ? -5.029 31.306 -38.067 1.00 55.91 671 PHE A O 1
ATOM 5483 N N . VAL A 1 672 ? -5.705 33.438 -38.310 1.00 64.12 672 VAL A N 1
ATOM 5484 C CA . VAL A 1 672 ? -4.700 33.812 -39.324 1.00 64.12 672 VAL A CA 1
ATOM 5485 C C . VAL A 1 672 ? -3.756 34.880 -38.768 1.00 64.12 672 VAL A C 1
ATOM 5487 O O . VAL A 1 672 ? -4.198 35.903 -38.255 1.00 64.12 672 VAL A O 1
ATOM 5490 N N . SER A 1 673 ? -2.438 34.646 -38.844 1.00 55.69 673 SER A N 1
ATOM 5491 C CA . SER A 1 673 ? -1.422 35.572 -38.318 1.00 55.69 673 SER A CA 1
ATOM 5492 C C . SER A 1 673 ? -0.155 35.642 -39.181 1.00 55.69 673 SER A C 1
ATOM 5494 O O . SER A 1 673 ? 0.178 34.706 -39.913 1.00 55.69 673 SER A O 1
ATOM 5496 N N . VAL A 1 674 ? 0.574 36.757 -39.081 1.00 56.88 674 VAL A N 1
ATOM 5497 C CA . VAL A 1 674 ? 1.816 37.007 -39.836 1.00 56.88 674 VAL A CA 1
ATOM 5498 C C . VAL A 1 674 ? 3.019 36.344 -39.149 1.00 56.88 674 VAL A C 1
ATOM 5500 O O . VAL A 1 674 ? 3.178 36.456 -37.932 1.00 56.88 674 VAL A O 1
ATOM 5503 N N . CYS A 1 675 ? 3.886 35.666 -39.911 1.00 46.94 675 CYS A N 1
ATOM 5504 C CA . CYS A 1 675 ? 5.115 35.048 -39.396 1.00 46.94 675 CYS A CA 1
ATOM 5505 C C . CYS A 1 675 ? 6.248 36.085 -39.288 1.00 46.94 675 CYS A C 1
ATOM 5507 O O . CYS A 1 675 ? 6.557 36.746 -40.273 1.00 46.94 675 CYS A O 1
ATOM 5509 N N . LYS A 1 676 ? 6.921 36.201 -38.134 1.00 46.19 676 LYS A N 1
ATOM 5510 C CA . LYS A 1 676 ? 8.217 36.905 -38.012 1.00 46.19 676 LYS A CA 1
ATOM 5511 C C . LYS A 1 676 ? 9.340 35.861 -37.915 1.00 46.19 676 LYS A C 1
ATOM 5513 O O . LYS A 1 676 ? 9.158 34.850 -37.242 1.00 46.19 676 LYS A O 1
ATOM 5518 N N . GLY A 1 677 ? 10.444 36.070 -38.639 1.00 35.97 677 GLY A N 1
ATOM 5519 C CA . GLY A 1 677 ? 11.562 35.120 -38.777 1.00 35.97 677 GLY A CA 1
ATOM 5520 C C . GLY A 1 677 ? 12.308 34.777 -37.473 1.00 35.97 677 GLY A C 1
ATOM 5521 O O . GLY A 1 677 ? 12.127 35.432 -36.452 1.00 35.97 677 GLY A O 1
ATOM 5522 N N . ASP A 1 678 ? 13.134 33.725 -37.535 1.00 31.89 678 ASP A N 1
ATOM 5523 C CA . ASP A 1 678 ? 13.816 33.032 -36.420 1.00 31.89 678 ASP A CA 1
ATOM 5524 C C . ASP A 1 678 ? 14.599 33.936 -35.421 1.00 31.89 678 ASP A C 1
ATOM 5526 O O . ASP A 1 678 ? 15.264 34.883 -35.849 1.00 31.89 678 ASP A O 1
ATOM 5530 N N . PRO A 1 679 ? 14.659 33.617 -34.104 1.00 35.38 679 PRO A N 1
ATOM 5531 C CA . PRO A 1 679 ? 15.179 34.502 -33.049 1.00 35.38 679 PRO A CA 1
ATOM 5532 C C . PRO A 1 679 ? 16.693 34.385 -32.756 1.00 35.38 679 PRO A C 1
ATOM 5534 O O . PRO A 1 679 ? 17.110 34.595 -31.619 1.00 35.38 679 PRO A O 1
ATOM 5537 N N . GLN A 1 680 ? 17.549 34.044 -33.729 1.00 35.47 680 GLN A N 1
ATOM 5538 C CA . GLN A 1 680 ? 18.976 33.759 -33.454 1.00 35.47 680 GLN A CA 1
ATOM 5539 C C . GLN A 1 680 ? 20.011 34.734 -34.048 1.00 35.47 680 GLN A C 1
ATOM 5541 O O . GLN A 1 680 ? 21.204 34.434 -34.052 1.00 35.47 680 GLN A O 1
ATOM 5546 N N . ARG A 1 681 ? 19.610 35.933 -34.490 1.00 32.84 681 ARG A N 1
ATOM 5547 C CA . ARG A 1 681 ? 20.546 37.027 -34.824 1.00 32.84 681 ARG A CA 1
ATOM 5548 C C . ARG A 1 681 ? 19.965 38.408 -34.516 1.00 32.84 681 ARG A C 1
ATOM 5550 O O . ARG A 1 681 ? 19.364 38.996 -35.403 1.00 32.84 681 ARG A O 1
ATOM 5557 N N . SER A 1 682 ? 20.214 38.921 -33.310 1.00 28.67 682 SER A N 1
ATOM 5558 C CA . SER A 1 682 ? 20.385 40.361 -33.022 1.00 28.67 682 SER A CA 1
ATOM 5559 C C . SER A 1 682 ? 20.476 40.588 -31.509 1.00 28.67 682 SER A C 1
ATOM 5561 O O . SER A 1 682 ? 19.459 40.586 -30.818 1.00 28.67 682 SER A O 1
ATOM 5563 N N . GLU A 1 683 ? 21.690 40.792 -30.999 1.00 29.66 683 GLU A N 1
ATOM 5564 C CA . GLU A 1 683 ? 21.899 41.556 -29.767 1.00 29.66 683 GLU A CA 1
ATOM 5565 C C . GLU A 1 683 ? 21.910 43.057 -30.103 1.00 29.66 683 GLU A C 1
ATOM 5567 O O . GLU A 1 683 ? 22.369 43.460 -31.171 1.00 29.66 683 GLU A O 1
ATOM 5572 N N . VAL A 1 684 ? 21.454 43.855 -29.134 1.00 30.22 684 VAL A N 1
ATOM 5573 C CA . VAL A 1 684 ? 21.512 45.326 -29.042 1.00 30.22 684 VAL A CA 1
ATOM 5574 C C . VAL A 1 684 ? 20.513 46.110 -29.909 1.00 30.22 684 VAL A C 1
ATOM 5576 O O . VAL A 1 684 ? 20.832 46.674 -30.949 1.00 30.22 684 VAL A O 1
ATOM 5579 N N . SER A 1 685 ? 19.290 46.249 -29.399 1.00 25.91 685 SER A N 1
ATOM 5580 C CA . SER A 1 685 ? 18.656 47.567 -29.212 1.00 25.91 685 SER A CA 1
ATOM 5581 C C . SER A 1 685 ? 17.420 47.426 -28.320 1.00 25.91 685 SER A C 1
ATOM 5583 O O . SER A 1 685 ? 16.475 46.694 -28.609 1.00 25.91 685 SER A O 1
ATOM 5585 N N . SER A 1 686 ? 17.478 48.106 -27.180 1.00 35.31 686 SER A N 1
ATOM 5586 C CA . SER A 1 686 ? 16.335 48.463 -26.347 1.00 35.31 686 SER A CA 1
ATOM 5587 C C . SER A 1 686 ? 15.343 49.307 -27.159 1.00 35.31 686 SER A C 1
ATOM 5589 O O . SER A 1 686 ? 15.777 50.130 -27.957 1.00 35.31 686 SER A O 1
ATOM 5591 N N . ASP A 1 687 ? 14.043 49.112 -26.913 1.00 29.83 687 ASP A N 1
ATOM 5592 C CA . ASP A 1 687 ? 12.895 49.889 -27.435 1.00 29.83 687 ASP A CA 1
ATOM 5593 C C . ASP A 1 687 ? 12.130 49.369 -28.671 1.00 29.83 687 ASP A C 1
ATOM 5595 O O . ASP A 1 687 ? 11.637 50.144 -29.486 1.00 29.83 687 ASP A O 1
ATOM 5599 N N . ALA A 1 688 ? 11.874 48.056 -28.760 1.00 28.25 688 ALA A N 1
ATOM 5600 C CA . ALA A 1 688 ? 10.823 47.530 -29.651 1.00 28.25 688 ALA A CA 1
ATOM 5601 C C . ALA A 1 688 ? 10.040 46.343 -29.053 1.00 28.25 688 ALA A C 1
ATOM 5603 O O . ALA A 1 688 ? 9.912 45.269 -29.638 1.00 28.25 688 ALA A O 1
ATOM 5604 N N . SER A 1 689 ? 9.464 46.543 -27.867 1.00 32.09 689 SER A N 1
ATOM 5605 C CA . SER A 1 689 ? 8.425 45.664 -27.320 1.00 32.09 689 SER A CA 1
ATOM 5606 C C . SER A 1 689 ? 7.048 46.069 -27.873 1.00 32.09 689 SER A C 1
ATOM 5608 O O . SER A 1 689 ? 6.420 46.980 -27.337 1.00 32.09 689 SER A O 1
ATOM 5610 N N . SER A 1 690 ? 6.546 45.391 -28.914 1.00 31.62 690 SER A N 1
ATOM 5611 C CA . SER A 1 690 ? 5.128 44.973 -29.024 1.00 31.62 690 SER A CA 1
ATOM 5612 C C . SER A 1 690 ? 4.767 44.417 -30.406 1.00 31.62 690 SER A C 1
ATOM 5614 O O . SER A 1 690 ? 4.810 45.113 -31.412 1.00 31.62 690 SER A O 1
ATOM 5616 N N . THR A 1 691 ? 4.359 43.146 -30.448 1.00 31.30 691 THR A N 1
ATOM 5617 C CA . THR A 1 691 ? 3.150 42.640 -31.145 1.00 31.30 691 THR A CA 1
ATOM 5618 C C . THR A 1 691 ? 3.061 41.122 -30.946 1.00 31.30 691 THR A C 1
ATOM 5620 O O . THR A 1 691 ? 3.058 40.331 -31.880 1.00 31.30 691 THR A O 1
ATOM 5623 N N . SER A 1 692 ? 3.028 40.705 -29.679 1.00 30.00 692 SER A N 1
ATOM 5624 C CA . SER A 1 692 ? 2.464 39.420 -29.270 1.00 30.00 692 SER A CA 1
ATOM 5625 C C . SER A 1 692 ? 0.968 39.616 -28.992 1.00 30.00 692 SER A C 1
ATOM 5627 O O . SER A 1 692 ? 0.546 40.691 -28.564 1.00 30.00 692 SER A O 1
ATOM 5629 N N . PHE A 1 693 ? 0.164 38.589 -29.271 1.00 30.25 693 PHE A N 1
ATOM 5630 C CA . PHE A 1 693 ? -1.291 38.565 -29.096 1.00 30.25 693 PHE A CA 1
ATOM 5631 C C . PHE A 1 693 ? -1.682 38.944 -27.651 1.00 30.25 693 PHE A C 1
ATOM 5633 O O . PHE A 1 693 ? -1.555 38.133 -26.731 1.00 30.25 693 PHE A O 1
ATOM 5640 N N . LYS A 1 694 ? -2.125 40.190 -27.434 1.00 31.19 694 LYS A N 1
ATOM 5641 C CA . LYS A 1 694 ? -2.617 40.682 -26.138 1.00 31.19 694 LYS A CA 1
ATOM 5642 C C . LYS A 1 694 ? -4.108 40.360 -26.014 1.00 31.19 694 LYS A C 1
ATOM 5644 O O . LYS A 1 694 ? -4.911 40.881 -26.778 1.00 31.19 694 LYS A O 1
ATOM 5649 N N . TYR A 1 695 ? -4.487 39.544 -25.030 1.00 37.38 695 TYR A N 1
ATOM 5650 C CA . TYR A 1 695 ? -5.842 39.620 -24.472 1.00 37.38 695 TYR A CA 1
ATOM 5651 C C . TYR A 1 695 ? -5.898 40.864 -23.580 1.00 37.38 695 TYR A C 1
ATOM 5653 O O . TYR A 1 695 ? -4.938 41.118 -22.850 1.00 37.38 695 TYR A O 1
ATOM 5661 N N . GLY A 1 696 ? -6.976 41.648 -23.654 1.00 37.84 696 GLY A N 1
ATOM 5662 C CA . GLY A 1 696 ? -7.160 42.812 -22.788 1.00 37.84 696 GLY A CA 1
ATOM 5663 C C . GLY A 1 696 ? -7.141 42.387 -21.320 1.00 37.84 696 GLY A C 1
ATOM 5664 O O . GLY A 1 696 ? -7.982 41.611 -20.884 1.00 37.84 696 GLY A O 1
ATOM 5665 N N . THR A 1 697 ? -6.154 42.854 -20.559 1.00 41.75 697 THR A N 1
ATOM 5666 C CA . THR A 1 697 ? -6.042 42.633 -19.108 1.00 41.75 697 THR A CA 1
ATOM 5667 C C . THR A 1 697 ? -6.637 43.819 -18.349 1.00 41.75 697 THR A C 1
ATOM 5669 O O . THR A 1 697 ? -5.977 44.410 -17.497 1.00 41.75 697 THR A O 1
ATOM 5672 N N . GLY A 1 698 ? -7.853 44.217 -18.725 1.00 48.41 698 GLY A N 1
ATOM 5673 C CA . GLY A 1 698 ? -8.567 45.349 -18.143 1.00 48.41 698 GLY A CA 1
ATOM 5674 C C . GLY A 1 698 ? -10.077 45.123 -18.133 1.00 48.41 698 GLY A C 1
ATOM 5675 O O . GLY A 1 698 ? -10.582 44.234 -18.814 1.00 48.41 698 GLY A O 1
ATOM 5676 N N . GLU A 1 699 ? -10.776 45.926 -17.337 1.00 49.25 699 GLU A N 1
ATOM 5677 C CA . GLU A 1 699 ? -12.228 45.884 -17.153 1.00 49.25 699 GLU A CA 1
ATOM 5678 C C . GLU A 1 699 ? -12.968 46.200 -18.469 1.00 49.25 699 GLU A C 1
ATOM 5680 O O . GLU A 1 699 ? -12.925 47.323 -18.977 1.00 49.25 699 GLU A O 1
ATOM 5685 N N . GLU A 1 700 ? -13.649 45.204 -19.040 1.00 67.69 700 GLU A N 1
ATOM 5686 C CA . GLU A 1 700 ? -14.395 45.333 -20.296 1.00 67.69 700 GLU A CA 1
ATOM 5687 C C . GLU A 1 700 ? -15.856 45.696 -19.995 1.00 67.69 700 GLU A C 1
ATOM 5689 O O . GLU A 1 700 ? -16.713 44.826 -19.844 1.00 67.69 700 GLU A O 1
ATOM 5694 N N . LYS A 1 701 ? -16.158 46.998 -19.919 1.00 69.56 701 LYS A N 1
ATOM 5695 C CA . LYS A 1 701 ? -17.475 47.516 -19.490 1.00 69.56 701 LYS A CA 1
ATOM 5696 C C . LYS A 1 701 ? -18.666 47.078 -20.362 1.00 69.56 701 LYS A C 1
ATOM 5698 O O . LYS A 1 701 ? -19.792 47.081 -19.880 1.00 69.56 701 LYS A O 1
ATOM 5703 N N . ASN A 1 702 ? -18.428 46.648 -21.603 1.00 75.56 702 ASN A N 1
ATOM 5704 C CA . ASN A 1 702 ? -19.476 46.199 -22.538 1.00 75.56 702 ASN A CA 1
ATOM 5705 C C . ASN A 1 702 ? -19.704 44.680 -22.480 1.00 75.56 702 ASN A C 1
ATOM 5707 O O . ASN A 1 702 ? -20.531 44.141 -23.221 1.00 75.56 702 ASN A O 1
ATOM 5711 N N . LYS A 1 703 ? -18.945 43.971 -21.635 1.00 78.12 703 LYS A N 1
ATOM 5712 C CA . LYS A 1 703 ? -18.943 42.515 -21.561 1.00 78.12 703 LYS A CA 1
ATOM 5713 C C . LYS A 1 703 ? -19.280 42.050 -20.158 1.00 78.12 703 LYS A C 1
ATOM 5715 O O . LYS A 1 703 ? -18.617 42.395 -19.185 1.00 78.12 703 LYS A O 1
ATOM 5720 N N . LEU A 1 704 ? -20.301 41.216 -20.067 1.00 80.31 704 LEU A N 1
ATOM 5721 C CA . LEU A 1 704 ? -20.753 40.604 -18.833 1.00 80.31 704 LEU A CA 1
ATOM 5722 C C . LEU A 1 704 ? -20.198 39.190 -18.707 1.00 80.31 704 LEU A C 1
ATOM 5724 O O . LEU A 1 704 ? -20.056 38.456 -19.686 1.00 80.31 704 LEU A O 1
ATOM 5728 N N . PHE A 1 705 ? -19.903 38.811 -17.475 1.00 80.50 705 PHE A N 1
ATOM 5729 C CA . PHE A 1 705 ? -19.507 37.483 -17.058 1.00 80.50 705 PHE A CA 1
ATOM 5730 C C . PHE A 1 705 ? -20.605 36.898 -16.172 1.00 80.50 705 PHE A C 1
ATOM 5732 O O . PHE A 1 705 ? -20.912 37.436 -15.112 1.00 80.50 705 PHE A O 1
ATOM 5739 N N . VAL A 1 706 ? -21.197 35.796 -16.622 1.00 79.00 706 VAL A N 1
ATOM 5740 C CA . VAL A 1 706 ? -22.322 35.120 -15.973 1.00 79.00 706 VAL A CA 1
ATOM 5741 C C . VAL A 1 706 ? -21.820 33.830 -15.329 1.00 79.00 706 VAL A C 1
ATOM 5743 O O . VAL A 1 706 ? -21.250 32.969 -15.998 1.00 79.00 706 VAL A O 1
ATOM 5746 N N . LYS A 1 707 ? -22.028 33.689 -14.024 1.00 78.06 707 LYS A N 1
ATOM 5747 C CA . LYS A 1 707 ? -21.690 32.548 -13.170 1.00 78.06 707 LYS A CA 1
ATOM 5748 C C . LYS A 1 707 ? -22.946 31.770 -12.776 1.00 78.06 707 LYS A C 1
ATOM 5750 O O . LYS A 1 707 ? -24.042 32.317 -12.723 1.00 78.06 707 LYS A O 1
ATOM 5755 N N . ASN A 1 708 ? -22.748 30.495 -12.440 1.00 75.69 708 ASN A N 1
ATOM 5756 C CA . ASN A 1 708 ? -23.779 29.561 -11.969 1.00 75.69 708 ASN A CA 1
ATOM 5757 C C . ASN A 1 708 ? -24.876 29.224 -12.999 1.00 75.69 708 ASN A C 1
ATOM 5759 O O . ASN A 1 708 ? -26.002 28.878 -12.647 1.00 75.69 708 ASN A O 1
ATOM 5763 N N . VAL A 1 709 ? -24.521 29.249 -14.284 1.00 80.56 709 VAL A N 1
ATOM 5764 C CA . VAL A 1 709 ? -25.397 28.779 -15.360 1.00 80.56 709 VAL A CA 1
ATOM 5765 C C . VAL A 1 709 ? -25.628 27.257 -15.211 1.00 80.56 709 VAL A C 1
ATOM 5767 O O . VAL A 1 709 ? -24.668 26.503 -15.007 1.00 80.56 709 VAL A O 1
ATOM 5770 N N . PRO A 1 710 ? -26.873 26.756 -15.306 1.00 73.19 710 PRO A N 1
ATOM 5771 C CA . PRO A 1 710 ? -27.177 25.326 -15.335 1.00 73.19 710 PRO A CA 1
ATOM 5772 C C . PRO A 1 710 ? -26.381 24.576 -16.406 1.00 73.19 710 PRO A C 1
ATOM 5774 O O . PRO A 1 710 ? -26.191 25.056 -17.520 1.00 73.19 710 PRO A O 1
ATOM 5777 N N . LYS A 1 711 ? -25.928 23.357 -16.090 1.00 73.12 711 LYS A N 1
ATOM 5778 C CA . LYS A 1 711 ? -25.077 22.572 -17.002 1.00 73.12 711 LYS A CA 1
ATOM 5779 C C . LYS A 1 711 ? -25.806 22.095 -18.267 1.00 73.12 711 LYS A C 1
ATOM 5781 O O . LYS A 1 711 ? -25.136 21.741 -19.231 1.00 73.12 711 LYS A O 1
ATOM 5786 N N . SER A 1 712 ? -27.140 22.090 -18.244 1.00 71.19 712 SER A N 1
ATOM 5787 C CA . SER A 1 712 ? -28.032 21.778 -19.367 1.00 71.19 712 SER A CA 1
ATOM 5788 C C . SER A 1 712 ? -28.357 22.988 -20.252 1.00 71.19 712 SER A C 1
ATOM 5790 O O . SER A 1 712 ? -28.975 22.809 -21.296 1.00 71.19 712 SER A O 1
ATOM 5792 N N . ALA A 1 713 ? -27.969 24.204 -19.850 1.00 66.94 713 ALA A N 1
ATOM 5793 C CA . ALA A 1 713 ? -28.281 25.417 -20.596 1.00 66.94 713 ALA A CA 1
ATOM 5794 C C . ALA A 1 713 ? -27.464 25.502 -21.889 1.00 66.94 713 ALA A C 1
ATOM 5796 O O . ALA A 1 713 ? -26.245 25.303 -21.882 1.00 66.94 713 ALA A O 1
ATOM 5797 N N . THR A 1 714 ? -28.139 25.841 -22.984 1.00 73.69 714 THR A N 1
ATOM 5798 C CA . THR A 1 714 ? -27.521 26.033 -24.302 1.00 73.69 714 THR A CA 1
ATOM 5799 C C . THR A 1 714 ? -27.226 27.507 -24.575 1.00 73.69 714 THR A C 1
ATOM 5801 O O . THR A 1 714 ? -27.802 28.403 -23.959 1.00 73.69 714 THR A O 1
ATOM 5804 N N . GLU A 1 715 ? -26.316 27.766 -25.514 1.00 73.50 715 GLU A N 1
ATOM 5805 C CA . GLU A 1 715 ? -25.950 29.126 -25.932 1.00 73.50 715 GLU A CA 1
ATOM 5806 C C . GLU A 1 715 ? -27.158 29.911 -26.469 1.00 73.50 715 GLU A C 1
ATOM 5808 O O . GLU A 1 715 ? -27.343 31.064 -26.094 1.00 73.50 715 GLU A O 1
ATOM 5813 N N . TYR A 1 716 ? -28.038 29.246 -27.224 1.00 75.19 716 TYR A N 1
ATOM 5814 C CA . TYR A 1 716 ? -29.278 29.820 -27.756 1.00 75.19 716 TYR A CA 1
ATOM 5815 C C . TYR A 1 716 ? -30.228 30.316 -26.651 1.00 75.19 716 TYR A C 1
ATOM 5817 O O . TYR A 1 716 ? -30.762 31.418 -26.727 1.00 75.19 716 TYR A O 1
ATOM 5825 N N . GLN A 1 717 ? -30.395 29.539 -25.577 1.00 74.75 717 GLN A N 1
ATOM 5826 C CA . GLN A 1 717 ? -31.274 29.917 -24.463 1.00 74.75 717 GLN A CA 1
ATOM 5827 C C . GLN A 1 717 ? -30.733 31.109 -23.662 1.00 74.75 717 GLN A C 1
ATOM 5829 O O . GLN A 1 717 ? -31.503 31.912 -23.137 1.00 74.75 717 GLN A O 1
ATOM 5834 N N . LEU A 1 718 ? -29.406 31.241 -23.566 1.00 76.25 718 LEU A N 1
ATOM 5835 C CA . LEU A 1 718 ? -28.783 32.424 -22.973 1.00 76.25 718 LEU A CA 1
ATOM 5836 C C . LEU A 1 718 ? -28.893 33.637 -23.899 1.00 76.25 718 LEU A C 1
ATOM 5838 O O . LEU A 1 718 ? -29.087 34.748 -23.420 1.00 76.25 718 LEU A O 1
ATOM 5842 N N . GLU A 1 719 ? -28.812 33.447 -25.213 1.00 80.62 719 GLU A N 1
ATOM 5843 C CA . GLU A 1 719 ? -29.041 34.530 -26.164 1.00 80.62 719 GLU A CA 1
ATOM 5844 C C . GLU A 1 719 ? -30.473 35.074 -26.060 1.00 80.62 719 GLU A C 1
ATOM 5846 O O . GLU A 1 719 ? -30.647 36.284 -25.935 1.00 80.62 719 GLU A O 1
ATOM 5851 N N . GLU A 1 720 ? -31.493 34.211 -25.998 1.00 79.19 720 GLU A N 1
ATOM 5852 C CA . GLU A 1 720 ? -32.887 34.640 -25.796 1.00 79.19 720 GLU A CA 1
ATOM 5853 C C . GLU A 1 720 ? -33.092 35.392 -24.473 1.00 79.19 720 GLU A C 1
ATOM 5855 O O . GLU A 1 720 ? -33.762 36.426 -24.455 1.00 79.19 720 GLU A O 1
ATOM 5860 N N . LEU A 1 721 ? -32.477 34.926 -23.379 1.00 78.44 721 LEU A N 1
ATOM 5861 C CA . LEU A 1 721 ? -32.608 35.553 -22.060 1.00 78.44 721 LEU A CA 1
ATOM 5862 C C . LEU A 1 721 ? -31.997 36.964 -22.015 1.00 78.44 721 LEU A C 1
ATOM 5864 O O . LEU A 1 721 ? -32.525 37.846 -21.338 1.00 78.44 721 LEU A O 1
ATOM 5868 N N . PHE A 1 722 ? -30.889 37.186 -22.727 1.00 78.81 722 PHE A N 1
ATOM 5869 C CA . PHE A 1 722 ? -30.121 38.432 -22.657 1.00 78.81 722 PHE A CA 1
ATOM 5870 C C . PHE A 1 722 ? -30.420 39.413 -23.810 1.00 78.81 722 PHE A C 1
ATOM 5872 O O . PHE A 1 722 ? -30.257 40.621 -23.644 1.00 78.81 722 PHE A O 1
ATOM 5879 N N . LYS A 1 723 ? -30.968 38.953 -24.943 1.00 80.75 723 LYS A N 1
ATOM 5880 C CA . LYS A 1 723 ? -31.335 39.810 -26.092 1.00 80.75 723 LYS A CA 1
ATOM 5881 C C . LYS A 1 723 ? -32.433 40.832 -25.774 1.00 80.75 723 LYS A C 1
ATOM 5883 O O . LYS A 1 723 ? -32.520 41.864 -26.435 1.00 80.75 723 LYS A O 1
ATOM 5888 N N . VAL A 1 724 ? -33.248 40.582 -24.747 1.00 77.69 724 VAL A N 1
ATOM 5889 C CA . VAL A 1 724 ? -34.316 41.496 -24.296 1.00 77.69 724 VAL A CA 1
ATOM 5890 C C . VAL A 1 724 ? -33.759 42.844 -23.810 1.00 77.69 724 VAL A C 1
ATOM 5892 O O . VAL A 1 724 ? -34.447 43.860 -23.888 1.00 77.69 724 VAL A O 1
ATOM 5895 N N . TYR A 1 725 ? -32.509 42.877 -23.338 1.00 76.19 725 TYR A N 1
ATOM 5896 C CA . TYR A 1 725 ? -31.906 44.061 -22.717 1.00 76.19 725 TYR A CA 1
ATOM 5897 C C . TYR A 1 725 ? -31.058 44.910 -23.675 1.00 76.19 725 TYR A C 1
ATOM 5899 O O . TYR A 1 725 ? -30.661 46.015 -23.310 1.00 76.19 725 TYR A O 1
ATOM 5907 N N . GLY A 1 726 ? -30.807 44.429 -24.898 1.00 74.31 726 GLY A N 1
ATOM 5908 C CA . GLY A 1 726 ? -30.074 45.156 -25.933 1.00 74.31 726 GLY A CA 1
ATOM 5909 C C . GLY A 1 726 ? -29.528 44.246 -27.035 1.00 74.31 726 GLY A C 1
ATOM 5910 O O . GLY A 1 726 ? -29.620 43.020 -26.964 1.00 74.31 726 GLY A O 1
ATOM 5911 N N . LYS A 1 727 ? -28.939 44.847 -28.076 1.00 73.00 727 LYS A N 1
ATOM 5912 C CA . LYS A 1 727 ? -28.376 44.105 -29.212 1.00 73.00 727 LYS A CA 1
ATOM 5913 C C . LYS A 1 727 ? -27.045 43.445 -28.826 1.00 73.00 727 LYS A C 1
ATOM 5915 O O . LYS A 1 727 ? -26.095 44.113 -28.411 1.00 73.00 727 LYS A O 1
ATOM 5920 N N . LEU A 1 728 ? -27.007 42.118 -28.939 1.00 76.06 728 LEU A N 1
ATOM 5921 C CA . LEU A 1 728 ? -25.872 41.279 -28.559 1.00 76.06 728 LEU A CA 1
ATOM 5922 C C . LEU A 1 728 ? -24.849 41.195 -29.696 1.00 76.06 728 LEU A C 1
ATOM 5924 O O . LEU A 1 728 ? -25.200 40.904 -30.837 1.00 76.06 728 LEU A O 1
ATOM 5928 N N . ARG A 1 729 ? -23.575 41.413 -29.364 1.00 70.31 729 ARG A N 1
ATOM 5929 C CA . ARG A 1 729 ? -22.433 41.263 -30.273 1.00 70.31 729 ARG A CA 1
ATOM 5930 C C . ARG A 1 729 ? -21.891 39.836 -30.272 1.00 70.31 729 ARG A C 1
ATOM 5932 O O . ARG A 1 729 ? -21.494 39.331 -31.317 1.00 70.31 729 ARG A O 1
ATOM 5939 N N . SER A 1 730 ? -21.837 39.193 -29.104 1.00 64.75 730 SER A N 1
ATOM 5940 C CA . SER A 1 730 ? -21.528 37.763 -29.000 1.00 64.75 730 SER A CA 1
ATOM 5941 C C . SER A 1 730 ? -21.976 37.180 -27.662 1.00 64.75 730 SER A C 1
ATOM 5943 O O . SER A 1 730 ? -21.850 37.827 -26.621 1.00 64.75 730 SER A O 1
ATOM 5945 N N . VAL A 1 731 ? -22.452 35.939 -27.686 1.00 74.62 731 VAL A N 1
ATOM 5946 C CA . VAL A 1 731 ? -22.665 35.107 -26.498 1.00 74.62 731 VAL A CA 1
ATOM 5947 C C . VAL A 1 731 ? -21.619 33.999 -26.542 1.00 74.62 731 VAL A C 1
ATOM 5949 O O . VAL A 1 731 ? -21.249 33.532 -27.610 1.00 74.62 731 VAL A O 1
ATOM 5952 N N . ARG A 1 732 ? -21.048 33.627 -25.397 1.00 73.75 732 ARG A N 1
ATOM 5953 C CA . ARG A 1 732 ? -20.054 32.554 -25.320 1.00 73.75 732 ARG A CA 1
ATOM 5954 C C . ARG A 1 732 ? -20.248 31.745 -24.054 1.00 73.75 732 ARG A C 1
ATOM 5956 O O . ARG A 1 732 ? -19.855 32.181 -22.970 1.00 73.75 732 ARG A O 1
ATOM 5963 N N . LEU A 1 733 ? -20.763 30.529 -24.194 1.00 72.94 733 LEU A N 1
ATOM 5964 C CA . LEU A 1 733 ? -20.830 29.572 -23.093 1.00 72.94 733 LEU A CA 1
ATOM 5965 C C . LEU A 1 733 ? -19.453 28.932 -22.862 1.00 72.94 733 LEU A C 1
ATOM 5967 O O . LEU A 1 733 ? -18.825 28.390 -23.773 1.00 72.94 733 LEU A O 1
ATOM 5971 N N . VAL A 1 734 ? -18.953 28.992 -21.631 1.00 68.19 734 VAL A N 1
ATOM 5972 C CA . VAL A 1 734 ? -17.673 28.387 -21.264 1.00 68.19 734 VAL A CA 1
ATOM 5973 C C . VAL A 1 734 ? -17.908 26.916 -20.948 1.00 68.19 734 VAL A C 1
ATOM 5975 O O . VAL A 1 734 ? -18.568 26.558 -19.973 1.00 68.19 734 VAL A O 1
ATOM 5978 N N . THR A 1 735 ? -17.320 26.042 -21.752 1.00 55.62 735 THR A N 1
ATOM 5979 C CA . THR A 1 735 ? -17.418 24.589 -21.601 1.00 55.62 735 THR A CA 1
ATOM 5980 C C . THR A 1 735 ? -16.089 23.986 -21.127 1.00 55.62 735 THR A C 1
ATOM 5982 O O . THR A 1 735 ? -15.008 24.582 -21.226 1.00 55.62 735 THR A O 1
ATOM 5985 N N . TYR A 1 736 ? -16.150 22.804 -20.514 1.00 42.34 736 TYR A N 1
ATOM 5986 C CA . TYR A 1 736 ? -14.987 21.954 -20.279 1.00 42.34 736 TYR A CA 1
ATOM 5987 C C . TYR A 1 736 ? -14.463 21.421 -21.612 1.00 42.34 736 TYR A C 1
ATOM 5989 O O . TYR A 1 736 ? -15.160 21.426 -22.622 1.00 42.34 736 TYR A O 1
ATOM 5997 N N . LYS A 1 737 ? -13.236 20.888 -21.607 1.00 38.28 737 LYS A N 1
ATOM 5998 C CA . LYS A 1 737 ? -12.667 20.226 -22.789 1.00 38.28 737 LYS A CA 1
ATOM 5999 C C . LYS A 1 737 ? -13.575 19.103 -23.314 1.00 38.28 737 LYS A C 1
ATOM 6001 O O . LYS A 1 737 ? -13.498 18.819 -24.490 1.00 38.28 737 LYS A O 1
ATOM 6006 N N . SER A 1 738 ? -14.437 18.517 -22.475 1.00 36.84 738 SER A N 1
ATOM 6007 C CA . SER A 1 738 ? -15.450 17.505 -22.814 1.00 36.84 738 SER A CA 1
ATOM 6008 C C . SER A 1 738 ? -16.720 18.035 -23.502 1.00 36.84 738 SER A C 1
ATOM 6010 O O . SER A 1 738 ? -17.593 17.240 -23.822 1.00 36.84 738 SER A O 1
ATOM 6012 N N . GLY A 1 739 ? -16.874 19.352 -23.681 1.00 44.25 739 GLY A N 1
ATOM 6013 C CA . GLY A 1 739 ? -18.105 19.975 -24.188 1.00 44.25 739 GLY A CA 1
ATOM 6014 C C . GLY A 1 739 ? -19.180 20.227 -23.122 1.00 44.25 739 GLY A C 1
ATOM 6015 O O . GLY A 1 739 ? -20.073 21.036 -23.343 1.00 44.25 739 GLY A O 1
ATOM 6016 N N . ALA A 1 740 ? -19.068 19.630 -21.930 1.00 48.34 740 ALA A N 1
ATOM 6017 C CA . ALA A 1 740 ? -19.978 19.905 -20.816 1.00 48.34 740 ALA A CA 1
ATOM 6018 C C . ALA A 1 740 ? -19.831 21.357 -20.324 1.00 48.34 740 ALA A C 1
ATOM 6020 O O . ALA A 1 740 ? -18.710 21.836 -20.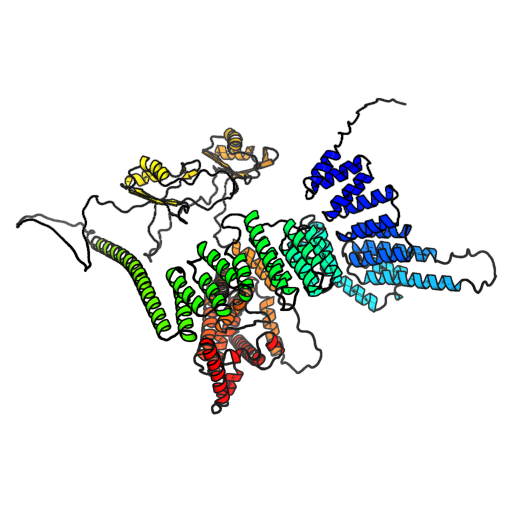138 1.00 48.34 740 ALA A O 1
ATOM 6021 N N . SER A 1 741 ? -20.937 22.061 -20.078 1.00 67.56 741 SER A N 1
ATOM 6022 C CA . SER A 1 741 ? -20.905 23.447 -19.591 1.00 67.56 741 SER A CA 1
ATOM 6023 C C . SER A 1 741 ? -20.205 23.552 -18.229 1.00 67.56 741 SER A C 1
ATOM 6025 O O . SER A 1 741 ? -20.491 22.794 -17.297 1.00 67.56 741 SER A O 1
ATOM 6027 N N . LYS A 1 742 ? -19.280 24.515 -18.097 1.00 66.19 742 LYS A N 1
ATOM 6028 C CA . LYS A 1 742 ? -18.664 24.893 -16.809 1.00 66.19 742 LYS A CA 1
ATOM 6029 C C . LYS A 1 742 ? -19.613 25.707 -15.932 1.00 66.19 742 LYS A C 1
ATOM 6031 O O . LYS A 1 742 ? -19.242 26.061 -14.817 1.00 66.19 742 LYS A O 1
ATOM 6036 N N . GLY A 1 743 ? -20.809 26.011 -16.433 1.00 71.38 743 GLY A N 1
ATOM 6037 C CA . GLY A 1 743 ? -21.762 26.892 -15.775 1.00 71.38 743 GLY A CA 1
ATOM 6038 C C . GLY A 1 743 ? -21.308 28.351 -15.745 1.00 71.38 743 GLY A C 1
ATOM 6039 O O . GLY A 1 743 ? -21.688 29.088 -14.839 1.00 71.38 743 GLY A O 1
ATOM 6040 N N . LEU A 1 744 ? -20.469 28.754 -16.705 1.00 79.62 744 LEU A N 1
ATOM 6041 C CA . LEU A 1 744 ? -19.987 30.124 -16.874 1.00 79.62 744 LEU A CA 1
ATOM 6042 C C . LEU A 1 744 ? -20.270 30.582 -18.309 1.00 79.62 744 LEU A C 1
ATOM 6044 O O . LEU A 1 744 ? -20.106 29.783 -19.229 1.00 79.62 744 LEU A O 1
ATOM 6048 N N . ALA A 1 745 ? -20.628 31.844 -18.523 1.00 80.06 745 ALA A N 1
ATOM 6049 C CA . ALA A 1 745 ? -20.813 32.425 -19.852 1.00 80.06 745 ALA A CA 1
ATOM 6050 C C . ALA A 1 745 ? -20.269 33.860 -19.923 1.00 80.06 745 ALA A C 1
ATOM 6052 O O . ALA A 1 745 ? -20.180 34.546 -18.908 1.00 80.06 745 ALA A O 1
ATOM 6053 N N . TYR A 1 746 ? -19.903 34.308 -21.123 1.00 80.19 746 TYR A N 1
ATOM 6054 C CA . TYR A 1 746 ? -19.567 35.700 -21.418 1.00 80.19 746 TYR A CA 1
ATOM 6055 C C . TYR A 1 746 ? -20.554 36.258 -22.436 1.00 80.19 746 TYR A C 1
ATOM 6057 O O . TYR A 1 746 ? -20.837 35.597 -23.433 1.00 80.19 746 TYR A O 1
ATOM 6065 N N . ILE A 1 747 ? -21.055 37.465 -22.193 1.00 82.00 747 ILE A N 1
ATOM 6066 C CA . ILE A 1 747 ? -22.065 38.116 -23.030 1.00 82.00 747 ILE A CA 1
ATOM 6067 C C . ILE A 1 747 ? -21.569 39.514 -23.364 1.00 82.00 747 ILE A C 1
ATOM 6069 O O . ILE A 1 747 ? -21.320 40.310 -22.467 1.00 82.00 747 ILE A O 1
ATOM 6073 N N . GLU A 1 748 ? -21.383 39.806 -24.644 1.00 81.50 748 GLU A N 1
ATOM 6074 C CA . GLU A 1 748 ? -20.892 41.094 -25.127 1.00 81.50 748 GLU A CA 1
ATOM 6075 C C . GLU A 1 748 ? -22.021 41.845 -25.831 1.00 81.50 748 GLU A C 1
ATOM 6077 O O . GLU A 1 748 ? -22.617 41.316 -26.770 1.00 81.50 748 GLU A O 1
ATOM 6082 N N . TYR A 1 749 ? -22.298 43.070 -25.387 1.00 80.31 749 TYR A N 1
ATOM 6083 C CA . TYR A 1 749 ? -23.277 43.970 -26.001 1.00 80.31 749 TYR A CA 1
ATOM 6084 C C . TYR A 1 749 ? -22.588 44.970 -26.929 1.00 80.31 749 TYR A C 1
ATOM 6086 O O . TYR A 1 749 ? -21.408 45.280 -26.756 1.00 80.31 749 TYR A O 1
ATOM 6094 N N . GLU A 1 750 ? -23.327 45.487 -27.913 1.00 76.50 750 GLU A N 1
ATOM 6095 C CA . GLU A 1 750 ? -22.836 46.591 -28.750 1.00 76.50 750 GLU A CA 1
ATOM 6096 C C . GLU A 1 750 ? -22.636 47.874 -27.916 1.00 76.50 750 GLU A C 1
ATOM 6098 O O . GLU A 1 750 ? -21.602 48.529 -28.049 1.00 76.50 750 GLU A O 1
ATOM 6103 N N . ASP A 1 751 ? -23.545 48.151 -26.972 1.00 76.44 751 ASP A N 1
ATOM 6104 C CA . ASP A 1 751 ? -23.548 49.369 -26.152 1.00 76.44 751 ASP A CA 1
ATOM 6105 C C . ASP A 1 751 ? -23.329 49.101 -24.654 1.00 76.44 751 ASP A C 1
ATOM 6107 O O . ASP A 1 751 ? -23.859 48.139 -24.087 1.00 76.44 751 ASP A O 1
ATOM 6111 N N . VAL A 1 752 ? -22.613 50.012 -23.981 1.00 76.12 752 VAL A N 1
ATOM 6112 C CA . VAL A 1 752 ? -22.294 49.930 -22.538 1.00 76.12 752 VAL A CA 1
ATOM 6113 C C . VAL A 1 752 ? -23.566 49.993 -21.684 1.00 76.12 752 VAL A C 1
ATOM 6115 O O . VAL A 1 752 ? -23.716 49.238 -20.727 1.00 76.12 752 VAL A O 1
ATOM 6118 N N . GLU A 1 753 ? -24.517 50.857 -22.055 1.00 75.31 753 GLU A N 1
ATOM 6119 C CA . GLU A 1 753 ? -25.770 51.046 -21.311 1.00 75.31 753 GLU A CA 1
ATOM 6120 C C . GLU A 1 753 ? -26.642 49.784 -21.297 1.00 75.31 753 GLU A C 1
ATOM 6122 O O . GLU A 1 753 ? -27.323 49.506 -20.309 1.00 75.31 753 GLU A O 1
ATOM 6127 N N . SER A 1 754 ? -26.600 48.999 -22.377 1.00 78.38 754 SER A N 1
ATOM 6128 C CA . SER A 1 754 ? -27.312 47.721 -22.473 1.00 78.38 754 SER A CA 1
ATOM 6129 C C . SER A 1 754 ? -26.707 46.678 -21.528 1.00 78.38 754 SER A C 1
ATOM 6131 O O . SER A 1 754 ? -27.440 45.942 -20.867 1.00 78.38 754 SER A O 1
ATOM 6133 N N . ALA A 1 755 ? -25.376 46.665 -21.387 1.00 74.31 755 ALA A N 1
ATOM 6134 C CA . ALA A 1 755 ? -24.680 45.785 -20.452 1.00 74.31 755 ALA A CA 1
ATOM 6135 C C . ALA A 1 755 ? -24.982 46.141 -18.982 1.00 74.31 755 ALA A C 1
ATOM 6137 O O . ALA A 1 755 ? -25.215 45.241 -18.178 1.00 74.31 755 ALA A O 1
ATOM 6138 N N . THR A 1 756 ? -25.058 47.429 -18.624 1.00 76.69 756 THR A N 1
ATOM 6139 C CA . THR A 1 756 ? -25.430 47.857 -17.259 1.00 76.69 756 THR A CA 1
ATOM 6140 C C . THR A 1 756 ? -26.892 47.530 -16.933 1.00 76.69 756 THR A C 1
ATOM 6142 O O . THR A 1 756 ? -27.170 46.986 -15.867 1.00 76.69 756 THR A O 1
ATOM 6145 N N . LYS A 1 757 ? -27.823 47.753 -17.874 1.00 78.81 757 LYS A N 1
ATOM 6146 C CA . LYS A 1 757 ? -29.244 47.383 -17.709 1.00 78.81 757 LYS A CA 1
ATOM 6147 C C . LYS A 1 757 ? -29.445 45.875 -17.552 1.00 78.81 757 LYS A C 1
ATOM 6149 O O . LYS A 1 757 ? -30.274 45.447 -16.750 1.00 78.81 757 LYS A O 1
ATOM 6154 N N . ALA A 1 758 ? -28.704 45.071 -18.317 1.00 78.56 758 ALA A N 1
ATOM 6155 C CA . ALA A 1 758 ? -28.737 43.619 -18.193 1.00 78.56 758 ALA A CA 1
ATOM 6156 C C . ALA A 1 758 ? -28.169 43.166 -16.841 1.00 78.56 758 ALA A C 1
ATOM 6158 O O . ALA A 1 758 ? -28.783 42.326 -16.190 1.00 78.56 758 ALA A O 1
ATOM 6159 N N . LEU A 1 759 ? -27.055 43.749 -16.385 1.00 80.19 759 LEU A N 1
ATOM 6160 C CA . LEU A 1 759 ? -26.444 43.447 -15.087 1.00 80.19 759 LEU A CA 1
ATOM 6161 C C . LEU A 1 759 ? -27.428 43.652 -13.924 1.00 80.19 759 LEU A C 1
ATOM 6163 O O . LEU A 1 759 ? -27.657 42.720 -13.161 1.00 80.19 759 LEU A O 1
ATOM 6167 N N . GLU A 1 760 ? -28.060 44.825 -13.833 1.00 77.19 760 GLU A N 1
ATOM 6168 C CA . GLU A 1 760 ? -28.969 45.168 -12.726 1.00 77.19 760 GLU A CA 1
ATOM 6169 C C . GLU A 1 760 ? -30.213 44.272 -12.650 1.00 77.19 760 GLU A C 1
ATOM 6171 O O . GLU A 1 760 ? -30.730 44.026 -11.562 1.00 77.19 760 GLU A O 1
ATOM 6176 N N . LYS A 1 761 ? -30.716 43.788 -13.795 1.00 74.12 761 LYS A N 1
ATOM 6177 C CA . LYS A 1 761 ? -31.956 42.997 -13.852 1.00 74.12 761 LYS A CA 1
ATOM 6178 C C . LYS A 1 761 ? -31.751 41.487 -13.834 1.00 74.12 761 LYS A C 1
ATOM 6180 O O . LYS A 1 761 ? -32.692 40.772 -13.502 1.00 74.12 761 LYS A O 1
ATOM 6185 N N . THR A 1 762 ? -30.581 40.994 -14.239 1.00 72.88 762 THR A N 1
ATOM 6186 C CA . THR A 1 762 ? -30.331 39.547 -14.378 1.00 72.88 762 THR A CA 1
ATOM 6187 C C . THR A 1 762 ? -29.441 38.969 -13.281 1.00 72.88 762 THR A C 1
ATOM 6189 O O . THR A 1 762 ? -29.499 37.755 -13.057 1.00 72.88 762 THR A O 1
ATOM 6192 N N . ASP A 1 763 ? -28.687 39.799 -12.551 1.00 76.50 763 ASP A N 1
ATOM 6193 C CA . ASP A 1 763 ? -27.938 39.354 -11.375 1.00 76.50 763 ASP A CA 1
ATOM 6194 C C . ASP A 1 763 ? -28.896 38.919 -10.251 1.00 76.50 763 ASP A C 1
ATOM 6196 O O . ASP A 1 763 ? -29.788 39.658 -9.839 1.00 76.50 763 ASP A O 1
ATOM 6200 N N . GLY A 1 764 ? -28.761 37.675 -9.792 1.00 66.12 764 GLY A N 1
ATOM 6201 C CA . GLY A 1 764 ? -29.614 37.086 -8.762 1.00 66.12 764 GLY A CA 1
ATOM 6202 C C . GLY A 1 764 ? -30.918 36.441 -9.257 1.00 66.12 764 GLY A C 1
ATOM 6203 O O . GLY A 1 764 ? -31.693 35.968 -8.425 1.00 66.12 764 GLY A O 1
ATOM 6204 N N . THR A 1 765 ? -31.169 36.374 -10.569 1.00 74.44 765 THR A N 1
ATOM 6205 C CA . THR A 1 765 ? -32.377 35.735 -11.137 1.00 74.44 765 THR A CA 1
ATOM 6206 C C . THR A 1 765 ? -32.255 34.211 -11.232 1.00 74.44 765 THR A C 1
ATOM 6208 O O . THR A 1 765 ? -31.163 33.675 -11.404 1.00 74.44 765 THR A O 1
ATOM 6211 N N . TYR A 1 766 ? -33.372 33.483 -11.129 1.00 72.81 766 TYR A N 1
ATOM 6212 C CA . TYR A 1 766 ? -33.379 32.019 -11.239 1.00 72.81 766 TYR A CA 1
ATOM 6213 C C . TYR A 1 766 ? -33.594 31.564 -12.684 1.00 72.81 766 TYR A C 1
ATOM 6215 O O . TYR A 1 766 ? -34.607 31.875 -13.302 1.00 72.81 766 TYR A O 1
ATOM 6223 N N . PHE A 1 767 ? -32.667 30.758 -13.194 1.00 71.62 767 PHE A N 1
ATOM 6224 C CA . PHE A 1 767 ? -32.722 30.149 -14.517 1.00 71.62 767 PHE A CA 1
ATOM 6225 C C . PHE A 1 767 ? -32.559 28.627 -14.391 1.00 71.62 767 PHE A C 1
ATOM 6227 O O . PHE A 1 767 ? -31.565 28.147 -13.846 1.00 71.62 767 PHE A O 1
ATOM 6234 N N . HIS A 1 768 ? -33.573 27.863 -14.826 1.00 67.88 768 HIS A N 1
ATOM 6235 C CA . HIS A 1 768 ? -33.698 26.402 -14.642 1.00 67.88 768 HIS A CA 1
ATOM 6236 C C . HIS A 1 768 ? -33.272 25.896 -13.246 1.00 67.88 768 HIS A C 1
ATOM 6238 O O . HIS A 1 768 ? -32.456 24.983 -13.114 1.00 67.88 768 HIS A O 1
ATOM 6244 N N . GLY A 1 769 ? -33.810 26.517 -12.190 1.00 66.50 769 GLY A N 1
ATOM 6245 C CA . GLY A 1 769 ? -33.582 26.101 -10.800 1.00 66.50 769 GLY A CA 1
ATOM 6246 C C . GLY A 1 769 ? -32.239 26.528 -10.195 1.00 66.50 769 GLY A C 1
ATOM 6247 O O . GLY A 1 769 ? -31.937 26.129 -9.073 1.00 66.50 769 GLY A O 1
ATOM 6248 N N . LYS A 1 770 ? -31.430 27.345 -10.891 1.00 69.19 770 LYS A N 1
ATOM 6249 C CA . LYS A 1 770 ? -30.197 27.935 -10.343 1.00 69.19 770 LYS A CA 1
ATOM 6250 C C . LYS A 1 770 ? -30.189 29.450 -10.450 1.00 69.19 770 LYS A C 1
ATOM 6252 O O . LYS A 1 770 ? -30.598 30.003 -11.462 1.00 69.19 770 LYS A O 1
ATOM 6257 N N . GLN A 1 771 ? -29.678 30.107 -9.417 1.00 73.38 771 GLN A N 1
ATOM 6258 C CA . GLN A 1 771 ? -29.547 31.557 -9.381 1.00 73.38 771 GLN A CA 1
ATOM 6259 C C . GLN A 1 771 ? -28.320 32.012 -10.185 1.00 73.38 771 GLN A C 1
ATOM 6261 O O . GLN A 1 771 ? -27.199 31.610 -9.868 1.00 73.38 771 GLN A O 1
ATOM 6266 N N . LEU A 1 772 ? -28.522 32.819 -11.225 1.00 79.88 772 LEU A N 1
ATOM 6267 C CA . LEU A 1 772 ? -27.454 33.389 -12.042 1.00 79.88 772 LEU A CA 1
ATOM 6268 C C . LEU A 1 772 ? -26.756 34.522 -11.285 1.00 79.88 772 LEU A C 1
ATOM 6270 O O . LEU A 1 772 ? -27.411 35.344 -10.654 1.00 79.88 772 LEU A O 1
ATOM 6274 N N . MET A 1 773 ? -25.429 34.573 -11.377 1.00 71.94 773 MET A N 1
ATOM 6275 C CA . MET A 1 773 ? -24.619 35.692 -10.885 1.00 71.94 773 MET A CA 1
ATOM 6276 C C . MET A 1 773 ? -23.992 36.411 -12.072 1.00 71.94 773 MET A C 1
ATOM 6278 O O . MET A 1 773 ? -23.208 35.800 -12.794 1.00 71.94 773 MET A O 1
ATOM 6282 N N . VAL A 1 774 ? -24.304 37.679 -12.289 1.00 81.12 774 VAL A N 1
ATOM 6283 C CA . VAL A 1 774 ? -23.826 38.455 -13.440 1.00 81.12 774 VAL A CA 1
ATOM 6284 C C . VAL A 1 774 ? -22.901 39.558 -12.937 1.00 81.12 774 VAL A C 1
ATOM 6286 O O . VAL A 1 774 ? -23.219 40.251 -11.984 1.00 81.12 774 VAL A O 1
ATOM 6289 N N . SER A 1 775 ? -21.727 39.718 -13.547 1.00 78.12 775 SER A N 1
ATOM 6290 C CA . SER A 1 775 ? -20.759 40.768 -13.195 1.00 78.12 775 SER A CA 1
ATOM 6291 C C . SER A 1 775 ? -20.091 41.346 -14.440 1.00 78.12 775 SER A C 1
ATOM 6293 O O . SER A 1 775 ? -20.005 40.665 -15.458 1.00 78.12 775 SER A O 1
ATOM 6295 N N . ILE A 1 776 ? -19.541 42.559 -14.373 1.00 76.75 776 ILE A N 1
ATOM 6296 C CA . ILE A 1 776 ? -18.713 43.103 -15.465 1.00 76.75 776 ILE A CA 1
ATOM 6297 C C . ILE A 1 776 ? -17.445 42.247 -15.627 1.00 76.75 776 ILE A C 1
ATOM 6299 O O . ILE A 1 776 ? -16.847 41.792 -14.648 1.00 76.75 776 ILE A O 1
ATOM 6303 N N . SER A 1 777 ? -17.061 41.963 -16.872 1.00 66.31 777 SER A N 1
ATOM 6304 C CA . SER A 1 777 ? -15.928 41.097 -17.200 1.00 66.31 777 SER A CA 1
ATOM 6305 C C . SER A 1 777 ? -14.605 41.780 -16.845 1.00 66.31 777 SER A C 1
ATOM 6307 O O . SER A 1 777 ? -14.166 42.710 -17.521 1.00 66.31 777 SER A O 1
ATOM 6309 N N . ASN A 1 778 ? -13.948 41.285 -15.794 1.00 64.50 778 ASN A N 1
ATOM 6310 C CA . ASN A 1 778 ? -12.614 41.714 -15.375 1.00 64.50 778 ASN A CA 1
ATOM 6311 C C . ASN A 1 778 ? -11.677 40.493 -15.254 1.00 64.50 778 ASN A C 1
ATOM 6313 O O . ASN A 1 778 ? -11.546 39.908 -14.172 1.00 64.50 778 ASN A O 1
ATOM 6317 N N . PRO A 1 779 ? -11.102 40.007 -16.371 1.00 49.84 779 PRO A N 1
ATOM 6318 C CA . PRO A 1 779 ? -10.258 38.816 -16.365 1.00 49.84 779 PRO A CA 1
ATOM 6319 C C . PRO A 1 779 ? -8.906 39.092 -15.669 1.00 49.84 779 PRO A C 1
ATOM 6321 O O . PRO A 1 779 ? -8.225 40.055 -16.021 1.00 49.84 779 PRO A O 1
ATOM 6324 N N . PRO A 1 780 ? -8.469 38.249 -14.710 1.00 40.72 780 PRO A N 1
ATOM 6325 C CA . PRO A 1 780 ? -7.214 38.460 -13.990 1.00 40.72 780 PRO A CA 1
ATOM 6326 C C . PRO A 1 780 ? -5.989 38.297 -14.911 1.00 40.72 780 PRO A C 1
ATOM 6328 O O . PRO A 1 780 ? -6.041 37.515 -15.869 1.00 40.72 780 PRO A O 1
ATOM 6331 N N . PRO A 1 781 ? -4.864 38.985 -14.626 1.00 38.03 781 PRO A N 1
ATOM 6332 C CA . PRO A 1 781 ? -3.650 38.867 -15.426 1.00 38.03 781 PRO A CA 1
ATOM 6333 C C . PRO A 1 781 ? -3.148 37.417 -15.453 1.00 38.03 781 PRO A C 1
ATOM 6335 O O . PRO A 1 781 ? -3.226 36.677 -14.470 1.00 38.03 781 PRO A O 1
ATOM 6338 N N . ARG A 1 782 ? -2.651 36.995 -16.619 1.00 33.31 782 ARG A N 1
ATOM 6339 C CA . ARG A 1 782 ? -2.223 35.617 -16.877 1.00 33.31 782 ARG A CA 1
ATOM 6340 C C . ARG A 1 782 ? -1.034 35.257 -15.973 1.00 33.31 782 ARG A C 1
ATOM 6342 O O . ARG A 1 782 ? 0.037 35.838 -16.115 1.00 33.31 782 ARG A O 1
ATOM 6349 N N . ARG A 1 783 ? -1.224 34.279 -15.080 1.00 32.44 783 ARG A N 1
ATOM 6350 C CA . ARG A 1 783 ? -0.147 33.637 -14.305 1.00 32.44 783 ARG A CA 1
ATOM 6351 C C . ARG A 1 783 ? 0.863 32.986 -15.252 1.00 32.44 783 ARG A C 1
ATOM 6353 O O . ARG A 1 783 ? 0.468 32.309 -16.204 1.00 32.44 783 ARG A O 1
ATOM 6360 N N . SER A 1 784 ? 2.147 33.202 -14.994 1.00 27.11 784 SER A N 1
ATOM 6361 C CA . SER A 1 784 ? 3.248 32.527 -15.676 1.00 27.11 784 SER A CA 1
ATOM 6362 C C . SER A 1 784 ? 3.218 31.027 -15.365 1.00 27.11 784 SER A C 1
ATOM 6364 O O . SER A 1 784 ? 2.991 30.609 -14.229 1.00 27.11 784 SER A O 1
ATOM 6366 N N . GLU A 1 785 ? 3.416 30.202 -16.395 1.00 33.75 785 GLU A N 1
ATOM 6367 C CA . GLU A 1 785 ? 3.571 28.752 -16.253 1.00 33.75 785 GLU A CA 1
ATOM 6368 C C . GLU A 1 785 ? 4.810 28.469 -15.386 1.00 33.75 785 GLU A C 1
ATOM 6370 O O . GLU A 1 785 ? 5.947 28.574 -15.834 1.00 33.75 785 GLU A O 1
ATOM 6375 N N . GLY A 1 786 ? 4.570 28.193 -14.104 1.00 36.06 786 GLY A N 1
ATOM 6376 C CA . GLY A 1 786 ? 5.596 27.999 -13.078 1.00 36.06 786 GLY A CA 1
ATOM 6377 C C . GLY A 1 786 ? 5.023 27.853 -11.663 1.00 36.06 786 GLY A C 1
ATOM 6378 O O . GLY A 1 786 ? 5.662 27.260 -10.801 1.00 36.06 786 GLY A O 1
ATOM 6379 N N . GLU A 1 787 ? 3.791 28.310 -11.418 1.00 32.19 787 GLU A N 1
ATOM 6380 C CA . GLU A 1 787 ? 3.190 28.281 -10.072 1.00 32.19 787 GLU A CA 1
ATOM 6381 C C . GLU A 1 787 ? 2.485 26.966 -9.684 1.00 32.19 787 GLU A C 1
ATOM 6383 O O . GLU A 1 787 ? 2.252 26.741 -8.499 1.00 32.19 787 GLU A O 1
ATOM 6388 N N . ASP A 1 788 ? 2.216 26.046 -10.620 1.00 32.69 788 ASP A N 1
ATOM 6389 C CA . ASP A 1 788 ? 1.578 24.750 -10.291 1.00 32.69 788 ASP A CA 1
ATOM 6390 C C . ASP A 1 788 ? 2.581 23.662 -9.840 1.00 32.69 788 ASP A C 1
ATOM 6392 O O . ASP A 1 788 ? 2.192 22.617 -9.314 1.00 32.69 788 ASP A O 1
ATOM 6396 N N . GLY A 1 789 ? 3.889 23.918 -9.985 1.00 32.03 789 GLY A N 1
ATOM 6397 C CA . GLY A 1 789 ? 4.954 23.064 -9.444 1.00 32.03 789 GLY A CA 1
ATOM 6398 C C . GLY A 1 789 ? 5.242 23.332 -7.962 1.00 32.03 789 GLY A C 1
ATOM 6399 O O . GLY A 1 789 ? 5.449 22.396 -7.192 1.00 32.03 789 GLY A O 1
ATOM 6400 N N . GLY A 1 790 ? 5.177 24.597 -7.532 1.00 31.16 790 GLY A N 1
ATOM 6401 C CA . GLY A 1 790 ? 5.550 25.017 -6.174 1.00 31.16 790 GLY A CA 1
ATOM 6402 C C . GLY A 1 790 ? 4.580 24.562 -5.079 1.00 31.16 790 GLY A C 1
ATOM 6403 O O . GLY A 1 790 ? 5.008 24.203 -3.985 1.00 31.16 790 GLY A O 1
ATOM 6404 N N . ILE A 1 791 ? 3.277 24.479 -5.369 1.00 34.22 791 ILE A N 1
ATOM 6405 C CA . ILE A 1 791 ? 2.269 24.062 -4.373 1.00 34.22 791 ILE A CA 1
ATOM 6406 C C . ILE A 1 791 ? 2.284 22.536 -4.166 1.00 34.22 791 ILE A C 1
ATOM 6408 O O . ILE A 1 791 ? 1.999 22.054 -3.069 1.00 34.22 791 ILE A O 1
ATOM 6412 N N . ARG A 1 792 ? 2.697 21.762 -5.182 1.00 33.12 792 ARG A N 1
ATOM 6413 C CA . ARG A 1 792 ? 2.944 20.317 -5.045 1.00 33.12 792 ARG A CA 1
ATOM 6414 C C . ARG A 1 792 ? 4.295 20.027 -4.384 1.00 33.12 792 ARG A C 1
ATOM 6416 O O . ARG A 1 792 ? 4.349 19.153 -3.524 1.00 33.12 792 ARG A O 1
ATOM 6423 N N . PHE A 1 793 ? 5.343 20.804 -4.670 1.00 33.47 793 PHE A N 1
ATOM 6424 C CA . PHE A 1 793 ? 6.662 20.629 -4.044 1.00 33.47 793 PHE A CA 1
ATOM 6425 C C . PHE A 1 793 ? 6.744 21.109 -2.586 1.00 33.47 793 PHE A C 1
ATOM 6427 O O . PHE A 1 793 ? 7.403 20.453 -1.786 1.00 33.47 793 PHE A O 1
ATOM 6434 N N . ALA A 1 794 ? 6.017 22.157 -2.182 1.00 32.84 794 ALA A N 1
ATOM 6435 C CA . ALA A 1 794 ? 5.918 22.546 -0.768 1.00 32.84 794 ALA A CA 1
ATOM 6436 C C . ALA A 1 794 ? 5.176 21.494 0.086 1.00 32.84 794 ALA A C 1
ATOM 6438 O O . ALA A 1 794 ? 5.435 21.361 1.283 1.00 32.84 794 ALA A O 1
ATOM 6439 N N . LYS A 1 795 ? 4.280 20.709 -0.535 1.00 33.34 795 LYS A N 1
ATOM 6440 C CA . LYS A 1 795 ? 3.594 19.569 0.097 1.00 33.34 795 LYS A CA 1
ATOM 6441 C C . LYS A 1 795 ? 4.504 18.335 0.193 1.00 33.34 795 LYS A C 1
ATOM 6443 O O . LYS A 1 795 ? 4.509 17.682 1.231 1.00 33.34 795 LYS A O 1
ATOM 6448 N N . ILE A 1 796 ? 5.331 18.090 -0.829 1.00 34.66 796 ILE A N 1
ATOM 6449 C CA . ILE A 1 796 ? 6.321 16.997 -0.858 1.00 34.66 796 ILE A CA 1
ATOM 6450 C C . ILE A 1 796 ? 7.499 17.271 0.100 1.00 34.66 796 ILE A C 1
ATOM 6452 O O . ILE A 1 796 ? 7.936 16.366 0.804 1.00 34.66 796 ILE A O 1
ATOM 6456 N N . LEU A 1 797 ? 7.969 18.518 0.228 1.00 31.22 797 LEU A N 1
ATOM 6457 C CA . LEU A 1 797 ? 9.038 18.880 1.175 1.00 31.22 797 LEU A CA 1
ATOM 6458 C C . LEU A 1 797 ? 8.570 18.902 2.640 1.00 31.22 797 LEU A C 1
ATOM 6460 O O . LEU A 1 797 ? 9.360 18.589 3.527 1.00 31.22 797 LEU A O 1
ATOM 6464 N N . LYS A 1 798 ? 7.283 19.178 2.911 1.00 31.41 798 LYS A N 1
ATOM 6465 C CA . LYS A 1 798 ? 6.698 18.966 4.251 1.00 31.41 798 LYS A CA 1
ATOM 6466 C C . LYS A 1 798 ? 6.581 17.483 4.612 1.00 31.41 798 LYS A C 1
ATOM 6468 O O . LYS A 1 798 ? 6.734 17.149 5.781 1.00 31.41 798 LYS A O 1
ATOM 6473 N N . GLN A 1 799 ? 6.358 16.606 3.631 1.00 31.56 799 GLN A N 1
ATOM 6474 C CA . GLN A 1 799 ? 6.343 15.152 3.836 1.00 31.56 799 GLN A CA 1
ATOM 6475 C C . GLN A 1 799 ? 7.754 14.560 3.991 1.00 31.56 799 GLN A C 1
ATOM 6477 O O . GLN A 1 799 ? 7.929 13.621 4.758 1.00 31.56 799 GLN A O 1
ATOM 6482 N N . ALA A 1 800 ? 8.780 15.162 3.381 1.00 28.19 800 ALA A N 1
ATOM 6483 C CA . ALA A 1 800 ? 10.178 14.775 3.603 1.00 28.19 800 ALA A CA 1
ATOM 6484 C C . ALA A 1 800 ? 10.734 15.189 4.986 1.00 28.19 800 ALA A C 1
ATOM 6486 O O . ALA A 1 800 ? 11.779 14.693 5.397 1.00 28.19 800 ALA A O 1
ATOM 6487 N N . HIS A 1 801 ? 10.046 16.070 5.725 1.00 29.23 801 HIS A N 1
ATOM 6488 C CA . HIS A 1 801 ? 10.483 16.551 7.044 1.00 29.23 801 HIS A CA 1
ATOM 6489 C C . HIS A 1 801 ? 10.066 15.649 8.221 1.00 29.23 801 HIS A C 1
ATOM 6491 O O . HIS A 1 801 ? 10.509 15.876 9.342 1.00 29.23 801 HIS A O 1
ATOM 6497 N N . VAL A 1 802 ? 9.233 14.625 7.995 1.00 30.47 802 VAL A N 1
ATOM 6498 C CA . VAL A 1 802 ? 8.712 13.759 9.075 1.00 30.47 802 VAL A CA 1
ATOM 6499 C C . VAL A 1 802 ? 9.497 12.442 9.207 1.00 30.47 802 VAL A C 1
ATOM 6501 O O . VAL A 1 802 ? 9.408 11.772 10.231 1.00 30.47 802 VAL A O 1
ATOM 6504 N N . SER A 1 803 ? 10.362 12.104 8.244 1.00 27.31 803 SER A N 1
ATOM 6505 C CA . SER A 1 803 ? 11.112 10.833 8.244 1.00 27.31 803 SER A CA 1
ATOM 6506 C C . SER A 1 803 ? 12.559 10.916 8.754 1.00 27.31 803 SER A C 1
ATOM 6508 O O . SER A 1 803 ? 13.288 9.933 8.659 1.00 27.31 803 SER A O 1
ATOM 6510 N N . ILE A 1 804 ? 12.996 12.034 9.345 1.00 26.66 804 ILE A N 1
ATOM 6511 C CA . ILE A 1 804 ? 14.317 12.141 9.998 1.00 26.66 804 ILE A CA 1
ATOM 6512 C C . ILE A 1 804 ? 14.097 12.428 11.484 1.00 26.66 804 ILE A C 1
ATOM 6514 O O . ILE A 1 804 ? 14.263 13.540 11.973 1.00 26.66 804 ILE A O 1
ATOM 6518 N N . GLY A 1 805 ? 13.638 11.407 12.203 1.00 28.02 805 GLY A N 1
ATOM 6519 C CA . GLY A 1 805 ? 13.226 11.545 13.597 1.00 28.02 805 GLY A CA 1
ATOM 6520 C C . GLY A 1 805 ? 13.160 10.220 14.346 1.00 28.02 805 GLY A C 1
ATOM 6521 O O . GLY A 1 805 ? 12.166 9.929 14.999 1.00 28.02 805 GLY A O 1
ATOM 6522 N N . GLY A 1 806 ? 14.205 9.399 14.267 1.00 24.48 806 GLY A N 1
ATOM 6523 C CA . GLY A 1 806 ? 14.360 8.232 15.137 1.00 24.48 806 GLY A CA 1
ATOM 6524 C C . GLY A 1 806 ? 15.501 7.333 14.670 1.00 24.48 806 GLY A C 1
ATOM 6525 O O . GLY A 1 806 ? 15.676 7.154 13.478 1.00 24.48 806 GLY A O 1
ATOM 6526 N N . ARG A 1 807 ? 16.330 6.726 15.515 1.00 26.61 807 ARG A N 1
ATOM 6527 C CA . ARG A 1 807 ? 16.426 6.660 16.976 1.00 26.61 807 ARG A CA 1
ATOM 6528 C C . ARG A 1 807 ? 17.910 6.404 17.272 1.00 26.61 807 ARG A C 1
ATOM 6530 O O . ARG A 1 807 ? 18.429 5.396 16.814 1.00 26.61 807 ARG A O 1
ATOM 6537 N N . GLU A 1 808 ? 18.574 7.248 18.056 1.00 23.06 808 GLU A N 1
ATOM 6538 C CA . GLU A 1 808 ? 19.713 6.769 18.850 1.00 23.06 808 GLU A CA 1
ATOM 6539 C C . GLU A 1 808 ? 19.135 6.193 20.143 1.00 23.06 808 GLU A C 1
ATOM 6541 O O . GLU A 1 808 ? 18.522 6.895 20.956 1.00 23.06 808 GLU A O 1
ATOM 6546 N N . ALA A 1 809 ? 19.248 4.874 20.276 1.00 28.53 809 ALA A N 1
ATOM 6547 C CA . ALA A 1 809 ? 18.887 4.151 21.476 1.00 28.53 809 ALA A CA 1
ATOM 6548 C C . ALA A 1 809 ? 19.860 4.515 22.605 1.00 28.53 809 ALA A C 1
ATOM 6550 O O . ALA A 1 809 ? 21.078 4.500 22.451 1.00 28.53 809 ALA A O 1
ATOM 6551 N N . ARG A 1 810 ? 19.299 4.839 23.770 1.00 24.45 810 ARG A N 1
ATOM 6552 C CA . ARG A 1 810 ? 20.046 5.072 25.005 1.00 24.45 810 ARG A CA 1
ATOM 6553 C C . ARG A 1 810 ? 20.601 3.749 25.534 1.00 24.45 810 ARG A C 1
ATOM 6555 O O . ARG A 1 810 ? 19.897 3.040 26.246 1.00 24.45 810 ARG A O 1
ATOM 6562 N N . SER A 1 811 ? 21.884 3.495 25.318 1.00 24.09 811 SER A N 1
ATOM 6563 C CA . SER A 1 811 ? 22.706 2.744 26.269 1.00 24.09 811 SER A CA 1
ATOM 6564 C C . SER A 1 811 ? 23.260 3.723 27.312 1.00 24.09 811 SER A C 1
ATOM 6566 O O . SER A 1 811 ? 24.093 4.582 27.017 1.00 24.09 811 SER A O 1
ATOM 6568 N N . ARG A 1 812 ? 22.779 3.640 28.557 1.00 26.39 812 ARG A N 1
ATOM 6569 C CA . ARG A 1 812 ? 23.395 4.340 29.695 1.00 26.39 812 ARG A CA 1
ATOM 6570 C C . ARG A 1 812 ? 24.644 3.573 30.133 1.00 26.39 812 ARG A C 1
ATOM 6572 O O . ARG A 1 812 ? 24.496 2.506 30.707 1.00 26.39 812 ARG A O 1
ATOM 6579 N N . GLN A 1 813 ? 25.825 4.160 29.927 1.00 26.55 813 GLN A N 1
ATOM 6580 C CA . GLN A 1 813 ? 26.878 4.419 30.933 1.00 26.55 813 GLN A CA 1
ATOM 6581 C C . GLN A 1 813 ? 28.250 4.611 30.260 1.00 26.55 813 GLN A C 1
ATOM 6583 O O . GLN A 1 813 ? 28.923 3.646 29.925 1.00 26.55 813 GLN A O 1
ATOM 6588 N N . ARG A 1 814 ? 28.693 5.868 30.145 1.00 24.44 814 ARG A N 1
ATOM 6589 C CA . ARG A 1 814 ? 29.919 6.421 30.762 1.00 24.44 814 ARG A CA 1
ATOM 6590 C C . ARG A 1 814 ? 30.186 7.797 30.158 1.00 24.44 814 ARG A C 1
ATOM 6592 O O . ARG A 1 814 ? 30.465 7.941 28.977 1.00 24.44 814 ARG A O 1
ATOM 6599 N N . VAL A 1 815 ? 30.071 8.819 30.999 1.00 30.89 815 VAL A N 1
ATOM 6600 C CA . VAL A 1 815 ? 30.499 10.179 30.676 1.00 30.89 815 VAL A CA 1
ATOM 6601 C C . VAL A 1 815 ? 32.026 10.192 30.665 1.00 30.89 815 VAL A C 1
ATOM 6603 O O . VAL A 1 815 ? 32.642 9.945 31.700 1.00 30.89 815 VAL A O 1
ATOM 6606 N N . GLN A 1 816 ? 32.625 10.527 29.526 1.00 30.38 816 GLN A N 1
ATOM 6607 C CA . GLN A 1 816 ? 33.918 11.201 29.496 1.00 30.38 816 GLN A CA 1
ATOM 6608 C C . GLN A 1 816 ? 33.744 12.563 28.820 1.00 30.38 816 GLN A C 1
ATOM 6610 O O . GLN A 1 816 ? 33.093 12.706 27.789 1.00 30.38 816 GLN A O 1
ATOM 6615 N N . LEU A 1 817 ? 34.250 13.565 29.531 1.00 34.25 817 LEU A N 1
ATOM 6616 C CA . LEU A 1 817 ? 34.187 15.007 29.322 1.00 34.25 817 LEU A CA 1
ATOM 6617 C C . LEU A 1 817 ? 34.302 15.444 27.849 1.00 34.25 817 LEU A C 1
ATOM 6619 O O . LEU A 1 817 ? 35.396 15.492 27.298 1.00 34.25 817 LEU A O 1
ATOM 6623 N N . LEU A 1 818 ? 33.188 15.871 27.248 1.00 30.67 818 LEU A N 1
ATOM 6624 C CA . LEU A 1 818 ? 33.203 16.685 26.030 1.00 30.67 818 LEU A CA 1
ATOM 6625 C C . LEU A 1 818 ? 33.191 18.181 26.415 1.00 30.67 818 LEU A C 1
ATOM 6627 O O . LEU A 1 818 ? 32.299 18.608 27.156 1.00 30.67 818 LEU A O 1
ATOM 6631 N N . PRO A 1 819 ? 34.161 18.990 25.945 1.00 36.94 819 PRO A N 1
ATOM 6632 C CA . PRO A 1 819 ? 34.212 20.432 26.180 1.00 36.94 819 PRO A CA 1
ATOM 6633 C C . PRO A 1 819 ? 32.905 21.154 25.817 1.00 36.94 819 PRO A C 1
ATOM 6635 O O . PRO A 1 819 ? 32.303 20.898 24.774 1.00 36.94 819 PRO A O 1
ATOM 6638 N N . ARG A 1 820 ? 32.486 22.120 26.650 1.00 34.12 820 ARG A N 1
ATOM 6639 C CA . ARG A 1 820 ? 31.271 22.945 26.458 1.00 34.12 820 ARG A CA 1
ATOM 6640 C C . ARG A 1 820 ? 31.173 23.612 25.073 1.00 34.12 820 ARG A C 1
ATOM 6642 O O . ARG A 1 820 ? 30.062 23.879 24.629 1.00 34.12 820 ARG A O 1
ATOM 6649 N N . SER A 1 821 ? 32.292 23.843 24.383 1.00 36.50 821 SER A N 1
ATOM 6650 C CA . SER A 1 821 ? 32.343 24.378 23.014 1.00 36.50 821 SER A CA 1
ATOM 6651 C C . SER A 1 821 ? 31.719 23.446 21.962 1.00 36.50 821 SER A C 1
ATOM 6653 O O . SER A 1 821 ? 31.124 23.931 21.004 1.00 36.50 821 SER A O 1
ATOM 6655 N N . ILE A 1 822 ? 31.774 22.126 22.167 1.00 41.03 822 ILE A N 1
ATOM 6656 C CA . ILE A 1 822 ? 31.278 21.102 21.224 1.00 41.03 822 ILE A CA 1
ATOM 6657 C C . ILE A 1 822 ? 29.758 20.914 21.346 1.00 41.03 822 ILE A C 1
ATOM 6659 O O . ILE A 1 822 ? 29.041 20.739 20.365 1.00 41.03 822 ILE A O 1
ATOM 6663 N N . LEU A 1 823 ? 29.231 21.030 22.565 1.00 35.34 823 LEU A N 1
ATOM 6664 C CA . LEU A 1 823 ? 27.786 21.077 22.807 1.00 35.34 823 LEU A CA 1
ATOM 6665 C C . LEU A 1 823 ? 27.159 22.367 22.260 1.00 35.34 823 LEU A C 1
ATOM 6667 O O . LEU A 1 823 ? 25.986 22.369 21.885 1.00 35.34 823 LEU A O 1
ATOM 6671 N N . LEU A 1 824 ? 27.940 23.451 22.197 1.00 35.66 824 LEU A N 1
ATOM 6672 C CA . LEU A 1 824 ? 27.516 24.729 21.637 1.00 35.66 824 LEU A CA 1
ATOM 6673 C C . LEU A 1 824 ? 27.455 24.689 20.103 1.00 35.66 824 LEU A C 1
ATOM 6675 O O . LEU A 1 824 ? 26.486 25.193 19.550 1.00 35.66 824 LEU A O 1
ATOM 6679 N N . SER A 1 825 ? 28.408 24.045 19.417 1.00 38.16 825 SER A N 1
ATOM 6680 C CA . SER A 1 825 ? 28.402 23.914 17.949 1.00 38.16 825 SER A CA 1
ATOM 6681 C C . SER A 1 825 ? 27.280 23.004 17.431 1.00 38.16 825 SER A C 1
ATOM 6683 O O . SER A 1 825 ? 26.593 23.365 16.476 1.00 38.16 825 SER A O 1
ATOM 6685 N N . LEU A 1 826 ? 27.013 21.877 18.102 1.00 34.69 826 LEU A N 1
ATOM 6686 C CA . LEU A 1 826 ? 25.902 20.972 17.766 1.00 34.69 826 LEU A CA 1
ATOM 6687 C C . LEU A 1 826 ? 24.526 21.589 18.061 1.00 34.69 826 LEU A C 1
ATOM 6689 O O . LEU A 1 826 ? 23.581 21.406 17.291 1.00 34.69 826 LEU A O 1
ATOM 6693 N N . ARG A 1 827 ? 24.406 22.364 19.150 1.00 36.59 827 ARG A N 1
ATOM 6694 C CA . ARG A 1 827 ? 23.198 23.160 19.414 1.00 36.59 827 ARG A CA 1
ATOM 6695 C C . ARG A 1 827 ? 23.046 24.299 18.415 1.00 36.59 827 ARG A C 1
ATOM 6697 O O . ARG A 1 827 ? 21.929 24.521 17.984 1.00 36.59 827 ARG A O 1
ATOM 6704 N N . PHE A 1 828 ? 24.122 24.975 18.016 1.00 44.00 828 PHE A N 1
ATOM 6705 C CA . PHE A 1 828 ? 24.083 26.047 17.019 1.00 44.00 828 PHE A CA 1
ATOM 6706 C C . PHE A 1 828 ? 23.632 25.532 15.644 1.00 44.00 828 PHE A C 1
ATOM 6708 O O . PHE A 1 828 ? 22.791 26.171 15.026 1.00 44.00 828 PHE A O 1
ATOM 6715 N N . TRP A 1 829 ? 24.091 24.350 15.213 1.00 43.47 829 TRP A N 1
ATOM 6716 C CA . TRP A 1 829 ? 23.648 23.700 13.970 1.00 43.47 829 TRP A CA 1
ATOM 6717 C C . TRP A 1 829 ? 22.147 23.380 13.987 1.00 43.47 829 TRP A C 1
ATOM 6719 O O . TRP A 1 829 ? 21.401 23.860 13.137 1.00 43.47 829 TRP A O 1
ATOM 6729 N N . ASN A 1 830 ? 21.663 22.675 15.013 1.00 40.19 830 ASN A N 1
ATOM 6730 C CA . ASN A 1 830 ? 20.232 22.377 15.134 1.00 40.19 830 ASN A CA 1
ATOM 6731 C C . ASN A 1 830 ? 19.376 23.638 15.372 1.00 40.19 830 ASN A C 1
ATOM 6733 O O . ASN A 1 830 ? 18.217 23.676 14.973 1.00 40.19 830 ASN A O 1
ATOM 6737 N N . PHE A 1 831 ? 19.932 24.686 15.985 1.00 42.00 831 PHE A N 1
ATOM 6738 C CA . PHE A 1 831 ? 19.247 25.956 16.238 1.00 42.00 831 PHE A CA 1
ATOM 6739 C C . PHE A 1 831 ? 19.147 26.839 14.981 1.00 42.00 831 PHE A C 1
ATOM 6741 O O . PHE A 1 831 ? 18.090 27.423 14.746 1.00 42.00 831 PHE A O 1
ATOM 6748 N N . LEU A 1 832 ? 20.180 26.887 14.125 1.00 45.00 832 LEU A N 1
ATOM 6749 C CA . LEU A 1 832 ? 20.148 27.623 12.849 1.00 45.00 832 LEU A CA 1
ATOM 6750 C C . LEU A 1 832 ? 19.082 27.061 11.889 1.00 45.00 832 LEU A C 1
ATOM 6752 O O . LEU A 1 832 ? 18.385 27.822 11.216 1.00 45.00 832 LEU A O 1
ATOM 6756 N N . PHE A 1 833 ? 18.926 25.734 11.862 1.00 44.34 833 PHE A N 1
ATOM 6757 C CA . PHE A 1 833 ? 17.917 25.029 11.060 1.00 44.34 833 PHE A CA 1
ATOM 6758 C C . PHE A 1 833 ? 16.533 24.963 11.723 1.00 44.34 833 PHE A C 1
ATOM 6760 O O . PHE A 1 833 ? 15.555 24.690 11.044 1.00 44.34 833 PHE A O 1
ATOM 6767 N N . ALA A 1 834 ? 16.392 25.217 13.025 1.00 39.59 834 ALA A N 1
ATOM 6768 C CA . ALA A 1 834 ? 15.075 25.236 13.673 1.00 39.59 834 ALA A CA 1
ATOM 6769 C C . ALA A 1 834 ? 14.422 26.631 13.682 1.00 39.59 834 ALA A C 1
ATOM 6771 O O . ALA A 1 834 ? 13.197 26.723 13.707 1.00 39.59 834 ALA A O 1
ATOM 6772 N N . TYR A 1 835 ? 15.221 27.708 13.656 1.00 39.53 835 TYR A N 1
ATOM 6773 C CA . TYR A 1 835 ? 14.744 29.081 13.889 1.00 39.53 835 TYR A CA 1
ATOM 6774 C C . TYR A 1 835 ? 15.164 30.121 12.832 1.00 39.53 835 TYR A C 1
ATOM 6776 O O . TYR A 1 835 ? 14.865 31.305 13.000 1.00 39.53 835 TYR A O 1
ATOM 6784 N N . SER A 1 836 ? 15.820 29.735 11.730 1.00 44.09 836 SER A N 1
ATOM 6785 C CA . SER A 1 836 ? 15.975 30.653 10.589 1.00 44.09 836 SER A CA 1
ATOM 6786 C C . SER A 1 836 ? 14.619 30.910 9.919 1.00 44.09 836 SER A C 1
ATOM 6788 O O . SER A 1 836 ? 13.747 30.039 9.901 1.00 44.09 836 SER A O 1
ATOM 6790 N N . LEU A 1 837 ? 14.419 32.130 9.395 1.00 45.62 837 LEU A N 1
ATOM 6791 C CA . LEU A 1 837 ? 13.192 32.520 8.688 1.00 45.62 837 LEU A CA 1
ATOM 6792 C C . LEU A 1 837 ? 12.793 31.410 7.689 1.00 45.62 837 LEU A C 1
ATOM 6794 O O . LEU A 1 837 ? 13.671 30.939 6.961 1.00 45.62 837 LEU A O 1
ATOM 6798 N N . PRO A 1 838 ? 11.506 31.013 7.596 1.00 48.53 838 PRO A N 1
ATOM 6799 C CA . PRO A 1 838 ? 11.051 29.885 6.775 1.00 48.53 838 PRO A CA 1
ATOM 6800 C C . PRO A 1 838 ? 11.596 29.832 5.336 1.00 48.53 838 PRO A C 1
ATOM 6802 O O . PRO A 1 838 ? 11.858 28.728 4.866 1.00 48.53 838 PRO A O 1
ATOM 6805 N N . PRO A 1 839 ? 11.830 30.964 4.635 1.00 52.25 839 PRO A N 1
ATOM 6806 C CA . PRO A 1 839 ? 12.489 30.941 3.335 1.00 52.25 839 PRO A CA 1
ATOM 6807 C C . PRO A 1 839 ? 13.930 30.417 3.429 1.00 52.25 839 PRO A C 1
ATOM 6809 O O . PRO A 1 839 ? 14.284 29.501 2.702 1.00 52.25 839 PRO A O 1
ATOM 6812 N N . ILE A 1 840 ? 14.746 30.941 4.356 1.00 52.38 840 ILE A N 1
ATOM 6813 C CA . ILE A 1 840 ? 16.199 30.687 4.483 1.00 52.38 840 ILE A CA 1
ATOM 6814 C C . ILE A 1 840 ? 16.507 29.197 4.710 1.00 52.38 840 ILE A C 1
ATOM 6816 O O . ILE A 1 840 ? 17.463 28.642 4.167 1.00 52.38 840 ILE A O 1
ATOM 6820 N N . ASN A 1 841 ? 15.640 28.543 5.472 1.00 51.41 841 ASN A N 1
ATOM 6821 C CA . ASN A 1 841 ? 15.763 27.149 5.868 1.00 51.41 841 ASN A CA 1
ATOM 6822 C C . ASN A 1 841 ? 15.534 26.167 4.702 1.00 51.41 841 ASN A C 1
ATOM 6824 O O . ASN A 1 841 ? 16.222 25.153 4.573 1.00 51.41 841 ASN A O 1
ATOM 6828 N N . VAL A 1 842 ? 14.611 26.515 3.797 1.00 53.19 842 VAL A N 1
ATOM 6829 C CA . VAL A 1 842 ? 14.322 25.738 2.584 1.00 53.19 842 VAL A CA 1
ATOM 6830 C C . VAL A 1 842 ? 15.516 25.759 1.624 1.00 53.19 842 VAL A C 1
ATOM 6832 O O . VAL A 1 842 ? 15.828 24.721 1.044 1.00 53.19 842 VAL A O 1
ATOM 6835 N N . TYR A 1 843 ? 16.240 26.881 1.506 1.00 57.47 843 TYR A N 1
ATOM 6836 C CA . TYR A 1 843 ? 17.421 26.970 0.631 1.00 57.47 843 TYR A CA 1
ATOM 6837 C C . TYR A 1 843 ? 18.575 26.102 1.103 1.00 57.47 843 TYR A C 1
ATOM 6839 O O . TYR A 1 843 ? 19.139 25.357 0.310 1.00 57.47 843 TYR A O 1
ATOM 6847 N N . ASN A 1 844 ? 18.924 26.180 2.389 1.00 55.22 844 ASN A N 1
ATOM 6848 C CA . ASN A 1 844 ? 20.078 25.449 2.907 1.00 55.22 844 ASN A CA 1
ATOM 6849 C C . ASN A 1 844 ? 19.838 23.938 2.859 1.00 55.22 844 ASN A C 1
ATOM 6851 O O . ASN A 1 844 ? 20.712 23.195 2.425 1.00 55.22 844 ASN A O 1
ATOM 6855 N N . HIS A 1 845 ? 18.637 23.482 3.228 1.00 57.12 845 HIS A N 1
ATOM 6856 C CA . HIS A 1 845 ? 18.297 22.062 3.181 1.00 57.12 845 HIS A CA 1
ATOM 6857 C C . HIS A 1 845 ? 18.186 21.536 1.742 1.00 57.12 845 HIS A C 1
ATOM 6859 O O . HIS A 1 845 ? 18.609 20.413 1.470 1.00 57.12 845 HIS A O 1
ATOM 6865 N N . ALA A 1 846 ? 17.658 22.337 0.808 1.00 58.22 846 ALA A N 1
ATOM 6866 C CA . ALA A 1 846 ? 17.672 21.990 -0.609 1.00 58.22 846 ALA A CA 1
ATOM 6867 C C . ALA A 1 846 ? 19.118 21.882 -1.114 1.00 58.22 846 ALA A C 1
ATOM 6869 O O . ALA A 1 846 ? 19.507 20.823 -1.583 1.00 58.22 846 ALA A O 1
ATOM 6870 N N . CYS A 1 847 ? 19.957 22.905 -0.937 1.00 59.38 847 CYS A N 1
ATOM 6871 C CA . CYS A 1 847 ? 21.343 22.884 -1.416 1.00 59.38 847 CYS A CA 1
ATOM 6872 C C . CYS A 1 847 ? 22.177 21.728 -0.834 1.00 59.38 847 CYS A C 1
ATOM 6874 O O . CYS A 1 847 ? 22.931 21.106 -1.582 1.00 59.38 847 CYS A O 1
ATOM 6876 N N . ILE A 1 848 ? 22.008 21.397 0.454 1.00 63.81 848 ILE A N 1
ATOM 6877 C CA . ILE A 1 848 ? 22.699 20.272 1.110 1.00 63.81 848 ILE A CA 1
ATOM 6878 C C . ILE A 1 848 ? 22.269 18.935 0.502 1.00 63.81 848 ILE A C 1
ATOM 6880 O O . ILE A 1 848 ? 23.113 18.163 0.061 1.00 63.81 848 ILE A O 1
ATOM 6884 N N . GLU A 1 849 ? 20.966 18.648 0.452 1.00 62.59 849 GLU A N 1
ATOM 6885 C CA . GLU A 1 849 ? 20.458 17.368 -0.064 1.00 62.59 849 GLU A CA 1
ATOM 6886 C C . GLU A 1 849 ? 20.701 17.194 -1.573 1.00 62.59 849 GLU A C 1
ATOM 6888 O O . GLU A 1 849 ? 20.692 16.070 -2.070 1.00 62.59 849 GLU A O 1
ATOM 6893 N N . LEU A 1 850 ? 20.935 18.286 -2.304 1.00 66.31 850 LEU A N 1
ATOM 6894 C CA . LEU A 1 850 ? 21.221 18.274 -3.738 1.00 66.31 850 LEU A CA 1
ATOM 6895 C C . LEU A 1 850 ? 22.678 18.023 -4.059 1.00 66.31 850 LEU A C 1
ATOM 6897 O O . LEU A 1 850 ? 22.963 17.132 -4.855 1.00 66.31 850 LEU A O 1
ATOM 6901 N N . PHE A 1 851 ? 23.572 18.787 -3.430 1.00 67.38 851 PHE A N 1
ATOM 6902 C CA . PHE A 1 851 ? 25.010 18.595 -3.578 1.00 67.38 851 PHE A CA 1
ATOM 6903 C C . PHE A 1 851 ? 25.373 17.153 -3.221 1.00 67.38 851 PHE A C 1
ATOM 6905 O O . PHE A 1 851 ? 25.995 16.460 -4.011 1.00 67.38 851 PHE A O 1
ATOM 6912 N N . ASN A 1 852 ? 24.811 16.660 -2.119 1.00 70.25 852 ASN A N 1
ATOM 6913 C CA . ASN A 1 852 ? 24.915 15.277 -1.675 1.00 70.25 852 ASN A CA 1
ATOM 6914 C C . ASN A 1 852 ? 24.531 14.230 -2.742 1.00 70.25 852 ASN A C 1
ATOM 6916 O O . ASN A 1 852 ? 25.170 13.192 -2.834 1.00 70.25 852 ASN A O 1
ATOM 6920 N N . ARG A 1 853 ? 23.505 14.471 -3.567 1.00 76.62 853 ARG A N 1
ATOM 6921 C CA . ARG A 1 853 ? 23.077 13.505 -4.601 1.00 76.62 853 ARG A CA 1
ATOM 6922 C C . ARG A 1 853 ? 23.960 13.510 -5.844 1.00 76.62 853 ARG A C 1
ATOM 6924 O O . ARG A 1 853 ? 23.974 12.513 -6.561 1.00 76.62 853 ARG A O 1
ATOM 6931 N N . ILE A 1 854 ? 24.602 14.637 -6.141 1.00 82.31 854 ILE A N 1
ATOM 6932 C CA . ILE A 1 854 ? 25.562 14.745 -7.245 1.00 82.31 854 ILE A CA 1
ATOM 6933 C C . ILE A 1 854 ? 26.900 14.156 -6.801 1.00 82.31 854 ILE A C 1
ATOM 6935 O O . ILE A 1 854 ? 27.441 13.320 -7.512 1.00 82.31 854 ILE A O 1
ATOM 6939 N N . ASP A 1 855 ? 27.336 14.488 -5.589 1.00 82.56 855 ASP A N 1
ATOM 6940 C CA . ASP A 1 855 ? 28.478 13.897 -4.885 1.00 82.56 855 ASP A CA 1
ATOM 6941 C C . ASP A 1 855 ? 28.377 12.358 -4.853 1.00 82.56 855 ASP A C 1
ATOM 6943 O O . ASP A 1 855 ? 29.280 11.684 -5.330 1.00 82.56 855 ASP A O 1
ATOM 6947 N N . ASP A 1 856 ? 27.212 11.787 -4.497 1.00 84.44 856 ASP A N 1
ATOM 6948 C CA . ASP A 1 856 ? 26.955 10.332 -4.588 1.00 84.44 856 ASP A CA 1
ATOM 6949 C C . ASP A 1 856 ? 27.256 9.725 -5.970 1.00 84.44 856 ASP A C 1
ATOM 6951 O O . ASP A 1 856 ? 27.652 8.565 -6.072 1.00 84.44 856 ASP A O 1
ATOM 6955 N N . ILE A 1 857 ? 26.975 10.459 -7.052 1.00 84.38 857 ILE A N 1
ATOM 6956 C CA . ILE A 1 857 ? 27.237 9.996 -8.423 1.00 84.38 857 ILE A CA 1
ATOM 6957 C C . ILE A 1 857 ? 28.726 10.119 -8.737 1.00 84.38 857 ILE A C 1
ATOM 6959 O O . ILE A 1 857 ? 29.295 9.204 -9.327 1.00 84.38 857 ILE A O 1
ATOM 6963 N N . GLU A 1 858 ? 29.335 11.245 -8.369 1.00 85.12 858 GLU A N 1
ATOM 6964 C CA . GLU A 1 858 ? 30.754 11.540 -8.595 1.00 85.12 858 GLU A CA 1
ATOM 6965 C C . GLU A 1 858 ? 31.678 10.582 -7.836 1.00 85.12 858 GLU A C 1
ATOM 6967 O O . GLU A 1 858 ? 32.775 10.282 -8.316 1.00 85.12 858 GLU A O 1
ATOM 6972 N N . ASP A 1 859 ? 31.207 10.067 -6.703 1.00 78.81 859 ASP A N 1
ATOM 6973 C CA . ASP A 1 859 ? 31.905 9.113 -5.846 1.00 78.81 859 ASP A CA 1
ATOM 6974 C C . ASP A 1 859 ? 31.475 7.656 -6.076 1.00 78.81 859 ASP A C 1
ATOM 6976 O O . ASP A 1 859 ? 32.120 6.729 -5.592 1.00 78.81 859 ASP A O 1
ATOM 6980 N N . ASN A 1 860 ? 30.425 7.427 -6.879 1.00 80.00 860 ASN A N 1
ATOM 6981 C CA . ASN A 1 860 ? 29.828 6.107 -7.125 1.00 80.00 860 ASN A CA 1
ATOM 6982 C C . ASN A 1 860 ? 29.441 5.371 -5.824 1.00 80.00 860 ASN A C 1
ATOM 6984 O O . ASN A 1 860 ? 29.506 4.138 -5.743 1.00 80.00 860 ASN A O 1
ATOM 6988 N N . SER A 1 861 ? 29.002 6.129 -4.819 1.00 82.31 861 SER A N 1
ATOM 6989 C CA . SER A 1 861 ? 28.625 5.603 -3.510 1.00 82.31 861 SER A CA 1
ATOM 6990 C C . SER A 1 861 ? 27.449 4.625 -3.621 1.00 82.31 861 SER A C 1
ATOM 6992 O O . SER A 1 861 ? 26.650 4.662 -4.564 1.00 82.31 861 SER A O 1
ATOM 6994 N N . VAL A 1 862 ? 27.329 3.709 -2.658 1.00 80.69 862 VAL A N 1
ATOM 6995 C CA . VAL A 1 862 ? 26.275 2.674 -2.671 1.00 80.69 862 VAL A CA 1
ATOM 6996 C C . VAL A 1 862 ? 25.144 3.025 -1.709 1.00 80.69 862 VAL A C 1
ATOM 6998 O O . VAL A 1 862 ? 23.966 2.847 -2.040 1.00 80.69 862 VAL A O 1
ATOM 7001 N N . LEU A 1 863 ? 25.493 3.557 -0.537 1.00 79.00 863 LEU A N 1
ATOM 7002 C CA . LEU A 1 863 ? 24.567 3.861 0.546 1.00 79.00 863 LEU A CA 1
ATOM 7003 C C . LEU A 1 863 ? 24.724 5.310 1.007 1.00 79.00 863 LEU A C 1
ATOM 7005 O O . LEU A 1 863 ? 25.827 5.829 1.119 1.00 79.00 863 LEU A O 1
ATOM 7009 N N . ARG A 1 864 ? 23.606 5.946 1.361 1.00 76.38 864 ARG A N 1
ATOM 7010 C CA . ARG A 1 864 ? 23.589 7.218 2.088 1.00 76.38 864 ARG A CA 1
ATOM 7011 C C . ARG A 1 864 ? 22.580 7.132 3.223 1.00 76.38 864 ARG A C 1
ATOM 7013 O O . ARG A 1 864 ? 21.391 6.915 3.000 1.00 76.38 864 ARG A O 1
ATOM 7020 N N . ARG A 1 865 ? 23.059 7.317 4.459 1.00 75.44 865 ARG A N 1
ATOM 7021 C CA . ARG A 1 865 ? 22.254 7.238 5.697 1.00 75.44 865 ARG A CA 1
ATOM 7022 C C . ARG A 1 865 ? 21.507 5.898 5.841 1.00 75.44 865 ARG A C 1
ATOM 7024 O O . ARG A 1 865 ? 20.375 5.877 6.313 1.00 75.44 865 ARG A O 1
ATOM 7031 N N . GLY A 1 866 ? 22.140 4.797 5.432 1.00 72.44 866 GLY A N 1
ATOM 7032 C CA . GLY A 1 866 ? 21.585 3.438 5.520 1.00 72.44 866 GLY A CA 1
ATOM 7033 C C . GLY A 1 866 ? 20.581 3.081 4.418 1.00 72.44 866 GLY A C 1
ATOM 7034 O O . GLY A 1 866 ? 19.992 2.006 4.458 1.00 72.44 866 GLY A O 1
ATOM 7035 N N . MET A 1 867 ? 20.385 3.959 3.429 1.00 75.88 867 MET A N 1
ATOM 7036 C CA . MET A 1 867 ? 19.494 3.740 2.286 1.00 75.88 867 MET A CA 1
ATOM 7037 C C . MET A 1 867 ? 20.294 3.692 0.978 1.00 75.88 867 MET A C 1
ATOM 7039 O O . MET A 1 867 ? 21.291 4.409 0.867 1.00 75.88 867 MET A O 1
ATOM 7043 N N . PRO A 1 868 ? 19.868 2.920 -0.041 1.00 81.38 868 PRO A N 1
ATOM 7044 C CA . PRO A 1 868 ? 20.504 2.957 -1.354 1.00 81.38 868 PRO A CA 1
ATOM 7045 C C . PRO A 1 868 ? 20.440 4.357 -1.974 1.00 81.38 868 PRO A C 1
ATOM 7047 O O . PRO A 1 868 ? 19.406 5.029 -1.917 1.00 81.38 868 PRO A O 1
ATOM 7050 N N . VAL A 1 869 ? 21.542 4.798 -2.581 1.00 82.94 869 VAL A N 1
ATOM 7051 C CA . VAL A 1 869 ? 21.618 6.127 -3.205 1.00 82.94 869 VAL A CA 1
ATOM 7052 C C . VAL A 1 869 ? 20.687 6.253 -4.416 1.00 82.94 869 VAL A C 1
ATOM 7054 O O . VAL A 1 869 ? 20.397 5.293 -5.136 1.00 82.94 869 VAL A O 1
ATOM 7057 N N . THR A 1 870 ? 20.239 7.483 -4.684 1.00 78.62 870 THR A N 1
ATOM 7058 C CA . THR A 1 870 ? 19.188 7.779 -5.680 1.00 78.62 870 THR A CA 1
ATOM 7059 C C . THR A 1 870 ? 19.534 7.253 -7.081 1.00 78.62 870 THR A C 1
ATOM 7061 O O . THR A 1 870 ? 18.665 6.712 -7.767 1.00 78.62 870 THR A O 1
ATOM 7064 N N . HIS A 1 871 ? 20.801 7.350 -7.498 1.00 83.50 871 HIS A N 1
ATOM 7065 C CA . HIS A 1 871 ? 21.220 6.955 -8.843 1.00 83.50 871 HIS A CA 1
ATOM 7066 C C . HIS A 1 871 ? 21.286 5.434 -9.051 1.00 83.50 871 HIS A C 1
ATOM 7068 O O . HIS A 1 871 ? 21.200 4.991 -10.195 1.00 83.50 871 HIS A O 1
ATOM 7074 N N . LYS A 1 872 ? 21.373 4.631 -7.978 1.00 81.94 872 LYS A N 1
ATOM 7075 C CA . LYS A 1 872 ? 21.264 3.163 -8.052 1.00 81.94 872 LYS A CA 1
ATOM 7076 C C . LYS A 1 872 ? 19.810 2.704 -8.189 1.00 81.94 872 LYS A C 1
ATOM 7078 O O . LYS A 1 872 ? 19.564 1.683 -8.818 1.00 81.94 872 LYS A O 1
ATOM 7083 N N . ILE A 1 873 ? 18.855 3.466 -7.646 1.00 82.25 873 ILE A N 1
ATOM 7084 C CA . ILE A 1 873 ? 17.418 3.145 -7.712 1.00 82.25 873 ILE A CA 1
ATOM 7085 C C . ILE A 1 873 ? 16.798 3.640 -9.027 1.00 82.25 873 ILE A C 1
ATOM 7087 O O . ILE A 1 873 ? 16.092 2.898 -9.703 1.00 82.25 873 ILE A O 1
ATOM 7091 N N . TYR A 1 874 ? 17.052 4.900 -9.392 1.00 77.69 874 TYR A N 1
ATOM 7092 C CA . TYR A 1 874 ? 16.361 5.585 -10.495 1.00 77.69 874 TYR A CA 1
ATOM 7093 C C . TYR A 1 874 ? 17.263 5.870 -11.704 1.00 77.69 874 TYR A C 1
ATOM 7095 O O . TYR A 1 874 ? 16.812 6.418 -12.708 1.00 77.69 874 TYR A O 1
ATOM 7103 N N . GLY A 1 875 ? 18.545 5.516 -11.630 1.00 82.19 875 GLY A N 1
ATOM 7104 C CA . GLY A 1 875 ? 19.520 5.779 -12.682 1.00 82.19 875 GLY A CA 1
ATOM 7105 C C . GLY A 1 875 ? 20.139 7.180 -12.622 1.00 82.19 875 GLY A C 1
ATOM 7106 O O . GLY A 1 875 ? 19.574 8.149 -12.097 1.00 82.19 875 GLY A O 1
ATOM 7107 N N . VAL A 1 876 ? 21.331 7.289 -13.209 1.00 83.00 876 VAL A N 1
ATOM 7108 C CA . VAL A 1 876 ? 22.125 8.527 -13.279 1.00 83.00 876 VAL A CA 1
ATOM 7109 C C . VAL A 1 876 ? 21.384 9.664 -14.006 1.00 83.00 876 VAL A C 1
ATOM 7111 O O . VAL A 1 876 ? 21.322 10.759 -13.444 1.00 83.00 876 VAL A O 1
ATOM 7114 N N . PRO A 1 877 ? 20.733 9.456 -15.176 1.00 83.25 877 PRO A N 1
ATOM 7115 C CA . PRO A 1 877 ? 20.085 10.555 -15.899 1.00 83.25 877 PRO A CA 1
ATOM 7116 C C . PRO A 1 877 ? 18.956 11.227 -15.110 1.00 83.25 877 PRO A C 1
ATOM 7118 O O . PRO A 1 877 ? 18.858 12.454 -15.091 1.00 83.25 877 PRO A O 1
ATOM 7121 N N . LEU A 1 878 ? 18.116 10.438 -14.427 1.00 75.44 878 LEU A N 1
ATOM 7122 C CA . LEU A 1 878 ? 17.015 10.975 -13.623 1.00 75.44 878 LEU A CA 1
ATOM 7123 C C . LEU A 1 878 ? 17.526 11.689 -12.375 1.00 75.44 878 LEU A C 1
ATOM 7125 O O . LEU A 1 878 ? 16.961 12.713 -11.987 1.00 75.44 878 LEU A O 1
ATOM 7129 N N . THR A 1 879 ? 18.607 11.189 -11.779 1.00 82.94 879 THR A N 1
ATOM 7130 C CA . THR A 1 879 ? 19.201 11.792 -10.583 1.00 82.94 879 THR A CA 1
ATOM 7131 C C . THR A 1 879 ? 19.853 13.134 -10.909 1.00 82.94 879 THR A C 1
ATOM 7133 O O . THR A 1 879 ? 19.547 14.116 -10.236 1.00 82.94 879 THR A O 1
ATOM 7136 N N . ILE A 1 880 ? 20.637 13.221 -11.993 1.00 83.44 880 ILE A N 1
ATOM 7137 C CA . ILE A 1 880 ? 21.228 14.484 -12.473 1.00 83.44 880 ILE A CA 1
ATOM 7138 C C . ILE A 1 880 ? 20.135 15.490 -12.838 1.00 83.44 880 ILE A C 1
ATOM 7140 O O . ILE A 1 880 ? 20.178 16.640 -12.407 1.00 83.44 880 ILE A O 1
ATOM 7144 N N . ASN A 1 881 ? 19.127 15.067 -13.609 1.00 82.00 881 ASN A N 1
ATOM 7145 C CA . ASN A 1 881 ? 18.045 15.961 -14.015 1.00 82.00 881 ASN A CA 1
ATOM 7146 C C . ASN A 1 881 ? 17.265 16.496 -12.803 1.00 82.00 881 ASN A C 1
ATOM 7148 O O . ASN A 1 881 ? 16.949 17.681 -12.744 1.00 82.00 881 ASN A O 1
ATOM 7152 N N . SER A 1 882 ? 17.000 15.639 -11.813 1.00 78.94 882 SER A N 1
ATOM 7153 C CA . SER A 1 882 ? 16.317 16.036 -10.580 1.00 78.94 882 SER A CA 1
ATOM 7154 C C . SER A 1 882 ? 17.174 16.974 -9.732 1.00 78.94 882 SER A C 1
ATOM 7156 O O . SER A 1 882 ? 16.664 17.980 -9.252 1.00 78.94 882 SER A O 1
ATOM 7158 N N . ALA A 1 883 ? 18.470 16.694 -9.578 1.00 79.50 883 ALA A N 1
ATOM 7159 C CA . ALA A 1 883 ? 19.371 17.556 -8.820 1.00 79.50 883 ALA A CA 1
ATOM 7160 C C . ALA A 1 883 ? 19.502 18.947 -9.471 1.00 79.50 883 ALA A C 1
ATOM 7162 O O . ALA A 1 883 ? 19.307 19.967 -8.808 1.00 79.50 883 ALA A O 1
ATOM 7163 N N . ASN A 1 884 ? 19.696 18.992 -10.793 1.00 82.88 884 ASN A N 1
ATOM 7164 C CA . ASN A 1 884 ? 19.764 20.240 -11.555 1.00 82.88 884 ASN A CA 1
ATOM 7165 C C . ASN A 1 884 ? 18.455 21.029 -11.506 1.00 82.88 884 ASN A C 1
ATOM 7167 O O . ASN A 1 884 ? 18.471 22.242 -11.316 1.00 82.88 884 ASN A O 1
ATOM 7171 N N . TYR A 1 885 ? 17.309 20.357 -11.635 1.00 79.25 885 TYR A N 1
ATOM 7172 C CA . TYR A 1 885 ? 16.007 21.013 -11.534 1.00 79.25 885 TYR A CA 1
ATOM 7173 C C . TYR A 1 885 ? 15.848 21.753 -10.202 1.00 79.25 885 TYR A C 1
ATOM 7175 O O . TYR A 1 885 ? 15.407 22.902 -10.171 1.00 79.25 885 TYR A O 1
ATOM 7183 N N . VAL A 1 886 ? 16.266 21.135 -9.099 1.00 75.06 886 VAL A N 1
ATOM 7184 C CA . VAL A 1 886 ? 16.143 21.760 -7.783 1.00 75.06 886 VAL A CA 1
ATOM 7185 C C . VAL A 1 886 ? 17.220 22.837 -7.553 1.00 75.06 886 VAL A C 1
ATOM 7187 O O . VAL A 1 886 ? 16.913 23.803 -6.858 1.00 75.06 886 VAL A O 1
ATOM 7190 N N . TYR A 1 887 ? 18.408 22.787 -8.188 1.00 74.94 887 TYR A N 1
ATOM 7191 C CA . TYR A 1 887 ? 19.329 23.945 -8.205 1.00 74.94 887 TYR A CA 1
ATOM 7192 C C . TYR A 1 887 ? 18.627 25.202 -8.730 1.00 74.94 887 TYR A C 1
ATOM 7194 O O . TYR A 1 887 ? 18.723 26.275 -8.129 1.00 74.94 887 TYR A O 1
ATOM 7202 N N . PHE A 1 888 ? 17.866 25.063 -9.817 1.00 82.38 888 PHE A N 1
ATOM 7203 C CA . PHE A 1 888 ? 17.122 26.178 -10.394 1.00 82.38 888 PHE A CA 1
ATOM 7204 C C . PHE A 1 888 ? 15.903 26.585 -9.561 1.00 82.38 888 PHE A C 1
ATOM 7206 O O . PHE A 1 888 ? 15.580 27.771 -9.528 1.00 82.38 888 PHE A O 1
ATOM 7213 N N . LEU A 1 889 ? 15.263 25.660 -8.837 1.00 77.88 889 LEU A N 1
ATOM 7214 C CA . LEU A 1 889 ? 14.222 26.017 -7.865 1.00 77.88 889 LEU A CA 1
ATOM 7215 C C . LEU A 1 889 ? 14.796 26.819 -6.692 1.00 77.88 889 LEU A C 1
ATOM 7217 O O . LEU A 1 889 ? 14.242 27.852 -6.335 1.00 77.88 889 LEU A O 1
ATOM 7221 N N . ALA A 1 890 ? 15.928 26.396 -6.125 1.00 75.88 890 ALA A N 1
ATOM 7222 C CA . ALA A 1 890 ? 16.592 27.128 -5.048 1.00 75.88 890 ALA A CA 1
ATOM 7223 C C . ALA A 1 890 ? 17.022 28.535 -5.501 1.00 75.88 890 ALA A C 1
ATOM 7225 O O . ALA A 1 890 ? 16.853 29.507 -4.761 1.00 75.88 890 ALA A O 1
ATOM 7226 N N . LEU A 1 891 ? 17.492 28.669 -6.746 1.00 83.06 891 LEU A N 1
ATOM 7227 C CA . LEU A 1 891 ? 17.776 29.966 -7.357 1.00 83.06 891 LEU A CA 1
ATOM 7228 C C . LEU A 1 891 ? 16.502 30.808 -7.534 1.00 83.06 891 LEU A C 1
ATOM 7230 O O . LEU A 1 891 ? 16.487 31.975 -7.149 1.00 83.06 891 LEU A O 1
ATOM 7234 N N . GLN A 1 892 ? 15.427 30.222 -8.072 1.00 80.75 892 GLN A N 1
ATOM 7235 C CA . GLN A 1 892 ? 14.143 30.901 -8.275 1.00 80.75 892 GLN A CA 1
ATOM 7236 C C . GLN A 1 892 ? 13.584 31.445 -6.961 1.00 80.75 892 GLN A C 1
ATOM 7238 O O . GLN A 1 892 ? 13.121 32.582 -6.903 1.00 80.75 892 GLN A O 1
ATOM 7243 N N . GLU A 1 893 ? 13.633 30.644 -5.904 1.00 75.44 893 GLU A N 1
ATOM 7244 C CA . GLU A 1 893 ? 13.213 31.062 -4.576 1.00 75.44 893 GLU A CA 1
ATOM 7245 C C . GLU A 1 893 ? 14.157 32.178 -4.056 1.00 75.44 893 GLU A C 1
ATOM 7247 O O . GLU A 1 893 ? 13.685 33.201 -3.563 1.00 75.44 893 GLU A O 1
ATOM 7252 N N . THR A 1 894 ? 15.479 32.089 -4.278 1.00 80.12 894 THR A N 1
ATOM 7253 C CA . THR A 1 894 ? 16.452 33.099 -3.806 1.00 80.12 894 THR A CA 1
ATOM 7254 C C . THR A 1 894 ? 16.176 34.456 -4.450 1.00 80.12 894 THR A C 1
ATOM 7256 O O . THR A 1 894 ? 16.283 35.495 -3.798 1.00 80.12 894 THR A O 1
ATOM 7259 N N . MET A 1 895 ? 15.744 34.458 -5.713 1.00 81.31 895 MET A N 1
ATOM 7260 C CA . MET A 1 895 ? 15.300 35.664 -6.413 1.00 81.31 895 MET A CA 1
ATOM 7261 C C . MET A 1 895 ? 14.059 36.300 -5.765 1.00 81.31 895 MET A C 1
ATOM 7263 O O . MET A 1 895 ? 13.932 37.522 -5.785 1.00 81.31 895 MET A O 1
ATOM 7267 N N . ARG A 1 896 ? 13.172 35.517 -5.132 1.00 80.62 896 ARG A N 1
ATOM 7268 C CA . ARG A 1 896 ? 11.983 36.033 -4.421 1.00 80.62 896 ARG A CA 1
ATOM 7269 C C . ARG A 1 896 ? 12.310 36.743 -3.114 1.00 80.62 896 ARG A C 1
ATOM 7271 O O . ARG A 1 896 ? 11.461 37.467 -2.600 1.00 80.62 896 ARG A O 1
ATOM 7278 N N . LEU A 1 897 ? 13.527 36.586 -2.592 1.00 77.81 897 LEU A N 1
ATOM 7279 C CA . LEU A 1 897 ? 13.988 37.359 -1.439 1.00 77.81 897 LEU A CA 1
ATOM 7280 C C . LEU A 1 897 ? 14.123 38.862 -1.757 1.00 77.81 897 LEU A C 1
ATOM 7282 O O . LEU A 1 897 ? 14.294 39.652 -0.831 1.00 77.81 897 LEU A O 1
ATOM 7286 N N . ASN A 1 898 ? 14.039 39.265 -3.037 1.00 78.94 898 ASN A N 1
ATOM 7287 C CA . ASN A 1 898 ? 14.021 40.659 -3.503 1.00 78.94 898 ASN A CA 1
ATOM 7288 C C . ASN A 1 898 ? 15.168 41.528 -2.950 1.00 78.94 898 ASN A C 1
ATOM 7290 O O . ASN A 1 898 ? 15.034 42.744 -2.818 1.00 78.94 898 ASN A O 1
ATOM 7294 N N . HIS A 1 899 ? 16.317 40.915 -2.652 1.00 83.44 899 HIS A N 1
ATOM 7295 C CA . HIS A 1 899 ? 17.517 41.612 -2.204 1.00 83.44 899 HIS A CA 1
ATOM 7296 C C . HIS A 1 899 ? 18.614 41.509 -3.278 1.00 83.44 899 HIS A C 1
ATOM 7298 O O . HIS A 1 899 ? 18.961 40.393 -3.673 1.00 83.44 899 HIS A O 1
ATOM 7304 N N . PRO A 1 900 ? 19.224 42.628 -3.724 1.00 79.44 900 PRO A N 1
ATOM 7305 C CA . PRO A 1 900 ? 20.126 42.652 -4.885 1.00 79.44 900 PRO A CA 1
ATOM 7306 C C . PRO A 1 900 ? 21.357 41.746 -4.730 1.00 79.44 900 PRO A C 1
ATOM 7308 O O . PRO A 1 900 ? 21.837 41.188 -5.708 1.00 79.44 900 PRO A O 1
ATOM 7311 N N . LYS A 1 901 ? 21.829 41.547 -3.492 1.00 86.75 901 LYS A N 1
ATOM 7312 C CA . LYS A 1 901 ? 22.993 40.699 -3.168 1.00 86.75 901 LYS A CA 1
ATOM 7313 C C . LYS A 1 901 ? 22.668 39.230 -2.864 1.00 86.75 901 LYS A C 1
ATOM 7315 O O . LYS A 1 901 ? 23.580 38.444 -2.642 1.00 86.75 901 LYS A O 1
ATOM 7320 N N . ALA A 1 902 ? 21.392 38.838 -2.794 1.00 86.38 902 ALA A N 1
ATOM 7321 C CA . ALA A 1 902 ? 21.035 37.468 -2.400 1.00 86.38 902 ALA A CA 1
ATOM 7322 C C . ALA A 1 902 ? 21.445 36.439 -3.465 1.00 86.38 902 ALA A C 1
ATOM 7324 O O . ALA A 1 902 ? 22.032 35.411 -3.138 1.00 86.38 902 ALA A O 1
ATOM 7325 N N . VAL A 1 903 ? 21.196 36.751 -4.740 1.00 88.25 903 VAL A N 1
ATOM 7326 C CA . VAL A 1 903 ? 21.573 35.897 -5.879 1.00 88.25 903 VAL A CA 1
ATOM 7327 C C . VAL A 1 903 ? 23.091 35.830 -6.049 1.00 88.25 903 VAL A C 1
ATOM 7329 O O . VAL A 1 903 ? 23.623 34.764 -6.346 1.00 88.25 903 VAL A O 1
ATOM 7332 N N . GLU A 1 904 ? 23.789 36.944 -5.817 1.00 90.19 904 GLU A N 1
ATOM 7333 C CA . GLU A 1 904 ? 25.254 37.017 -5.835 1.00 90.19 904 GLU A CA 1
ATOM 7334 C C . GLU A 1 904 ? 25.856 36.071 -4.788 1.00 90.19 904 GLU A C 1
ATOM 7336 O O . GLU A 1 904 ? 26.597 35.161 -5.145 1.00 90.19 904 GLU A O 1
ATOM 7341 N N . ILE A 1 905 ? 25.435 36.190 -3.522 1.00 89.00 905 ILE A N 1
ATOM 7342 C CA . ILE A 1 905 ? 25.899 35.320 -2.430 1.00 89.00 905 ILE A CA 1
ATOM 7343 C C . ILE A 1 905 ? 25.584 33.851 -2.726 1.00 89.00 905 ILE A C 1
ATOM 7345 O O . ILE A 1 905 ? 26.450 32.995 -2.568 1.00 89.00 905 ILE A O 1
ATOM 7349 N N . PHE A 1 906 ? 24.366 33.549 -3.177 1.00 87.06 906 PHE A N 1
ATOM 7350 C CA . PHE A 1 906 ? 23.972 32.185 -3.527 1.00 87.06 906 PHE A CA 1
ATOM 7351 C C . PHE A 1 906 ? 24.859 31.590 -4.627 1.00 87.06 906 PHE A C 1
ATOM 7353 O O . PHE A 1 906 ? 25.373 30.481 -4.482 1.00 87.06 906 PHE A O 1
ATOM 7360 N N . THR A 1 907 ? 25.096 32.352 -5.694 1.00 88.56 907 THR A N 1
ATOM 7361 C CA . THR A 1 907 ? 25.922 31.921 -6.828 1.00 88.56 907 THR A CA 1
ATOM 7362 C C . THR A 1 907 ? 27.381 31.746 -6.416 1.00 88.56 907 THR A C 1
ATOM 7364 O O . THR A 1 907 ? 27.990 30.730 -6.740 1.00 88.56 907 THR A O 1
ATOM 7367 N N . GLU A 1 908 ? 27.941 32.688 -5.654 1.00 90.19 908 GLU A N 1
ATOM 7368 C CA . GLU A 1 908 ? 29.313 32.606 -5.148 1.00 90.19 908 GLU A CA 1
ATOM 7369 C C . GLU A 1 908 ? 29.543 31.358 -4.294 1.00 90.19 908 GLU A C 1
ATOM 7371 O O . GLU A 1 908 ? 30.548 30.670 -4.471 1.00 90.19 908 GLU A O 1
ATOM 7376 N N . GLN A 1 909 ? 28.623 31.052 -3.373 1.00 88.38 909 GLN A N 1
ATOM 7377 C CA . GLN A 1 909 ? 28.781 29.894 -2.493 1.00 88.38 909 GLN A CA 1
ATOM 7378 C C . GLN A 1 909 ? 28.560 28.567 -3.233 1.00 88.38 909 GLN A C 1
ATOM 7380 O O . GLN A 1 909 ? 29.278 27.607 -2.967 1.00 88.38 909 GLN A O 1
ATOM 7385 N N . LEU A 1 910 ? 27.646 28.504 -4.211 1.00 86.44 910 LEU A N 1
ATOM 7386 C CA . LEU A 1 910 ? 27.520 27.323 -5.075 1.00 86.44 910 LEU A CA 1
ATOM 7387 C C . LEU A 1 910 ? 28.760 27.104 -5.951 1.00 86.44 910 LEU A C 1
ATOM 7389 O O . LEU A 1 910 ? 29.184 25.963 -6.128 1.00 86.44 910 LEU A O 1
ATOM 7393 N N . LEU A 1 911 ? 29.363 28.169 -6.483 1.00 88.69 911 LEU A N 1
ATOM 7394 C CA . LEU A 1 911 ? 30.617 28.063 -7.234 1.00 88.69 911 LEU A CA 1
ATOM 7395 C C . LEU A 1 911 ? 31.764 27.573 -6.348 1.00 88.69 911 LEU A C 1
ATOM 7397 O O . LEU A 1 911 ? 32.568 26.762 -6.803 1.00 88.69 911 LEU A O 1
ATOM 7401 N N . ALA A 1 912 ? 31.833 28.036 -5.097 1.00 87.12 912 ALA A N 1
ATOM 7402 C CA . ALA A 1 912 ? 32.800 27.530 -4.129 1.00 87.12 912 ALA A CA 1
ATOM 7403 C C . ALA A 1 912 ? 32.625 26.017 -3.914 1.00 87.12 912 ALA A C 1
ATOM 7405 O O . ALA A 1 912 ? 33.606 25.289 -4.045 1.00 87.12 912 ALA A O 1
ATOM 7406 N N . LEU A 1 913 ? 31.387 25.537 -3.719 1.00 87.19 913 LEU A N 1
ATOM 7407 C CA . LEU A 1 913 ? 31.099 24.108 -3.512 1.00 87.19 913 LEU A CA 1
ATOM 7408 C C . LEU A 1 913 ? 31.649 23.229 -4.633 1.00 87.19 913 LEU A C 1
ATOM 7410 O O . LEU A 1 913 ? 32.339 22.247 -4.370 1.00 87.19 913 LEU A O 1
ATOM 7414 N N . HIS A 1 914 ? 31.392 23.613 -5.884 1.00 87.62 914 HIS A N 1
ATOM 7415 C CA . HIS A 1 914 ? 31.857 22.856 -7.046 1.00 87.62 914 HIS A CA 1
ATOM 7416 C C . HIS A 1 914 ? 33.379 22.923 -7.213 1.00 87.62 914 HIS A C 1
ATOM 7418 O O . HIS A 1 914 ? 33.986 21.952 -7.652 1.00 87.62 914 HIS A O 1
ATOM 7424 N N . ARG A 1 915 ? 34.021 24.042 -6.847 1.00 90.56 915 ARG A N 1
ATOM 7425 C CA . ARG A 1 915 ? 35.490 24.154 -6.861 1.00 90.56 915 ARG A CA 1
ATOM 7426 C C . ARG A 1 915 ? 36.130 23.265 -5.799 1.00 90.56 915 ARG A C 1
ATOM 7428 O O . ARG A 1 915 ? 37.082 22.561 -6.115 1.00 90.56 915 ARG A O 1
ATOM 7435 N N . GLY A 1 916 ? 35.582 23.252 -4.582 1.00 90.06 916 GLY A N 1
ATOM 7436 C CA . GLY A 1 916 ? 36.034 22.364 -3.511 1.00 90.06 916 GLY A CA 1
ATOM 7437 C C . GLY A 1 916 ? 35.887 20.890 -3.895 1.00 90.06 916 GLY A C 1
ATOM 7438 O O . GLY A 1 916 ? 36.838 20.126 -3.777 1.00 90.06 916 GLY A O 1
ATOM 7439 N N . GLN A 1 917 ? 34.737 20.514 -4.457 1.00 88.62 917 GLN A N 1
ATOM 7440 C CA . GLN A 1 917 ? 34.499 19.160 -4.965 1.00 88.62 917 GLN A CA 1
ATOM 7441 C C . GLN A 1 917 ? 35.462 18.771 -6.093 1.00 88.62 917 GLN A C 1
ATOM 7443 O O . GLN A 1 917 ? 36.016 17.675 -6.096 1.00 88.62 917 GLN A O 1
ATOM 7448 N N . ALA A 1 918 ? 35.715 19.685 -7.031 1.00 89.25 918 ALA A N 1
ATOM 7449 C CA . ALA A 1 918 ? 36.649 19.444 -8.123 1.00 89.25 918 ALA A CA 1
ATOM 7450 C C . ALA A 1 918 ? 38.088 19.211 -7.633 1.00 89.25 918 ALA A C 1
ATOM 7452 O O . ALA A 1 918 ? 38.801 18.418 -8.241 1.00 89.25 918 ALA A O 1
ATOM 7453 N N . LEU A 1 919 ? 38.518 19.871 -6.549 1.00 90.19 919 LEU A N 1
ATOM 7454 C CA . LEU A 1 919 ? 39.828 19.627 -5.930 1.00 90.19 919 LEU A CA 1
ATOM 7455 C C . LEU A 1 919 ? 39.917 18.216 -5.337 1.00 90.19 919 LEU A C 1
ATOM 7457 O O . LEU A 1 919 ? 40.910 17.528 -5.562 1.00 90.19 919 LEU A O 1
ATOM 7461 N N . ASP A 1 920 ? 38.865 17.776 -4.646 1.00 87.69 920 ASP A N 1
ATOM 7462 C CA . ASP A 1 920 ? 38.767 16.440 -4.045 1.00 87.69 920 ASP A CA 1
ATOM 7463 C C . ASP A 1 920 ? 38.842 15.337 -5.124 1.00 87.69 920 ASP A C 1
ATOM 7465 O O . ASP A 1 920 ? 39.681 14.433 -5.062 1.00 87.69 920 ASP A O 1
ATOM 7469 N N . ILE A 1 921 ? 38.060 15.495 -6.202 1.00 88.06 921 ILE A N 1
ATOM 7470 C CA . ILE A 1 921 ? 38.085 14.624 -7.390 1.00 88.06 921 ILE A CA 1
ATOM 7471 C C . ILE A 1 921 ? 39.459 14.648 -8.066 1.00 88.06 921 ILE A C 1
ATOM 7473 O O . ILE A 1 921 ? 40.000 13.599 -8.412 1.00 88.06 921 ILE A O 1
ATOM 7477 N N . TYR A 1 922 ? 40.044 15.833 -8.254 1.00 89.38 922 TYR A N 1
ATOM 7478 C CA . TYR A 1 922 ? 41.350 15.978 -8.888 1.00 89.38 922 TYR A CA 1
ATOM 7479 C C . TYR A 1 922 ? 42.429 15.217 -8.114 1.00 89.38 922 TYR A C 1
ATOM 7481 O O . TYR A 1 922 ? 43.202 14.476 -8.725 1.00 89.38 922 TYR A O 1
ATOM 7489 N N . TRP A 1 923 ? 42.473 15.340 -6.786 1.00 89.75 923 TRP A N 1
ATOM 7490 C CA . TRP A 1 923 ? 43.447 14.623 -5.961 1.00 89.75 923 TRP A CA 1
ATOM 7491 C C . TRP A 1 923 ? 43.233 13.112 -6.006 1.00 89.75 923 TRP A C 1
ATOM 7493 O O . TRP A 1 923 ? 44.198 12.381 -6.228 1.00 89.75 923 TRP A O 1
ATOM 7503 N N . ARG A 1 924 ? 41.987 12.641 -5.895 1.00 85.50 924 ARG A N 1
ATOM 7504 C CA . ARG A 1 924 ? 41.616 11.221 -6.044 1.00 85.50 924 ARG A CA 1
ATOM 7505 C C . ARG A 1 924 ? 42.047 10.650 -7.404 1.00 85.50 924 ARG A C 1
ATOM 7507 O O . ARG A 1 924 ? 42.667 9.584 -7.504 1.00 85.50 924 ARG A O 1
ATOM 7514 N N . ASP A 1 925 ? 41.761 11.374 -8.482 1.00 82.88 925 ASP A N 1
ATOM 7515 C CA . ASP A 1 925 ? 41.957 10.880 -9.846 1.00 82.88 925 ASP A CA 1
ATOM 7516 C C . ASP A 1 925 ? 43.418 10.973 -10.302 1.00 82.88 925 ASP A C 1
ATOM 7518 O O . ASP A 1 925 ? 43.887 10.092 -11.027 1.00 82.88 925 ASP A O 1
ATOM 7522 N N . THR A 1 926 ? 44.171 11.961 -9.819 1.00 83.19 926 THR A N 1
ATOM 7523 C CA . THR A 1 926 ? 45.619 12.081 -10.072 1.00 83.19 926 THR A CA 1
ATOM 7524 C C . THR A 1 926 ? 46.485 11.351 -9.045 1.00 83.19 926 THR A C 1
ATOM 7526 O O . THR A 1 926 ? 47.684 11.191 -9.264 1.00 83.19 926 THR A O 1
ATOM 7529 N N . VAL A 1 927 ? 45.886 10.870 -7.950 1.00 81.12 927 VAL A N 1
ATOM 7530 C CA . VAL A 1 927 ? 46.569 10.254 -6.798 1.00 81.12 927 VAL A CA 1
ATOM 7531 C C . VAL A 1 927 ? 47.638 11.184 -6.200 1.00 81.12 927 VAL A C 1
ATOM 7533 O O . VAL A 1 927 ? 48.659 10.747 -5.671 1.00 81.12 927 VAL A O 1
ATOM 7536 N N . SER A 1 928 ? 47.416 12.498 -6.289 1.00 83.56 928 SER A N 1
ATOM 7537 C CA . SER A 1 928 ? 48.303 13.501 -5.706 1.00 83.56 928 SER A CA 1
ATOM 7538 C C . SER A 1 928 ? 47.825 13.855 -4.299 1.00 83.56 928 SER A C 1
ATOM 7540 O O . SER A 1 928 ? 46.814 14.541 -4.148 1.00 83.56 928 SER A O 1
ATOM 7542 N N . CYS A 1 929 ? 48.551 13.419 -3.268 1.00 85.88 929 CYS A N 1
ATOM 7543 C CA . CYS A 1 929 ? 48.202 13.748 -1.886 1.00 85.88 929 CYS A CA 1
ATOM 7544 C C . CYS A 1 929 ? 48.372 15.262 -1.627 1.00 85.88 929 CYS A C 1
ATOM 7546 O O . CYS A 1 929 ? 49.493 15.769 -1.766 1.00 85.88 929 CYS A O 1
ATOM 7548 N N . PRO A 1 930 ? 47.327 15.996 -1.206 1.00 91.75 930 PRO A N 1
ATOM 7549 C CA . PRO A 1 930 ? 47.437 17.421 -0.883 1.00 91.75 930 PRO A CA 1
ATOM 7550 C C . PRO A 1 930 ? 48.260 17.672 0.393 1.00 91.75 930 PRO A C 1
ATOM 7552 O O . PRO A 1 930 ? 48.667 16.732 1.088 1.00 91.75 930 PRO A O 1
ATOM 7555 N N . THR A 1 931 ? 48.560 18.939 0.689 1.00 92.38 931 THR A N 1
ATOM 7556 C CA . THR A 1 931 ? 49.007 19.364 2.030 1.00 92.38 931 THR A CA 1
ATOM 7557 C C . THR A 1 931 ? 47.809 19.589 2.957 1.00 92.38 931 THR A C 1
ATOM 7559 O O . THR A 1 931 ? 46.671 19.710 2.498 1.00 92.38 931 THR A O 1
ATOM 7562 N N . GLU A 1 932 ? 48.043 19.667 4.267 1.00 92.69 932 GLU A N 1
ATOM 7563 C CA . GLU A 1 932 ? 46.983 19.958 5.244 1.00 92.69 932 GLU A CA 1
ATOM 7564 C C . GLU A 1 932 ? 46.372 21.355 5.041 1.00 92.69 932 GLU A C 1
ATOM 7566 O O . GLU A 1 932 ? 45.167 21.550 5.229 1.00 92.69 932 GLU A O 1
ATOM 7571 N N . GLU A 1 933 ? 47.170 22.325 4.585 1.00 92.00 933 GLU A N 1
ATOM 7572 C CA . GLU A 1 933 ? 46.685 23.659 4.223 1.00 92.00 933 GLU A CA 1
ATOM 7573 C C . GLU A 1 933 ? 45.790 23.612 2.982 1.00 92.00 933 GLU A C 1
ATOM 7575 O O . GLU A 1 933 ? 44.715 24.209 2.978 1.00 92.00 933 GLU A O 1
ATOM 7580 N N . GLN A 1 934 ? 46.195 22.864 1.949 1.00 92.81 934 GLN A N 1
ATOM 7581 C CA . GLN A 1 934 ? 45.392 22.680 0.736 1.00 92.81 934 GLN A CA 1
ATOM 7582 C C . GLN A 1 934 ? 44.072 21.973 1.044 1.00 92.81 934 GLN A C 1
ATOM 7584 O O . GLN A 1 934 ? 43.021 22.384 0.553 1.00 92.81 934 GLN A O 1
ATOM 7589 N N . TYR A 1 935 ? 44.104 20.950 1.900 1.00 93.19 935 TYR A N 1
ATOM 7590 C CA . TYR A 1 935 ? 42.896 20.297 2.394 1.00 93.19 935 TYR A CA 1
ATOM 7591 C C . TYR A 1 935 ? 41.986 21.295 3.117 1.00 93.19 935 TYR A C 1
ATOM 7593 O O . TYR A 1 935 ? 40.798 21.371 2.824 1.00 93.19 935 TYR A O 1
ATOM 7601 N N . THR A 1 936 ? 42.542 22.124 4.002 1.00 91.62 936 THR A N 1
ATOM 7602 C CA . THR A 1 936 ? 41.777 23.156 4.716 1.00 91.62 936 THR A CA 1
ATOM 7603 C C . THR A 1 936 ? 41.110 24.145 3.754 1.00 91.62 936 THR A C 1
ATOM 7605 O O . THR A 1 936 ? 39.943 24.499 3.939 1.00 91.62 936 THR A O 1
ATOM 7608 N N . GLU A 1 937 ? 41.813 24.570 2.703 1.00 91.56 937 GLU A N 1
ATOM 7609 C CA . GLU A 1 937 ? 41.256 25.437 1.662 1.00 91.56 937 GLU A CA 1
ATOM 7610 C C . GLU A 1 937 ? 40.119 24.752 0.891 1.00 91.56 937 GLU A C 1
ATOM 7612 O O . GLU A 1 937 ? 39.060 25.355 0.692 1.00 91.56 937 GLU A O 1
ATOM 7617 N N . MET A 1 938 ? 40.293 23.480 0.524 1.00 92.81 938 MET A N 1
ATOM 7618 C CA . MET A 1 938 ? 39.241 22.681 -0.106 1.00 92.81 938 MET A CA 1
ATOM 7619 C C . MET A 1 938 ? 38.009 22.584 0.795 1.00 92.81 938 MET A C 1
ATOM 7621 O O . MET A 1 938 ? 36.901 22.846 0.328 1.00 92.81 938 MET A O 1
ATOM 7625 N N . VAL A 1 939 ? 38.181 22.309 2.093 1.00 90.56 939 VAL A N 1
ATOM 7626 C CA . VAL A 1 939 ? 37.069 22.215 3.051 1.00 90.56 939 VAL A CA 1
ATOM 7627 C C . VAL A 1 939 ? 36.290 23.519 3.141 1.00 90.56 939 VAL A C 1
ATOM 7629 O O . VAL A 1 939 ? 35.061 23.497 3.215 1.00 90.56 939 VAL A O 1
ATOM 7632 N N . LEU A 1 940 ? 36.972 24.665 3.101 1.00 89.75 940 LEU A N 1
ATOM 7633 C CA . LEU A 1 940 ? 36.308 25.968 3.105 1.00 89.75 940 LEU A CA 1
ATOM 7634 C C . LEU A 1 940 ? 35.476 26.206 1.844 1.00 89.75 940 LEU A C 1
ATOM 7636 O O . LEU A 1 940 ? 34.420 26.833 1.928 1.00 89.75 940 LEU A O 1
ATOM 7640 N N . GLN A 1 941 ? 35.931 25.701 0.698 1.00 88.69 941 GLN A N 1
ATOM 7641 C CA . GLN A 1 941 ? 35.210 25.811 -0.566 1.00 88.69 941 GLN A CA 1
ATOM 7642 C C . GLN A 1 941 ? 34.079 24.775 -0.677 1.00 88.69 941 GLN A C 1
ATOM 7644 O O . GLN A 1 941 ? 33.021 25.110 -1.193 1.00 88.69 941 GLN A O 1
ATOM 7649 N N . LYS A 1 942 ? 34.248 23.570 -0.122 1.00 85.38 942 LYS A N 1
ATOM 7650 C CA . LYS A 1 942 ? 33.238 22.502 -0.050 1.00 85.38 942 LYS A CA 1
ATOM 7651 C C . LYS A 1 942 ? 32.318 22.732 1.159 1.00 85.38 942 LYS A C 1
ATOM 7653 O O . LYS A 1 942 ? 31.442 23.590 1.128 1.00 85.38 942 LYS A O 1
ATOM 7658 N N . THR A 1 943 ? 32.536 22.034 2.266 1.00 79.31 943 THR A N 1
ATOM 7659 C CA . THR A 1 943 ? 31.682 22.071 3.467 1.00 79.31 943 THR A CA 1
ATOM 7660 C C . THR A 1 943 ? 31.465 23.488 4.022 1.00 79.31 943 THR A C 1
ATOM 7662 O O . THR A 1 943 ? 30.358 23.828 4.447 1.00 79.31 943 THR A O 1
ATOM 7665 N N . GLY A 1 944 ? 32.476 24.357 3.947 1.00 82.56 944 GLY A N 1
ATOM 7666 C CA . GLY A 1 944 ? 32.372 25.755 4.362 1.00 82.56 944 GLY A CA 1
ATOM 7667 C C . GLY A 1 944 ? 31.426 26.597 3.513 1.00 82.56 944 GLY A C 1
ATOM 7668 O O . GLY A 1 944 ? 30.708 27.428 4.072 1.00 82.56 944 GLY A O 1
ATOM 7669 N N . GLY A 1 945 ? 31.319 26.333 2.208 1.00 82.06 945 GLY A N 1
ATOM 7670 C CA . GLY A 1 945 ? 30.406 27.051 1.315 1.00 82.06 945 GLY A CA 1
ATOM 7671 C C . GLY A 1 945 ? 28.954 27.021 1.807 1.00 82.06 945 GLY A C 1
ATOM 7672 O O . GLY A 1 945 ? 28.247 28.023 1.717 1.00 82.06 945 GLY A O 1
ATOM 7673 N N . LEU A 1 946 ? 28.524 25.919 2.435 1.00 80.50 946 LEU A N 1
ATOM 7674 C CA . LEU A 1 946 ? 27.177 25.773 3.006 1.00 80.50 946 LEU A CA 1
ATOM 7675 C C . LEU A 1 946 ? 26.989 26.610 4.281 1.00 80.50 946 LEU A C 1
ATOM 7677 O O . LEU A 1 946 ? 25.974 27.295 4.429 1.00 80.50 946 LEU A O 1
ATOM 7681 N N . PHE A 1 947 ? 27.975 26.607 5.185 1.00 81.88 947 PHE A N 1
ATOM 7682 C CA . PHE A 1 947 ? 27.955 27.434 6.397 1.00 81.88 947 PHE A CA 1
ATOM 7683 C C . PHE A 1 947 ? 27.952 28.931 6.063 1.00 81.88 947 PHE A C 1
ATOM 7685 O O . PHE A 1 947 ? 27.179 29.706 6.636 1.00 81.88 947 PHE A O 1
ATOM 7692 N N . PHE A 1 948 ? 28.796 29.339 5.114 1.00 86.19 948 PHE A N 1
ATOM 7693 C CA . PHE A 1 948 ? 28.877 30.721 4.660 1.00 86.19 948 PHE A CA 1
ATOM 7694 C C . PHE A 1 948 ? 27.620 31.150 3.901 1.00 86.19 948 PHE A C 1
ATOM 7696 O O . PHE A 1 948 ? 27.172 32.274 4.112 1.00 86.19 948 PHE A O 1
ATOM 7703 N N . LEU A 1 949 ? 27.003 30.278 3.095 1.00 85.12 949 LEU A N 1
ATOM 7704 C CA . LEU A 1 949 ? 25.729 30.561 2.423 1.00 85.12 949 LEU A CA 1
ATOM 7705 C C . LEU A 1 949 ? 24.628 30.904 3.425 1.00 85.12 949 LEU A C 1
ATOM 7707 O O . LEU A 1 949 ? 24.001 31.960 3.315 1.00 85.12 949 LEU A O 1
ATOM 7711 N N . ALA A 1 950 ? 24.442 30.052 4.434 1.00 81.75 950 ALA A N 1
ATOM 7712 C CA . ALA A 1 950 ? 23.409 30.226 5.444 1.00 81.75 950 ALA A CA 1
ATOM 7713 C C . ALA A 1 950 ? 23.558 31.559 6.190 1.00 81.75 950 ALA A C 1
ATOM 7715 O O . ALA A 1 950 ? 22.625 32.363 6.244 1.00 81.75 950 ALA A O 1
ATOM 7716 N N . ILE A 1 951 ? 24.750 31.820 6.732 1.00 84.19 951 ILE A N 1
ATOM 7717 C CA . ILE A 1 951 ? 24.996 33.009 7.549 1.00 84.19 951 ILE A CA 1
ATOM 7718 C C . ILE A 1 951 ? 24.998 34.277 6.703 1.00 84.19 951 ILE A C 1
ATOM 7720 O O . ILE A 1 951 ? 24.377 35.257 7.107 1.00 84.19 951 ILE A O 1
ATOM 7724 N N . LYS A 1 952 ? 25.615 34.275 5.515 1.00 86.25 952 LYS A N 1
ATOM 7725 C CA . LYS A 1 952 ? 25.622 35.458 4.644 1.00 86.25 952 LYS A CA 1
ATOM 7726 C C . LYS A 1 952 ? 24.210 35.835 4.191 1.00 86.25 952 LYS A C 1
ATOM 7728 O O . LYS A 1 952 ? 23.883 37.019 4.207 1.00 86.25 952 LYS A O 1
ATOM 7733 N N . LEU A 1 953 ? 23.355 34.861 3.857 1.00 84.50 953 LEU A N 1
ATOM 7734 C CA . LEU A 1 953 ? 21.949 35.131 3.530 1.00 84.50 953 LEU A CA 1
ATOM 7735 C C . LEU A 1 953 ? 21.172 35.660 4.741 1.00 84.50 953 LEU A C 1
ATOM 7737 O O . LEU A 1 953 ? 20.440 36.634 4.603 1.00 84.50 953 LEU A O 1
ATOM 7741 N N . MET A 1 954 ? 21.362 35.095 5.939 1.00 83.44 954 MET A N 1
ATOM 7742 C CA . MET A 1 954 ? 20.737 35.620 7.164 1.00 83.44 954 MET A CA 1
ATOM 7743 C C . MET A 1 954 ? 21.192 37.047 7.482 1.00 83.44 954 MET A C 1
ATOM 7745 O O . MET A 1 954 ? 20.378 37.892 7.853 1.00 83.44 954 MET A O 1
ATOM 7749 N N . GLN A 1 955 ? 22.477 37.343 7.291 1.00 86.25 955 GLN A N 1
ATOM 7750 C CA . GLN A 1 955 ? 23.037 38.672 7.506 1.00 86.25 955 GLN A CA 1
ATOM 7751 C C . GLN A 1 955 ? 22.518 39.707 6.514 1.00 86.25 955 GLN A C 1
ATOM 7753 O O . GLN A 1 955 ? 22.560 40.888 6.839 1.00 86.25 955 GLN A O 1
ATOM 7758 N N . LEU A 1 956 ? 21.994 39.327 5.344 1.00 84.44 956 LEU A N 1
ATOM 7759 C CA . LEU A 1 956 ? 21.325 40.289 4.462 1.00 84.44 956 LEU A CA 1
ATOM 7760 C C . LEU A 1 956 ? 20.063 40.877 5.105 1.00 84.44 956 LEU A C 1
ATOM 7762 O O . LEU A 1 956 ? 19.805 42.066 4.944 1.00 84.44 956 LEU A O 1
ATOM 7766 N N . PHE A 1 957 ? 19.337 40.075 5.885 1.00 82.69 957 PHE A N 1
ATOM 7767 C CA . PHE A 1 957 ? 18.049 40.442 6.489 1.00 82.69 957 PHE A CA 1
ATOM 7768 C C . PHE A 1 957 ? 18.126 40.710 7.997 1.00 82.69 957 PHE A C 1
ATOM 7770 O O . PHE A 1 957 ? 17.100 40.911 8.639 1.00 82.69 957 PHE A O 1
ATOM 7777 N N . SER A 1 958 ? 19.329 40.698 8.573 1.00 83.56 958 SER A N 1
ATOM 7778 C CA . SER A 1 958 ? 19.564 40.959 9.993 1.00 83.56 958 SER A CA 1
ATOM 7779 C C . SER A 1 958 ? 20.296 42.280 10.202 1.00 83.56 958 SER A C 1
ATOM 7781 O O . SER A 1 958 ? 21.195 42.625 9.432 1.00 83.56 958 SER A O 1
ATOM 7783 N N . ASP A 1 959 ? 19.984 42.971 11.296 1.00 83.19 959 ASP A N 1
ATOM 7784 C CA . ASP A 1 959 ? 20.730 44.149 11.757 1.00 83.19 959 ASP A CA 1
ATOM 7785 C C . ASP A 1 959 ? 22.133 43.787 12.275 1.00 83.19 959 ASP A C 1
ATOM 7787 O O . ASP A 1 959 ? 23.019 44.637 12.369 1.00 83.19 959 ASP A O 1
ATOM 7791 N N . ASN A 1 960 ? 22.377 42.506 12.573 1.00 82.44 960 ASN A N 1
ATOM 7792 C CA . ASN A 1 960 ? 23.669 42.026 13.038 1.00 82.44 960 ASN A CA 1
ATOM 7793 C C . ASN A 1 960 ? 24.633 41.765 11.866 1.00 82.44 960 ASN A C 1
ATOM 7795 O O . ASN A 1 960 ? 24.493 40.794 11.118 1.00 82.44 960 ASN A O 1
ATOM 7799 N N . LYS A 1 961 ? 25.662 42.612 11.751 1.00 85.88 961 LYS A N 1
ATOM 7800 C CA . LYS A 1 961 ? 26.730 42.516 10.739 1.00 85.88 961 LYS A CA 1
ATOM 7801 C C . LYS A 1 961 ? 28.078 42.047 11.308 1.00 85.88 961 LYS A C 1
ATOM 7803 O O . LYS A 1 961 ? 29.120 42.324 10.718 1.00 85.88 961 LYS A O 1
ATOM 7808 N N . GLN A 1 962 ? 28.086 41.371 12.461 1.00 88.81 962 GLN A N 1
ATOM 7809 C CA . GLN A 1 962 ? 29.317 40.828 13.049 1.00 88.81 962 GLN A CA 1
ATOM 7810 C C . GLN A 1 962 ? 30.027 39.862 12.090 1.00 88.81 962 GLN A C 1
ATOM 7812 O O . GLN A 1 962 ? 29.396 39.108 11.350 1.00 88.81 962 GLN A O 1
ATOM 7817 N N . ASN A 1 963 ? 31.359 39.860 12.108 1.00 85.06 963 ASN A N 1
ATOM 7818 C CA . ASN A 1 963 ? 32.136 38.954 11.271 1.00 85.06 963 ASN A CA 1
ATOM 7819 C C . ASN A 1 963 ? 32.215 37.560 11.915 1.00 85.06 963 ASN A C 1
ATOM 7821 O O . ASN A 1 963 ? 32.966 37.354 12.865 1.00 85.06 963 ASN A O 1
ATOM 7825 N N . TYR A 1 964 ? 31.472 36.597 11.365 1.00 86.50 964 TYR A N 1
ATOM 7826 C CA . TYR A 1 964 ? 31.479 35.203 11.823 1.00 86.50 964 TYR A CA 1
ATOM 7827 C C . TYR A 1 964 ? 32.507 34.315 11.110 1.00 86.50 964 TYR A C 1
ATOM 7829 O O . TYR A 1 964 ? 32.570 33.123 11.396 1.00 86.50 964 TYR A O 1
ATOM 7837 N N . SER A 1 965 ? 33.333 34.859 10.210 1.00 84.88 965 SER A N 1
ATOM 7838 C CA . SER A 1 965 ? 34.192 34.053 9.328 1.00 84.88 965 SER A CA 1
ATOM 7839 C C . SER A 1 965 ? 35.115 33.108 10.096 1.00 84.88 965 SER A C 1
ATOM 7841 O O . SER A 1 965 ? 35.193 31.940 9.748 1.00 84.88 965 SER A O 1
ATOM 7843 N N . GLN A 1 966 ? 35.740 33.564 11.188 1.00 87.12 966 GLN A N 1
ATOM 7844 C CA . GLN A 1 966 ? 36.619 32.714 12.006 1.00 87.12 966 GLN A CA 1
ATOM 7845 C C . GLN A 1 966 ? 35.875 31.521 12.625 1.00 87.12 966 GLN A C 1
ATOM 7847 O O . GLN A 1 966 ? 36.388 30.403 12.630 1.00 87.12 966 GLN A O 1
ATOM 7852 N N . LEU A 1 967 ? 34.649 31.744 13.108 1.00 86.06 967 LEU A N 1
ATOM 7853 C CA . LEU A 1 967 ? 33.808 30.685 13.665 1.00 86.06 967 LEU A CA 1
ATOM 7854 C C . LEU A 1 967 ? 33.377 29.699 12.574 1.00 86.06 967 LEU A C 1
ATOM 7856 O O . LEU A 1 967 ? 33.446 28.491 12.783 1.00 86.06 967 LEU A O 1
ATOM 7860 N N . LEU A 1 968 ? 32.957 30.204 11.412 1.00 86.00 968 LEU A N 1
ATOM 7861 C CA . LEU A 1 968 ? 32.514 29.366 10.297 1.00 86.00 968 LEU A CA 1
ATOM 7862 C C . LEU A 1 968 ? 33.661 28.534 9.729 1.00 86.00 968 LEU A C 1
ATOM 7864 O O . LEU A 1 968 ? 33.471 27.346 9.481 1.00 86.00 968 LEU A O 1
ATOM 7868 N N . THR A 1 969 ? 34.860 29.105 9.614 1.00 87.19 969 THR A N 1
ATOM 7869 C CA . THR A 1 969 ? 36.071 28.368 9.240 1.00 87.19 969 THR A CA 1
ATOM 7870 C C . THR A 1 969 ? 36.342 27.225 10.216 1.00 87.19 969 THR A C 1
ATOM 7872 O O . THR A 1 969 ? 36.471 26.080 9.792 1.00 87.19 969 THR A O 1
ATOM 7875 N N . ALA A 1 970 ? 36.350 27.501 11.524 1.00 87.94 970 ALA A N 1
ATOM 7876 C CA . ALA A 1 970 ? 36.599 26.477 12.538 1.00 87.94 970 ALA A CA 1
ATOM 7877 C C . ALA A 1 970 ? 35.537 25.361 12.527 1.00 87.94 970 ALA A C 1
ATOM 7879 O O . ALA A 1 970 ? 35.879 24.183 12.632 1.00 87.94 970 ALA A O 1
ATOM 7880 N N . LEU A 1 971 ? 34.256 25.715 12.363 1.00 85.44 971 LEU A N 1
ATOM 7881 C CA . LEU A 1 971 ? 33.160 24.746 12.269 1.00 85.44 971 LEU A CA 1
ATOM 7882 C C . LEU A 1 971 ? 33.272 23.863 11.024 1.00 85.44 971 LEU A C 1
ATOM 7884 O O . LEU A 1 971 ? 33.049 22.659 11.121 1.00 85.44 971 LEU A O 1
ATOM 7888 N N . SER A 1 972 ? 33.643 24.449 9.885 1.00 86.69 972 SER A N 1
ATOM 7889 C CA . SER A 1 972 ? 33.776 23.733 8.612 1.00 86.69 972 SER A CA 1
ATOM 7890 C C . SER A 1 972 ? 34.890 22.691 8.679 1.00 86.69 972 SER A C 1
ATOM 7892 O O . SER A 1 972 ? 34.669 21.530 8.345 1.00 86.69 972 SER A O 1
ATOM 7894 N N . ILE A 1 973 ? 36.059 23.092 9.191 1.00 88.81 973 ILE A N 1
ATOM 7895 C CA . ILE A 1 973 ? 37.221 22.211 9.371 1.00 88.81 973 ILE A CA 1
ATOM 7896 C C . ILE A 1 973 ? 36.894 21.089 10.355 1.00 88.81 973 ILE A C 1
ATOM 7898 O O . ILE A 1 973 ? 37.124 19.919 10.061 1.00 88.81 973 ILE A O 1
ATOM 7902 N N . TYR A 1 974 ? 36.305 21.428 11.507 1.00 89.25 974 TYR A N 1
ATOM 7903 C CA . TYR A 1 974 ? 35.910 20.432 12.500 1.00 89.25 974 TYR A CA 1
ATOM 7904 C C . TYR A 1 974 ? 34.932 19.406 11.925 1.00 89.25 974 TYR A C 1
ATOM 7906 O O . TYR A 1 974 ? 35.095 18.209 12.157 1.00 89.25 974 TYR A O 1
ATOM 7914 N N . PHE A 1 975 ? 33.914 19.869 11.194 1.00 84.88 975 PHE A N 1
ATOM 7915 C CA . PHE A 1 975 ? 32.894 18.989 10.640 1.00 84.88 975 PHE A CA 1
ATOM 7916 C C . PHE A 1 975 ? 33.499 17.994 9.651 1.00 84.88 975 PHE A C 1
ATOM 7918 O O . PHE A 1 975 ? 33.217 16.803 9.763 1.00 84.88 975 PHE A O 1
ATOM 7925 N N . GLN A 1 976 ? 34.364 18.466 8.747 1.00 88.31 976 GLN A N 1
ATOM 7926 C CA . GLN A 1 976 ? 35.003 17.593 7.770 1.00 88.31 976 GLN A CA 1
ATOM 7927 C C . GLN A 1 976 ? 35.947 16.584 8.438 1.00 88.31 976 GLN A C 1
ATOM 7929 O O . GLN A 1 976 ? 35.790 15.388 8.232 1.00 88.31 976 GLN A O 1
ATOM 7934 N N . ILE A 1 977 ? 36.864 17.031 9.304 1.00 89.38 977 ILE A N 1
ATOM 7935 C CA . ILE A 1 977 ? 37.822 16.127 9.969 1.00 89.38 977 ILE A CA 1
ATOM 7936 C C . ILE A 1 977 ? 37.091 15.081 10.821 1.00 89.38 977 ILE A C 1
ATOM 7938 O O . ILE A 1 977 ? 37.517 13.928 10.909 1.00 89.38 977 ILE A O 1
ATOM 7942 N N . ARG A 1 978 ? 35.974 15.463 11.454 1.00 88.19 978 ARG A N 1
ATOM 7943 C CA . ARG A 1 978 ? 35.129 14.519 12.186 1.00 88.19 978 ARG A CA 1
ATOM 7944 C C . ARG A 1 978 ? 34.505 13.480 11.253 1.00 88.19 978 ARG A C 1
ATOM 7946 O O . ARG A 1 978 ? 34.498 12.315 11.637 1.00 88.19 978 ARG A O 1
ATOM 7953 N N . ASP A 1 979 ? 33.959 13.879 10.102 1.00 85.31 979 ASP A N 1
ATOM 7954 C CA . ASP A 1 979 ? 33.365 12.931 9.142 1.00 85.31 979 ASP A CA 1
ATOM 7955 C C . ASP A 1 979 ? 34.421 11.934 8.648 1.00 85.31 979 ASP A C 1
ATOM 7957 O O . ASP A 1 979 ? 34.224 10.726 8.776 1.00 85.31 979 ASP A O 1
ATOM 7961 N N . ASP A 1 980 ? 35.587 12.446 8.248 1.00 87.12 980 ASP A N 1
ATOM 7962 C CA . ASP A 1 980 ? 36.754 11.680 7.808 1.00 87.12 980 ASP A CA 1
ATOM 7963 C C . ASP A 1 980 ? 37.234 10.669 8.870 1.00 87.12 980 ASP A C 1
ATOM 7965 O O . ASP A 1 980 ? 37.560 9.521 8.566 1.00 87.12 980 ASP A O 1
ATOM 7969 N N . TYR A 1 981 ? 37.273 11.070 10.145 1.00 85.81 981 TYR A N 1
ATOM 7970 C CA . TYR A 1 981 ? 37.660 10.183 11.244 1.00 85.81 981 TYR A CA 1
ATOM 7971 C C . TYR A 1 981 ? 36.582 9.133 11.551 1.00 85.81 981 TYR A C 1
ATOM 7973 O O . TYR A 1 981 ? 36.892 7.956 11.762 1.00 85.81 981 TYR A O 1
ATOM 7981 N N . CYS A 1 982 ? 35.308 9.536 11.565 1.00 84.19 982 CYS A N 1
ATOM 7982 C CA . CYS A 1 982 ? 34.187 8.628 11.798 1.00 84.19 982 CYS A CA 1
ATOM 7983 C C . CYS A 1 982 ? 34.080 7.560 10.701 1.00 84.19 982 CYS A C 1
ATOM 7985 O O . CYS A 1 982 ? 33.799 6.410 11.036 1.00 84.19 982 CYS A O 1
ATOM 7987 N N . ASN A 1 983 ? 34.378 7.896 9.439 1.00 82.62 983 ASN A N 1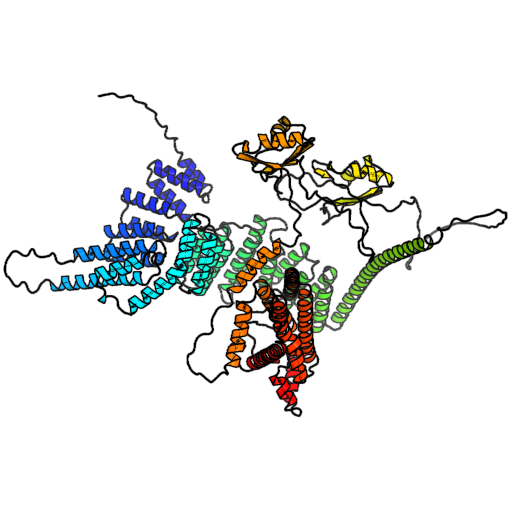
ATOM 7988 C CA . ASN A 1 983 ? 34.413 6.945 8.322 1.00 82.62 983 ASN A CA 1
ATOM 7989 C C . ASN A 1 983 ? 35.407 5.785 8.545 1.00 82.62 983 ASN A C 1
ATOM 7991 O O . ASN A 1 983 ? 35.180 4.680 8.059 1.00 82.62 983 ASN A O 1
ATOM 7995 N N . LEU A 1 984 ? 36.470 6.002 9.332 1.00 80.69 984 LEU A N 1
ATOM 7996 C CA . LEU A 1 984 ? 37.495 4.993 9.623 1.00 80.69 984 LEU A CA 1
ATOM 7997 C C . LEU A 1 984 ? 37.258 4.200 10.917 1.00 80.69 984 LEU A C 1
ATOM 7999 O O . LEU A 1 984 ? 37.779 3.094 11.050 1.00 80.69 984 LEU A O 1
ATOM 8003 N N . GLN A 1 985 ? 36.550 4.766 11.899 1.00 79.75 985 GLN A N 1
ATOM 8004 C CA . GLN A 1 985 ? 36.562 4.251 13.279 1.00 79.75 985 GLN A CA 1
ATOM 8005 C C . GLN A 1 985 ? 35.186 3.930 13.867 1.00 79.75 985 GLN A C 1
ATOM 8007 O O . GLN A 1 985 ? 35.121 3.154 14.817 1.00 79.75 985 GLN A O 1
ATOM 8012 N N . ALA A 1 986 ? 34.096 4.523 13.371 1.00 81.75 986 ALA A N 1
ATOM 8013 C CA . ALA A 1 986 ? 32.799 4.451 14.043 1.00 81.75 986 ALA A CA 1
ATOM 8014 C C . ALA A 1 986 ? 31.895 3.339 13.457 1.00 81.75 986 ALA A C 1
ATOM 8016 O O . ALA A 1 986 ? 31.419 3.491 12.332 1.00 81.75 986 ALA A O 1
ATOM 8017 N N . PRO A 1 987 ? 31.567 2.273 14.224 1.00 74.69 987 PRO A N 1
ATOM 8018 C CA . PRO A 1 987 ? 30.730 1.163 13.751 1.00 74.69 987 PRO A CA 1
ATOM 8019 C C . PRO A 1 987 ? 29.351 1.598 13.246 1.00 74.69 987 PRO A C 1
ATOM 8021 O O . PRO A 1 987 ? 28.934 1.201 12.163 1.00 74.69 987 PRO A O 1
ATOM 8024 N N . ASP A 1 988 ? 28.689 2.505 13.966 1.00 71.50 988 ASP A N 1
ATOM 8025 C CA . ASP A 1 988 ? 27.374 3.042 13.587 1.00 71.50 988 ASP A CA 1
ATOM 8026 C C . ASP A 1 988 ? 27.416 3.871 12.289 1.00 71.50 988 ASP A C 1
ATOM 8028 O O . ASP A 1 988 ? 26.384 4.134 11.666 1.00 71.50 988 ASP A O 1
ATOM 8032 N N . TYR A 1 989 ? 28.607 4.336 11.893 1.00 72.25 989 TYR A N 1
ATOM 8033 C CA . TYR A 1 989 ? 28.832 4.994 10.609 1.00 72.25 989 TYR A CA 1
ATOM 8034 C C . TYR A 1 989 ? 28.947 3.965 9.481 1.00 72.25 989 TYR A C 1
ATOM 8036 O O . TYR A 1 989 ? 28.452 4.256 8.399 1.00 72.25 989 TYR A O 1
ATOM 8044 N N . PHE A 1 990 ? 29.483 2.764 9.741 1.00 75.88 990 PHE A N 1
ATOM 8045 C CA . PHE A 1 990 ? 29.602 1.664 8.765 1.00 75.88 990 PHE A CA 1
ATOM 8046 C C . PHE A 1 990 ? 28.251 1.040 8.378 1.00 75.88 990 PHE A C 1
ATOM 8048 O O . PHE A 1 990 ? 28.116 0.409 7.334 1.00 75.88 990 PHE A O 1
ATOM 8055 N N . GLU A 1 991 ? 27.238 1.183 9.232 1.00 67.50 991 GLU A N 1
ATOM 8056 C CA . GLU A 1 991 ? 25.865 0.779 8.902 1.00 67.50 991 GLU A CA 1
ATOM 8057 C C . GLU A 1 991 ? 25.153 1.828 8.029 1.00 67.50 991 GLU A C 1
ATOM 8059 O O . GLU A 1 991 ? 24.190 1.522 7.325 1.00 67.50 991 GLU A O 1
ATOM 8064 N N . LYS A 1 992 ? 25.615 3.087 8.071 1.00 71.31 992 LYS A N 1
ATOM 8065 C CA . LYS A 1 992 ? 24.996 4.233 7.381 1.00 71.31 992 LYS A CA 1
ATOM 8066 C C . LYS A 1 992 ? 25.706 4.626 6.080 1.00 71.31 992 LYS A C 1
ATOM 8068 O O . LYS A 1 992 ? 25.045 5.163 5.187 1.00 71.31 992 LYS A O 1
ATOM 8073 N N . LYS A 1 993 ? 27.013 4.395 6.019 1.00 64.81 993 LYS A N 1
ATOM 8074 C CA . LYS A 1 993 ? 27.968 4.516 4.907 1.00 64.81 993 LYS A CA 1
ATOM 8075 C C . LYS A 1 993 ? 28.774 3.216 4.880 1.00 64.81 993 LYS A C 1
ATOM 8077 O O . LYS A 1 993 ? 28.895 2.589 5.922 1.00 64.81 993 LYS A O 1
ATOM 8082 N N . SER A 1 994 ? 29.334 2.793 3.754 1.00 70.56 994 SER A N 1
ATOM 8083 C CA . SER A 1 994 ? 30.117 1.543 3.727 1.00 70.56 994 SER A CA 1
ATOM 8084 C C . SER A 1 994 ? 31.368 1.634 4.633 1.00 70.56 994 SER A C 1
ATOM 8086 O O . SER A 1 994 ? 31.850 2.727 4.939 1.00 70.56 994 SER A O 1
ATOM 8088 N N . PHE A 1 995 ? 31.916 0.501 5.095 1.00 77.56 995 PHE A N 1
ATOM 8089 C CA . PHE A 1 995 ? 33.139 0.504 5.917 1.00 77.56 995 PHE A CA 1
ATOM 8090 C C . PHE A 1 995 ? 34.312 1.154 5.169 1.00 77.56 995 PHE A C 1
ATOM 8092 O O . PHE A 1 995 ? 34.684 0.674 4.099 1.00 77.56 995 PHE A O 1
ATOM 8099 N N . ALA A 1 996 ? 34.908 2.201 5.756 1.00 75.44 996 ALA A N 1
ATOM 8100 C CA . ALA A 1 996 ? 36.022 2.955 5.176 1.00 75.44 996 ALA A CA 1
ATOM 8101 C C . ALA A 1 996 ? 35.769 3.383 3.714 1.00 75.44 996 ALA A C 1
ATOM 8103 O O . ALA A 1 996 ? 36.668 3.318 2.874 1.00 75.44 996 ALA A O 1
ATOM 8104 N N . GLU A 1 997 ? 34.530 3.783 3.411 1.00 77.00 997 GLU A N 1
ATOM 8105 C CA . GLU A 1 997 ? 34.071 4.103 2.056 1.00 77.00 997 GLU A CA 1
ATOM 8106 C C . GLU A 1 997 ? 34.968 5.139 1.363 1.00 77.00 997 GLU A C 1
ATOM 8108 O O . GLU A 1 997 ? 35.396 4.903 0.234 1.00 77.00 997 GLU A O 1
ATOM 8113 N N . ASP A 1 998 ? 35.391 6.191 2.074 1.00 79.44 998 ASP A N 1
ATOM 8114 C CA . ASP A 1 998 ? 36.261 7.234 1.513 1.00 79.44 998 ASP A CA 1
ATOM 8115 C C . ASP A 1 998 ? 37.617 6.654 1.062 1.00 79.44 998 ASP A C 1
ATOM 8117 O O . ASP A 1 998 ? 38.180 7.062 0.046 1.00 79.44 998 ASP A O 1
ATOM 8121 N N . LEU A 1 999 ? 38.130 5.643 1.776 1.00 77.88 999 LEU A N 1
ATOM 8122 C CA . LEU A 1 999 ? 39.360 4.942 1.402 1.00 77.88 999 LEU A CA 1
ATOM 8123 C C . LEU A 1 999 ? 39.142 4.032 0.185 1.00 77.88 999 LEU A C 1
ATOM 8125 O O . LEU A 1 999 ? 40.020 3.942 -0.673 1.00 77.88 999 LEU A O 1
ATOM 8129 N N . THR A 1 1000 ? 37.988 3.364 0.093 1.00 74.81 1000 THR A N 1
ATOM 8130 C CA . THR A 1 1000 ? 37.643 2.526 -1.070 1.00 74.81 1000 THR A CA 1
ATOM 8131 C C . THR A 1 1000 ? 37.374 3.342 -2.333 1.00 74.81 1000 THR A C 1
ATOM 8133 O O . THR A 1 1000 ? 37.685 2.885 -3.430 1.00 74.81 1000 THR A O 1
ATOM 8136 N N . GLU A 1 1001 ? 36.877 4.570 -2.177 1.00 76.00 1001 GLU A N 1
ATOM 8137 C CA . GLU A 1 1001 ? 36.697 5.556 -3.247 1.00 76.00 1001 GLU A CA 1
ATOM 8138 C C . GLU A 1 1001 ? 38.030 6.224 -3.647 1.00 76.00 1001 GLU A C 1
ATOM 8140 O O . GLU A 1 1001 ? 38.112 6.897 -4.673 1.00 76.00 1001 GLU A O 1
ATOM 8145 N N . GLY A 1 1002 ? 39.105 6.013 -2.875 1.00 76.00 1002 GLY A N 1
ATOM 8146 C CA . GLY A 1 1002 ? 40.435 6.564 -3.142 1.00 76.00 1002 GLY A CA 1
ATOM 8147 C C . GLY A 1 1002 ? 40.601 8.033 -2.741 1.00 76.00 1002 GLY A C 1
ATOM 8148 O O . GLY A 1 1002 ? 41.504 8.701 -3.250 1.00 76.00 1002 GLY A O 1
ATOM 8149 N N . LYS A 1 1003 ? 39.740 8.552 -1.858 1.00 84.38 1003 LYS A N 1
ATOM 8150 C CA . LYS A 1 1003 ? 39.805 9.930 -1.357 1.00 84.38 1003 LYS A CA 1
ATOM 8151 C C . LYS A 1 1003 ? 40.928 10.110 -0.338 1.00 84.38 1003 LYS A C 1
ATOM 8153 O O . LYS A 1 1003 ? 41.263 9.215 0.441 1.00 84.38 1003 LYS A O 1
ATOM 8158 N N . PHE A 1 1004 ? 41.481 11.320 -0.303 1.00 87.44 1004 PHE A N 1
ATOM 8159 C CA . PHE A 1 1004 ? 42.490 11.723 0.673 1.00 87.44 1004 PHE A CA 1
ATOM 8160 C C . PHE A 1 1004 ? 41.822 12.373 1.888 1.00 87.44 1004 PHE A C 1
ATOM 8162 O O . PHE A 1 1004 ? 41.746 13.594 1.987 1.00 87.44 1004 PHE A O 1
ATOM 8169 N N . SER A 1 1005 ? 41.339 11.555 2.826 1.00 89.06 1005 SER A N 1
ATOM 8170 C CA . SER A 1 1005 ? 40.799 12.060 4.093 1.00 89.06 1005 SER A CA 1
ATOM 8171 C C . SER A 1 1005 ? 41.903 12.640 4.988 1.00 89.06 1005 SER A C 1
ATOM 8173 O O . SER A 1 1005 ? 43.077 12.279 4.860 1.00 89.06 1005 SER A O 1
ATOM 8175 N N . PHE A 1 1006 ? 41.558 13.531 5.921 1.00 90.75 1006 PHE A N 1
ATOM 8176 C CA . PHE A 1 1006 ? 42.548 14.213 6.765 1.00 90.75 1006 PHE A CA 1
ATOM 8177 C C . PHE A 1 1006 ? 43.498 13.251 7.505 1.00 90.75 1006 PHE A C 1
ATOM 8179 O O . PHE A 1 1006 ? 44.709 13.471 7.446 1.00 90.75 1006 PHE A O 1
ATOM 8186 N N . PRO A 1 1007 ? 43.028 12.149 8.137 1.00 88.31 1007 PRO A N 1
ATOM 8187 C CA . PRO A 1 1007 ? 43.928 11.181 8.768 1.00 88.31 1007 PRO A CA 1
ATOM 8188 C C . PRO A 1 1007 ? 44.911 10.533 7.784 1.00 88.31 1007 PRO A C 1
ATOM 8190 O O . PRO A 1 1007 ? 46.046 10.243 8.156 1.00 88.31 1007 PRO A O 1
ATOM 8193 N N . ILE A 1 1008 ? 44.496 10.327 6.531 1.00 86.62 1008 ILE A N 1
ATOM 8194 C CA . ILE A 1 1008 ? 45.339 9.760 5.473 1.00 86.62 1008 ILE A CA 1
ATOM 8195 C C . ILE A 1 1008 ? 46.382 10.778 5.017 1.00 86.62 1008 ILE A C 1
ATOM 8197 O O . ILE A 1 1008 ? 47.559 10.434 4.939 1.00 86.62 1008 ILE A O 1
ATOM 8201 N N . ILE A 1 1009 ? 45.982 12.030 4.780 1.00 89.50 1009 ILE A N 1
ATOM 8202 C CA . ILE A 1 1009 ? 46.905 13.118 4.420 1.00 89.50 1009 ILE A CA 1
ATOM 8203 C C . ILE A 1 1009 ? 47.958 13.296 5.512 1.00 89.50 1009 ILE A C 1
ATOM 8205 O O . ILE A 1 1009 ? 49.154 13.290 5.221 1.00 89.50 1009 ILE A O 1
ATOM 8209 N N . HIS A 1 1010 ? 47.522 13.390 6.769 1.00 89.31 1010 HIS A N 1
ATOM 8210 C CA . HIS A 1 1010 ? 48.414 13.553 7.911 1.00 89.31 1010 HIS A CA 1
ATOM 8211 C C . HIS A 1 1010 ? 49.394 12.378 8.031 1.00 89.31 1010 HIS A C 1
ATOM 8213 O O . HIS A 1 1010 ? 50.593 12.587 8.217 1.00 89.31 1010 HIS A O 1
ATOM 8219 N N . ALA A 1 1011 ? 48.918 11.138 7.861 1.00 85.06 1011 ALA A N 1
ATOM 8220 C CA . ALA A 1 1011 ? 49.766 9.949 7.913 1.00 85.06 1011 ALA A CA 1
ATOM 8221 C C . ALA A 1 1011 ? 50.804 9.920 6.779 1.00 85.06 1011 ALA A C 1
ATOM 8223 O O . ALA A 1 1011 ? 51.984 9.702 7.040 1.00 85.06 1011 ALA A O 1
ATOM 8224 N N . VAL A 1 1012 ? 50.390 10.194 5.539 1.00 84.19 1012 VAL A N 1
ATOM 8225 C CA . VAL A 1 1012 ? 51.282 10.238 4.368 1.00 84.19 1012 VAL A CA 1
ATOM 8226 C C . VAL A 1 1012 ? 52.353 11.321 4.514 1.00 84.19 1012 VAL A C 1
ATOM 8228 O O . VAL A 1 1012 ? 53.504 11.113 4.141 1.00 84.19 1012 VAL A O 1
ATOM 8231 N N . ARG A 1 1013 ? 51.997 12.483 5.069 1.00 82.88 1013 ARG A N 1
ATOM 8232 C CA . ARG A 1 1013 ? 52.928 13.606 5.241 1.00 82.88 1013 ARG A CA 1
ATOM 8233 C C . ARG A 1 1013 ? 53.868 13.424 6.431 1.00 82.88 1013 ARG A C 1
ATOM 8235 O O . ARG A 1 1013 ? 55.024 13.824 6.343 1.00 82.88 1013 ARG A O 1
ATOM 8242 N N . THR A 1 1014 ? 53.392 12.815 7.516 1.00 84.31 1014 THR A N 1
ATOM 8243 C CA . THR A 1 1014 ? 54.203 12.549 8.717 1.00 84.31 1014 THR A CA 1
ATOM 8244 C C . THR A 1 1014 ? 55.204 11.418 8.485 1.00 84.31 1014 THR A C 1
ATOM 8246 O O . THR A 1 1014 ? 56.317 11.466 9.001 1.00 84.31 1014 THR A O 1
ATOM 8249 N N . PHE A 1 1015 ? 54.829 10.416 7.685 1.00 80.88 1015 PHE A N 1
ATOM 8250 C CA . PHE A 1 1015 ? 55.663 9.262 7.349 1.00 80.88 1015 PHE A CA 1
ATOM 8251 C C . PHE A 1 1015 ? 56.018 9.262 5.855 1.00 80.88 1015 PHE A C 1
ATOM 8253 O O . PHE A 1 1015 ? 55.704 8.315 5.140 1.00 80.88 1015 PHE A O 1
ATOM 8260 N N . SER A 1 1016 ? 56.680 10.323 5.379 1.00 69.62 1016 SER A N 1
ATOM 8261 C CA . SER A 1 1016 ? 56.997 10.513 3.951 1.00 69.62 1016 SER A CA 1
ATOM 8262 C C . SER A 1 1016 ? 57.901 9.437 3.340 1.00 69.62 1016 SER A C 1
ATOM 8264 O O . SER A 1 1016 ? 57.958 9.324 2.121 1.00 69.62 1016 SER A O 1
ATOM 8266 N N . ASP A 1 1017 ? 58.599 8.666 4.176 1.00 71.50 1017 ASP A N 1
ATOM 8267 C CA . ASP A 1 1017 ? 59.490 7.578 3.759 1.00 71.50 1017 ASP A CA 1
ATOM 8268 C C . ASP A 1 1017 ? 58.765 6.213 3.683 1.00 71.50 1017 ASP A C 1
ATOM 8270 O O . ASP A 1 1017 ? 59.375 5.202 3.330 1.00 71.50 1017 ASP A O 1
ATOM 8274 N N . ASP A 1 1018 ? 57.475 6.156 4.044 1.00 71.75 1018 ASP A N 1
ATOM 8275 C CA . ASP A 1 1018 ? 56.669 4.933 4.088 1.00 71.75 1018 ASP A CA 1
ATOM 8276 C C . ASP A 1 1018 ? 55.565 4.931 3.016 1.00 71.75 1018 ASP A C 1
ATOM 8278 O O . ASP A 1 1018 ? 54.412 5.310 3.243 1.00 71.75 1018 ASP A O 1
ATOM 8282 N N . ASP A 1 1019 ? 55.905 4.410 1.836 1.00 69.31 1019 ASP A N 1
ATOM 8283 C CA . ASP A 1 1019 ? 54.999 4.337 0.685 1.00 69.31 1019 ASP A CA 1
ATOM 8284 C C . ASP A 1 1019 ? 53.846 3.332 0.850 1.00 69.31 1019 ASP A C 1
ATOM 8286 O O . ASP A 1 1019 ? 53.014 3.195 -0.049 1.00 69.31 1019 ASP A O 1
ATOM 8290 N N . ARG A 1 1020 ? 53.733 2.604 1.972 1.00 73.62 1020 ARG A N 1
ATOM 8291 C CA . ARG A 1 1020 ? 52.705 1.557 2.140 1.00 73.62 1020 ARG A CA 1
ATOM 8292 C C . ARG A 1 1020 ? 51.278 2.093 2.030 1.00 73.62 1020 ARG A C 1
ATOM 8294 O O . ARG A 1 1020 ? 50.412 1.393 1.503 1.00 73.62 1020 ARG A O 1
ATOM 8301 N N . ILE A 1 1021 ? 51.017 3.306 2.520 1.00 68.38 1021 ILE A N 1
ATOM 8302 C CA . ILE A 1 1021 ? 49.677 3.917 2.484 1.00 68.38 1021 ILE A CA 1
ATOM 8303 C C . ILE A 1 1021 ? 49.336 4.365 1.058 1.00 68.38 1021 ILE A C 1
ATOM 8305 O O . ILE A 1 1021 ? 48.292 3.979 0.531 1.00 68.38 1021 ILE A O 1
ATOM 8309 N N . ILE A 1 1022 ? 50.248 5.089 0.399 1.00 68.62 1022 ILE A N 1
ATOM 8310 C CA . ILE A 1 1022 ? 50.091 5.516 -1.001 1.00 68.62 1022 ILE A CA 1
ATOM 8311 C C . ILE A 1 1022 ? 49.969 4.294 -1.926 1.00 68.62 1022 ILE A C 1
ATOM 8313 O O . ILE A 1 1022 ? 49.088 4.248 -2.782 1.00 68.62 1022 ILE A O 1
ATOM 8317 N N . SER A 1 1023 ? 50.793 3.265 -1.717 1.00 67.06 1023 SER A N 1
ATOM 8318 C CA . SER A 1 1023 ? 50.776 2.019 -2.489 1.00 67.06 1023 SER A CA 1
ATOM 8319 C C . SER A 1 1023 ? 49.446 1.270 -2.356 1.00 67.06 1023 SER A C 1
ATOM 8321 O O . SER A 1 1023 ? 48.924 0.775 -3.355 1.00 67.06 1023 SER A O 1
ATOM 8323 N N . LYS A 1 1024 ? 48.834 1.237 -1.162 1.00 66.00 1024 LYS A N 1
ATOM 8324 C CA . LYS A 1 1024 ? 47.500 0.645 -0.963 1.00 66.00 1024 LYS A CA 1
ATOM 8325 C C . LYS A 1 1024 ? 46.394 1.431 -1.669 1.00 66.00 1024 LYS A C 1
ATOM 8327 O O . LYS A 1 1024 ? 45.537 0.804 -2.286 1.00 66.00 1024 LYS A O 1
ATOM 8332 N N . ILE A 1 1025 ? 46.443 2.765 -1.647 1.00 64.62 1025 ILE A N 1
ATOM 8333 C CA . ILE A 1 1025 ? 45.510 3.624 -2.402 1.00 64.62 1025 ILE A CA 1
ATOM 8334 C C . ILE A 1 1025 ? 45.661 3.373 -3.917 1.00 64.62 1025 ILE A C 1
ATOM 8336 O O . ILE A 1 1025 ? 44.668 3.184 -4.621 1.00 64.62 1025 ILE A O 1
ATOM 8340 N N . PHE A 1 1026 ? 46.897 3.250 -4.415 1.00 61.75 1026 PHE A N 1
ATOM 8341 C CA . PHE A 1 1026 ? 47.182 2.864 -5.804 1.00 61.75 1026 PHE A CA 1
ATOM 8342 C C . PHE A 1 1026 ? 46.667 1.457 -6.161 1.00 61.75 1026 PHE A C 1
ATOM 8344 O O . PHE A 1 1026 ? 46.110 1.265 -7.242 1.00 61.75 1026 PHE A O 1
ATOM 8351 N N . CYS A 1 1027 ? 46.824 0.472 -5.269 1.00 59.97 1027 CYS A N 1
ATOM 8352 C CA . CYS A 1 1027 ? 46.375 -0.906 -5.497 1.00 59.97 1027 CYS A CA 1
ATOM 8353 C C . CYS A 1 1027 ? 44.847 -1.025 -5.566 1.00 59.97 1027 CYS A C 1
ATOM 8355 O O . CYS A 1 1027 ? 44.339 -1.730 -6.436 1.00 59.97 1027 CYS A O 1
ATOM 8357 N N . ILE A 1 1028 ? 44.111 -0.314 -4.702 1.00 59.31 1028 ILE A N 1
ATOM 8358 C CA . ILE A 1 1028 ? 42.638 -0.260 -4.748 1.00 59.31 1028 ILE A CA 1
ATOM 8359 C C . ILE A 1 1028 ? 42.179 0.248 -6.123 1.00 59.31 1028 ILE A C 1
ATOM 8361 O O . ILE A 1 1028 ? 41.313 -0.353 -6.758 1.00 59.31 1028 ILE A O 1
ATOM 8365 N N . LYS A 1 1029 ? 42.844 1.281 -6.651 1.00 54.81 1029 LYS A N 1
ATOM 8366 C CA . LYS A 1 1029 ? 42.556 1.822 -7.983 1.00 54.81 1029 LYS A CA 1
ATOM 8367 C C . LYS A 1 1029 ? 42.918 0.860 -9.115 1.00 54.81 1029 LYS A C 1
ATOM 8369 O O . LYS A 1 1029 ? 42.154 0.752 -10.065 1.00 54.81 1029 LYS A O 1
ATOM 8374 N N . ALA A 1 1030 ? 44.034 0.132 -9.022 1.00 52.53 1030 ALA A N 1
ATOM 8375 C CA . ALA A 1 1030 ? 44.418 -0.864 -10.026 1.00 52.53 1030 ALA A CA 1
ATOM 8376 C C . ALA A 1 1030 ? 43.387 -2.001 -10.144 1.00 52.53 1030 ALA A C 1
ATOM 8378 O O . ALA A 1 1030 ? 43.087 -2.429 -11.259 1.00 52.53 1030 ALA A O 1
ATOM 8379 N N . VAL A 1 1031 ? 42.804 -2.433 -9.018 1.00 49.28 1031 VAL A N 1
ATOM 8380 C CA . VAL A 1 1031 ? 41.725 -3.437 -8.963 1.00 49.28 1031 VAL A CA 1
ATOM 8381 C C . VAL A 1 1031 ? 40.415 -2.889 -9.544 1.00 49.28 1031 VAL A C 1
ATOM 8383 O O . VAL A 1 1031 ? 39.757 -3.575 -10.321 1.00 49.28 1031 VAL A O 1
ATOM 8386 N N . ILE A 1 1032 ? 40.064 -1.631 -9.257 1.00 44.41 1032 ILE A N 1
ATOM 8387 C CA . ILE A 1 1032 ? 38.884 -0.973 -9.849 1.00 44.41 1032 ILE A CA 1
ATOM 8388 C C . ILE A 1 1032 ? 39.071 -0.753 -11.360 1.00 44.41 1032 ILE A C 1
ATOM 8390 O O . ILE A 1 1032 ? 38.141 -0.957 -12.131 1.00 44.41 1032 ILE A O 1
ATOM 8394 N N . PHE A 1 1033 ? 40.279 -0.405 -11.812 1.00 36.69 1033 PHE A N 1
ATOM 8395 C CA . PHE A 1 1033 ? 40.592 -0.211 -13.232 1.00 36.69 1033 PHE A CA 1
ATOM 8396 C C . PHE A 1 1033 ? 40.600 -1.534 -14.013 1.00 36.69 1033 PHE A C 1
ATOM 8398 O O . PHE A 1 1033 ? 40.199 -1.558 -15.173 1.00 36.69 1033 PHE A O 1
ATOM 8405 N N . THR A 1 1034 ? 40.994 -2.651 -13.385 1.00 37.06 1034 THR A N 1
ATOM 8406 C CA . THR A 1 1034 ? 40.840 -3.988 -13.989 1.00 37.06 1034 THR A CA 1
ATOM 8407 C C . THR A 1 1034 ? 39.380 -4.434 -14.019 1.00 37.06 1034 THR A C 1
ATOM 8409 O O . THR A 1 1034 ? 38.966 -4.987 -15.030 1.00 37.06 1034 THR A O 1
ATOM 8412 N N . ALA A 1 1035 ? 38.584 -4.106 -12.995 1.00 36.41 1035 ALA A N 1
ATOM 8413 C CA . ALA A 1 1035 ? 37.138 -4.351 -12.970 1.00 36.41 1035 ALA A CA 1
ATOM 8414 C C . ALA A 1 1035 ? 36.332 -3.469 -13.948 1.00 36.41 1035 ALA A C 1
ATOM 8416 O O . ALA A 1 1035 ? 35.184 -3.776 -14.241 1.00 36.41 1035 ALA A O 1
ATOM 8417 N N . PHE A 1 1036 ? 36.911 -2.368 -14.440 1.00 32.31 1036 PHE A N 1
ATOM 8418 C CA . PHE A 1 1036 ? 36.318 -1.510 -15.477 1.00 32.31 1036 PHE A CA 1
ATOM 8419 C C . PHE A 1 1036 ? 36.709 -1.944 -16.903 1.00 32.31 1036 PHE A C 1
ATOM 8421 O O . PHE A 1 1036 ? 36.115 -1.482 -17.878 1.00 32.31 1036 PHE A O 1
ATOM 8428 N N . ILE A 1 1037 ? 37.741 -2.789 -17.029 1.00 34.12 1037 ILE A N 1
ATOM 8429 C CA . ILE A 1 1037 ? 38.229 -3.364 -18.294 1.00 34.12 1037 ILE A CA 1
ATOM 8430 C C . ILE A 1 1037 ? 37.688 -4.794 -18.509 1.00 34.12 1037 ILE A C 1
ATOM 8432 O O . ILE A 1 1037 ? 37.625 -5.238 -19.656 1.00 34.12 1037 ILE A O 1
ATOM 8436 N N . SER A 1 1038 ? 37.280 -5.493 -17.443 1.00 29.98 1038 SER A N 1
ATOM 8437 C CA . SER A 1 1038 ? 36.473 -6.726 -17.480 1.00 29.98 1038 SER A CA 1
ATOM 8438 C C . SER A 1 1038 ? 34.985 -6.415 -17.534 1.00 29.98 1038 SER A C 1
ATOM 8440 O O . SER A 1 1038 ? 34.259 -7.125 -18.260 1.00 29.98 1038 SER A O 1
#

InterPro domains:
  IPR000092 Polyprenyl synthetase-like [PF00348] (854-1025)
  IPR000092 Polyprenyl synthetase-like [cd00685] (846-1013)
  IPR000504 RNA recognition motif domain [PF00076] (613-669)
  IPR000504 RNA recognition motif domain [PF00076] (704-772)
  IPR000504 RNA recognition motif domain [PS50102] (601-677)
  IPR000504 RNA recognition motif domain [PS50102] (702-779)
  IPR000504 RNA recognition motif domain [SM00360] (602-673)
  IPR000504 RNA recognition motif domain [SM00360] (703-775)
  IPR003107 HAT (Half-A-TPR) repeat [SM00386] (114-150)
  IPR003107 HAT (Half-A-TPR) repeat [SM00386] (265-297)
  IPR003107 HAT (Half-A-TPR) repeat [SM00386] (300-332)
  IPR003107 HAT (Half-A-TPR) repeat [SM00386] (421-454)
  IPR003107 HAT (Half-A-TPR) repeat [SM00386] (456-489)
  IPR003954 RNA recognition motif domain, eukaryotic-type [SM00361] (703-775)
  IPR008949 Isoprenoid synthase domain superfamily [G3DSA:1.10.600.10] (834-1030)
  IPR008949 Isoprenoid synthase domain superfamily [SSF48576] (854-1024)
  IPR011990 Tetratricopeptide-like helical domain superfamily [G3DSA:1.25.40.10] (21-217)
  IPR011990 Tetratricopeptide-like helical domain superfamily [G3DSA:1.25.40.10] (248-535)
  IPR011990 Tetratricopeptide-like helical domain superfamily [SSF48452] (22-508)
  IPR012677 Nucleotide-binding alpha-beta plait domain superfamily [G3DSA:3.30.70.330] (601-696)

Radius of gyration: 42.34 Å; chains: 1; bounding box: 130×103×154 Å